Protein AF-0000000072251956 (afdb_homodimer)

Solvent-accessible surface area (backbone atoms only — not comparable to full-atom values): 70545 Å² total; per-residue (Å²): 111,73,64,57,55,51,49,47,53,48,48,49,51,47,44,51,54,52,47,66,64,59,70,70,81,74,80,67,79,79,65,69,65,86,80,52,76,69,78,67,71,75,74,72,75,72,69,78,76,71,78,74,72,74,80,72,72,78,75,79,72,78,76,73,79,73,78,79,79,69,78,66,77,71,73,71,56,56,27,33,32,41,35,32,69,39,84,33,63,85,53,47,63,40,31,52,35,18,54,49,29,42,57,74,38,43,62,88,48,34,54,43,74,44,77,91,52,40,37,44,70,69,48,69,68,57,49,50,50,35,16,55,62,24,56,91,47,54,68,83,30,40,20,21,38,41,35,35,37,28,32,85,68,36,45,70,66,58,51,50,51,36,10,61,72,37,28,23,35,43,80,48,73,82,33,85,50,81,39,70,85,43,97,48,44,46,80,88,32,52,64,44,39,32,60,56,53,62,34,45,44,51,77,26,55,38,36,38,38,39,42,30,59,27,44,32,67,32,73,64,57,67,55,80,48,37,20,38,36,25,31,15,43,72,38,82,78,42,53,44,73,51,36,34,28,38,45,28,28,56,68,59,34,51,51,48,61,64,44,53,77,75,53,70,37,80,52,32,33,45,43,28,36,48,46,58,75,47,47,66,47,71,39,27,31,26,44,53,94,48,75,90,28,40,40,61,66,46,18,26,37,34,40,18,62,35,31,56,53,69,68,29,39,68,50,64,44,83,85,58,52,69,88,18,66,20,71,21,25,37,27,60,72,76,58,78,85,68,30,55,60,31,33,79,29,51,73,74,35,74,62,20,51,57,49,45,56,48,31,68,68,41,95,67,67,64,54,80,84,76,38,64,52,50,67,57,32,50,50,48,48,50,48,50,48,50,51,50,47,52,51,37,58,13,49,60,63,66,67,80,66,66,63,89,81,72,77,83,67,82,67,79,74,40,54,31,63,52,48,56,67,28,68,63,36,46,53,51,70,63,37,55,71,65,58,36,51,53,51,47,31,51,52,45,49,51,50,50,54,50,27,50,51,52,19,55,69,46,44,45,53,62,34,49,61,68,57,36,50,52,48,30,34,54,40,23,25,53,42,39,35,51,46,52,51,48,52,29,57,66,27,22,64,47,24,83,77,30,94,55,64,84,68,72,84,55,63,66,56,51,42,47,52,48,15,48,52,60,36,45,43,58,60,48,54,40,53,49,56,68,70,47,87,54,69,21,42,63,54,42,52,47,55,56,53,63,45,45,61,58,51,49,48,52,49,49,49,48,35,48,48,43,41,50,53,22,4,22,49,26,28,50,51,50,49,52,50,48,51,49,48,46,57,65,60,52,58,72,60,63,57,58,56,44,45,45,49,48,52,49,46,66,72,53,66,76,77,70,64,72,76,70,70,76,79,77,72,79,78,72,78,80,75,79,78,82,81,84,85,82,81,80,83,81,82,85,72,96,70,84,129,111,73,64,56,55,50,49,47,51,48,49,48,51,48,44,52,53,53,46,65,64,58,70,71,82,75,80,68,77,79,65,70,64,86,80,52,76,70,80,67,72,75,75,72,76,72,68,76,75,71,78,72,74,74,78,72,73,77,74,79,71,78,75,73,81,72,79,78,81,68,77,64,77,71,73,70,55,57,26,35,32,41,34,31,70,41,83,33,64,86,52,47,64,41,32,53,36,18,54,48,28,42,56,74,37,42,61,88,47,36,55,44,76,44,76,92,52,42,37,44,71,70,47,69,68,57,48,51,50,34,16,54,64,24,55,91,47,54,67,81,29,40,21,21,36,43,35,34,37,27,31,85,69,34,45,70,65,60,50,51,52,38,9,60,72,36,27,23,36,44,80,50,72,83,34,84,50,81,38,68,87,44,96,46,44,45,80,90,31,53,62,44,42,30,60,56,54,61,35,45,44,51,80,27,55,38,37,38,38,40,45,29,58,27,43,33,68,31,74,63,57,68,55,80,48,36,20,38,37,24,33,16,44,73,38,82,77,43,52,43,73,50,35,34,29,36,46,29,29,56,67,57,34,50,52,48,62,65,44,53,78,75,52,71,37,81,53,31,35,45,45,28,36,47,46,57,75,47,47,65,46,71,41,26,31,27,45,53,94,48,76,90,28,38,40,63,67,45,20,26,37,34,40,16,62,35,30,57,52,69,68,28,38,68,49,65,44,85,84,58,52,72,90,18,66,20,72,21,23,37,28,62,72,76,59,79,85,68,30,56,59,31,33,79,31,51,74,75,34,73,64,21,50,59,50,44,56,49,32,68,67,40,95,66,66,64,56,78,84,74,38,64,51,52,66,58,31,49,49,47,47,51,50,52,50,51,50,49,47,52,51,36,58,12,48,58,64,67,68,80,64,66,63,89,82,71,79,82,68,82,67,79,74,38,52,32,62,52,47,56,66,27,70,64,37,46,52,51,71,63,38,56,71,67,58,36,52,53,51,47,32,51,52,43,50,52,50,50,54,49,28,51,51,52,20,55,69,43,43,44,53,60,33,50,60,69,57,37,50,52,48,31,34,54,39,22,25,53,40,40,34,52,45,52,50,47,52,28,56,64,27,22,65,48,24,82,78,30,92,59,63,85,67,70,85,56,62,67,57,49,42,46,51,49,16,47,51,59,37,46,44,60,62,48,53,42,52,50,57,68,71,47,88,55,70,20,42,62,54,42,52,49,56,56,54,62,45,46,61,56,50,49,48,52,49,50,50,50,36,48,48,43,41,48,53,22,4,22,48,25,30,49,53,50,50,52,50,50,49,49,48,46,58,64,60,52,58,72,61,59,58,57,56,46,44,46,50,49,50,49,45,66,71,51,64,75,76,68,62,70,74,67,66,75,78,75,71,77,78,72,76,80,75,77,76,78,80,76,86,84,75,85,75,86,72,87,70,95,76,65,140

Radius of gyration: 44.93 Å; Cα contacts (8 Å, |Δi|>4): 1653; chains: 2; bounding box: 104×153×132 Å

Secondary structure (DSSP, 8-state):
-HHHHHHHHHHHHHHHHHHHHH-----------TTS------------------------------S--------PPPPEEEEEEESSSTTHHHHHHHHHHHHHHSPTTSBPPPGGG---B--HHHHHHHHHHHTT--TTS--BEEEEEE-TTS-HHHHHHHHHTT-EEEE-PPPP-TTTTSTT--GGGTTGGGGGGGGG-TTSSEEEEE-TTEEE-S--GGGGGS-SEEEE-SSSS--EEEEEEE---HHHHHHHHHHHTT---SSSSHHHHHHHHTGGGGGSPBP-SSGGGS-SSEEEEPGGGSEEGGGGTTTTS----GGGT-S-EEE--S-GGG-TTSGGGTTT-HHHHHHHHHHTTSSSSS-TTTS--HHHHHHHHHHHHHHHHHHHHHH-S-SS---SS-----STT-HHHHHHHSHHHHHHHTS-HHHHHHHHHHHHHHHHHHHHHHHHHTS-TT--HHHHHHHHHHHHHHHHHHHHHHHHHHHTT-GGGS------S-HHHHHHHHHHHHHHHHHHHHHHHHHS--SSHHHHHHHHHHHHHHHHHHHHHHHHHHHHHHHHHHHHHHHHHHHHHHHHHS---HHHHHHHHHHHHHH--GGGGGGG-----------------------------/-HHHHHHHHHHHHHHHHHHHHH-----------TTS-------------------------------S-------PPPPEEEEEEESSSTTHHHHHHHHHHHHHHSPTTSBPPPGGG---B--HHHHHHHHHHHTT--TTS--BEEEEEE-TTS-HHHHHHHHHTT-EEEE-PPPP-TTTTSTT--GGGTTGGGGGGGGG-TTSSEEEEE-TTEEE-S--GGGGGS-SEEEE-SSSS--EEEEEEE---HHHHHHHHHHHTT---SSSSHHHHHHHHTGGGGGSPBP-SSGGGS-SSEEEEPGGGSEEGGGGTTTTS----GGGT-S-EEE--S-GGG-TTSGGGTTT-HHHHHHHHHHTTSS-SS-TTTS--HHHHHHHHHHHHHHHHHHHHHH-S-SS---SS-----STT-HHHHHHHSHHHHHHHTS-HHHHHHHHHHHHHHHHHHHHHHHHHTS-TT--HHHHHHHHHHHHHHHHHHHHHHHHHHHTT-GGGS------S-HHHHHHHHHHHHHHHHHHHHHHHHHS--SSHHHHHHHHHHTHHHHHHHHHHHHHHHHHHHHHHHHHHHHHHHHHHHHHHS---HHHHHHHHHHHHHH--GGGGGGG-----------------------------

InterPro domains:
  IPR029044 Nucleotide-diphospho-sugar transferases [G3DSA:3.90.550.10] (80-366)
  IPR029044 Nucleotide-diphospho-sugar transferases [SSF53448] (80-362)
  IPR050587 GNT1/Glycosyltransferase 8 [PTHR11183] (64-397)

Sequence (1282 aa):
MRLKFFALIIVISAYVFLDASQTSLRSSSLENPPGWPAFRRAAGASLPSTENQTLAGGEHVRTQELPGGKQANVVRPRPLAYVTFLYGDTYVLPARVMFHSLRVHQQRGVLFEPAGGTAGELDERTLEAASAARAGHDLQQPQAILLSMVTADVSAKARAQLHRDGVYTLEVRRVRNPYTGGEHYNHRFDDVLAKLQVFALEQFEKVVYVDADTLVLGDVQDMFECGDFCAAFINPCHFNSGVMVIRPSQALFQSMLEKLAVTESYDGGDQGFLNVYFSELFYAPGFGPDDAHRGGPLRRLPFGYHLDHIVYYPRLQWEVPARCGGLRIMEFMGVPLFKPWQWWTYPVMDLSWAWHAMRSQLSDPYPPDYSLNWKWVALRFLGVYLGMYVLWWSMSNPLGFAPPNRRRRAPFLWLGNWFAQTRVMRYFFGLDDRLYLYVMVIVGMTGWLCTTLAAALCIPMLATPYLAVAIYIHFKVLFTFFWMICFGTMCMRRHRLSDGKHARGGVLFRLLCYALADASAPPIVFGIAWHIPWSSFFAKIFGLLACLPFYLIGLNATYAHLVLLWARQGALIAERERARSRSLNAAPDDSELAAFFSELSRENPTAVLLTDSPTHTPRLPVTNTPGSAAAPSTRHQLRSPMRLKFFALIIVISAYVFLDASQTSLRSSSLENPPGWPAFRRAAGASLPSTENQTLAGGEHVRTQELPGGKQANVVRPRPLAYVTFLYGDTYVLPARVMFHSLRVHQQRGVLFEPAGGTAGELDERTLEAASAARAGHDLQQPQAILLSMVTADVSAKARAQLHRDGVYTLEVRRVRNPYTGGEHYNHRFDDVLAKLQVFALEQFEKVVYVDADTLVLGDVQDMFECGDFCAAFINPCHFNSGVMVIRPSQALFQSMLEKLAVTESYDGGDQGFLNVYFSELFYAPGFGPDDAHRGGPLRRLPFGYHLDHIVYYPRLQWEVPARCGGLRIMEFMGVPLFKPWQWWTYPVMDLSWAWHAMRSQLSDPYPPDYSLNWKWVALRFLGVYLGMYVLWWSMSNPLGFAPPNRRRRAPFLWLGNWFAQTRVMRYFFGLDDRLYLYVMVIVGMTGWLCTTLAAALCIPMLATPYLAVAIYIHFKVLFTFFWMICFGTMCMRRHRLSDGKHARGGVLFRLLCYALADASAPPIVFGIAWHIPWSSFFAKIFGLLACLPFYLIGLNATYAHLVLLWARQGALIAERERARSRSLNAAPDDSELAAFFSELSRENPTAVLLTDSPTHTPRLPVTNTPGSAAAPSTRHQLRSP

pLDDT: mean 70.9, std 25.48, range [17.14, 98.56]

Structure (mmCIF, N/CA/C/O backbone):
data_AF-0000000072251956-model_v1
#
loop_
_entity.id
_entity.type
_entity.pdbx_description
1 polymer 'Similar to glycogenin'
#
loop_
_atom_site.group_PDB
_atom_site.id
_atom_site.type_symbol
_atom_site.label_atom_id
_atom_site.label_alt_id
_atom_site.label_comp_id
_atom_site.label_asym_id
_atom_site.label_entity_id
_atom_site.label_seq_id
_atom_site.pdbx_PDB_ins_code
_atom_site.Cartn_x
_atom_site.Cartn_y
_atom_site.Cartn_z
_atom_site.occupancy
_atom_site.B_iso_or_equiv
_atom_site.auth_seq_id
_atom_site.auth_comp_id
_atom_site.auth_asym_id
_atom_site.auth_atom_id
_atom_site.pdbx_PDB_model_num
ATOM 1 N N . MET A 1 1 ? -40.5 34.094 19.188 1 27.64 1 MET A N 1
ATOM 2 C CA . MET A 1 1 ? -39.594 34.188 18.031 1 27.64 1 MET A CA 1
ATOM 3 C C . MET A 1 1 ? -38.594 33.031 18.016 1 27.64 1 MET A C 1
ATOM 5 O O . MET A 1 1 ? -38.281 32.469 16.953 1 27.64 1 MET A O 1
ATOM 9 N N . ARG A 1 2 ? -38.344 32.656 19.266 1 33.56 2 ARG A N 1
ATOM 10 C CA . ARG A 1 2 ? -37.375 31.594 19.516 1 33.56 2 ARG A CA 1
ATOM 11 C C . ARG A 1 2 ? -37.906 30.234 19.047 1 33.56 2 ARG A C 1
ATOM 13 O O . ARG A 1 2 ? -37.156 29.469 18.438 1 33.56 2 ARG A O 1
ATOM 20 N N . LEU A 1 3 ? -39.219 30.047 19.344 1 35.19 3 LEU A N 1
ATOM 21 C CA . LEU A 1 3 ? -39.812 28.75 19.047 1 35.19 3 LEU A CA 1
ATOM 22 C C . LEU A 1 3 ? -40.125 28.625 17.547 1 35.19 3 LEU A C 1
ATOM 24 O O . LEU A 1 3 ? -40 27.547 16.969 1 35.19 3 LEU A O 1
ATOM 28 N N . LYS A 1 4 ? -40.438 29.734 16.938 1 34.12 4 LYS A N 1
ATOM 29 C CA . LYS A 1 4 ? -40.844 29.672 15.531 1 34.12 4 LYS A CA 1
ATOM 30 C C . LYS A 1 4 ? -39.656 29.312 14.633 1 34.12 4 LYS A C 1
ATOM 32 O O . LYS A 1 4 ? -39.781 28.562 13.68 1 34.12 4 LYS A O 1
ATOM 37 N N . PHE A 1 5 ? -38.562 29.906 15.031 1 34.5 5 PHE A N 1
ATOM 38 C CA . PHE A 1 5 ? -37.375 29.609 14.211 1 34.5 5 PHE A CA 1
ATOM 39 C C . PHE A 1 5 ? -37 28.141 14.328 1 34.5 5 PHE A C 1
ATOM 41 O O . PHE A 1 5 ? -36.688 27.5 13.32 1 34.5 5 PHE A O 1
ATOM 48 N N . PHE A 1 6 ? -37.25 27.625 15.461 1 38.31 6 PHE A N 1
ATOM 49 C CA . PHE A 1 6 ? -36.906 26.219 15.656 1 38.31 6 PHE A CA 1
ATOM 50 C C . PHE A 1 6 ? -37.875 25.312 14.93 1 38.31 6 PHE A C 1
ATOM 52 O O . PHE A 1 6 ? -37.5 24.297 14.344 1 38.31 6 PHE A O 1
ATOM 59 N N . ALA A 1 7 ? -39.125 25.797 14.945 1 38.66 7 ALA A N 1
ATOM 60 C CA . ALA A 1 7 ? -40.156 25.031 14.242 1 38.66 7 ALA A CA 1
ATOM 61 C C . ALA A 1 7 ? -39.906 25.016 12.734 1 38.66 7 ALA A C 1
ATOM 63 O O . ALA A 1 7 ? -40.062 23.984 12.086 1 38.66 7 ALA A O 1
ATOM 64 N N . LEU A 1 8 ? -39.312 26.078 12.305 1 34.59 8 LEU A N 1
ATOM 65 C CA . LEU A 1 8 ? -39.031 26.156 10.875 1 34.59 8 LEU A CA 1
ATOM 66 C C . LEU A 1 8 ? -37.875 25.234 10.5 1 34.59 8 LEU A C 1
ATOM 68 O O . LEU A 1 8 ? -37.938 24.547 9.477 1 34.59 8 LEU A O 1
ATOM 72 N N . ILE A 1 9 ? -37.031 25.172 11.359 1 40.72 9 ILE A N 1
ATOM 73 C CA . ILE A 1 9 ? -35.875 24.312 11.086 1 40.72 9 ILE A CA 1
ATOM 74 C C . ILE A 1 9 ? -36.281 22.859 11.117 1 40.72 9 ILE A C 1
ATOM 76 O O . ILE A 1 9 ? -35.875 22.062 10.273 1 40.72 9 ILE A O 1
ATOM 80 N N . ILE A 1 10 ? -37.25 22.594 11.961 1 42.44 10 ILE A N 1
ATOM 81 C CA . ILE A 1 10 ? -37.75 21.234 12.047 1 42.44 10 ILE A CA 1
ATOM 82 C C . ILE A 1 10 ? -38.531 20.891 10.781 1 42.44 10 ILE A C 1
ATOM 84 O O . ILE A 1 10 ? -38.375 19.797 10.227 1 42.44 10 ILE A O 1
ATOM 88 N N . VAL A 1 11 ? -39.281 21.875 10.344 1 38.5 11 VAL A N 1
ATOM 89 C CA . VAL A 1 11 ? -40.125 21.625 9.172 1 38.5 11 VAL A CA 1
ATOM 90 C C . VAL A 1 11 ? -39.25 21.469 7.938 1 38.5 11 VAL A C 1
ATOM 92 O O . VAL A 1 11 ? -39.438 20.578 7.125 1 38.5 11 VAL A O 1
ATOM 95 N N . ILE A 1 12 ? -38.25 22.281 7.918 1 39.25 12 ILE A N 1
ATOM 96 C CA . ILE A 1 12 ? -37.375 22.188 6.75 1 39.25 12 ILE A CA 1
ATOM 97 C C . ILE A 1 12 ? -36.625 20.859 6.781 1 39.25 12 ILE A C 1
ATOM 99 O O . ILE A 1 12 ? -36.5 20.188 5.758 1 39.25 12 ILE A O 1
ATOM 103 N N . SER A 1 13 ? -36.312 20.547 7.914 1 41.19 13 SER A N 1
ATOM 104 C CA . SER A 1 13 ? -35.594 19.281 8.055 1 41.19 13 SER A CA 1
ATOM 105 C C . SER A 1 13 ? -36.5 18.109 7.695 1 41.19 13 SER A C 1
ATOM 107 O O . SER A 1 13 ? -36.094 17.156 7.027 1 41.19 13 SER A O 1
ATOM 109 N N . ALA A 1 14 ? -37.75 18.281 8.133 1 40.12 14 ALA A N 1
ATOM 110 C CA . ALA A 1 14 ? -38.719 17.25 7.793 1 40.12 14 ALA A CA 1
ATOM 111 C C . ALA A 1 14 ? -38.969 17.203 6.289 1 40.12 14 ALA A C 1
ATOM 113 O O . ALA A 1 14 ? -39.094 16.109 5.711 1 40.12 14 ALA A O 1
ATOM 114 N N . TYR A 1 15 ? -38.969 18.344 5.734 1 36.16 15 TYR A N 1
ATOM 115 C CA . TYR A 1 15 ? -39.219 18.406 4.301 1 36.16 15 TYR A CA 1
ATOM 116 C C . TYR A 1 15 ? -38.062 17.781 3.523 1 36.16 15 TYR A C 1
ATOM 118 O O . TYR A 1 15 ? -38.281 17.047 2.561 1 36.16 15 TYR A O 1
ATOM 126 N N . VAL A 1 16 ? -37 18.156 3.916 1 37.84 16 VAL A N 1
ATOM 127 C CA . VAL A 1 16 ? -35.844 17.562 3.217 1 37.84 16 VAL A CA 1
ATOM 128 C C . VAL A 1 16 ? -35.875 16.047 3.371 1 37.84 16 VAL A C 1
ATOM 130 O O . VAL A 1 16 ? -35.594 15.32 2.418 1 37.84 16 VAL A O 1
ATOM 133 N N . PHE A 1 17 ? -36.312 15.68 4.477 1 38.81 17 PHE A N 1
ATOM 134 C CA . PHE A 1 17 ? -36.375 14.242 4.723 1 38.81 17 PHE A CA 1
ATOM 135 C C . PHE A 1 17 ? -37.469 13.609 3.865 1 38.81 17 PHE A C 1
ATOM 137 O O . PHE A 1 17 ? -37.312 12.492 3.367 1 38.81 17 PHE A O 1
ATOM 144 N N . LEU A 1 18 ? -38.594 14.336 3.82 1 35.38 18 LEU A N 1
ATOM 145 C CA . LEU A 1 18 ? -39.688 13.789 3.047 1 35.38 18 LEU A CA 1
ATOM 146 C C . LEU A 1 18 ? -39.406 13.852 1.552 1 35.38 18 LEU A C 1
ATOM 148 O O . LEU A 1 18 ? -39.75 12.938 0.805 1 35.38 18 LEU A O 1
ATOM 152 N N . ASP A 1 19 ? -38.781 14.93 1.18 1 33.53 19 ASP A N 1
ATOM 153 C CA . ASP A 1 19 ? -38.531 15.055 -0.25 1 33.53 19 ASP A CA 1
ATOM 154 C C . ASP A 1 19 ? -37.406 14.102 -0.684 1 33.53 19 ASP A C 1
ATOM 156 O O . ASP A 1 19 ? -37.469 13.539 -1.779 1 33.53 19 ASP A O 1
ATOM 160 N N . ALA A 1 20 ? -36.469 14.023 0.161 1 32.78 20 ALA A N 1
ATOM 161 C CA . ALA A 1 20 ? -35.438 13.062 -0.212 1 32.78 20 ALA A CA 1
ATOM 162 C C . ALA A 1 20 ? -36.031 11.664 -0.381 1 32.78 20 ALA A C 1
ATOM 164 O O . ALA A 1 20 ? -35.438 10.812 -1.054 1 32.78 20 ALA A O 1
ATOM 165 N N . SER A 1 21 ? -37.156 11.438 0.266 1 28.55 21 SER A N 1
ATOM 166 C CA . SER A 1 21 ? -37.812 10.141 0.052 1 28.55 21 SER A CA 1
ATOM 167 C C . SER A 1 21 ? -38.375 10.039 -1.353 1 28.55 21 SER A C 1
ATOM 169 O O . SER A 1 21 ? -38.531 8.938 -1.895 1 28.55 21 SER A O 1
ATOM 171 N N . GLN A 1 22 ? -39.062 11.125 -1.794 1 26.62 22 GLN A N 1
ATOM 172 C CA . GLN A 1 22 ? -39.844 10.984 -3.027 1 26.62 22 GLN A CA 1
ATOM 173 C C . GLN A 1 22 ? -38.938 11.109 -4.254 1 26.62 22 GLN A C 1
ATOM 175 O O . GLN A 1 22 ? -39.406 11.023 -5.387 1 26.62 22 GLN A O 1
ATOM 180 N N . THR A 1 23 ? -37.844 11.766 -4.176 1 27.08 23 THR A N 1
ATOM 181 C CA . THR A 1 23 ? -37.219 11.883 -5.484 1 27.08 23 THR A CA 1
ATOM 182 C C . THR A 1 23 ? -36.938 10.508 -6.086 1 27.08 23 THR A C 1
ATOM 184 O O . THR A 1 23 ? -36.094 9.75 -5.582 1 27.08 23 THR A O 1
ATOM 187 N N . SER A 1 24 ? -37.969 9.828 -6.652 1 22.67 24 SER A N 1
ATOM 188 C CA . SER A 1 24 ? -38.031 8.719 -7.602 1 22.67 24 SER A CA 1
ATOM 189 C C . SER A 1 24 ? -36.969 8.844 -8.688 1 22.67 24 SER A C 1
ATOM 191 O O . SER A 1 24 ? -36.438 9.93 -8.93 1 22.67 24 SER A O 1
ATOM 193 N N . LEU A 1 25 ? -37 7.641 -9.586 1 23 25 LEU A N 1
ATOM 194 C CA . LEU A 1 25 ? -36.25 6.941 -10.633 1 23 25 LEU A CA 1
ATOM 195 C C . LEU A 1 25 ? -36.25 7.754 -11.922 1 23 25 LEU A C 1
ATOM 197 O O . LEU A 1 25 ? -37.125 7.598 -12.766 1 23 25 LEU A O 1
ATOM 201 N N . ARG A 1 26 ? -36.344 9.094 -12.055 1 21.92 26 ARG A N 1
ATOM 202 C CA . ARG A 1 26 ? -36.281 9.32 -13.5 1 21.92 26 ARG A CA 1
ATOM 203 C C . ARG A 1 26 ? -35.031 8.719 -14.094 1 21.92 26 ARG A C 1
ATOM 205 O O . ARG A 1 26 ? -33.969 8.758 -13.477 1 21.92 26 ARG A O 1
ATOM 212 N N . SER A 1 27 ? -35.125 7.773 -15.094 1 22.38 27 SER A N 1
ATOM 213 C CA . SER A 1 27 ? -34.281 7.023 -16 1 22.38 27 SER A CA 1
ATOM 214 C C . SER A 1 27 ? -33.219 7.922 -16.625 1 22.38 27 SER A C 1
ATOM 216 O O . SER A 1 27 ? -33.469 8.609 -17.625 1 22.38 27 SER A O 1
ATOM 218 N N . SER A 1 28 ? -32.688 8.906 -15.969 1 22.48 28 SER A N 1
ATOM 219 C CA . SER A 1 28 ? -31.781 9.633 -16.859 1 22.48 28 SER A CA 1
ATOM 220 C C . SER A 1 28 ? -30.75 8.703 -17.484 1 22.48 28 SER A C 1
ATOM 222 O O . SER A 1 28 ? -30.359 7.703 -16.875 1 22.48 28 SER A O 1
ATOM 224 N N . SER A 1 29 ? -30.672 8.703 -18.812 1 22.28 29 SER A N 1
ATOM 225 C CA . SER A 1 29 ? -29.719 8.062 -19.703 1 22.28 29 SER A CA 1
ATOM 226 C C . SER A 1 29 ? -28.297 8.203 -19.188 1 22.28 29 SER A C 1
ATOM 228 O O . SER A 1 29 ? -27.891 9.273 -18.719 1 22.28 29 SER A O 1
ATOM 230 N N . LEU A 1 30 ? -27.828 7.215 -18.625 1 25.52 30 LEU A N 1
ATOM 231 C CA . LEU A 1 30 ? -26.5 6.949 -18.094 1 25.52 30 LEU A CA 1
ATOM 232 C C . LEU A 1 30 ? -25.422 7.539 -19 1 25.52 30 LEU A C 1
ATOM 234 O O . LEU A 1 30 ? -25.016 6.902 -19.984 1 25.52 30 LEU A O 1
ATOM 238 N N . GLU A 1 31 ? -25.594 8.836 -19.422 1 25.69 31 GLU A N 1
ATOM 239 C CA . GLU A 1 31 ? -24.359 9.305 -20.047 1 25.69 31 GLU A CA 1
ATOM 240 C C . GLU A 1 31 ? -23.188 9.164 -19.094 1 25.69 31 GLU A C 1
ATOM 242 O O . GLU A 1 31 ? -23.312 9.398 -17.891 1 25.69 31 GLU A O 1
ATOM 247 N N . ASN A 1 32 ? -22.25 8.297 -19.391 1 26.73 32 ASN A N 1
ATOM 248 C CA . ASN A 1 32 ? -20.984 8.086 -18.703 1 26.73 32 ASN A CA 1
ATOM 249 C C . ASN A 1 32 ? -20.453 9.375 -18.094 1 26.73 32 ASN A C 1
ATOM 251 O O . ASN A 1 32 ? -20.453 10.422 -18.734 1 26.73 32 ASN A O 1
ATOM 255 N N . PRO A 1 33 ? -20.594 9.547 -16.938 1 29.22 33 PRO A N 1
ATOM 256 C CA . PRO A 1 33 ? -20.031 10.82 -16.5 1 29.22 33 PRO A CA 1
ATOM 257 C C . PRO A 1 33 ? -18.719 11.164 -17.219 1 29.22 33 PRO A C 1
ATOM 259 O O . PRO A 1 33 ? -17.984 10.266 -17.641 1 29.22 33 PRO A O 1
ATOM 262 N N . PRO A 1 34 ? -18.5 12.336 -17.938 1 31.14 34 PRO A N 1
ATOM 263 C CA . PRO A 1 34 ? -17.406 12.648 -18.844 1 31.14 34 PRO A CA 1
ATOM 264 C C . PRO A 1 34 ? -16.062 12.117 -18.344 1 31.14 34 PRO A C 1
ATOM 266 O O . PRO A 1 34 ? -15.172 11.812 -19.141 1 31.14 34 PRO A O 1
ATOM 269 N N . GLY A 1 35 ? -15.711 12.32 -17.141 1 30.25 35 GLY A N 1
ATOM 270 C CA . GLY A 1 35 ? -14.359 12.133 -16.641 1 30.25 35 GLY A CA 1
ATOM 271 C C . GLY A 1 35 ? -14.047 10.688 -16.297 1 30.25 35 GLY A C 1
ATOM 272 O O . GLY A 1 35 ? -13.078 10.406 -15.602 1 30.25 35 GLY A O 1
ATOM 273 N N . TRP A 1 36 ? -15.047 9.867 -16.453 1 31.02 36 TRP A N 1
ATOM 274 C CA . TRP A 1 36 ? -14.734 8.469 -16.141 1 31.02 36 TRP A CA 1
ATOM 275 C C . TRP A 1 36 ? -13.586 7.965 -17.016 1 31.02 36 TRP A C 1
ATOM 277 O O . TRP A 1 36 ? -13.609 8.133 -18.234 1 31.02 36 TRP A O 1
ATOM 287 N N . PRO A 1 37 ? -12.422 7.82 -16.516 1 31.17 37 PRO A N 1
ATOM 288 C CA . PRO A 1 37 ? -11.547 7.25 -17.531 1 31.17 37 PRO A CA 1
ATOM 289 C C . PRO A 1 37 ? -12.195 6.086 -18.281 1 31.17 37 PRO A C 1
ATOM 291 O O . PRO A 1 37 ? -12.977 5.332 -17.703 1 31.17 37 PRO A O 1
ATOM 294 N N . ALA A 1 38 ? -12.609 6.285 -19.484 1 30.05 38 ALA A N 1
ATOM 295 C CA . ALA A 1 38 ? -13.102 5.266 -20.406 1 30.05 38 ALA A CA 1
ATOM 296 C C . ALA A 1 38 ? -12.375 3.938 -20.203 1 30.05 38 ALA A C 1
ATOM 298 O O . ALA A 1 38 ? -11.156 3.906 -20.047 1 30.05 38 ALA A O 1
ATOM 299 N N . PHE A 1 39 ? -13.008 3.074 -19.453 1 28.58 39 PHE A N 1
ATOM 300 C CA . PHE A 1 39 ? -12.484 1.717 -19.547 1 28.58 39 PHE A CA 1
ATOM 301 C C . PHE A 1 39 ? -12.125 1.368 -20.984 1 28.58 39 PHE A C 1
ATOM 303 O O . PHE A 1 39 ? -13.016 1.236 -21.844 1 28.58 39 PHE A O 1
ATOM 310 N N . ARG A 1 40 ? -11.141 2.051 -21.641 1 26.66 40 ARG A N 1
ATOM 311 C CA . ARG A 1 40 ? -10.852 1.643 -23.016 1 26.66 40 ARG A CA 1
ATOM 312 C C . ARG A 1 40 ? -10.727 0.127 -23.109 1 26.66 40 ARG A C 1
ATOM 314 O O . ARG A 1 40 ? -10.023 -0.498 -22.312 1 26.66 40 ARG A O 1
ATOM 321 N N . ARG A 1 41 ? -11.734 -0.477 -23.625 1 26.41 41 ARG A N 1
ATOM 322 C CA . ARG A 1 41 ? -11.594 -1.845 -24.109 1 26.41 41 ARG A CA 1
ATOM 323 C C . ARG A 1 41 ? -10.234 -2.053 -24.781 1 26.41 41 ARG A C 1
ATOM 325 O O . ARG A 1 41 ? -9.867 -1.306 -25.688 1 26.41 41 ARG A O 1
ATOM 332 N N . ALA A 1 42 ? -9.172 -2.346 -24.078 1 24.83 42 ALA A N 1
ATOM 333 C CA . ALA A 1 42 ? -7.973 -2.707 -24.844 1 24.83 42 ALA A CA 1
ATOM 334 C C . ALA A 1 42 ? -8.336 -3.512 -26.094 1 24.83 42 ALA A C 1
ATOM 336 O O . ALA A 1 42 ? -9.062 -4.504 -26 1 24.83 42 ALA A O 1
ATOM 337 N N . ALA A 1 43 ? -8.5 -2.85 -27.188 1 23.58 43 ALA A N 1
ATOM 338 C CA . ALA A 1 43 ? -8.609 -3.508 -28.5 1 23.58 43 ALA A CA 1
ATOM 339 C C . ALA A 1 43 ? -7.605 -4.656 -28.609 1 23.58 43 ALA A C 1
ATOM 341 O O . ALA A 1 43 ? -6.414 -4.477 -28.359 1 23.58 43 ALA A O 1
ATOM 342 N N . GLY A 1 44 ? -7.965 -5.906 -28.266 1 22.95 44 GLY A N 1
ATOM 343 C CA . GLY A 1 44 ? -7.246 -7.137 -28.547 1 22.95 44 GLY A CA 1
ATOM 344 C C . GLY A 1 44 ? -6.465 -7.09 -29.844 1 22.95 44 GLY A C 1
ATOM 345 O O . GLY A 1 44 ? -7.004 -6.707 -30.891 1 22.95 44 GLY A O 1
ATOM 346 N N . ALA A 1 45 ? -5.23 -6.562 -29.844 1 22.73 45 ALA A N 1
ATOM 347 C CA . ALA A 1 45 ? -4.398 -6.707 -31.031 1 22.73 45 ALA A CA 1
ATOM 348 C C . ALA A 1 45 ? -4.652 -8.047 -31.719 1 22.73 45 ALA A C 1
ATOM 350 O O . ALA A 1 45 ? -4.699 -9.086 -31.062 1 22.73 45 ALA A O 1
ATOM 351 N N . SER A 1 46 ? -5.375 -8.008 -32.781 1 21.58 46 SER A N 1
ATOM 352 C CA . SER A 1 46 ? -5.637 -9.086 -33.75 1 21.58 46 SER A CA 1
ATOM 353 C C . SER A 1 46 ? -4.367 -9.875 -34.031 1 21.58 46 SER A C 1
ATOM 355 O O . SER A 1 46 ? -3.338 -9.289 -34.406 1 21.58 46 SER A O 1
ATOM 357 N N . LEU A 1 47 ? -3.994 -10.859 -33.25 1 21.92 47 LEU A N 1
ATOM 358 C CA . LEU A 1 47 ? -2.961 -11.781 -33.719 1 21.92 47 LEU A CA 1
ATOM 359 C C . LEU A 1 47 ? -3.057 -11.977 -35.219 1 21.92 47 LEU A C 1
ATOM 361 O O . LEU A 1 47 ? -4.156 -12.047 -35.781 1 21.92 47 LEU A O 1
ATOM 365 N N . PRO A 1 48 ? -2.105 -11.484 -35.969 1 20.77 48 PRO A N 1
ATOM 366 C CA . PRO A 1 48 ? -2.158 -11.75 -37.406 1 20.77 48 PRO A CA 1
ATOM 367 C C . PRO A 1 48 ? -2.557 -13.188 -37.719 1 20.77 48 PRO A C 1
ATOM 369 O O . PRO A 1 48 ? -2.281 -14.094 -36.938 1 20.77 48 PRO A O 1
ATOM 372 N N . SER A 1 49 ? -3.719 -13.352 -38.344 1 20.62 49 SER A N 1
ATOM 373 C CA . SER A 1 49 ? -4.301 -14.594 -38.875 1 20.62 49 SER A CA 1
ATOM 374 C C . SER A 1 49 ? -3.256 -15.43 -39.594 1 20.62 49 SER A C 1
ATOM 376 O O . SER A 1 49 ? -2.732 -15.008 -40.625 1 20.62 49 SER A O 1
ATOM 378 N N . THR A 1 50 ? -2.172 -15.852 -38.906 1 20.48 50 THR A N 1
ATOM 379 C CA . THR A 1 50 ? -1.368 -16.766 -39.719 1 20.48 50 THR A CA 1
ATOM 380 C C . THR A 1 50 ? -2.262 -17.719 -40.5 1 20.48 50 THR A C 1
ATOM 382 O O . THR A 1 50 ? -3.236 -18.25 -39.969 1 20.48 50 THR A O 1
ATOM 385 N N . GLU A 1 51 ? -2.334 -17.516 -41.812 1 20.11 51 GLU A N 1
ATOM 386 C CA . GLU A 1 51 ? -2.932 -18.312 -42.875 1 20.11 51 GLU A CA 1
ATOM 387 C C . GLU A 1 51 ? -2.648 -19.797 -42.688 1 20.11 51 GLU A C 1
ATOM 389 O O . GLU A 1 51 ? -1.49 -20.219 -42.688 1 20.11 51 GLU A O 1
ATOM 394 N N . ASN A 1 52 ? -3.303 -20.375 -41.625 1 19.62 52 ASN A N 1
ATOM 395 C CA . ASN A 1 52 ? -3.264 -21.828 -41.5 1 19.62 52 ASN A CA 1
ATOM 396 C C . ASN A 1 52 ? -3.4 -22.516 -42.875 1 19.62 52 ASN A C 1
ATOM 398 O O . ASN A 1 52 ? -4.402 -22.328 -43.562 1 19.62 52 ASN A O 1
ATOM 402 N N . GLN A 1 53 ? -2.307 -22.562 -43.625 1 19.41 53 GLN A N 1
ATOM 403 C CA . GLN A 1 53 ? -2.293 -23.391 -44.812 1 19.41 53 GLN A CA 1
ATOM 404 C C . GLN A 1 53 ? -3.01 -24.719 -44.594 1 19.41 53 GLN A C 1
ATOM 406 O O . GLN A 1 53 ? -2.818 -25.344 -43.531 1 19.41 53 GLN A O 1
ATOM 411 N N . THR A 1 54 ? -4.18 -24.828 -45.156 1 20.48 54 THR A N 1
ATOM 412 C CA . THR A 1 54 ? -5.156 -25.906 -45.281 1 20.48 54 THR A CA 1
ATOM 413 C C . THR A 1 54 ? -4.465 -27.234 -45.625 1 20.48 54 THR A C 1
ATOM 415 O O . THR A 1 54 ? -3.93 -27.391 -46.719 1 20.48 54 THR A O 1
ATOM 418 N N . LEU A 1 55 ? -3.408 -27.609 -44.781 1 19.25 55 LEU A N 1
ATOM 419 C CA . LEU A 1 55 ? -2.936 -28.906 -45.281 1 19.25 55 LEU A CA 1
ATOM 420 C C . LEU A 1 55 ? -4.102 -29.859 -45.5 1 19.25 55 LEU A C 1
ATOM 422 O O . LEU A 1 55 ? -4.965 -30.016 -44.656 1 19.25 55 LEU A O 1
ATOM 426 N N . ALA A 1 56 ? -4.477 -30.109 -46.781 1 19.58 56 ALA A N 1
ATOM 427 C CA . ALA A 1 56 ? -5.492 -30.812 -47.562 1 19.58 56 ALA A CA 1
ATOM 428 C C . ALA A 1 56 ? -5.668 -32.25 -47.094 1 19.58 56 ALA A C 1
ATOM 430 O O . ALA A 1 56 ? -6.785 -32.781 -47.062 1 19.58 56 ALA A O 1
ATOM 431 N N . GLY A 1 57 ? -4.582 -32.938 -46.844 1 20.06 57 GLY A N 1
ATOM 432 C CA . GLY A 1 57 ? -4.73 -34.25 -47.469 1 20.06 57 GLY A CA 1
ATOM 433 C C . GLY A 1 57 ? -5.516 -35.219 -46.594 1 20.06 57 GLY A C 1
ATOM 434 O O . GLY A 1 57 ? -5.539 -36.438 -46.875 1 20.06 57 GLY A O 1
ATOM 435 N N . GLY A 1 58 ? -5.949 -34.844 -45.406 1 19.39 58 GLY A N 1
ATOM 436 C CA . GLY A 1 58 ? -6.168 -36.031 -44.625 1 19.39 58 GLY A CA 1
ATOM 437 C C . GLY A 1 58 ? -7.227 -36.938 -45.188 1 19.39 58 GLY A C 1
ATOM 438 O O . GLY A 1 58 ? -8.227 -36.5 -45.75 1 19.39 58 GLY A O 1
ATOM 439 N N . GLU A 1 59 ? -6.863 -38.156 -45.594 1 21.05 59 GLU A N 1
ATOM 440 C CA . GLU A 1 59 ? -7.57 -39.312 -46.156 1 21.05 59 GLU A CA 1
ATOM 441 C C . GLU A 1 59 ? -8.781 -39.688 -45.312 1 21.05 59 GLU A C 1
ATOM 443 O O . GLU A 1 59 ? -8.766 -39.5 -44.094 1 21.05 59 GLU A O 1
ATOM 448 N N . HIS A 1 60 ? -9.945 -39.719 -45.938 1 21.67 60 HIS A N 1
ATOM 449 C CA . HIS A 1 60 ? -11.336 -40.031 -45.625 1 21.67 60 HIS A CA 1
ATOM 450 C C . HIS A 1 60 ? -11.453 -41.375 -44.906 1 21.67 60 HIS A C 1
ATOM 452 O O . HIS A 1 60 ? -11.359 -42.406 -45.531 1 21.67 60 HIS A O 1
ATOM 458 N N . VAL A 1 61 ? -10.648 -41.594 -43.812 1 23.48 61 VAL A N 1
ATOM 459 C CA . VAL A 1 61 ? -10.859 -42.969 -43.344 1 23.48 61 VAL A CA 1
ATOM 460 C C . VAL A 1 61 ? -12.344 -43.188 -43.062 1 23.48 61 VAL A C 1
ATOM 462 O O . VAL A 1 61 ? -13.008 -42.375 -42.469 1 23.48 61 VAL A O 1
ATOM 465 N N . ARG A 1 62 ? -12.945 -44.062 -43.875 1 23.06 62 ARG A N 1
ATOM 466 C CA . ARG A 1 62 ? -14.297 -44.594 -43.969 1 23.06 62 ARG A CA 1
ATOM 467 C C . ARG A 1 62 ? -14.781 -45.094 -42.594 1 23.06 62 ARG A C 1
ATOM 469 O O . ARG A 1 62 ? -14.195 -46.031 -42.031 1 23.06 62 ARG A O 1
ATOM 476 N N . THR A 1 63 ? -15.031 -44.125 -41.656 1 22.62 63 THR A N 1
ATOM 477 C CA . THR A 1 63 ? -15.547 -44.594 -40.375 1 22.62 63 THR A CA 1
ATOM 478 C C . THR A 1 63 ? -16.734 -45.531 -40.594 1 22.62 63 THR A C 1
ATOM 480 O O . THR A 1 63 ? -17.688 -45.188 -41.281 1 22.62 63 THR A O 1
ATOM 483 N N . GLN A 1 64 ? -16.469 -46.781 -40.594 1 23.19 64 GLN A N 1
ATOM 484 C CA . GLN A 1 64 ? -17.453 -47.844 -40.688 1 23.19 64 GLN A CA 1
ATOM 485 C C . GLN A 1 64 ? -18.578 -47.625 -39.688 1 23.19 64 GLN A C 1
ATOM 487 O O . GLN A 1 64 ? -18.344 -47.219 -38.562 1 23.19 64 GLN A O 1
ATOM 492 N N . GLU A 1 65 ? -19.797 -47.562 -40.25 1 25.03 65 GLU A N 1
ATOM 493 C CA . GLU A 1 65 ? -21.109 -47.344 -39.656 1 25.03 65 GLU A CA 1
ATOM 494 C C . GLU A 1 65 ? -21.391 -48.375 -38.562 1 25.03 65 GLU A C 1
ATOM 496 O O . GLU A 1 65 ? -21.438 -49.562 -38.844 1 25.03 65 GLU A O 1
ATOM 501 N N . LEU A 1 66 ? -20.781 -48.25 -37.375 1 28.22 66 LEU A N 1
ATOM 502 C CA . LEU A 1 66 ? -21.156 -49.281 -36.406 1 28.22 66 LEU A CA 1
ATOM 503 C C . LEU A 1 66 ? -22.672 -49.375 -36.281 1 28.22 66 LEU A C 1
ATOM 505 O O . LEU A 1 66 ? -23.391 -48.375 -36.5 1 28.22 66 LEU A O 1
ATOM 509 N N . PRO A 1 67 ? -23.234 -50.531 -36.188 1 28.08 67 PRO A N 1
ATOM 510 C CA . PRO A 1 67 ? -24.656 -50.906 -36.281 1 28.08 67 PRO A CA 1
ATOM 511 C C . PRO A 1 67 ? -25.562 -50.062 -35.406 1 28.08 67 PRO A C 1
ATOM 513 O O . PRO A 1 67 ? -25.078 -49.25 -34.625 1 28.08 67 PRO A O 1
ATOM 516 N N . GLY A 1 68 ? -26.609 -50.781 -34.719 1 29.33 68 GLY A N 1
ATOM 517 C CA . GLY A 1 68 ? -27.953 -50.406 -34.25 1 29.33 68 GLY A CA 1
ATOM 518 C C . GLY A 1 68 ? -27.938 -49.344 -33.156 1 29.33 68 GLY A C 1
ATOM 519 O O . GLY A 1 68 ? -26.938 -49.188 -32.469 1 29.33 68 GLY A O 1
ATOM 520 N N . GLY A 1 69 ? -28.812 -48.375 -33.375 1 26.14 69 GLY A N 1
ATOM 521 C CA . GLY A 1 69 ? -28.984 -47.094 -32.688 1 26.14 69 GLY A CA 1
ATOM 522 C C . GLY A 1 69 ? -29.328 -47.219 -31.234 1 26.14 69 GLY A C 1
ATOM 523 O O . GLY A 1 69 ? -30.5 -47.344 -30.859 1 26.14 69 GLY A O 1
ATOM 524 N N . LYS A 1 70 ? -28.75 -48.219 -30.469 1 36.81 70 LYS A N 1
ATOM 525 C CA . LYS A 1 70 ? -29.125 -48.156 -29.062 1 36.81 70 LYS A CA 1
ATOM 526 C C . LYS A 1 70 ? -29.281 -46.719 -28.578 1 36.81 70 LYS A C 1
ATOM 528 O O . LYS A 1 70 ? -28.406 -45.875 -28.812 1 36.81 70 LYS A O 1
ATOM 533 N N . GLN A 1 71 ? -30.594 -46.344 -28.516 1 32.34 71 GLN A N 1
ATOM 534 C CA . GLN A 1 71 ? -30.953 -45.031 -27.953 1 32.34 71 GLN A CA 1
ATOM 535 C C . GLN A 1 71 ? -29.984 -44.656 -26.828 1 32.34 71 GLN A C 1
ATOM 537 O O . GLN A 1 71 ? -29.922 -45.344 -25.797 1 32.34 71 GLN A O 1
ATOM 542 N N . ALA A 1 72 ? -28.938 -44.312 -27.047 1 38.69 72 ALA A N 1
ATOM 543 C CA . ALA A 1 72 ? -27.969 -43.781 -26.078 1 38.69 72 ALA A CA 1
ATOM 544 C C . ALA A 1 72 ? -28.656 -42.938 -25.031 1 38.69 72 ALA A C 1
ATOM 546 O O . ALA A 1 72 ? -29.391 -42 -25.375 1 38.69 72 ALA A O 1
ATOM 547 N N . ASN A 1 73 ? -29.219 -43.438 -24 1 38.47 73 ASN A N 1
ATOM 548 C CA . ASN A 1 73 ? -29.672 -42.656 -22.859 1 38.47 73 ASN A CA 1
ATOM 549 C C . ASN A 1 73 ? -28.891 -41.375 -22.719 1 38.47 73 ASN A C 1
ATOM 551 O O . ASN A 1 73 ? -27.703 -41.406 -22.406 1 38.47 73 ASN A O 1
ATOM 555 N N . VAL A 1 74 ? -29.016 -40.5 -23.609 1 43.34 74 VAL A N 1
ATOM 556 C CA . VAL A 1 74 ? -28.391 -39.188 -23.578 1 43.34 74 VAL A CA 1
ATOM 557 C C . VAL A 1 74 ? -28.406 -38.656 -22.141 1 43.34 74 VAL A C 1
ATOM 559 O O . VAL A 1 74 ? -29.453 -38.344 -21.594 1 43.34 74 VAL A O 1
ATOM 562 N N . VAL A 1 75 ? -27.734 -39.25 -21.266 1 57.34 75 VAL A N 1
ATOM 563 C CA . VAL A 1 75 ? -27.578 -38.688 -19.922 1 57.34 75 VAL A CA 1
ATOM 564 C C . VAL A 1 75 ? -27.5 -37.188 -20 1 57.34 75 VAL A C 1
ATOM 566 O O . VAL A 1 75 ? -26.609 -36.625 -20.656 1 57.34 75 VAL A O 1
ATOM 569 N N . ARG A 1 76 ? -28.547 -36.5 -19.844 1 71.31 76 ARG A N 1
ATOM 570 C CA . ARG A 1 76 ? -28.594 -35.031 -19.812 1 71.31 76 ARG A CA 1
ATOM 571 C C . ARG A 1 76 ? -27.531 -34.469 -18.891 1 71.31 76 ARG A C 1
ATOM 573 O O . ARG A 1 76 ? -27.312 -34.969 -17.797 1 71.31 76 ARG A O 1
ATOM 580 N N . PRO A 1 77 ? -26.812 -33.5 -19.516 1 87.75 77 PRO A N 1
ATOM 581 C CA . PRO A 1 77 ? -25.766 -32.906 -18.672 1 87.75 77 PRO A CA 1
ATOM 582 C C . PRO A 1 77 ? -26.344 -32.188 -17.453 1 87.75 77 PRO A C 1
ATOM 584 O O . PRO A 1 77 ? -27.438 -31.609 -17.531 1 87.75 77 PRO A O 1
ATOM 587 N N . ARG A 1 78 ? -25.797 -32.344 -16.375 1 91.94 78 ARG A N 1
ATOM 588 C CA . ARG A 1 78 ? -26.188 -31.594 -15.203 1 91.94 78 ARG A CA 1
ATOM 589 C C . ARG A 1 78 ? -26.016 -30.094 -15.43 1 91.94 78 ARG A C 1
ATOM 591 O O . ARG A 1 78 ? -25.125 -29.672 -16.188 1 91.94 78 ARG A O 1
ATOM 598 N N . PRO A 1 79 ? -26.844 -29.312 -14.828 1 95.56 79 PRO A N 1
ATOM 599 C CA . PRO A 1 79 ? -26.766 -27.859 -15.023 1 95.56 79 PRO A CA 1
ATOM 600 C C . PRO A 1 79 ? -25.516 -27.25 -14.383 1 95.56 79 PRO A C 1
ATOM 602 O O . PRO A 1 79 ? -24.812 -27.906 -13.625 1 95.56 79 PRO A O 1
ATOM 605 N N . LEU A 1 80 ? -25.219 -25.984 -14.812 1 97 80 LEU A N 1
ATOM 606 C CA . LEU A 1 80 ? -24.156 -25.156 -14.25 1 97 80 LEU A CA 1
ATOM 607 C C . LEU A 1 80 ? -24.75 -23.984 -13.477 1 97 80 LEU A C 1
ATOM 609 O O . LEU A 1 80 ? -25.906 -23.625 -13.672 1 97 80 LEU A O 1
ATOM 613 N N . ALA A 1 81 ? -23.938 -23.422 -12.547 1 98 81 ALA A N 1
ATOM 614 C CA . ALA A 1 81 ? -24.516 -22.344 -11.75 1 98 81 ALA A CA 1
ATOM 615 C C . ALA A 1 81 ? -23.453 -21.344 -11.328 1 98 81 ALA A C 1
ATOM 617 O O . ALA A 1 81 ? -22.281 -21.703 -11.148 1 98 81 ALA A O 1
ATOM 618 N N . TYR A 1 82 ? -23.781 -20.094 -11.305 1 98.25 82 TYR A N 1
ATOM 619 C CA . TYR A 1 82 ? -23.094 -19.078 -10.523 1 98.25 82 TYR A CA 1
ATOM 620 C C . TYR A 1 82 ? -23.734 -18.922 -9.148 1 98.25 82 TYR A C 1
ATOM 622 O O . TYR A 1 82 ? -24.938 -18.703 -9.031 1 98.25 82 TYR A O 1
ATOM 630 N N . VAL A 1 83 ? -22.906 -19.047 -8.109 1 98.5 83 VAL A N 1
ATOM 631 C CA . VAL A 1 83 ? -23.453 -19.172 -6.766 1 98.5 83 VAL A CA 1
ATOM 632 C C . VAL A 1 83 ? -22.844 -18.125 -5.848 1 98.5 83 VAL A C 1
ATOM 634 O O . VAL A 1 83 ? -21.672 -17.797 -5.965 1 98.5 83 VAL A O 1
ATOM 637 N N . THR A 1 84 ? -23.594 -17.5 -5.016 1 98 84 THR A N 1
ATOM 638 C CA . THR A 1 84 ? -23.125 -16.719 -3.887 1 98 84 THR A CA 1
ATOM 639 C C . THR A 1 84 ? -23.766 -17.188 -2.584 1 98 84 THR A C 1
ATOM 641 O O . THR A 1 84 ? -24.609 -18.078 -2.594 1 98 84 THR A O 1
ATOM 644 N N . PHE A 1 85 ? -23.281 -16.641 -1.473 1 95.56 85 PHE A N 1
ATOM 645 C CA . PHE A 1 85 ? -23.781 -17.047 -0.163 1 95.56 85 PHE A CA 1
ATOM 646 C C . PHE A 1 85 ? -24.203 -15.828 0.65 1 95.56 85 PHE A C 1
ATOM 648 O O . PHE A 1 85 ? -23.484 -14.828 0.697 1 95.56 85 PHE A O 1
ATOM 655 N N . LEU A 1 86 ? -25.406 -15.93 1.273 1 93.12 86 LEU A N 1
ATOM 656 C CA . LEU A 1 86 ? -25.922 -14.867 2.123 1 93.12 86 LEU A CA 1
ATOM 657 C C . LEU A 1 86 ? -26.281 -15.398 3.506 1 93.12 86 LEU A C 1
ATOM 659 O O . LEU A 1 86 ? -27 -16.391 3.625 1 93.12 86 LEU A O 1
ATOM 663 N N . TYR A 1 87 ? -25.688 -14.82 4.48 1 88.44 87 TYR A N 1
ATOM 664 C CA . TYR A 1 87 ? -26.078 -15.078 5.863 1 88.44 87 TYR A CA 1
ATOM 665 C C . TYR A 1 87 ? -26.641 -13.812 6.516 1 88.44 87 TYR A C 1
ATOM 667 O O . TYR A 1 87 ? -25.875 -13 7.043 1 88.44 87 TYR A O 1
ATOM 675 N N . GLY A 1 88 ? -27.906 -13.648 6.445 1 84.12 88 GLY A N 1
ATOM 676 C CA . GLY A 1 88 ? -28.594 -12.453 6.906 1 84.12 88 GLY A CA 1
ATOM 677 C C . GLY A 1 88 ? -28.875 -11.461 5.793 1 84.12 88 GLY A C 1
ATOM 678 O O . GLY A 1 88 ? -28.562 -11.719 4.629 1 84.12 88 GLY A O 1
ATOM 679 N N . ASP A 1 89 ? -29.406 -10.312 6.125 1 87.06 89 ASP A N 1
ATOM 680 C CA . ASP A 1 89 ? -29.906 -9.391 5.109 1 87.06 89 ASP A CA 1
ATOM 681 C C . ASP A 1 89 ? -28.859 -8.336 4.754 1 87.06 89 ASP A C 1
ATOM 683 O O . ASP A 1 89 ? -29.016 -7.602 3.777 1 87.06 89 ASP A O 1
ATOM 687 N N . THR A 1 90 ? -27.75 -8.258 5.43 1 82.25 90 THR A N 1
ATOM 688 C CA . THR A 1 90 ? -26.797 -7.16 5.324 1 82.25 90 THR A CA 1
ATOM 689 C C . THR A 1 90 ? -26.188 -7.105 3.926 1 82.25 90 THR A C 1
ATOM 691 O O . THR A 1 90 ? -25.906 -6.023 3.404 1 82.25 90 THR A O 1
ATOM 694 N N . TYR A 1 91 ? -26.047 -8.258 3.268 1 90.12 91 TYR A N 1
ATOM 695 C CA . TYR A 1 91 ? -25.344 -8.273 1.989 1 90.12 91 TYR A CA 1
ATOM 696 C C . TYR A 1 91 ? -26.297 -8.547 0.84 1 90.12 91 TYR A C 1
ATOM 698 O O . TYR A 1 91 ? -25.875 -8.945 -0.25 1 90.12 91 TYR A O 1
ATOM 706 N N . VAL A 1 92 ? -27.562 -8.336 1.103 1 91.94 92 VAL A N 1
ATOM 707 C CA . VAL A 1 92 ? -28.531 -8.578 0.038 1 91.94 92 VAL A CA 1
ATOM 708 C C . VAL A 1 92 ? -28.297 -7.594 -1.104 1 91.94 92 VAL A C 1
ATOM 710 O O . VAL A 1 92 ? -28.25 -7.984 -2.273 1 91.94 92 VAL A O 1
ATOM 713 N N . LEU A 1 93 ? -28.062 -6.336 -0.752 1 91.38 93 LEU A N 1
ATOM 714 C CA . LEU A 1 93 ? -27.844 -5.336 -1.793 1 91.38 93 LEU A CA 1
ATOM 715 C C . LEU A 1 93 ? -26.562 -5.625 -2.566 1 91.38 93 LEU A C 1
ATOM 717 O O . LEU A 1 93 ? -26.562 -5.648 -3.799 1 91.38 93 LEU A O 1
ATOM 721 N N . PRO A 1 94 ? -25.453 -5.871 -1.891 1 94.38 94 PRO A N 1
ATOM 722 C CA . PRO A 1 94 ? -24.234 -6.23 -2.625 1 94.38 94 PRO A CA 1
ATOM 723 C C . PRO A 1 94 ? -24.422 -7.457 -3.518 1 94.38 94 PRO A C 1
ATOM 725 O O . PRO A 1 94 ? -23.891 -7.508 -4.625 1 94.38 94 PRO A O 1
ATOM 728 N N . ALA A 1 95 ? -25.188 -8.398 -3.043 1 96.12 95 ALA A N 1
ATOM 729 C CA . ALA A 1 95 ? -25.438 -9.594 -3.848 1 96.12 95 ALA A CA 1
ATOM 730 C C . ALA A 1 95 ? -26.234 -9.242 -5.109 1 96.12 95 ALA A C 1
ATOM 732 O O . ALA A 1 95 ? -25.922 -9.742 -6.195 1 96.12 95 ALA A O 1
ATOM 733 N N . ARG A 1 96 ? -27.234 -8.406 -4.938 1 95.69 96 ARG A N 1
ATOM 734 C CA . ARG A 1 96 ? -28.016 -7.965 -6.082 1 95.69 96 ARG A CA 1
ATOM 735 C C . ARG A 1 96 ? -27.141 -7.27 -7.117 1 95.69 96 ARG A C 1
ATOM 737 O O . ARG A 1 96 ? -27.25 -7.535 -8.312 1 95.69 96 ARG A O 1
ATOM 744 N N . VAL A 1 97 ? -26.266 -6.418 -6.598 1 96.62 97 VAL A N 1
ATOM 745 C CA . VAL A 1 97 ? -25.391 -5.668 -7.484 1 96.62 97 VAL A CA 1
ATOM 746 C C . VAL A 1 97 ? -24.422 -6.621 -8.18 1 96.62 97 VAL A C 1
ATOM 748 O O . VAL A 1 97 ? -24.141 -6.48 -9.375 1 96.62 97 VAL A O 1
ATOM 751 N N . MET A 1 98 ? -23.938 -7.574 -7.453 1 97.75 98 MET A N 1
ATOM 752 C CA . MET A 1 98 ? -23.031 -8.562 -8.023 1 97.75 98 MET A CA 1
ATOM 753 C C . MET A 1 98 ? -23.703 -9.352 -9.141 1 97.75 98 MET A C 1
ATOM 755 O O . MET A 1 98 ? -23.156 -9.469 -10.242 1 97.75 98 MET A O 1
ATOM 759 N N . PHE A 1 99 ? -24.906 -9.867 -8.922 1 97.25 99 PHE A N 1
ATOM 760 C CA . PHE A 1 99 ? -25.625 -10.633 -9.93 1 97.25 99 PHE A CA 1
ATOM 761 C C . PHE A 1 99 ? -25.969 -9.758 -11.133 1 97.25 99 PHE A C 1
ATOM 763 O O . PHE A 1 99 ? -25.906 -10.219 -12.273 1 97.25 99 PHE A O 1
ATOM 770 N N . HIS A 1 100 ? -26.281 -8.523 -10.844 1 96.31 100 HIS A N 1
ATOM 771 C CA . HIS A 1 100 ? -26.578 -7.609 -11.938 1 96.31 100 HIS A CA 1
ATOM 772 C C . HIS A 1 100 ? -25.344 -7.363 -12.789 1 96.31 100 HIS A C 1
ATOM 774 O O . HIS A 1 100 ? -25.422 -7.371 -14.023 1 96.31 100 HIS A O 1
ATOM 780 N N . SER A 1 101 ? -24.219 -7.145 -12.117 1 97.12 101 SER A N 1
ATOM 781 C CA . SER A 1 101 ? -22.969 -6.945 -12.852 1 97.12 101 SER A CA 1
ATOM 782 C C . SER A 1 101 ? -22.625 -8.164 -13.695 1 97.12 101 SER A C 1
ATOM 784 O O . SER A 1 101 ? -22.094 -8.031 -14.805 1 97.12 101 SER A O 1
ATOM 786 N N . LEU A 1 102 ? -22.906 -9.336 -13.172 1 97 102 LEU A N 1
ATOM 787 C CA . LEU A 1 102 ? -22.703 -10.578 -13.906 1 97 102 LEU A CA 1
ATOM 788 C C . LEU A 1 102 ? -23.609 -10.633 -15.141 1 97 102 LEU A C 1
ATOM 790 O O . LEU A 1 102 ? -23.141 -10.938 -16.234 1 97 102 LEU A O 1
ATOM 794 N N . ARG A 1 103 ? -24.781 -10.281 -15.023 1 94.69 103 ARG A N 1
ATOM 795 C CA . ARG A 1 103 ? -25.766 -10.344 -16.094 1 94.69 103 ARG A CA 1
ATOM 796 C C . ARG A 1 103 ? -25.422 -9.375 -17.219 1 94.69 103 ARG A C 1
ATOM 798 O O . ARG A 1 103 ? -25.453 -9.742 -18.406 1 94.69 103 ARG A O 1
ATOM 805 N N . VAL A 1 104 ? -25 -8.219 -16.891 1 93.94 104 VAL A N 1
ATOM 806 C CA . VAL A 1 104 ? -24.797 -7.164 -17.875 1 93.94 104 VAL A CA 1
ATOM 807 C C . VAL A 1 104 ? -23.531 -7.445 -18.688 1 93.94 104 VAL A C 1
ATOM 809 O O . VAL A 1 104 ? -23.438 -7.066 -19.859 1 93.94 104 VAL A O 1
ATOM 812 N N . HIS A 1 105 ? -22.641 -8.227 -18.125 1 92 105 HIS A N 1
ATOM 813 C CA . HIS A 1 105 ? -21.359 -8.406 -18.797 1 92 105 HIS A CA 1
ATOM 814 C C . HIS A 1 105 ? -21.281 -9.766 -19.469 1 92 105 HIS A C 1
ATOM 816 O O . HIS A 1 105 ? -20.25 -10.109 -20.078 1 92 105 HIS A O 1
ATOM 822 N N . GLN A 1 106 ? -22.344 -10.5 -19.359 1 91.12 106 GLN A N 1
ATOM 823 C CA . GLN A 1 106 ? -22.344 -11.797 -20.031 1 91.12 106 GLN A CA 1
ATOM 824 C C . GLN A 1 106 ? -23.172 -11.742 -21.328 1 91.12 106 GLN A C 1
ATOM 826 O O . GLN A 1 106 ? -24.125 -10.977 -21.422 1 91.12 106 GLN A O 1
ATOM 831 N N . GLN A 1 107 ? -22.766 -12.508 -22.25 1 84.31 107 GLN A N 1
ATOM 832 C CA . GLN A 1 107 ? -23.469 -12.594 -23.516 1 84.31 107 GLN A CA 1
ATOM 833 C C . GLN A 1 107 ? -24.766 -13.398 -23.359 1 84.31 107 GLN A C 1
ATOM 835 O O . GLN A 1 107 ? -24.969 -14.078 -22.344 1 84.31 107 GLN A O 1
ATOM 840 N N . ARG A 1 108 ? -25.5 -13.32 -24.406 1 80.44 108 ARG A N 1
ATOM 841 C CA . ARG A 1 108 ? -26.734 -14.086 -24.438 1 80.44 108 ARG A CA 1
ATOM 842 C C . ARG A 1 108 ? -26.453 -15.586 -24.422 1 80.44 108 ARG A C 1
ATOM 844 O O . ARG A 1 108 ? -25.531 -16.047 -25.078 1 80.44 108 ARG A O 1
ATOM 851 N N . GLY A 1 109 ? -27.219 -16.281 -23.609 1 84.75 109 GLY A N 1
ATOM 852 C CA . GLY A 1 109 ? -27.078 -17.719 -23.578 1 84.75 109 GLY A CA 1
ATOM 853 C C . GLY A 1 109 ? -26.203 -18.219 -22.438 1 84.75 109 GLY A C 1
ATOM 854 O O . GLY A 1 109 ? -26.156 -19.406 -22.141 1 84.75 109 GLY A O 1
ATOM 855 N N . VAL A 1 110 ? -25.578 -17.25 -21.812 1 88.81 110 VAL A N 1
ATOM 856 C CA . VAL A 1 110 ? -24.703 -17.656 -20.734 1 88.81 110 VAL A CA 1
ATOM 857 C C . VAL A 1 110 ? -25.516 -17.969 -19.469 1 88.81 110 VAL A C 1
ATOM 859 O O . VAL A 1 110 ? -25.203 -18.906 -18.734 1 88.81 110 VAL A O 1
ATOM 862 N N . LEU A 1 111 ? -26.547 -17.25 -19.328 1 94 111 LEU A N 1
ATOM 863 C CA . LEU A 1 111 ? -27.344 -17.406 -18.109 1 94 111 LEU A CA 1
ATOM 864 C C . LEU A 1 111 ? -28.703 -18.031 -18.422 1 94 111 LEU A C 1
ATOM 866 O O . LEU A 1 111 ? -29.312 -17.734 -19.453 1 94 111 LEU A O 1
ATOM 870 N N . PHE A 1 112 ? -29.094 -18.844 -17.531 1 93.31 112 PHE A N 1
ATOM 871 C CA . PHE A 1 112 ? -30.438 -19.422 -17.594 1 93.31 112 PHE A CA 1
ATOM 872 C C . PHE A 1 112 ? -31.484 -18.406 -17.172 1 93.31 112 PHE A C 1
ATOM 874 O O . PHE A 1 112 ? -31.359 -17.781 -16.109 1 93.31 112 PHE A O 1
ATOM 881 N N . GLU A 1 113 ? -32.469 -18.234 -17.938 1 89.81 113 GLU A N 1
ATOM 882 C CA . GLU A 1 113 ? -33.531 -17.281 -17.641 1 89.81 113 GLU A CA 1
ATOM 883 C C . GLU A 1 113 ? -34.781 -18.016 -17.125 1 89.81 113 GLU A C 1
ATOM 885 O O . GLU A 1 113 ? -35.281 -18.938 -17.781 1 89.81 113 GLU A O 1
ATOM 890 N N . PRO A 1 114 ? -35.156 -17.578 -15.922 1 89.69 114 PRO A N 1
ATOM 891 C CA . PRO A 1 114 ? -36.406 -18.188 -15.406 1 89.69 114 PRO A CA 1
ATOM 892 C C . PRO A 1 114 ? -37.625 -17.891 -16.281 1 89.69 114 PRO A C 1
ATOM 894 O O . PRO A 1 114 ? -37.688 -16.828 -16.906 1 89.69 114 PRO A O 1
ATOM 897 N N . ALA A 1 115 ? -38.531 -18.875 -16.141 1 81.88 115 ALA A N 1
ATOM 898 C CA . ALA A 1 115 ? -39.781 -18.672 -16.859 1 81.88 115 ALA A CA 1
ATOM 899 C C . ALA A 1 115 ? -40.562 -17.484 -16.281 1 81.88 115 ALA A C 1
ATOM 901 O O . ALA A 1 115 ? -40.75 -17.391 -15.07 1 81.88 115 ALA A O 1
ATOM 902 N N . GLY A 1 116 ? -40.969 -16.531 -17.031 1 80.56 116 GLY A N 1
ATOM 903 C CA . GLY A 1 116 ? -41.719 -15.367 -16.625 1 80.56 116 GLY A CA 1
ATOM 904 C C . GLY A 1 116 ? -40.875 -14.281 -15.992 1 80.56 116 GLY A C 1
ATOM 905 O O . GLY A 1 116 ? -41.375 -13.289 -15.477 1 80.56 116 GLY A O 1
ATOM 906 N N . GLY A 1 117 ? -39.656 -14.5 -15.867 1 81.81 117 GLY A N 1
ATOM 907 C CA . GLY A 1 117 ? -38.719 -13.469 -15.414 1 81.81 117 GLY A CA 1
ATOM 908 C C . GLY A 1 117 ? -38.438 -13.523 -13.93 1 81.81 117 GLY A C 1
ATOM 909 O O . GLY A 1 117 ? -37.531 -12.844 -13.438 1 81.81 117 GLY A O 1
ATOM 910 N N . THR A 1 118 ? -39.25 -14.234 -13.172 1 89.38 118 THR A N 1
ATOM 911 C CA . THR A 1 118 ? -39.094 -14.328 -11.727 1 89.38 118 THR A CA 1
ATOM 912 C C . THR A 1 118 ? -38.625 -15.734 -11.336 1 89.38 118 THR A C 1
ATOM 914 O O . THR A 1 118 ? -39.188 -16.734 -11.797 1 89.38 118 THR A O 1
ATOM 917 N N . ALA A 1 119 ? -37.625 -15.711 -10.531 1 96.06 119 ALA A N 1
ATOM 918 C CA . ALA A 1 119 ? -37.094 -16.984 -10.039 1 96.06 119 ALA A CA 1
ATOM 919 C C . ALA A 1 119 ? -37.812 -17.406 -8.758 1 96.06 119 ALA A C 1
ATOM 921 O O . ALA A 1 119 ? -38.938 -16.953 -8.484 1 96.06 119 ALA A O 1
ATOM 922 N N . GLY A 1 120 ? -37.375 -18.406 -8.078 1 95.56 120 GLY A N 1
ATOM 923 C CA . GLY A 1 120 ? -37.938 -18.922 -6.836 1 95.56 120 GLY A CA 1
ATOM 924 C C . GLY A 1 120 ? -36.938 -19.812 -6.078 1 95.56 120 GLY A C 1
ATOM 925 O O . GLY A 1 120 ? -35.719 -19.703 -6.277 1 95.56 120 GLY A O 1
ATOM 926 N N . GLU A 1 121 ? -37.531 -20.516 -5.172 1 96.69 121 GLU A N 1
ATOM 927 C CA . GLU A 1 121 ? -36.688 -21.516 -4.523 1 96.69 121 GLU A CA 1
ATOM 928 C C . GLU A 1 121 ? -36.25 -22.594 -5.516 1 96.69 121 GLU A C 1
ATOM 930 O O . GLU A 1 121 ? -37.031 -23.047 -6.34 1 96.69 121 GLU A O 1
ATOM 935 N N . LEU A 1 122 ? -35.031 -22.922 -5.48 1 96.75 122 LEU A N 1
ATOM 936 C CA . LEU A 1 122 ? -34.531 -23.922 -6.406 1 96.75 122 LEU A CA 1
ATOM 937 C C . LEU A 1 122 ? -35.219 -25.25 -6.215 1 96.75 122 LEU A C 1
ATOM 939 O O . LEU A 1 122 ? -35.312 -25.766 -5.094 1 96.75 122 LEU A O 1
ATOM 943 N N . ASP A 1 123 ? -35.781 -25.797 -7.285 1 94.5 123 ASP A N 1
ATOM 944 C CA . ASP A 1 123 ? -36.469 -27.078 -7.215 1 94.5 123 ASP A CA 1
ATOM 945 C C . ASP A 1 123 ? -36.094 -27.969 -8.391 1 94.5 123 ASP A C 1
ATOM 947 O O . ASP A 1 123 ? -35.312 -27.578 -9.25 1 94.5 123 ASP A O 1
ATOM 951 N N . GLU A 1 124 ? -36.594 -29.125 -8.398 1 94.56 124 GLU A N 1
ATOM 952 C CA . GLU A 1 124 ? -36.25 -30.141 -9.391 1 94.56 124 GLU A CA 1
ATOM 953 C C . GLU A 1 124 ? -36.719 -29.719 -10.781 1 94.56 124 GLU A C 1
ATOM 955 O O . GLU A 1 124 ? -36.062 -30 -11.781 1 94.56 124 GLU A O 1
ATOM 960 N N . ARG A 1 125 ? -37.812 -29.062 -10.836 1 93.12 125 ARG A N 1
ATOM 961 C CA . ARG A 1 125 ? -38.344 -28.609 -12.125 1 93.12 125 ARG A CA 1
ATOM 962 C C . ARG A 1 125 ? -37.406 -27.609 -12.773 1 93.12 125 ARG A C 1
ATOM 964 O O . ARG A 1 125 ? -37.156 -27.672 -13.984 1 93.12 125 ARG A O 1
ATOM 971 N N . THR A 1 126 ? -36.906 -26.703 -11.93 1 94.19 126 THR A N 1
ATOM 972 C CA . THR A 1 126 ? -35.969 -25.719 -12.43 1 94.19 126 THR A CA 1
ATOM 973 C C . THR A 1 126 ? -34.688 -26.391 -12.906 1 94.19 126 THR A C 1
ATOM 975 O O . THR A 1 126 ? -34.156 -26.031 -13.953 1 94.19 126 THR A O 1
ATOM 978 N N . LEU A 1 127 ? -34.219 -27.359 -12.211 1 95.25 127 LEU A N 1
ATOM 979 C CA . LEU A 1 127 ? -33 -28.078 -12.562 1 95.25 127 LEU A CA 1
ATOM 980 C C . LEU A 1 127 ? -33.188 -28.812 -13.883 1 95.25 127 LEU A C 1
ATOM 982 O O . LEU A 1 127 ? -32.281 -28.812 -14.719 1 95.25 127 LEU A O 1
ATOM 986 N N . GLU A 1 128 ? -34.312 -29.391 -14.086 1 93.56 128 GLU A N 1
ATOM 987 C CA . GLU A 1 128 ? -34.594 -30.094 -15.328 1 93.56 128 GLU A CA 1
ATOM 988 C C . GLU A 1 128 ? -34.656 -29.125 -16.516 1 93.56 128 GLU A C 1
ATOM 990 O O . GLU A 1 128 ? -34.156 -29.422 -17.594 1 93.56 128 GLU A O 1
ATOM 995 N N . ALA A 1 129 ? -35.312 -28.031 -16.219 1 92.44 129 ALA A N 1
ATOM 996 C CA . ALA A 1 129 ? -35.406 -27.031 -17.281 1 92.44 129 ALA A CA 1
ATOM 997 C C . ALA A 1 129 ? -34.031 -26.5 -17.672 1 92.44 129 ALA A C 1
ATOM 999 O O . ALA A 1 129 ? -33.75 -26.312 -18.859 1 92.44 129 ALA A O 1
ATOM 1000 N N . ALA A 1 130 ? -33.219 -26.266 -16.703 1 93.44 130 ALA A N 1
ATOM 1001 C CA . ALA A 1 130 ? -31.891 -25.766 -16.969 1 93.44 130 ALA A CA 1
ATOM 1002 C C . ALA A 1 130 ? -31.047 -26.812 -17.703 1 93.44 130 ALA A C 1
ATOM 1004 O O . ALA A 1 130 ? -30.266 -26.469 -18.594 1 93.44 130 ALA A O 1
ATOM 1005 N N . SER A 1 131 ? -31.156 -28.062 -17.312 1 93.38 131 SER A N 1
ATOM 1006 C CA . SER A 1 131 ? -30.453 -29.156 -17.984 1 93.38 131 SER A CA 1
ATOM 1007 C C . SER A 1 131 ? -30.875 -29.266 -19.438 1 93.38 131 SER A C 1
ATOM 1009 O O . SER A 1 131 ? -30.016 -29.453 -20.312 1 93.38 131 SER A O 1
ATOM 1011 N N . ALA A 1 132 ? -32.094 -29.109 -19.656 1 90.81 132 ALA A N 1
ATOM 1012 C CA . ALA A 1 132 ? -32.625 -29.156 -21.016 1 90.81 132 ALA A CA 1
ATOM 1013 C C . ALA A 1 132 ? -32.094 -27.984 -21.844 1 90.81 132 ALA A C 1
ATOM 1015 O O . ALA A 1 132 ? -31.766 -28.141 -23.031 1 90.81 132 ALA A O 1
ATOM 1016 N N . ALA A 1 133 ? -32.062 -26.906 -21.234 1 89.62 133 ALA A N 1
ATOM 1017 C CA . ALA A 1 133 ? -31.594 -25.703 -21.922 1 89.62 133 ALA A CA 1
ATOM 1018 C C . ALA A 1 133 ? -30.109 -25.844 -22.297 1 89.62 133 ALA A C 1
ATOM 1020 O O . ALA A 1 133 ? -29.672 -25.359 -23.344 1 89.62 133 ALA A O 1
ATOM 1021 N N . ARG A 1 134 ? -29.422 -26.484 -21.469 1 90.56 134 ARG A N 1
ATOM 1022 C CA . ARG A 1 134 ? -28 -26.656 -21.688 1 90.56 134 ARG A CA 1
ATOM 1023 C C . ARG A 1 134 ? -27.719 -27.703 -22.75 1 90.56 134 ARG A C 1
ATOM 1025 O O . ARG A 1 134 ? -26.703 -27.656 -23.438 1 90.56 134 ARG A O 1
ATOM 1032 N N . ALA A 1 135 ? -28.75 -28.547 -22.844 1 84.88 135 ALA A N 1
ATOM 1033 C CA . ALA A 1 135 ? -28.609 -29.641 -23.797 1 84.88 135 ALA A CA 1
ATOM 1034 C C . ALA A 1 135 ? -28.438 -29.094 -25.219 1 84.88 135 ALA A C 1
ATOM 1036 O O . ALA A 1 135 ? -29.203 -28.234 -25.656 1 84.88 135 ALA A O 1
ATOM 1037 N N . GLY A 1 136 ? -27.344 -29.172 -25.812 1 75.62 136 GLY A N 1
ATOM 1038 C CA . GLY A 1 136 ? -27.062 -28.766 -27.188 1 75.62 136 GLY A CA 1
ATOM 1039 C C . GLY A 1 136 ? -26.078 -27.625 -27.281 1 75.62 136 GLY A C 1
ATOM 1040 O O . GLY A 1 136 ? -25.719 -27.203 -28.375 1 75.62 136 GLY A O 1
ATOM 1041 N N . HIS A 1 137 ? -25.859 -27.078 -26.125 1 77.44 137 HIS A N 1
ATOM 1042 C CA . HIS A 1 137 ? -24.922 -25.969 -26.141 1 77.44 137 HIS A CA 1
ATOM 1043 C C . HIS A 1 137 ? -23.578 -26.359 -25.547 1 77.44 137 HIS A C 1
ATOM 1045 O O . HIS A 1 137 ? -23.5 -27.328 -24.781 1 77.44 137 HIS A O 1
ATOM 1051 N N . ASP A 1 138 ? -22.547 -25.688 -26.047 1 77.75 138 ASP A N 1
ATOM 1052 C CA . ASP A 1 138 ? -21.219 -25.906 -25.484 1 77.75 138 ASP A CA 1
ATOM 1053 C C . ASP A 1 138 ? -20.969 -24.984 -24.281 1 77.75 138 ASP A C 1
ATOM 1055 O O . ASP A 1 138 ? -21.891 -24.312 -23.812 1 77.75 138 ASP A O 1
ATOM 1059 N N . LEU A 1 139 ? -19.828 -25.094 -23.766 1 77.62 139 LEU A N 1
ATOM 1060 C CA . LEU A 1 139 ? -19.516 -24.359 -22.547 1 77.62 139 LEU A CA 1
ATOM 1061 C C . LEU A 1 139 ? -19.391 -22.859 -22.844 1 77.62 139 LEU A C 1
ATOM 1063 O O . LEU A 1 139 ? -19.25 -22.047 -21.922 1 77.62 139 LEU A O 1
ATOM 1067 N N . GLN A 1 140 ? -19.609 -22.453 -24.094 1 77.75 140 GLN A N 1
ATOM 1068 C CA . GLN A 1 140 ? -19.672 -21.031 -24.438 1 77.75 140 GLN A CA 1
ATOM 1069 C C . GLN A 1 140 ? -21.047 -20.453 -24.141 1 77.75 140 GLN A C 1
ATOM 1071 O O . GLN A 1 140 ? -21.188 -19.234 -23.969 1 77.75 140 GLN A O 1
ATOM 1076 N N . GLN A 1 141 ? -22.031 -21.359 -24.172 1 85.31 141 GLN A N 1
ATOM 1077 C CA . GLN A 1 141 ? -23.375 -21 -23.75 1 85.31 141 GLN A CA 1
ATOM 1078 C C . GLN A 1 141 ? -23.891 -21.969 -22.688 1 85.31 141 GLN A C 1
ATOM 1080 O O . GLN A 1 141 ? -24.828 -22.719 -22.922 1 85.31 141 GLN A O 1
ATOM 1085 N N . PRO A 1 142 ? -23.438 -21.781 -21.516 1 89.19 142 PRO A N 1
ATOM 1086 C CA . PRO A 1 142 ? -23.641 -22.766 -20.453 1 89.19 142 PRO A CA 1
ATOM 1087 C C . PRO A 1 142 ? -25.062 -22.719 -19.875 1 89.19 142 PRO A C 1
ATOM 1089 O O . PRO A 1 142 ? -25.484 -23.656 -19.203 1 89.19 142 PRO A O 1
ATOM 1092 N N . GLN A 1 143 ? -25.781 -21.656 -20.125 1 92.94 143 GLN A N 1
ATOM 1093 C CA . GLN A 1 143 ? -27.094 -21.5 -19.516 1 92.94 143 GLN A CA 1
ATOM 1094 C C . GLN A 1 143 ? -27.031 -21.734 -18.016 1 92.94 143 GLN A C 1
ATOM 1096 O O . GLN A 1 143 ? -27.797 -22.547 -17.469 1 92.94 143 GLN A O 1
ATOM 1101 N N . ALA A 1 144 ? -26.203 -21.047 -17.359 1 96.69 144 ALA A N 1
ATOM 1102 C CA . ALA A 1 144 ? -25.938 -21.266 -15.93 1 96.69 144 ALA A CA 1
ATOM 1103 C C . ALA A 1 144 ? -27 -20.609 -15.062 1 96.69 144 ALA A C 1
ATOM 1105 O O . AL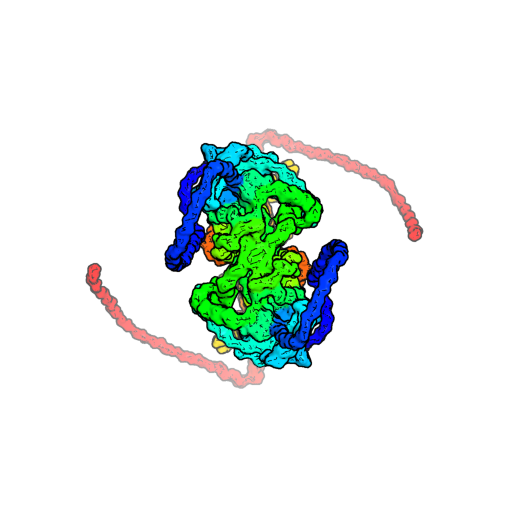A A 1 144 ? -27.438 -19.484 -15.344 1 96.69 144 ALA A O 1
ATOM 1106 N N . ILE A 1 145 ? -27.406 -21.25 -14.016 1 97.12 145 ILE A N 1
ATOM 1107 C CA . ILE A 1 145 ? -28.406 -20.75 -13.062 1 97.12 145 ILE A CA 1
ATOM 1108 C C . ILE A 1 145 ? -27.75 -19.734 -12.133 1 97.12 145 ILE A C 1
ATOM 1110 O O . ILE A 1 145 ? -26.625 -19.938 -11.672 1 97.12 145 ILE A O 1
ATOM 1114 N N . LEU A 1 146 ? -28.422 -18.578 -11.883 1 97.75 146 LEU A N 1
ATOM 1115 C CA . LEU A 1 146 ? -28.016 -17.688 -10.805 1 97.75 146 LEU A CA 1
ATOM 1116 C C . LEU A 1 146 ? -28.609 -18.141 -9.477 1 97.75 146 LEU A C 1
ATOM 1118 O O . LEU A 1 146 ? -29.828 -18.172 -9.32 1 97.75 146 LEU A O 1
ATOM 1122 N N . LEU A 1 147 ? -27.719 -18.469 -8.539 1 98.38 147 LEU A N 1
ATOM 1123 C CA . LEU A 1 147 ? -28.172 -19.078 -7.301 1 98.38 147 LEU A CA 1
ATOM 1124 C C . LEU A 1 147 ? -27.594 -18.375 -6.09 1 98.38 147 LEU A C 1
ATOM 1126 O O . LEU A 1 147 ? -26.391 -18.094 -6.051 1 98.38 147 LEU A O 1
ATOM 1130 N N . SER A 1 148 ? -28.406 -18.016 -5.109 1 98.12 148 SER A N 1
ATOM 1131 C CA . SER A 1 148 ? -27.953 -17.562 -3.797 1 98.12 148 SER A CA 1
ATOM 1132 C C . SER A 1 148 ? -28.266 -18.594 -2.719 1 98.12 148 SER A C 1
ATOM 1134 O O . SER A 1 148 ? -29.438 -18.875 -2.445 1 98.12 148 SER A O 1
ATOM 1136 N N . MET A 1 149 ? -27.25 -19.172 -2.191 1 97.44 149 MET A N 1
ATOM 1137 C CA . MET A 1 149 ? -27.453 -19.953 -0.979 1 97.44 149 MET A CA 1
ATOM 1138 C C . MET A 1 149 ? -27.75 -19.062 0.213 1 97.44 149 MET A C 1
ATOM 1140 O O . MET A 1 149 ? -27.094 -18.047 0.414 1 97.44 149 MET A O 1
ATOM 1144 N N . VAL A 1 150 ? -28.781 -19.391 0.954 1 95.69 150 VAL A N 1
ATOM 1145 C CA . VAL A 1 150 ? -29.219 -18.5 2.029 1 95.69 150 VAL A CA 1
ATOM 1146 C C . VAL A 1 150 ? -29.406 -19.312 3.311 1 95.69 150 VAL A C 1
ATOM 1148 O O . VAL A 1 150 ? -29.812 -20.484 3.264 1 95.69 150 VAL A O 1
ATOM 1151 N N . THR A 1 151 ? -29.078 -18.688 4.402 1 91.5 151 THR A N 1
ATOM 1152 C CA . THR A 1 151 ? -29.406 -19.281 5.695 1 91.5 151 THR A CA 1
ATOM 1153 C C . THR A 1 151 ? -30.812 -18.906 6.125 1 91.5 151 THR A C 1
ATOM 1155 O O . THR A 1 151 ? -31.469 -18.078 5.473 1 91.5 151 THR A O 1
ATOM 1158 N N . ALA A 1 152 ? -31.203 -19.453 7.203 1 90.25 152 ALA A N 1
ATOM 1159 C CA . ALA A 1 152 ? -32.594 -19.281 7.672 1 90.25 152 ALA A CA 1
ATOM 1160 C C . ALA A 1 152 ? -32.844 -17.844 8.102 1 90.25 152 ALA A C 1
ATOM 1162 O O . ALA A 1 152 ? -33.969 -17.375 8.07 1 90.25 152 ALA A O 1
ATOM 1163 N N . ASP A 1 153 ? -31.797 -17.125 8.406 1 87.88 153 ASP A N 1
ATOM 1164 C CA . ASP A 1 153 ? -31.953 -15.773 8.953 1 87.88 153 ASP A CA 1
ATOM 1165 C C . ASP A 1 153 ? -32.156 -14.75 7.836 1 87.88 153 ASP A C 1
ATOM 1167 O O . ASP A 1 153 ? -32.406 -13.57 8.102 1 87.88 153 ASP A O 1
ATOM 1171 N N . VAL A 1 154 ? -32 -15.125 6.617 1 91.88 154 VAL A N 1
ATOM 1172 C CA . VAL A 1 154 ? -32.344 -14.234 5.512 1 91.88 154 VAL A CA 1
ATOM 1173 C C . VAL A 1 154 ? -33.844 -14.055 5.414 1 91.88 154 VAL A C 1
ATOM 1175 O O . VAL A 1 154 ? -34.594 -15.031 5.359 1 91.88 154 VAL A O 1
ATOM 1178 N N . SER A 1 155 ? -34.312 -12.875 5.387 1 90.44 155 SER A N 1
ATOM 1179 C CA . SER A 1 155 ? -35.719 -12.555 5.488 1 90.44 155 SER A CA 1
ATOM 1180 C C . SER A 1 155 ? -36.5 -12.969 4.23 1 90.44 155 SER A C 1
ATOM 1182 O O . SER A 1 155 ? -35.875 -13.133 3.166 1 90.44 155 SER A O 1
ATOM 1184 N N . ALA A 1 156 ? -37.75 -13.109 4.379 1 92.44 156 ALA A N 1
ATOM 1185 C CA . ALA A 1 156 ? -38.625 -13.438 3.25 1 92.44 156 ALA A CA 1
ATOM 1186 C C . ALA A 1 156 ? -38.625 -12.32 2.207 1 92.44 156 ALA A C 1
ATOM 1188 O O . ALA A 1 156 ? -38.656 -12.586 1.005 1 92.44 156 ALA A O 1
ATOM 1189 N N . LYS A 1 157 ? -38.5 -11.172 2.703 1 88.19 157 LYS A N 1
ATOM 1190 C CA . LYS A 1 157 ? -38.469 -10.023 1.801 1 88.19 157 LYS A CA 1
ATOM 1191 C C . LYS A 1 157 ? -37.188 -10.039 0.94 1 88.19 157 LYS A C 1
ATOM 1193 O O . LYS A 1 157 ? -37.25 -9.75 -0.258 1 88.19 157 LYS A O 1
ATOM 1198 N N . ALA A 1 158 ? -36.094 -10.32 1.577 1 91.12 158 ALA A N 1
ATOM 1199 C CA . ALA A 1 158 ? -34.844 -10.406 0.855 1 91.12 158 ALA A CA 1
ATOM 1200 C C . ALA A 1 158 ? -34.875 -11.508 -0.2 1 91.12 158 ALA A C 1
ATOM 1202 O O . ALA A 1 158 ? -34.438 -11.297 -1.337 1 91.12 158 ALA A O 1
ATOM 1203 N N . ARG A 1 159 ? -35.469 -12.609 0.14 1 94.62 159 ARG A N 1
ATOM 1204 C CA . ARG A 1 159 ? -35.594 -13.727 -0.796 1 94.62 159 ARG A CA 1
ATOM 1205 C C . ARG A 1 159 ? -36.469 -13.344 -1.982 1 94.62 159 ARG A C 1
ATOM 1207 O O . ARG A 1 159 ? -36.125 -13.625 -3.133 1 94.62 159 ARG A O 1
ATOM 1214 N N . ALA A 1 160 ? -37.531 -12.719 -1.653 1 92.81 160 ALA A N 1
ATOM 1215 C CA . ALA A 1 160 ? -38.469 -12.289 -2.703 1 92.81 160 ALA A CA 1
ATOM 1216 C C . ALA A 1 160 ? -37.781 -11.32 -3.668 1 92.81 160 ALA A C 1
ATOM 1218 O O . ALA A 1 160 ? -38 -11.383 -4.879 1 92.81 160 ALA A O 1
ATOM 1219 N N . GLN A 1 161 ? -37 -10.438 -3.082 1 91.75 161 GLN A N 1
ATOM 1220 C CA . GLN A 1 161 ? -36.281 -9.484 -3.918 1 91.75 161 GLN A CA 1
ATOM 1221 C C . GLN A 1 161 ? -35.312 -10.195 -4.848 1 91.75 161 GLN A C 1
ATOM 1223 O O . GLN A 1 161 ? -35.219 -9.867 -6.027 1 91.75 161 GLN A O 1
ATOM 1228 N N . LEU A 1 162 ? -34.594 -11.156 -4.375 1 95 162 LEU A N 1
ATOM 1229 C CA . LEU A 1 162 ? -33.688 -11.93 -5.199 1 95 162 LEU A CA 1
ATOM 1230 C C . LEU A 1 162 ? -34.438 -12.656 -6.316 1 95 162 LEU A C 1
ATOM 1232 O O . LEU A 1 162 ? -33.969 -12.68 -7.457 1 95 162 LEU A O 1
ATOM 1236 N N . HIS A 1 163 ? -35.594 -13.188 -5.957 1 96.06 163 HIS A N 1
ATOM 1237 C CA . HIS A 1 163 ? -36.406 -13.875 -6.949 1 96.06 163 HIS A CA 1
ATOM 1238 C C . HIS A 1 163 ? -36.844 -12.922 -8.062 1 96.06 163 HIS A C 1
ATOM 1240 O O . HIS A 1 163 ? -36.781 -13.281 -9.242 1 96.06 163 HIS A O 1
ATOM 1246 N N . ARG A 1 164 ? -37.188 -11.742 -7.68 1 92.94 164 ARG A N 1
ATOM 1247 C CA . ARG A 1 164 ? -37.594 -10.742 -8.664 1 92.94 164 ARG A CA 1
ATOM 1248 C C . ARG A 1 164 ? -36.438 -10.375 -9.578 1 92.94 164 ARG A C 1
ATOM 1250 O O . ARG A 1 164 ? -36.656 -10.023 -10.742 1 92.94 164 ARG A O 1
ATOM 1257 N N . ASP A 1 165 ? -35.219 -10.508 -9.055 1 93.56 165 ASP A N 1
ATOM 1258 C CA . ASP A 1 165 ? -34.031 -10.195 -9.836 1 93.56 165 ASP A CA 1
ATOM 1259 C C . ASP A 1 165 ? -33.625 -11.375 -10.703 1 93.56 165 ASP A C 1
ATOM 1261 O O . ASP A 1 165 ? -32.594 -11.32 -11.383 1 93.56 165 ASP A O 1
ATOM 1265 N N . GLY A 1 166 ? -34.344 -12.477 -10.656 1 94.81 166 GLY A N 1
ATOM 1266 C CA . GLY A 1 166 ? -34.062 -13.656 -11.461 1 94.81 166 GLY A CA 1
ATOM 1267 C C . GLY A 1 166 ? -33.062 -14.578 -10.797 1 94.81 166 GLY A C 1
ATOM 1268 O O . GLY A 1 166 ? -32.406 -15.391 -11.477 1 94.81 166 GLY A O 1
ATOM 1269 N N . VAL A 1 167 ? -32.844 -14.422 -9.469 1 97 167 VAL A N 1
ATOM 1270 C CA . VAL A 1 167 ? -31.875 -15.234 -8.719 1 97 167 VAL A CA 1
ATOM 1271 C C . VAL A 1 167 ? -32.625 -16.281 -7.902 1 97 167 VAL A C 1
ATOM 1273 O O . VAL A 1 167 ? -33.531 -15.953 -7.141 1 97 167 VAL A O 1
ATOM 1276 N N . TYR A 1 168 ? -32.312 -17.547 -8.133 1 97.94 168 TYR A N 1
ATOM 1277 C CA . TYR A 1 168 ? -32.906 -18.625 -7.336 1 97.94 168 TYR A CA 1
ATOM 1278 C C . TYR A 1 168 ? -32.25 -18.688 -5.949 1 97.94 168 TYR A C 1
ATOM 1280 O O . TYR A 1 168 ? -31.125 -18.266 -5.762 1 97.94 168 TYR A O 1
ATOM 1288 N N . THR A 1 169 ? -33 -19.156 -4.934 1 97.88 169 THR A N 1
ATOM 1289 C CA . THR A 1 169 ? -32.5 -19.312 -3.584 1 97.88 169 THR A CA 1
ATOM 1290 C C . THR A 1 169 ? -32.5 -20.766 -3.146 1 97.88 169 THR A C 1
ATOM 1292 O O . THR A 1 169 ? -33.375 -21.531 -3.586 1 97.88 169 THR A O 1
ATOM 1295 N N . LEU A 1 170 ? -31.531 -21.141 -2.432 1 97.62 170 LEU A N 1
ATOM 1296 C CA . LEU A 1 170 ? -31.453 -22.453 -1.797 1 97.62 170 LEU A CA 1
ATOM 1297 C C . LEU A 1 170 ? -31.078 -22.312 -0.323 1 97.62 170 LEU A C 1
ATOM 1299 O O . LEU A 1 170 ? -30 -21.812 0.01 1 97.62 170 LEU A O 1
ATOM 1303 N N . GLU A 1 171 ? -31.906 -22.734 0.544 1 95.81 171 GLU A N 1
ATOM 1304 C CA . GLU A 1 171 ? -31.641 -22.641 1.976 1 95.81 171 GLU A CA 1
ATOM 1305 C C . GLU A 1 171 ? -30.688 -23.734 2.43 1 95.81 171 GLU A C 1
ATOM 1307 O O . GLU A 1 171 ? -30.859 -24.906 2.088 1 95.81 171 GLU A O 1
ATOM 1312 N N . VAL A 1 172 ? -29.688 -23.328 3.141 1 92.25 172 VAL A N 1
ATOM 1313 C CA . VAL A 1 172 ? -28.688 -24.266 3.643 1 92.25 172 VAL A CA 1
ATOM 1314 C C . VAL A 1 172 ? -28.516 -24.078 5.148 1 92.25 172 VAL A C 1
ATOM 1316 O O . VAL A 1 172 ? -28.891 -23.031 5.699 1 92.25 172 VAL A O 1
ATOM 1319 N N . ARG A 1 173 ? -27.969 -25.156 5.742 1 86.44 173 ARG A N 1
ATOM 1320 C CA . ARG A 1 173 ? -27.734 -25.109 7.18 1 86.44 173 ARG A CA 1
ATOM 1321 C C . ARG A 1 173 ? -26.391 -24.484 7.5 1 86.44 173 ARG A C 1
ATOM 1323 O O . ARG A 1 173 ? -25.453 -24.547 6.691 1 86.44 173 ARG A O 1
ATOM 1330 N N . ARG A 1 174 ? -26.344 -23.922 8.664 1 84.25 174 ARG A N 1
ATOM 1331 C CA . ARG A 1 174 ? -25.094 -23.328 9.133 1 84.25 174 ARG A CA 1
ATOM 1332 C C . ARG A 1 174 ? -24.094 -24.422 9.523 1 84.25 174 ARG A C 1
ATOM 1334 O O . ARG A 1 174 ? -24.484 -25.531 9.883 1 84.25 174 ARG A O 1
ATOM 1341 N N . VAL A 1 175 ? -22.922 -24.125 9.219 1 81.12 175 VAL A N 1
ATOM 1342 C CA . VAL A 1 175 ? -21.844 -24.984 9.688 1 81.12 175 VAL A CA 1
ATOM 1343 C C . VAL A 1 175 ? -21.156 -24.344 10.898 1 81.12 175 VAL A C 1
ATOM 1345 O O . VAL A 1 175 ? -20.797 -23.156 10.867 1 81.12 175 VAL A O 1
ATOM 1348 N N . ARG A 1 176 ? -21.031 -25.094 11.898 1 78.12 176 ARG A N 1
ATOM 1349 C CA . ARG A 1 176 ? -20.391 -24.578 13.102 1 78.12 176 ARG A CA 1
ATOM 1350 C C . ARG A 1 176 ? -18.906 -24.312 12.852 1 78.12 176 ARG A C 1
ATOM 1352 O O . ARG A 1 176 ? -18.219 -25.125 12.227 1 78.12 176 ARG A O 1
ATOM 1359 N N . ASN A 1 177 ? -18.469 -23.141 13.289 1 77.81 177 ASN A N 1
ATOM 1360 C CA . ASN A 1 177 ? -17.062 -22.781 13.164 1 77.81 177 ASN A CA 1
ATOM 1361 C C . ASN A 1 177 ? -16.25 -23.297 14.344 1 77.81 177 ASN A C 1
ATOM 1363 O O . ASN A 1 177 ? -16.391 -22.812 15.469 1 77.81 177 ASN A O 1
ATOM 1367 N N . PRO A 1 178 ? -15.414 -24.266 14.133 1 77.94 178 PRO A N 1
ATOM 1368 C CA . PRO A 1 178 ? -14.617 -24.828 15.219 1 77.94 178 PRO A CA 1
ATOM 1369 C C . PRO A 1 178 ? -13.516 -23.891 15.695 1 77.94 178 PRO A C 1
ATOM 1371 O O . PRO A 1 178 ? -12.898 -24.125 16.734 1 77.94 178 PRO A O 1
ATOM 1374 N N . TYR A 1 179 ? -13.297 -22.875 15.016 1 76.56 179 TYR A N 1
ATOM 1375 C CA . TYR A 1 179 ? -12.18 -21.984 15.336 1 76.56 179 TYR A CA 1
ATOM 1376 C C . TYR A 1 179 ? -12.609 -20.906 16.312 1 76.56 179 TYR A C 1
ATOM 1378 O O . TYR A 1 179 ? -11.797 -20.062 16.719 1 76.56 179 TYR A O 1
ATOM 1386 N N . THR A 1 180 ? -13.883 -20.953 16.656 1 73.69 180 THR A N 1
ATOM 1387 C CA . THR A 1 180 ? -14.391 -19.953 17.578 1 73.69 180 THR A CA 1
ATOM 1388 C C . THR A 1 180 ? -13.57 -19.922 18.859 1 73.69 180 THR A C 1
ATOM 1390 O O . THR A 1 180 ? -13.312 -20.984 19.453 1 73.69 180 THR A O 1
ATOM 1393 N N . GLY A 1 181 ? -13.109 -18.734 19.219 1 67.19 181 GLY A N 1
ATOM 1394 C CA . GLY A 1 181 ? -12.344 -18.578 20.453 1 67.19 181 GLY A CA 1
ATOM 1395 C C . GLY A 1 181 ? -10.844 -18.688 20.25 1 67.19 181 GLY A C 1
ATOM 1396 O O . GLY A 1 181 ? -10.07 -18.453 21.172 1 67.19 181 GLY A O 1
ATOM 1397 N N . GLY A 1 182 ? -10.453 -19.047 19.094 1 67.12 182 GLY A N 1
ATOM 1398 C CA . GLY A 1 182 ? -9.031 -19.188 18.812 1 67.12 182 GLY A CA 1
ATOM 1399 C C . GLY A 1 182 ? -8.344 -17.859 18.578 1 67.12 182 GLY A C 1
ATOM 1400 O O . GLY A 1 182 ? -8.977 -16.797 18.625 1 67.12 182 GLY A O 1
ATOM 1401 N N . GLU A 1 183 ? -6.949 -17.844 18.5 1 64.5 183 GLU A N 1
ATOM 1402 C CA . GLU A 1 183 ? -6.086 -16.672 18.406 1 64.5 183 GLU A CA 1
ATOM 1403 C C . GLU A 1 183 ? -6.418 -15.836 17.172 1 64.5 183 GLU A C 1
ATOM 1405 O O . GLU A 1 183 ? -6.363 -14.609 17.219 1 64.5 183 GLU A O 1
ATOM 1410 N N . HIS A 1 184 ? -6.895 -16.484 16.141 1 67.12 184 HIS A N 1
ATOM 1411 C CA . HIS A 1 184 ? -7.09 -15.781 14.883 1 67.12 184 HIS A CA 1
ATOM 1412 C C . HIS A 1 184 ? -8.57 -15.609 14.578 1 67.12 184 HIS A C 1
ATOM 1414 O O . HIS A 1 184 ? -8.938 -15.203 13.469 1 67.12 184 HIS A O 1
ATOM 1420 N N . TYR A 1 185 ? -9.391 -15.82 15.555 1 68.94 185 TYR A N 1
ATOM 1421 C CA . TYR A 1 185 ? -10.828 -15.812 15.32 1 68.94 185 TYR A CA 1
ATOM 1422 C C . TYR A 1 185 ? -11.367 -14.391 15.273 1 68.94 185 TYR A C 1
ATOM 1424 O O . TYR A 1 185 ? -10.953 -13.539 16.078 1 68.94 185 TYR A O 1
ATOM 1432 N N . ASN A 1 186 ? -12.023 -14.141 14.195 1 68.31 186 ASN A N 1
ATOM 1433 C CA . ASN A 1 186 ? -12.773 -12.898 14.031 1 68.31 186 ASN A CA 1
ATOM 1434 C C . ASN A 1 186 ? -14.273 -13.156 13.953 1 68.31 186 ASN A C 1
ATOM 1436 O O . ASN A 1 186 ? -14.719 -14.031 13.211 1 68.31 186 ASN A O 1
ATOM 1440 N N . HIS A 1 187 ? -15.031 -12.492 14.719 1 68 187 HIS A N 1
ATOM 1441 C CA . HIS A 1 187 ? -16.469 -12.68 14.805 1 68 187 HIS A CA 1
ATOM 1442 C C . HIS A 1 187 ? -17.125 -12.539 13.438 1 68 187 HIS A C 1
ATOM 1444 O O . HIS A 1 187 ? -18.172 -13.148 13.172 1 68 187 HIS A O 1
ATOM 1450 N N . ARG A 1 188 ? -16.406 -11.859 12.594 1 63.66 188 ARG A N 1
ATOM 1451 C CA . ARG A 1 188 ? -16.938 -11.688 11.242 1 63.66 188 ARG A CA 1
ATOM 1452 C C . ARG A 1 188 ? -17.016 -13.016 10.5 1 63.66 188 ARG A C 1
ATOM 1454 O O . ARG A 1 188 ? -17.766 -13.148 9.531 1 63.66 188 ARG A O 1
ATOM 1461 N N . PHE A 1 189 ? -16.344 -14 11.109 1 66.25 189 PHE A N 1
ATOM 1462 C CA . PHE A 1 189 ? -16.25 -15.258 10.367 1 66.25 189 PHE A CA 1
ATOM 1463 C C . PHE A 1 189 ? -17.078 -16.344 11.039 1 66.25 189 PHE A C 1
ATOM 1465 O O . PHE A 1 189 ? -16.906 -17.531 10.75 1 66.25 189 PHE A O 1
ATOM 1472 N N . ASP A 1 190 ? -18.047 -15.984 11.875 1 68.19 190 ASP A N 1
ATOM 1473 C CA . ASP A 1 190 ? -18.875 -16.953 12.594 1 68.19 190 ASP A CA 1
ATOM 1474 C C . ASP A 1 190 ? -19.594 -17.891 11.633 1 68.19 190 ASP A C 1
ATOM 1476 O O . ASP A 1 190 ? -19.609 -19.094 11.836 1 68.19 190 ASP A O 1
ATOM 1480 N N . ASP A 1 191 ? -20.078 -17.312 10.531 1 76.19 191 ASP A N 1
ATOM 1481 C CA . ASP A 1 191 ? -20.953 -18.094 9.664 1 76.19 191 ASP A CA 1
ATOM 1482 C C . ASP A 1 191 ? -20.281 -18.375 8.32 1 76.19 191 ASP A C 1
ATOM 1484 O O . ASP A 1 191 ? -20.906 -18.922 7.41 1 76.19 191 ASP A O 1
ATOM 1488 N N . VAL A 1 192 ? -18.984 -18.094 8.266 1 80.19 192 VAL A N 1
ATOM 1489 C CA . VAL A 1 192 ? -18.344 -18.125 6.953 1 80.19 192 VAL A CA 1
ATOM 1490 C C . VAL A 1 192 ? -18.141 -19.562 6.504 1 80.19 192 VAL A C 1
ATOM 1492 O O . VAL A 1 192 ? -18.062 -19.844 5.305 1 80.19 192 VAL A O 1
ATOM 1495 N N . LEU A 1 193 ? -18.203 -20.469 7.473 1 86.81 193 LEU A N 1
ATOM 1496 C CA . LEU A 1 193 ? -17.938 -21.844 7.117 1 86.81 193 LEU A CA 1
ATOM 1497 C C . LEU A 1 193 ? -19.141 -22.469 6.41 1 86.81 193 LEU A C 1
ATOM 1499 O O . LEU A 1 193 ? -19.016 -23.531 5.793 1 86.81 193 LEU A O 1
ATOM 1503 N N . ALA A 1 194 ? -20.266 -21.828 6.496 1 87.19 194 ALA A N 1
ATOM 1504 C CA . ALA A 1 194 ? -21.422 -22.281 5.723 1 87.19 194 ALA A CA 1
ATOM 1505 C C . ALA A 1 194 ? -21.125 -22.266 4.227 1 87.19 194 ALA A C 1
ATOM 1507 O O . ALA A 1 194 ? -21.75 -22.984 3.451 1 87.19 194 ALA A O 1
ATOM 1508 N N . LYS A 1 195 ? -20.156 -21.5 3.869 1 91.06 195 LYS A N 1
ATOM 1509 C CA . LYS A 1 195 ? -19.688 -21.406 2.488 1 91.06 195 LYS A CA 1
ATOM 1510 C C . LYS A 1 195 ? -19.25 -22.781 1.965 1 91.06 195 LYS A C 1
ATOM 1512 O O . LYS A 1 195 ? -19.328 -23.047 0.765 1 91.06 195 LYS A O 1
ATOM 1517 N N . LEU A 1 196 ? -18.844 -23.656 2.85 1 93.88 196 LEU A N 1
ATOM 1518 C CA . LEU A 1 196 ? -18.359 -24.969 2.457 1 93.88 196 LEU A CA 1
ATOM 1519 C C . LEU A 1 196 ? -19.469 -25.812 1.851 1 93.88 196 LEU A C 1
ATOM 1521 O O . LEU A 1 196 ? -19.203 -26.781 1.152 1 93.88 196 LEU A O 1
ATOM 1525 N N . GLN A 1 197 ? -20.703 -25.391 2.049 1 93.94 197 GLN A N 1
ATOM 1526 C CA . GLN A 1 197 ? -21.844 -26.141 1.537 1 93.94 197 GLN A CA 1
ATOM 1527 C C . GLN A 1 197 ? -21.891 -26.094 0.012 1 93.94 197 GLN A C 1
ATOM 1529 O O . GLN A 1 197 ? -22.578 -26.906 -0.615 1 93.94 197 GLN A O 1
ATOM 1534 N N . VAL A 1 198 ? -21.219 -25.156 -0.546 1 97 198 VAL A N 1
ATOM 1535 C CA . VAL A 1 198 ? -21.188 -25.062 -2.002 1 97 198 VAL A CA 1
ATOM 1536 C C . VAL A 1 198 ? -20.578 -26.328 -2.594 1 97 198 VAL A C 1
ATOM 1538 O O . VAL A 1 198 ? -20.969 -26.75 -3.689 1 97 198 VAL A O 1
ATOM 1541 N N . PHE A 1 199 ? -19.703 -27.016 -1.881 1 97.44 199 PHE A N 1
ATOM 1542 C CA . PHE A 1 199 ? -19.031 -28.219 -2.35 1 97.44 199 PHE A CA 1
ATOM 1543 C C . PHE A 1 199 ? -19.984 -29.391 -2.387 1 97.44 199 PHE A C 1
ATOM 1545 O O . PHE A 1 199 ? -19.688 -30.422 -3.002 1 97.44 199 PHE A O 1
ATOM 1552 N N . ALA A 1 200 ? -21.188 -29.234 -1.78 1 95.94 200 ALA A N 1
ATOM 1553 C CA . ALA A 1 200 ? -22.141 -30.328 -1.677 1 95.94 200 ALA A CA 1
ATOM 1554 C C . ALA A 1 200 ? -23.219 -30.219 -2.748 1 95.94 200 ALA A C 1
ATOM 1556 O O . ALA A 1 200 ? -24.141 -31.047 -2.801 1 95.94 200 ALA A O 1
ATOM 1557 N N . LEU A 1 201 ? -23.156 -29.25 -3.619 1 96.81 201 LEU A N 1
ATOM 1558 C CA . LEU A 1 201 ? -24.188 -29.016 -4.617 1 96.81 201 LEU A CA 1
ATOM 1559 C C . LEU A 1 201 ? -24.047 -29.969 -5.793 1 96.81 201 LEU A C 1
ATOM 1561 O O . LEU A 1 201 ? -23.875 -29.531 -6.938 1 96.81 201 LEU A O 1
ATOM 1565 N N . GLU A 1 202 ? -24.234 -31.188 -5.621 1 96 202 GLU A N 1
ATOM 1566 C CA . GLU A 1 202 ? -23.984 -32.25 -6.609 1 96 202 GLU A CA 1
ATOM 1567 C C . GLU A 1 202 ? -25.031 -32.219 -7.723 1 96 202 GLU A C 1
ATOM 1569 O O . GLU A 1 202 ? -24.859 -32.844 -8.758 1 96 202 GLU A O 1
ATOM 1574 N N . GLN A 1 203 ? -26.172 -31.516 -7.539 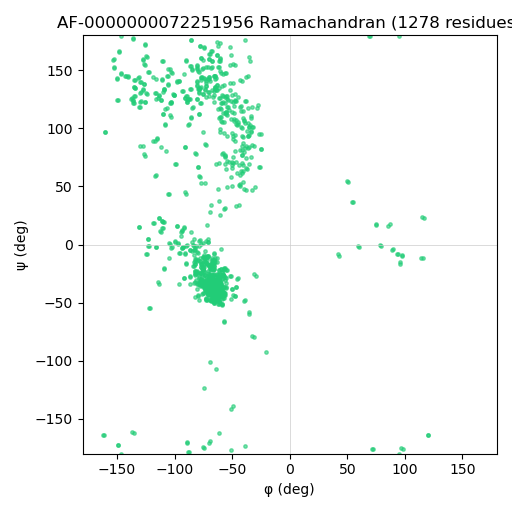1 95.25 203 GLN A N 1
ATOM 1575 C CA . GLN A 1 203 ? -27.141 -31.375 -8.609 1 95.25 203 GLN A CA 1
ATOM 1576 C C . GLN A 1 203 ? -26.562 -30.578 -9.781 1 95.25 203 GLN A C 1
ATOM 1578 O O . GLN A 1 203 ? -27.125 -30.594 -10.875 1 95.25 203 GLN A O 1
ATOM 1583 N N . PHE A 1 204 ? -25.438 -29.891 -9.555 1 97.12 204 PHE A N 1
ATOM 1584 C CA . PHE A 1 204 ? -24.75 -29.172 -10.617 1 97.12 204 PHE A CA 1
ATOM 1585 C C . PHE A 1 204 ? -23.484 -29.891 -11.039 1 97.12 204 PHE A C 1
ATOM 1587 O O . PHE A 1 204 ? -22.812 -30.516 -10.219 1 97.12 204 PHE A O 1
ATOM 1594 N N . GLU A 1 205 ? -23.141 -29.844 -12.297 1 95.75 205 GLU A N 1
ATOM 1595 C CA . GLU A 1 205 ? -21.875 -30.391 -12.789 1 95.75 205 GLU A CA 1
ATOM 1596 C C . GLU A 1 205 ? -20.688 -29.578 -12.273 1 95.75 205 GLU A C 1
ATOM 1598 O O . GLU A 1 205 ? -19.688 -30.156 -11.828 1 95.75 205 GLU A O 1
ATOM 1603 N N . LYS A 1 206 ? -20.844 -28.281 -12.414 1 96.19 206 LYS A N 1
ATOM 1604 C CA . LYS A 1 206 ? -19.844 -27.328 -11.945 1 96.19 206 LYS A CA 1
ATOM 1605 C C . LYS A 1 206 ? -20.5 -26.047 -11.461 1 96.19 206 LYS A C 1
ATOM 1607 O O . LYS A 1 206 ? -21.531 -25.625 -11.977 1 96.19 206 LYS A O 1
ATOM 1612 N N . VAL A 1 207 ? -19.859 -25.453 -10.453 1 98.06 207 VAL A N 1
ATOM 1613 C CA . VAL A 1 207 ? -20.375 -24.203 -9.922 1 98.06 207 VAL A CA 1
ATOM 1614 C C . VAL A 1 207 ? -19.234 -23.172 -9.844 1 98.06 207 VAL A C 1
ATOM 1616 O O . VAL A 1 207 ? -18.094 -23.531 -9.562 1 98.06 207 VAL A O 1
ATOM 1619 N N . VAL A 1 208 ? -19.5 -21.953 -10.18 1 98.19 208 VAL A N 1
ATOM 1620 C CA . VAL A 1 208 ? -18.609 -20.828 -9.922 1 98.19 208 VAL A CA 1
ATOM 1621 C C . VAL A 1 208 ? -19.141 -20.016 -8.742 1 98.19 208 VAL A C 1
ATOM 1623 O O . VAL A 1 208 ? -20.203 -19.391 -8.82 1 98.19 208 VAL A O 1
ATOM 1626 N N . TYR A 1 209 ? -18.438 -20.062 -7.695 1 98.5 209 TYR A N 1
ATOM 1627 C CA . TYR A 1 209 ? -18.781 -19.297 -6.504 1 98.5 209 TYR A CA 1
ATOM 1628 C C . TYR A 1 209 ? -18.188 -17.891 -6.574 1 98.5 209 TYR A C 1
ATOM 1630 O O . TYR A 1 209 ? -17.016 -17.719 -6.883 1 98.5 209 TYR A O 1
ATOM 1638 N N . VAL A 1 210 ? -18.984 -16.891 -6.258 1 98.38 210 VAL A N 1
ATOM 1639 C CA . VAL A 1 210 ? -18.562 -15.492 -6.246 1 98.38 210 VAL A CA 1
ATOM 1640 C C . VAL A 1 210 ? -19.125 -14.797 -5.012 1 98.38 210 VAL A C 1
ATOM 1642 O O . VAL A 1 210 ? -20.344 -14.797 -4.789 1 98.38 210 VAL A O 1
ATOM 1645 N N . ASP A 1 211 ? -18.281 -14.172 -4.223 1 97 211 ASP A N 1
ATOM 1646 C CA . ASP A 1 211 ? -18.75 -13.43 -3.051 1 97 211 ASP A CA 1
ATOM 1647 C C . ASP A 1 211 ? -19.672 -12.281 -3.453 1 97 211 ASP A C 1
ATOM 1649 O O . ASP A 1 211 ? -19.578 -11.766 -4.57 1 97 211 ASP A O 1
ATOM 1653 N N . ALA A 1 212 ? -20.438 -11.914 -2.49 1 96.25 212 ALA A N 1
ATOM 1654 C CA . ALA A 1 212 ? -21.453 -10.906 -2.756 1 96.25 212 ALA A CA 1
ATOM 1655 C C . ALA A 1 212 ? -20.828 -9.531 -2.984 1 96.25 212 ALA A C 1
ATOM 1657 O O . ALA A 1 212 ? -21.375 -8.711 -3.73 1 96.25 212 ALA A O 1
ATOM 1658 N N . ASP A 1 213 ? -19.719 -9.242 -2.391 1 96.12 213 ASP A N 1
ATOM 1659 C CA . ASP A 1 213 ? -19.094 -7.926 -2.496 1 96.12 213 ASP A CA 1
ATOM 1660 C C . ASP A 1 213 ? -18.125 -7.867 -3.676 1 96.12 213 ASP A C 1
ATOM 1662 O O . ASP A 1 213 ? -17.016 -7.348 -3.547 1 96.12 213 ASP A O 1
ATOM 1666 N N . THR A 1 214 ? -18.594 -8.43 -4.797 1 97.69 214 THR A N 1
ATOM 1667 C CA . THR A 1 214 ? -17.797 -8.508 -6.016 1 97.69 214 THR A CA 1
ATOM 1668 C C . THR A 1 214 ? -18.516 -7.828 -7.18 1 97.69 214 THR A C 1
ATOM 1670 O O . THR A 1 214 ? -19.75 -7.738 -7.191 1 97.69 214 THR A O 1
ATOM 1673 N N . LEU A 1 215 ? -17.766 -7.25 -8.094 1 97.62 215 LEU A N 1
ATOM 1674 C CA . LEU A 1 215 ? -18.25 -6.789 -9.383 1 97.62 215 LEU A CA 1
ATOM 1675 C C . LEU A 1 215 ? -17.672 -7.637 -10.516 1 97.62 215 LEU A C 1
ATOM 1677 O O . LEU A 1 215 ? -16.469 -7.828 -10.602 1 97.62 215 LEU A O 1
ATOM 1681 N N . VAL A 1 216 ? -18.531 -8.172 -11.297 1 97.56 216 VAL A N 1
ATOM 1682 C CA . VAL A 1 216 ? -18.109 -8.867 -12.516 1 97.56 216 VAL A CA 1
ATOM 1683 C C . VAL A 1 216 ? -18.047 -7.879 -13.68 1 97.56 216 VAL A C 1
ATOM 1685 O O . VAL A 1 216 ? -19.047 -7.246 -14.016 1 97.56 216 VAL A O 1
ATOM 1688 N N . LEU A 1 217 ? -16.891 -7.785 -14.344 1 94.81 217 LEU A N 1
ATOM 1689 C CA . LEU A 1 217 ? -16.672 -6.699 -15.289 1 94.81 217 LEU A CA 1
ATOM 1690 C C . LEU A 1 217 ? -16.344 -7.246 -16.672 1 94.81 217 LEU A C 1
ATOM 1692 O O . LEU A 1 217 ? -16.125 -6.48 -17.609 1 94.81 217 LEU A O 1
ATOM 1696 N N . GLY A 1 218 ? -16.281 -8.508 -16.781 1 92.94 218 GLY A N 1
ATOM 1697 C CA . GLY A 1 218 ? -16 -9.148 -18.047 1 92.94 218 GLY A CA 1
ATOM 1698 C C . GLY A 1 218 ? -16.641 -10.508 -18.203 1 92.94 218 GLY A C 1
ATOM 1699 O O . GLY A 1 218 ? -17.453 -10.914 -17.359 1 92.94 218 GLY A O 1
ATOM 1700 N N . ASP A 1 219 ? -16.266 -11.195 -19.312 1 91.81 219 ASP A N 1
ATOM 1701 C CA . ASP A 1 219 ? -16.797 -12.531 -19.578 1 91.81 219 ASP A CA 1
ATOM 1702 C C . ASP A 1 219 ? -16.172 -13.562 -18.641 1 91.81 219 ASP A C 1
ATOM 1704 O O . ASP A 1 219 ? -14.945 -13.578 -18.453 1 91.81 219 ASP A O 1
ATOM 1708 N N . VAL A 1 220 ? -17.047 -14.391 -18.062 1 94.31 220 VAL A N 1
ATOM 1709 C CA . VAL A 1 220 ? -16.484 -15.344 -17.094 1 94.31 220 VAL A CA 1
ATOM 1710 C C . VAL A 1 220 ? -17 -16.75 -17.406 1 94.31 220 VAL A C 1
ATOM 1712 O O . VAL A 1 220 ? -16.844 -17.656 -16.578 1 94.31 220 VAL A O 1
ATOM 1715 N N . GLN A 1 221 ? -17.594 -17.031 -18.609 1 93.5 221 GLN A N 1
ATOM 1716 C CA . GLN A 1 221 ? -18.156 -18.328 -18.938 1 93.5 221 GLN A CA 1
ATOM 1717 C C . GLN A 1 221 ? -17.062 -19.375 -19.078 1 93.5 221 GLN A C 1
ATOM 1719 O O . GLN A 1 221 ? -17.281 -20.562 -18.844 1 93.5 221 GLN A O 1
ATOM 1724 N N . ASP A 1 222 ? -15.891 -18.922 -19.469 1 93.5 222 ASP A N 1
ATOM 1725 C CA . ASP A 1 222 ? -14.797 -19.859 -19.672 1 93.5 222 ASP A CA 1
ATOM 1726 C C . ASP A 1 222 ? -14.336 -20.484 -18.359 1 93.5 222 ASP A C 1
ATOM 1728 O O . ASP A 1 222 ? -13.602 -21.469 -18.344 1 93.5 222 ASP A O 1
ATOM 1732 N N . MET A 1 223 ? -14.758 -19.922 -17.203 1 95.56 223 MET A N 1
ATOM 1733 C CA . MET A 1 223 ? -14.375 -20.453 -15.891 1 95.56 223 MET A CA 1
ATOM 1734 C C . MET A 1 223 ? -14.883 -21.875 -15.711 1 95.56 223 MET A C 1
ATOM 1736 O O . MET A 1 223 ? -14.273 -22.672 -14.984 1 95.56 223 MET A O 1
ATOM 1740 N N . PHE A 1 224 ? -15.984 -22.266 -16.438 1 95.75 224 PHE A N 1
ATOM 1741 C CA . PHE A 1 224 ? -16.531 -23.609 -16.328 1 95.75 224 PHE A CA 1
ATOM 1742 C C . PHE A 1 224 ? -15.602 -24.625 -16.969 1 95.75 224 PHE A C 1
ATOM 1744 O O . PHE A 1 224 ? -15.75 -25.828 -16.766 1 95.75 224 PHE A O 1
ATOM 1751 N N . GLU A 1 225 ? -14.586 -24.109 -17.703 1 95.12 225 GLU A N 1
ATOM 1752 C CA . GLU A 1 225 ? -13.625 -25 -18.359 1 95.12 225 GLU A CA 1
ATOM 1753 C C . GLU A 1 225 ? -12.359 -25.156 -17.516 1 95.12 225 GLU A C 1
ATOM 1755 O O . GLU A 1 225 ? -11.406 -25.812 -17.922 1 95.12 225 GLU A O 1
ATOM 1760 N N . CYS A 1 226 ? -12.367 -24.516 -16.375 1 95.69 226 CYS A N 1
ATOM 1761 C CA . CYS A 1 226 ? -11.227 -24.641 -15.477 1 95.69 226 CYS A CA 1
ATOM 1762 C C . CYS A 1 226 ? -11.164 -26.047 -14.875 1 95.69 226 CYS A C 1
ATOM 1764 O O . CYS A 1 226 ? -11.844 -26.953 -15.344 1 95.69 226 CYS A O 1
ATOM 1766 N N . GLY A 1 227 ? -10.383 -26.328 -13.961 1 94.62 227 GLY A N 1
ATOM 1767 C CA . GLY A 1 227 ? -10.273 -27.625 -13.312 1 94.62 227 GLY A CA 1
ATOM 1768 C C . GLY A 1 227 ? -11.422 -27.906 -12.359 1 94.62 227 GLY A C 1
ATOM 1769 O O . GLY A 1 227 ? -12.422 -27.203 -12.352 1 94.62 227 GLY A O 1
ATOM 1770 N N . ASP A 1 228 ? -11.344 -29.047 -11.625 1 97.19 228 ASP A N 1
ATOM 1771 C CA . ASP A 1 228 ? -12.367 -29.422 -10.664 1 97.19 228 ASP A CA 1
ATOM 1772 C C . ASP A 1 228 ? -12.414 -28.438 -9.5 1 97.19 228 ASP A C 1
ATOM 1774 O O . ASP A 1 228 ? -13.469 -28.234 -8.891 1 97.19 228 ASP A O 1
ATOM 1778 N N . PHE A 1 229 ? -11.258 -27.922 -9.172 1 98.25 229 PHE A N 1
ATOM 1779 C CA . PHE A 1 229 ? -11.156 -26.844 -8.211 1 98.25 229 PHE A CA 1
ATOM 1780 C C . PHE A 1 229 ? -10.18 -25.766 -8.695 1 98.25 229 PHE A C 1
ATOM 1782 O O . PHE A 1 229 ? -9.031 -26.078 -9.023 1 98.25 229 PHE A O 1
ATOM 1789 N N . CYS A 1 230 ? -10.633 -24.547 -8.789 1 98.25 230 CYS A N 1
ATOM 1790 C CA . CYS A 1 230 ? -9.805 -23.422 -9.203 1 98.25 230 CYS A CA 1
ATOM 1791 C C . CYS A 1 230 ? -10.023 -22.219 -8.297 1 98.25 230 CYS A C 1
ATOM 1793 O O . CYS A 1 230 ? -11.141 -21.969 -7.844 1 98.25 230 CYS A O 1
ATOM 1795 N N . ALA A 1 231 ? -9.016 -21.531 -8 1 97.88 231 ALA A N 1
ATOM 1796 C CA . ALA A 1 231 ? -9.047 -20.281 -7.258 1 97.88 231 ALA A CA 1
ATOM 1797 C C . ALA A 1 231 ? -7.852 -19.406 -7.617 1 97.88 231 ALA A C 1
ATOM 1799 O O . ALA A 1 231 ? -6.871 -19.875 -8.195 1 97.88 231 ALA A O 1
ATOM 1800 N N . ALA A 1 232 ? -7.996 -18.172 -7.359 1 95.12 232 ALA A N 1
ATOM 1801 C CA . ALA A 1 232 ? -6.926 -17.234 -7.699 1 95.12 232 ALA A CA 1
ATOM 1802 C C . ALA A 1 232 ? -6.055 -16.938 -6.48 1 95.12 232 ALA A C 1
ATOM 1804 O O . ALA A 1 232 ? -6.562 -16.812 -5.363 1 95.12 232 ALA A O 1
ATOM 1805 N N . PHE A 1 233 ? -4.789 -16.844 -6.73 1 90 233 PHE A N 1
ATOM 1806 C CA . PHE A 1 233 ? -3.834 -16.438 -5.707 1 90 233 PHE A CA 1
ATOM 1807 C C . PHE A 1 233 ? -3.635 -14.93 -5.719 1 90 233 PHE A C 1
ATOM 1809 O O . PHE A 1 233 ? -2.678 -14.422 -6.312 1 90 233 PHE A O 1
ATOM 1816 N N . ILE A 1 234 ? -4.531 -14.242 -5.047 1 84.44 234 ILE A N 1
ATOM 1817 C CA . ILE A 1 234 ? -4.426 -12.789 -4.965 1 84.44 234 ILE A CA 1
ATOM 1818 C C . ILE A 1 234 ? -3.229 -12.406 -4.094 1 84.44 234 ILE A C 1
ATOM 1820 O O . ILE A 1 234 ? -2.695 -11.305 -4.211 1 84.44 234 ILE A O 1
ATOM 1824 N N . ASN A 1 235 ? -2.889 -13.297 -3.221 1 80.62 235 ASN A N 1
ATOM 1825 C CA . ASN A 1 235 ? -1.619 -13.352 -2.504 1 80.62 235 ASN A CA 1
ATOM 1826 C C . ASN A 1 235 ? -0.716 -14.461 -3.039 1 80.62 235 ASN A C 1
ATOM 1828 O O . ASN A 1 235 ? -1.188 -15.555 -3.354 1 80.62 235 ASN A O 1
ATOM 1832 N N . PRO A 1 236 ? 0.488 -14.133 -3.166 1 83.06 236 PRO A N 1
ATOM 1833 C CA . PRO A 1 236 ? 1.354 -15.148 -3.771 1 83.06 236 PRO A CA 1
ATOM 1834 C C . PRO A 1 236 ? 1.321 -16.484 -3.021 1 83.06 236 PRO A C 1
ATOM 1836 O O . PRO A 1 236 ? 1.578 -17.531 -3.609 1 83.06 236 PRO A O 1
ATOM 1839 N N . CYS A 1 237 ? 0.9 -16.484 -1.742 1 88.19 237 CYS A N 1
ATOM 1840 C CA . CYS A 1 237 ? 1.045 -17.703 -0.943 1 88.19 237 CYS A CA 1
ATOM 1841 C C . CYS A 1 237 ? -0.31 -18.344 -0.68 1 88.19 237 CYS A C 1
ATOM 1843 O O . CYS A 1 237 ? -0.384 -19.516 -0.33 1 88.19 237 CYS A O 1
ATOM 1845 N N . HIS A 1 238 ? -1.335 -17.578 -0.803 1 91.06 238 HIS A N 1
ATOM 1846 C CA . HIS A 1 238 ? -2.666 -18.078 -0.485 1 91.06 238 HIS A CA 1
ATOM 1847 C C . HIS A 1 238 ? -3.676 -17.688 -1.561 1 91.06 238 HIS A C 1
ATOM 1849 O O . HIS A 1 238 ? -3.643 -16.562 -2.068 1 91.06 238 HIS A O 1
ATOM 1855 N N . PHE A 1 239 ? -4.461 -18.672 -1.928 1 94.31 239 PHE A N 1
ATOM 1856 C CA . PHE A 1 239 ? -5.574 -18.297 -2.793 1 94.31 239 PHE A CA 1
ATOM 1857 C C . PHE A 1 239 ? -6.723 -17.719 -1.977 1 94.31 239 PHE A C 1
ATOM 1859 O O . PHE A 1 239 ? -6.773 -17.891 -0.757 1 94.31 239 PHE A O 1
ATOM 1866 N N . ASN A 1 240 ? -7.48 -16.922 -2.59 1 94.88 240 ASN A N 1
ATOM 1867 C CA . ASN A 1 240 ? -8.656 -16.328 -1.966 1 94.88 240 ASN A CA 1
ATOM 1868 C C . ASN A 1 240 ? -9.922 -17.109 -2.289 1 94.88 240 ASN A C 1
ATOM 1870 O O . ASN A 1 240 ? -10.117 -17.547 -3.426 1 94.88 240 ASN A O 1
ATOM 1874 N N . SER A 1 241 ? -10.742 -17.234 -1.324 1 95.88 241 SER A N 1
ATOM 1875 C CA . SER A 1 241 ? -11.914 -18.078 -1.477 1 95.88 241 SER A CA 1
ATOM 1876 C C . SER A 1 241 ? -13.125 -17.281 -1.943 1 95.88 241 SER A C 1
ATOM 1878 O O . SER A 1 241 ? -14.258 -17.766 -1.905 1 95.88 241 SER A O 1
ATOM 1880 N N . GLY A 1 242 ? -12.945 -16.062 -2.367 1 96.62 242 GLY A N 1
ATOM 1881 C CA . GLY A 1 242 ? -14.055 -15.227 -2.793 1 96.62 242 GLY A CA 1
ATOM 1882 C C . GLY A 1 242 ? -14.562 -15.578 -4.18 1 96.62 242 GLY A C 1
ATOM 1883 O O . GLY A 1 242 ? -15.703 -15.266 -4.523 1 96.62 242 GLY A O 1
ATOM 1884 N N . VAL A 1 243 ? -13.742 -16.156 -4.984 1 98.12 243 VAL A N 1
ATOM 1885 C CA . VAL A 1 243 ? -14.102 -16.688 -6.301 1 98.12 243 VAL A CA 1
ATOM 1886 C C . VAL A 1 243 ? -13.484 -18.062 -6.492 1 98.12 243 VAL A C 1
ATOM 1888 O O . VAL A 1 243 ? -12.266 -18.219 -6.418 1 98.12 243 VAL A O 1
ATOM 1891 N N . MET A 1 244 ? -14.289 -19.047 -6.734 1 98.5 244 MET A N 1
ATOM 1892 C CA . MET A 1 244 ? -13.82 -20.422 -6.887 1 98.5 244 MET A CA 1
ATOM 1893 C C . MET A 1 244 ? -14.617 -21.141 -7.965 1 98.5 244 MET A C 1
ATOM 1895 O O . MET A 1 244 ? -15.805 -20.875 -8.156 1 98.5 244 MET A O 1
ATOM 1899 N N . VAL A 1 245 ? -13.984 -22 -8.688 1 98.5 245 VAL A N 1
ATOM 1900 C CA . VAL A 1 245 ? -14.641 -23 -9.523 1 98.5 245 VAL A CA 1
ATOM 1901 C C . VAL A 1 245 ? -14.641 -24.344 -8.812 1 98.5 245 VAL A C 1
ATOM 1903 O O . VAL A 1 245 ? -13.602 -24.797 -8.328 1 98.5 245 VAL A O 1
ATOM 1906 N N . ILE A 1 246 ? -15.797 -24.938 -8.734 1 98.56 246 ILE A N 1
ATOM 1907 C CA . ILE A 1 246 ? -15.93 -26.156 -7.922 1 98.56 246 ILE A CA 1
ATOM 1908 C C . ILE A 1 246 ? -16.719 -27.203 -8.695 1 98.56 246 ILE A C 1
ATOM 1910 O O . ILE A 1 246 ? -17.781 -26.906 -9.242 1 98.56 246 ILE A O 1
ATOM 1914 N N . ARG A 1 247 ? -16.203 -28.359 -8.812 1 98.19 247 ARG A N 1
ATOM 1915 C CA . ARG A 1 247 ? -17.016 -29.531 -9.109 1 98.19 247 ARG A CA 1
ATOM 1916 C C . ARG A 1 247 ? -17.547 -30.156 -7.828 1 98.19 247 ARG A C 1
ATOM 1918 O O . ARG A 1 247 ? -16.812 -30.828 -7.102 1 98.19 247 ARG A O 1
ATOM 1925 N N . PRO A 1 248 ? -18.828 -29.922 -7.539 1 97.75 248 PRO A N 1
ATOM 1926 C CA . PRO A 1 248 ? -19.359 -30.375 -6.258 1 97.75 248 PRO A CA 1
ATOM 1927 C C . PRO A 1 248 ? -19.359 -31.906 -6.113 1 97.75 248 PRO A C 1
ATOM 1929 O O . PRO A 1 248 ? -19.547 -32.625 -7.094 1 97.75 248 PRO A O 1
ATOM 1932 N N . SER A 1 249 ? -19.078 -32.312 -4.949 1 96.69 249 SER A N 1
ATOM 1933 C CA . SER A 1 249 ? -19.047 -33.719 -4.559 1 96.69 249 SER A CA 1
ATOM 1934 C C . SER A 1 249 ? -19.422 -33.906 -3.088 1 96.69 249 SER A C 1
ATOM 1936 O O . SER A 1 249 ? -18.766 -33.312 -2.211 1 96.69 249 SER A O 1
ATOM 1938 N N . GLN A 1 250 ? -20.422 -34.719 -2.859 1 94.5 250 GLN A N 1
ATOM 1939 C CA . GLN A 1 250 ? -20.812 -34.969 -1.479 1 94.5 250 GLN A CA 1
ATOM 1940 C C . GLN A 1 250 ? -19.688 -35.625 -0.702 1 94.5 250 GLN A C 1
ATOM 1942 O O . GLN A 1 250 ? -19.484 -35.344 0.484 1 94.5 250 GLN A O 1
ATOM 1947 N N . ALA A 1 251 ? -18.938 -36.469 -1.406 1 95.25 251 ALA A N 1
ATOM 1948 C CA . ALA A 1 251 ? -17.797 -37.156 -0.78 1 95.25 251 ALA A CA 1
ATOM 1949 C C . ALA A 1 251 ? -16.734 -36.125 -0.358 1 95.25 251 ALA A C 1
ATOM 1951 O O . ALA A 1 251 ? -16.188 -36.219 0.742 1 95.25 251 ALA A O 1
ATOM 1952 N N . LEU A 1 252 ? -16.516 -35.25 -1.241 1 95.31 252 LEU A N 1
ATOM 1953 C CA . LEU A 1 252 ? -15.539 -34.188 -0.942 1 95.31 252 LEU A CA 1
ATOM 1954 C C . LEU A 1 252 ? -16 -33.344 0.239 1 95.31 252 LEU A C 1
ATOM 1956 O O . LEU A 1 252 ? -15.219 -33.062 1.144 1 95.31 252 LEU A O 1
ATOM 1960 N N . PHE A 1 253 ? -17.25 -33 0.276 1 94.19 253 PHE A N 1
ATOM 1961 C CA . PHE A 1 253 ? -17.812 -32.188 1.343 1 94.19 253 PHE A CA 1
ATOM 1962 C C . PHE A 1 253 ? -17.719 -32.906 2.686 1 94.19 253 PHE A C 1
ATOM 1964 O O . PHE A 1 253 ? -17.312 -32.312 3.686 1 94.19 253 PHE A O 1
ATOM 1971 N N . GLN A 1 254 ? -18.016 -34.156 2.666 1 92.81 254 GLN A N 1
ATOM 1972 C CA . GLN A 1 254 ? -17.938 -34.938 3.904 1 92.81 254 GLN A CA 1
ATOM 1973 C C . GLN A 1 254 ? -16.5 -35.031 4.406 1 92.81 254 GLN A C 1
ATOM 1975 O O . GLN A 1 254 ? -16.25 -34.938 5.609 1 92.81 254 GLN A O 1
ATOM 1980 N N . SER A 1 255 ? -15.641 -35.219 3.49 1 95.06 255 SER A N 1
ATOM 1981 C CA . SER A 1 255 ? -14.227 -35.25 3.857 1 95.06 255 SER A CA 1
ATOM 1982 C C . SER A 1 255 ? -13.805 -33.906 4.484 1 95.06 255 SER A C 1
ATOM 1984 O O . SER A 1 255 ? -13.031 -33.875 5.441 1 95.06 255 SER A O 1
ATOM 1986 N N . MET A 1 256 ? -14.281 -32.812 3.986 1 94.19 256 MET A N 1
ATOM 1987 C CA . MET A 1 256 ? -13.977 -31.469 4.508 1 94.19 256 MET A CA 1
ATOM 1988 C C . MET A 1 256 ? -14.484 -31.312 5.938 1 94.19 256 MET A C 1
ATOM 1990 O O . MET A 1 256 ? -13.773 -30.797 6.797 1 94.19 256 MET A O 1
ATOM 1994 N N . LEU A 1 257 ? -15.688 -31.797 6.195 1 90.12 257 LEU A N 1
ATOM 1995 C CA . LEU A 1 257 ? -16.266 -31.672 7.527 1 90.12 257 LEU A CA 1
ATOM 1996 C C . LEU A 1 257 ? -15.461 -32.469 8.547 1 90.12 257 LEU A C 1
ATOM 1998 O O . LEU A 1 257 ? -15.25 -32 9.672 1 90.12 257 LEU A O 1
ATOM 2002 N N . GLU A 1 258 ? -14.961 -33.594 8.109 1 91.88 258 GLU A N 1
ATOM 2003 C CA . GLU A 1 258 ? -14.156 -34.406 9 1 91.88 258 GLU A CA 1
ATOM 2004 C C . GLU A 1 258 ? -12.82 -33.75 9.328 1 91.88 258 GLU A C 1
ATOM 2006 O O . GLU A 1 258 ? -12.375 -33.781 10.477 1 91.88 258 GLU A O 1
ATOM 2011 N N . LYS A 1 259 ? -12.266 -33.125 8.328 1 93.06 259 LYS A N 1
ATOM 2012 C CA . LYS A 1 259 ? -10.945 -32.531 8.5 1 93.06 259 LYS A CA 1
ATOM 2013 C C . LYS A 1 259 ? -11.047 -31.156 9.18 1 93.06 259 LYS A C 1
ATOM 2015 O O . LYS A 1 259 ? -10.062 -30.656 9.719 1 93.06 259 LYS A O 1
ATOM 2020 N N . LEU A 1 260 ? -12.195 -30.562 9.062 1 88.44 260 LEU A N 1
ATOM 2021 C CA . LEU A 1 260 ? -12.422 -29.234 9.633 1 88.44 260 LEU A CA 1
ATOM 2022 C C . LEU A 1 260 ? -12.109 -29.219 11.125 1 88.44 260 LEU A C 1
ATOM 2024 O O . LEU A 1 260 ? -11.586 -28.234 11.648 1 88.44 260 LEU A O 1
ATOM 2028 N N . ALA A 1 261 ? -12.266 -30.297 11.773 1 82.12 261 ALA A N 1
ATOM 2029 C CA . ALA A 1 261 ? -12.102 -30.391 13.227 1 82.12 261 ALA A CA 1
ATOM 2030 C C . ALA A 1 261 ? -10.617 -30.422 13.602 1 82.12 261 ALA A C 1
ATOM 2032 O O . ALA A 1 261 ? -10.25 -30.016 14.711 1 82.12 261 ALA A O 1
ATOM 2033 N N . VAL A 1 262 ? -9.766 -30.75 12.656 1 86.69 262 VAL A N 1
ATOM 2034 C CA . VAL A 1 262 ? -8.375 -31 13.047 1 86.69 262 VAL A CA 1
ATOM 2035 C C . VAL A 1 262 ? -7.449 -30.094 12.242 1 86.69 262 VAL A C 1
ATOM 2037 O O . VAL A 1 262 ? -6.242 -30.047 12.492 1 86.69 262 VAL A O 1
ATOM 2040 N N . THR A 1 263 ? -7.965 -29.438 11.32 1 87.5 263 THR A N 1
ATOM 2041 C CA . THR A 1 263 ? -7.141 -28.609 10.438 1 87.5 263 THR A CA 1
ATOM 2042 C C . THR A 1 263 ? -7.078 -27.172 10.953 1 87.5 263 THR A C 1
ATOM 2044 O O . THR A 1 263 ? -8.109 -26.578 11.289 1 87.5 263 THR A O 1
ATOM 2047 N N . GLU A 1 264 ? -5.855 -26.672 11 1 82.38 264 GLU A N 1
ATOM 2048 C CA . GLU A 1 264 ? -5.684 -25.297 11.422 1 82.38 264 GLU A CA 1
ATOM 2049 C C . GLU A 1 264 ? -6.02 -24.328 10.289 1 82.38 264 GLU A C 1
ATOM 2051 O O . GLU A 1 264 ? -5.887 -24.672 9.109 1 82.38 264 GLU A O 1
ATOM 2056 N N . SER A 1 265 ? -6.504 -23.203 10.719 1 83 265 SER A N 1
ATOM 2057 C CA . SER A 1 265 ? -6.785 -22.109 9.781 1 83 265 SER A CA 1
ATOM 2058 C C . SER A 1 265 ? -6.059 -20.828 10.188 1 83 265 SER A C 1
ATOM 2060 O O . SER A 1 265 ? -6.184 -20.375 11.328 1 83 265 SER A O 1
ATOM 2062 N N . TYR A 1 266 ? -5.375 -20.266 9.195 1 81.25 266 TYR A N 1
ATOM 2063 C CA . TYR A 1 266 ? -4.562 -19.109 9.523 1 81.25 266 TYR A CA 1
ATOM 2064 C C . TYR A 1 266 ? -5.441 -17.875 9.742 1 81.25 266 TYR A C 1
ATOM 2066 O O . TYR A 1 266 ? -5.008 -16.906 10.359 1 81.25 266 TYR A O 1
ATOM 2074 N N . ASP A 1 267 ? -6.664 -17.844 9.266 1 79.81 267 ASP A N 1
ATOM 2075 C CA . ASP A 1 267 ? -7.527 -16.672 9.438 1 79.81 267 ASP A CA 1
ATOM 2076 C C . ASP A 1 267 ? -8.75 -17.016 10.297 1 79.81 267 ASP A C 1
ATOM 2078 O O . ASP A 1 267 ? -9.633 -16.188 10.484 1 79.81 267 ASP A O 1
ATOM 2082 N N . GLY A 1 268 ? -8.836 -18.25 10.68 1 80.75 268 GLY A N 1
ATOM 2083 C CA . GLY A 1 268 ? -9.969 -18.672 11.492 1 80.75 268 GLY A CA 1
ATOM 2084 C C . GLY A 1 268 ? -11.258 -18.812 10.703 1 80.75 268 GLY A C 1
ATOM 2085 O O . GLY A 1 268 ? -12.344 -18.812 11.273 1 80.75 268 GLY A O 1
ATOM 2086 N N . GLY A 1 269 ? -11.125 -18.875 9.398 1 87.75 269 GLY A N 1
ATOM 2087 C CA . GLY A 1 269 ? -12.289 -18.953 8.539 1 87.75 269 GLY A CA 1
ATOM 2088 C C . GLY A 1 269 ? -12.148 -19.984 7.43 1 87.75 269 GLY A C 1
ATOM 2089 O O . GLY A 1 269 ? -11.359 -20.922 7.543 1 87.75 269 GLY A O 1
ATOM 2090 N N . ASP A 1 270 ? -12.977 -19.828 6.453 1 91.12 270 ASP A N 1
ATOM 2091 C CA . ASP A 1 270 ? -13.016 -20.797 5.359 1 91.12 270 ASP A CA 1
ATOM 2092 C C . ASP A 1 270 ? -11.742 -20.719 4.52 1 91.12 270 ASP A C 1
ATOM 2094 O O . ASP A 1 270 ? -11.211 -21.75 4.094 1 91.12 270 ASP A O 1
ATOM 2098 N N . GLN A 1 271 ? -11.258 -19.547 4.305 1 91.88 271 GLN A N 1
ATOM 2099 C CA . GLN A 1 271 ? -10.102 -19.375 3.436 1 91.88 271 GLN A CA 1
ATOM 2100 C C . GLN A 1 271 ? -8.883 -20.109 3.992 1 91.88 271 GLN A C 1
ATOM 2102 O O . GLN A 1 271 ? -8.18 -20.797 3.256 1 91.88 271 GLN A O 1
ATOM 2107 N N . GLY A 1 272 ? -8.617 -19.828 5.273 1 90.62 272 GLY A N 1
ATOM 2108 C CA . GLY A 1 272 ? -7.508 -20.531 5.898 1 90.62 272 GLY A CA 1
ATOM 2109 C C . GLY A 1 272 ? -7.645 -22.047 5.832 1 90.62 272 GLY A C 1
ATOM 2110 O O . GLY A 1 272 ? -6.676 -22.75 5.539 1 90.62 272 GLY A O 1
ATOM 2111 N N . PHE A 1 273 ? -8.828 -22.578 6.098 1 92.56 273 PHE A N 1
ATOM 2112 C CA . PHE A 1 273 ? -9.086 -24.016 6.039 1 92.56 273 PHE A CA 1
ATOM 2113 C C . PHE A 1 273 ? -8.891 -24.547 4.625 1 92.56 273 PHE A C 1
ATOM 2115 O O . PHE A 1 273 ? -8.203 -25.547 4.422 1 92.56 273 PHE A O 1
ATOM 2122 N N . LEU A 1 274 ? -9.43 -23.828 3.639 1 95.75 274 LEU A N 1
ATOM 2123 C CA . LEU A 1 274 ? -9.414 -24.297 2.256 1 95.75 274 LEU A CA 1
ATOM 2124 C C . LEU A 1 274 ? -7.988 -24.297 1.704 1 95.75 274 LEU A C 1
ATOM 2126 O O . LEU A 1 274 ? -7.637 -25.156 0.89 1 95.75 274 LEU A O 1
ATOM 2130 N N . ASN A 1 275 ? -7.164 -23.344 2.109 1 94.62 275 ASN A N 1
ATOM 2131 C CA . ASN A 1 275 ? -5.777 -23.312 1.659 1 94.62 275 ASN A CA 1
ATOM 2132 C C . ASN A 1 275 ? -4.984 -24.516 2.172 1 94.62 275 ASN A C 1
ATOM 2134 O O . ASN A 1 275 ? -4.062 -24.984 1.506 1 94.62 275 ASN A O 1
ATOM 2138 N N . VAL A 1 276 ? -5.371 -24.984 3.328 1 93.06 276 VAL A N 1
ATOM 2139 C CA . VAL A 1 276 ? -4.715 -26.172 3.867 1 93.06 276 VAL A CA 1
ATOM 2140 C C . VAL A 1 276 ? -5.281 -27.422 3.205 1 93.06 276 VAL A C 1
ATOM 2142 O O . VAL A 1 276 ? -4.531 -28.312 2.803 1 93.06 276 VAL A O 1
ATOM 2145 N N . TYR A 1 277 ? -6.586 -27.453 3.064 1 94.81 277 TYR A N 1
ATOM 2146 C CA . TYR A 1 277 ? -7.25 -28.625 2.484 1 94.81 277 TYR A CA 1
ATOM 2147 C C . TYR A 1 277 ? -6.836 -28.812 1.031 1 94.81 277 TYR A C 1
ATOM 2149 O O . TYR A 1 277 ? -6.605 -29.938 0.592 1 94.81 277 TYR A O 1
ATOM 2157 N N . PHE A 1 278 ? -6.73 -27.703 0.278 1 96.25 278 PHE A N 1
ATOM 2158 C CA . PHE A 1 278 ? -6.32 -27.734 -1.12 1 96.25 278 PHE A CA 1
ATOM 2159 C C . PHE A 1 278 ? -4.887 -27.25 -1.275 1 96.25 278 PHE A C 1
ATOM 2161 O O . PHE A 1 278 ? -4.598 -26.438 -2.158 1 96.25 278 PHE A O 1
ATOM 2168 N N . SER A 1 279 ? -4.012 -27.656 -0.453 1 92.69 279 SER A N 1
ATOM 2169 C CA . SER A 1 279 ? -2.627 -27.203 -0.437 1 92.69 279 SER A CA 1
ATOM 2170 C C . SER A 1 279 ? -1.938 -27.469 -1.77 1 92.69 279 SER A C 1
ATOM 2172 O O . SER A 1 279 ? -1.059 -26.719 -2.186 1 92.69 279 SER A O 1
ATOM 2174 N N . GLU A 1 280 ? -2.402 -28.484 -2.549 1 94.25 280 GLU A N 1
ATOM 2175 C CA . GLU A 1 280 ? -1.783 -28.875 -3.812 1 94.25 280 GLU A CA 1
ATOM 2176 C C . GLU A 1 280 ? -2.057 -27.844 -4.902 1 94.25 280 GLU A C 1
ATOM 2178 O O . GLU A 1 280 ? -1.385 -27.828 -5.934 1 94.25 280 GLU A O 1
ATOM 2183 N N . LEU A 1 281 ? -3.076 -26.969 -4.598 1 95.5 281 LEU A N 1
ATOM 2184 C CA . LEU A 1 281 ? -3.365 -25.938 -5.574 1 95.5 281 LEU A CA 1
ATOM 2185 C C . LEU A 1 281 ? -2.17 -25 -5.742 1 95.5 281 LEU A C 1
ATOM 2187 O O . LEU A 1 281 ? -1.944 -24.469 -6.832 1 95.5 281 LEU A O 1
ATOM 2191 N N . PHE A 1 282 ? -1.355 -24.891 -4.738 1 92.75 282 PHE A N 1
ATOM 2192 C CA . PHE A 1 282 ? -0.183 -24.031 -4.75 1 92.75 282 PHE A CA 1
ATOM 2193 C C . PHE A 1 282 ? 0.789 -24.453 -5.848 1 92.75 282 PHE A C 1
ATOM 2195 O O . PHE A 1 282 ? 1.436 -23.594 -6.465 1 92.75 282 PHE A O 1
ATOM 2202 N N . TYR A 1 283 ? 0.824 -25.719 -6.172 1 93.12 283 TYR A N 1
ATOM 2203 C CA . TYR A 1 283 ? 1.785 -26.25 -7.133 1 93.12 283 TYR A CA 1
ATOM 2204 C C . TYR A 1 283 ? 1.126 -26.5 -8.484 1 93.12 283 TYR A C 1
ATOM 2206 O O . TYR A 1 283 ? 1.793 -26.891 -9.445 1 93.12 283 TYR A O 1
ATOM 2214 N N . ALA A 1 284 ? -0.184 -26.266 -8.562 1 94.88 284 ALA A N 1
ATOM 2215 C CA . ALA A 1 284 ? -0.947 -26.594 -9.766 1 94.88 284 ALA A CA 1
ATOM 2216 C C . ALA A 1 284 ? -0.611 -25.656 -10.906 1 94.88 284 ALA A C 1
ATOM 2218 O O . ALA A 1 284 ? -0.199 -24.516 -10.68 1 94.88 284 ALA A O 1
ATOM 2219 N N . PRO A 1 285 ? -0.751 -26.109 -12.156 1 94.19 285 PRO A N 1
ATOM 2220 C CA . PRO A 1 285 ? -0.557 -25.219 -13.305 1 94.19 285 PRO A CA 1
ATOM 2221 C C . PRO A 1 285 ? -1.647 -24.156 -13.406 1 94.19 285 PRO A C 1
ATOM 2223 O O . PRO A 1 285 ? -2.682 -24.266 -12.742 1 94.19 285 PRO A O 1
ATOM 2226 N N . GLY A 1 286 ? -1.371 -23.172 -14.25 1 94.56 286 GLY A N 1
ATOM 2227 C CA . GLY A 1 286 ? -2.303 -22.078 -14.43 1 94.56 286 GLY A CA 1
ATOM 2228 C C . GLY A 1 286 ? -3.395 -22.375 -15.438 1 94.56 286 GLY A C 1
ATOM 2229 O O . GLY A 1 286 ? -3.195 -23.172 -16.359 1 94.56 286 GLY A O 1
ATOM 2230 N N . PHE A 1 287 ? -4.574 -21.719 -15.211 1 96 287 PHE A N 1
ATOM 2231 C CA . PHE A 1 287 ? -5.672 -21.75 -16.172 1 96 287 PHE A CA 1
ATOM 2232 C C . PHE A 1 287 ? -5.43 -20.75 -17.297 1 96 287 PHE A C 1
ATOM 2234 O O . PHE A 1 287 ? -4.938 -19.641 -17.062 1 96 287 PHE A O 1
ATOM 2241 N N . GLY A 1 288 ? -5.695 -21.188 -18.547 1 90.88 288 GLY A N 1
ATOM 2242 C CA . GLY A 1 288 ? -5.453 -20.312 -19.688 1 90.88 288 GLY A CA 1
ATOM 2243 C C . GLY A 1 288 ? -6.449 -20.531 -20.812 1 90.88 288 GLY A C 1
ATOM 2244 O O . GLY A 1 288 ? -7.375 -21.328 -20.688 1 90.88 288 GLY A O 1
ATOM 2245 N N . PRO A 1 289 ? -6.258 -19.766 -21.844 1 83.62 289 PRO A N 1
ATOM 2246 C CA . PRO A 1 289 ? -7.207 -19.797 -22.953 1 83.62 289 PRO A CA 1
ATOM 2247 C C . PRO A 1 289 ? -7.043 -21.031 -23.828 1 83.62 289 PRO A C 1
ATOM 2249 O O . PRO A 1 289 ? -8 -21.469 -24.469 1 83.62 289 PRO A O 1
ATOM 2252 N N . ASP A 1 290 ? -5.852 -21.609 -23.734 1 85.12 290 ASP A N 1
ATOM 2253 C CA . ASP A 1 290 ? -5.578 -22.75 -24.594 1 85.12 290 ASP A CA 1
ATOM 2254 C C . ASP A 1 290 ? -5.973 -24.062 -23.922 1 85.12 290 ASP A C 1
ATOM 2256 O O . ASP A 1 290 ? -6 -24.141 -22.688 1 85.12 290 ASP A O 1
ATOM 2260 N N . ASP A 1 291 ? -6.188 -25.078 -24.703 1 85.81 291 ASP A N 1
ATOM 2261 C CA . ASP A 1 291 ? -6.641 -26.391 -24.219 1 85.81 291 ASP A CA 1
ATOM 2262 C C . ASP A 1 291 ? -5.625 -27 -23.25 1 85.81 291 ASP A C 1
ATOM 2264 O O . ASP A 1 291 ? -6.004 -27.656 -22.281 1 85.81 291 ASP A O 1
ATOM 2268 N N . ALA A 1 292 ? -4.418 -26.672 -23.5 1 87.19 292 ALA A N 1
ATOM 2269 C CA . ALA A 1 292 ? -3.355 -27.25 -22.672 1 87.19 292 ALA A CA 1
ATOM 2270 C C . ALA A 1 292 ? -3.432 -26.719 -21.25 1 87.19 292 ALA A C 1
ATOM 2272 O O . ALA A 1 292 ? -2.873 -27.312 -20.328 1 87.19 292 ALA A O 1
ATOM 2273 N N . HIS A 1 293 ? -4.145 -25.672 -21.109 1 92.12 293 HIS A N 1
ATOM 2274 C CA . HIS A 1 293 ? -4.184 -25.016 -19.812 1 92.12 293 HIS A CA 1
ATOM 2275 C C . HIS A 1 293 ? -5.57 -25.125 -19.188 1 92.12 293 HIS A C 1
ATOM 2277 O O . HIS A 1 293 ? -5.926 -24.328 -18.312 1 92.12 293 HIS A O 1
ATOM 2283 N N . ARG A 1 294 ? -6.371 -26.109 -19.594 1 92.88 294 ARG A N 1
ATOM 2284 C CA . ARG A 1 294 ? -7.73 -26.281 -19.094 1 92.88 294 ARG A CA 1
ATOM 2285 C C . ARG A 1 294 ? -7.93 -27.672 -18.531 1 92.88 294 ARG A C 1
ATOM 2287 O O . ARG A 1 294 ? -7.09 -28.562 -18.719 1 92.88 294 ARG A O 1
ATOM 2294 N N . GLY A 1 295 ? -9 -27.766 -17.734 1 93.06 295 GLY A N 1
ATOM 2295 C CA . GLY A 1 295 ? -9.352 -29.062 -17.188 1 93.06 295 GLY A CA 1
ATOM 2296 C C . GLY A 1 295 ? -8.398 -29.547 -16.125 1 93.06 295 GLY A C 1
ATOM 2297 O O . GLY A 1 295 ? -7.613 -28.766 -15.586 1 93.06 295 GLY A O 1
ATOM 2298 N N . GLY A 1 296 ? -8.594 -30.812 -15.609 1 93.31 296 GLY A N 1
ATOM 2299 C CA . GLY A 1 296 ? -7.773 -31.391 -14.555 1 93.31 296 GLY A CA 1
ATOM 2300 C C . GLY A 1 296 ? -8.359 -31.203 -13.172 1 93.31 296 GLY A C 1
ATOM 2301 O O . GLY A 1 296 ? -9.453 -30.656 -13.023 1 93.31 296 GLY A O 1
ATOM 2302 N N . PRO A 1 297 ? -7.645 -31.719 -12.234 1 95.81 297 PRO A N 1
ATOM 2303 C CA . PRO A 1 297 ? -8.188 -31.656 -10.875 1 95.81 297 PRO A CA 1
ATOM 2304 C C . PRO A 1 297 ? -8.078 -30.266 -10.25 1 95.81 297 PRO A C 1
ATOM 2306 O O . PRO A 1 297 ? -9.016 -29.812 -9.594 1 95.81 297 PRO A O 1
ATOM 2309 N N . LEU A 1 298 ? -6.852 -29.641 -10.5 1 97.19 298 LEU A N 1
ATOM 2310 C CA . LEU A 1 298 ? -6.586 -28.344 -9.898 1 97.19 298 LEU A CA 1
ATOM 2311 C C . LEU A 1 298 ? -5.965 -27.391 -10.914 1 97.19 298 LEU A C 1
ATOM 2313 O O . LEU A 1 298 ? -5.113 -27.797 -11.703 1 97.19 298 LEU A O 1
ATOM 2317 N N . ARG A 1 299 ? -6.426 -26.188 -10.961 1 96.94 299 ARG A N 1
ATOM 2318 C CA . ARG A 1 299 ? -5.824 -25.125 -11.75 1 96.94 299 ARG A CA 1
ATOM 2319 C C . ARG A 1 299 ? -5.848 -23.797 -11 1 96.94 299 ARG A C 1
ATOM 2321 O O . ARG A 1 299 ? -6.816 -23.5 -10.297 1 96.94 299 ARG A O 1
ATOM 2328 N N . ARG A 1 300 ? -4.836 -23 -11.164 1 95.56 300 ARG A N 1
ATOM 2329 C CA . ARG A 1 300 ? -4.801 -21.656 -10.602 1 95.56 300 ARG A CA 1
ATOM 2330 C C . ARG A 1 300 ? -5.465 -20.656 -11.539 1 95.56 300 ARG A C 1
ATOM 2332 O O . ARG A 1 300 ? -5.074 -20.531 -12.703 1 95.56 300 ARG A O 1
ATOM 2339 N N . LEU A 1 301 ? -6.434 -19.938 -11.023 1 96.38 301 LEU A N 1
ATOM 2340 C CA . LEU A 1 301 ? -7.062 -18.891 -11.805 1 96.38 301 LEU A CA 1
ATOM 2341 C C . LEU A 1 301 ? -6.129 -17.688 -11.953 1 96.38 301 LEU A C 1
ATOM 2343 O O . LEU A 1 301 ? -5.469 -17.297 -10.992 1 96.38 301 LEU A O 1
ATOM 2347 N N . PRO A 1 302 ? -6.07 -17.156 -13.164 1 94.25 302 PRO A N 1
ATOM 2348 C CA . PRO A 1 302 ? -5.301 -15.914 -13.312 1 94.25 302 PRO A CA 1
ATOM 2349 C C . PRO A 1 302 ? -5.848 -14.781 -12.453 1 94.25 302 PRO A C 1
ATOM 2351 O O . PRO A 1 302 ? -7.031 -14.781 -12.102 1 94.25 302 PRO A O 1
ATOM 2354 N N . PHE A 1 303 ? -5.055 -13.859 -12.234 1 92.44 303 PHE A N 1
ATOM 2355 C CA . PHE A 1 303 ? -5.32 -12.734 -11.344 1 92.44 303 PHE A CA 1
ATOM 2356 C C . PHE A 1 303 ? -6.531 -11.945 -11.812 1 92.44 303 PHE A C 1
ATOM 2358 O O . PHE A 1 303 ? -7.301 -11.43 -11 1 92.44 303 PHE A O 1
ATOM 2365 N N . GLY A 1 304 ? -6.742 -11.875 -13.039 1 93.62 304 GLY A N 1
ATOM 2366 C CA . GLY A 1 304 ? -7.84 -11.109 -13.609 1 93.62 304 GLY A CA 1
ATOM 2367 C C . GLY A 1 304 ? -9.203 -11.68 -13.273 1 93.62 304 GLY A C 1
ATOM 2368 O O . GLY A 1 304 ? -10.211 -10.969 -13.328 1 93.62 304 GLY A O 1
ATOM 2369 N N . TYR A 1 305 ? -9.273 -12.93 -12.93 1 95.94 305 TYR A N 1
ATOM 2370 C CA . TYR A 1 305 ? -10.531 -13.602 -12.609 1 95.94 305 TYR A CA 1
ATOM 2371 C C . TYR A 1 305 ? -10.938 -13.336 -11.164 1 95.94 305 TYR A C 1
ATOM 2373 O O . TYR A 1 305 ? -12.055 -13.664 -10.758 1 95.94 305 TYR A O 1
ATOM 2381 N N . HIS A 1 306 ? -10.031 -12.852 -10.414 1 95.94 306 HIS A N 1
ATOM 2382 C CA . HIS A 1 306 ? -10.312 -12.492 -9.031 1 95.94 306 HIS A CA 1
ATOM 2383 C C . HIS A 1 306 ? -9.266 -11.523 -8.492 1 95.94 306 HIS A C 1
ATOM 2385 O O . HIS A 1 306 ? -8.18 -11.945 -8.078 1 95.94 306 HIS A O 1
ATOM 2391 N N . LEU A 1 307 ? -9.578 -10.352 -8.531 1 92.06 307 LEU A N 1
ATOM 2392 C CA . LEU A 1 307 ? -8.586 -9.414 -8.008 1 92.06 307 LEU A CA 1
ATOM 2393 C C . LEU A 1 307 ? -9.203 -8.508 -6.953 1 92.06 307 LEU A C 1
ATOM 2395 O O . LEU A 1 307 ? -10.422 -8.352 -6.895 1 92.06 307 LEU A O 1
ATOM 2399 N N . ASP A 1 308 ? -8.359 -8.016 -6.098 1 92.44 308 ASP A N 1
ATOM 2400 C CA . ASP A 1 308 ? -8.703 -7.035 -5.074 1 92.44 308 ASP A CA 1
ATOM 2401 C C . ASP A 1 308 ? -8.797 -5.633 -5.672 1 92.44 308 ASP A C 1
ATOM 2403 O O . ASP A 1 308 ? -7.902 -5.199 -6.395 1 92.44 308 ASP A O 1
ATOM 2407 N N . HIS A 1 309 ? -9.844 -4.902 -5.336 1 93.81 309 HIS A N 1
ATOM 2408 C CA . HIS A 1 309 ? -10.055 -3.572 -5.898 1 93.81 309 HIS A CA 1
ATOM 2409 C C . HIS A 1 309 ? -8.914 -2.631 -5.535 1 93.81 309 HIS A C 1
ATOM 2411 O O . HIS A 1 309 ? -8.672 -1.641 -6.23 1 93.81 309 HIS A O 1
ATOM 2417 N N . ILE A 1 310 ? -8.195 -2.914 -4.496 1 89.44 310 ILE A N 1
ATOM 2418 C CA . ILE A 1 310 ? -7.16 -2.025 -3.986 1 89.44 310 ILE A CA 1
ATOM 2419 C C . ILE A 1 310 ? -6.027 -1.911 -5.008 1 89.44 310 ILE A C 1
ATOM 2421 O O . ILE A 1 310 ? -5.254 -0.952 -4.977 1 89.44 310 ILE A O 1
ATOM 2425 N N . VAL A 1 311 ? -5.902 -2.865 -5.922 1 86.88 311 VAL A N 1
ATOM 2426 C CA . VAL A 1 311 ? -4.828 -2.867 -6.91 1 86.88 311 VAL A CA 1
ATOM 2427 C C . VAL A 1 311 ? -4.988 -1.672 -7.848 1 86.88 311 VAL A C 1
ATOM 2429 O O . VAL A 1 311 ? -4.027 -1.245 -8.492 1 86.88 311 VAL A O 1
ATOM 2432 N N . TYR A 1 312 ? -6.113 -1.095 -7.922 1 90.38 312 TYR A N 1
ATOM 2433 C CA . TYR A 1 312 ? -6.414 0.053 -8.773 1 90.38 312 TYR A CA 1
ATOM 2434 C C . TYR A 1 312 ? -5.766 1.319 -8.227 1 90.38 312 TYR A C 1
ATOM 2436 O O . TYR A 1 312 ? -5.344 2.188 -9 1 90.38 312 TYR A O 1
ATOM 2444 N N . TYR A 1 313 ? -5.648 1.485 -7.012 1 87.31 313 TYR A N 1
ATOM 2445 C CA . TYR A 1 313 ? -5.523 2.779 -6.348 1 87.31 313 TYR A CA 1
ATOM 2446 C C . TYR A 1 313 ? -4.086 3.281 -6.395 1 87.31 313 TYR A C 1
ATOM 2448 O O . TYR A 1 313 ? -3.844 4.484 -6.5 1 87.31 313 TYR A O 1
ATOM 2456 N N . PRO A 1 314 ? -3.061 2.426 -6.371 1 80.38 314 PRO A N 1
ATOM 2457 C CA . PRO A 1 314 ? -1.706 2.98 -6.398 1 80.38 314 PRO A CA 1
ATOM 2458 C C . PRO A 1 314 ? -1.467 3.896 -7.594 1 80.38 314 PRO A C 1
ATOM 2460 O O . PRO A 1 314 ? -0.841 4.949 -7.453 1 80.38 314 PRO A O 1
ATOM 2463 N N . ARG A 1 315 ? -2.029 3.559 -8.75 1 82.25 315 ARG A N 1
ATOM 2464 C CA . ARG A 1 315 ? -1.823 4.387 -9.93 1 82.25 315 ARG A CA 1
ATOM 2465 C C . ARG A 1 315 ? -3.154 4.855 -10.508 1 82.25 315 ARG A C 1
ATOM 2467 O O . ARG A 1 315 ? -3.193 5.449 -11.594 1 82.25 315 ARG A O 1
ATOM 2474 N N . LEU A 1 316 ? -4.199 4.539 -9.828 1 86.81 316 LEU A N 1
ATOM 2475 C CA . LEU A 1 316 ? -5.551 4.934 -10.219 1 86.81 316 LEU A CA 1
ATOM 2476 C C . LEU A 1 316 ? -5.855 4.5 -11.648 1 86.81 316 LEU A C 1
ATOM 2478 O O . LEU A 1 316 ? -6.387 5.285 -12.438 1 86.81 316 LEU A O 1
ATOM 2482 N N . GLN A 1 317 ? -5.32 3.299 -12.008 1 84.06 317 GLN A N 1
ATOM 2483 C CA . GLN A 1 317 ? -5.578 2.639 -13.281 1 84.06 317 GLN A CA 1
ATOM 2484 C C . GLN A 1 317 ? -5.438 1.125 -13.156 1 84.06 317 GLN A C 1
ATOM 2486 O O . GLN A 1 317 ? -4.758 0.633 -12.25 1 84.06 317 GLN A O 1
ATOM 2491 N N . TRP A 1 318 ? -6.133 0.485 -13.977 1 84.31 318 TRP A N 1
ATOM 2492 C CA . TRP A 1 318 ? -6.016 -0.969 -13.992 1 84.31 318 TRP A CA 1
ATOM 2493 C C . TRP A 1 318 ? -4.746 -1.404 -14.719 1 84.31 318 TRP A C 1
ATOM 2495 O O . TRP A 1 318 ? -4.465 -0.938 -15.828 1 84.31 318 TRP A O 1
ATOM 2505 N N . GLU A 1 319 ? -3.918 -2.123 -14.031 1 77.31 319 GLU A N 1
ATOM 2506 C CA . GLU A 1 319 ? -2.719 -2.695 -14.633 1 77.31 319 GLU A CA 1
ATOM 2507 C C . GLU A 1 319 ? -2.764 -4.223 -14.609 1 77.31 319 GLU A C 1
ATOM 2509 O O . GLU A 1 319 ? -1.94 -4.863 -13.953 1 77.31 319 GLU A O 1
ATOM 2514 N N . VAL A 1 320 ? -3.811 -4.762 -15.266 1 85.81 320 VAL A N 1
ATOM 2515 C CA . VAL A 1 320 ? -3.949 -6.211 -15.367 1 85.81 320 VAL A CA 1
ATOM 2516 C C . VAL A 1 320 ? -3.666 -6.656 -16.797 1 85.81 320 VAL A C 1
ATOM 2518 O O . VAL A 1 320 ? -4.516 -6.516 -17.688 1 85.81 320 VAL A O 1
ATOM 2521 N N . PRO A 1 321 ? -2.533 -7.195 -17.047 1 83 321 PRO A N 1
ATOM 2522 C CA . PRO A 1 321 ? -2.162 -7.586 -18.406 1 83 321 PRO A CA 1
ATOM 2523 C C . PRO A 1 321 ? -3.07 -8.672 -18.984 1 83 321 PRO A C 1
ATOM 2525 O O . PRO A 1 321 ? -3.738 -9.383 -18.219 1 83 321 PRO A O 1
ATOM 2528 N N . ALA A 1 322 ? -3.029 -8.836 -20.25 1 81.38 322 ALA A N 1
ATOM 2529 C CA . ALA A 1 322 ? -3.848 -9.82 -20.953 1 81.38 322 ALA A CA 1
ATOM 2530 C C . ALA A 1 322 ? -3.502 -11.242 -20.516 1 81.38 322 ALA A C 1
ATOM 2532 O O . ALA A 1 322 ? -4.379 -12.102 -20.422 1 81.38 322 ALA A O 1
ATOM 2533 N N . ARG A 1 323 ? -2.332 -11.406 -20.141 1 82.69 323 ARG A N 1
ATOM 2534 C CA . ARG A 1 323 ? -1.888 -12.734 -19.719 1 82.69 323 ARG A CA 1
ATOM 2535 C C . ARG A 1 323 ? -2.574 -13.156 -18.422 1 82.69 323 ARG A C 1
ATOM 2537 O O . ARG A 1 323 ? -2.752 -14.344 -18.172 1 82.69 323 ARG A O 1
ATOM 2544 N N . CYS A 1 324 ? -2.957 -12.195 -17.688 1 88.38 324 CYS A N 1
ATOM 2545 C CA . CYS A 1 324 ? -3.646 -12.453 -16.422 1 88.38 324 CYS A CA 1
ATOM 2546 C C . CYS A 1 324 ? -5.156 -12.492 -16.625 1 88.38 324 CYS A C 1
ATOM 2548 O O . CYS A 1 324 ? -5.918 -12.461 -15.656 1 88.38 324 CYS A O 1
ATOM 2550 N N . GLY A 1 325 ? -5.613 -12.586 -17.844 1 87 325 GLY A N 1
ATOM 2551 C CA . GLY A 1 325 ? -7.031 -12.719 -18.125 1 87 325 GLY A CA 1
ATOM 2552 C C . GLY A 1 325 ? -7.734 -11.383 -18.297 1 87 325 GLY A C 1
ATOM 2553 O O . GLY A 1 325 ? -8.93 -11.336 -18.594 1 87 325 GLY A O 1
ATOM 2554 N N . GLY A 1 326 ? -6.98 -10.273 -18.094 1 88.31 326 GLY A N 1
ATOM 2555 C CA . GLY A 1 326 ? -7.664 -8.984 -18.094 1 88.31 326 GLY A CA 1
ATOM 2556 C C . GLY A 1 326 ? -8.57 -8.797 -16.891 1 88.31 326 GLY A C 1
ATOM 2557 O O . GLY A 1 326 ? -8.68 -9.68 -16.047 1 88.31 326 GLY A O 1
ATOM 2558 N N . LEU A 1 327 ? -9.203 -7.703 -16.797 1 91.38 327 LEU A N 1
ATOM 2559 C CA . LEU A 1 327 ? -10.102 -7.414 -15.68 1 91.38 327 LEU A CA 1
ATOM 2560 C C . LEU A 1 327 ? -11.445 -8.109 -15.867 1 91.38 327 LEU A C 1
ATOM 2562 O O . LEU A 1 327 ? -12.219 -7.754 -16.75 1 91.38 327 LEU A O 1
ATOM 2566 N N . ARG A 1 328 ? -11.711 -9.078 -15.008 1 94.69 328 ARG A N 1
ATOM 2567 C CA . ARG A 1 328 ? -12.953 -9.836 -15.148 1 94.69 328 ARG A CA 1
ATOM 2568 C C . ARG A 1 328 ? -13.797 -9.742 -13.875 1 94.69 328 ARG A C 1
ATOM 2570 O O . ARG A 1 328 ? -14.977 -9.375 -13.938 1 94.69 328 ARG A O 1
ATOM 2577 N N . ILE A 1 329 ? -13.211 -10.086 -12.734 1 97 329 ILE A N 1
ATOM 2578 C CA . ILE A 1 329 ? -13.938 -10.07 -11.477 1 97 329 ILE A CA 1
ATOM 2579 C C . ILE A 1 329 ? -13.148 -9.297 -10.43 1 97 329 ILE A C 1
ATOM 2581 O O . ILE A 1 329 ? -11.984 -9.609 -10.156 1 97 329 ILE A O 1
ATOM 2585 N N . MET A 1 330 ? -13.742 -8.297 -9.875 1 96.56 330 MET A N 1
ATOM 2586 C CA . MET A 1 330 ? -13.117 -7.477 -8.836 1 96.56 330 MET A CA 1
ATOM 2587 C C . MET A 1 330 ? -13.883 -7.59 -7.523 1 96.56 330 MET A C 1
ATOM 2589 O O . MET A 1 330 ? -15.102 -7.422 -7.492 1 96.56 330 MET A O 1
ATOM 2593 N N . GLU A 1 331 ? -13.211 -7.848 -6.465 1 97.25 331 GLU A N 1
ATOM 2594 C CA . GLU A 1 331 ? -13.82 -7.945 -5.145 1 97.25 331 GLU A CA 1
ATOM 2595 C C . GLU A 1 331 ? -13.422 -6.766 -4.262 1 97.25 331 GLU A C 1
ATOM 2597 O O . GLU A 1 331 ? -12.266 -6.34 -4.27 1 97.25 331 GLU A O 1
ATOM 2602 N N . PHE A 1 332 ? -14.359 -6.191 -3.602 1 96.44 332 PHE A N 1
ATOM 2603 C CA . PHE A 1 332 ? -14.094 -5.164 -2.6 1 96.44 332 PHE A CA 1
ATOM 2604 C C . PHE A 1 332 ? -13.719 -5.789 -1.264 1 96.44 332 PHE A C 1
ATOM 2606 O O . PHE A 1 332 ? -14.539 -5.836 -0.34 1 96.44 332 PHE A O 1
ATOM 2613 N N . MET A 1 333 ? -12.461 -6.188 -1.28 1 90.38 333 MET A N 1
ATOM 2614 C CA . MET A 1 333 ? -11.961 -6.832 -0.071 1 90.38 333 MET A CA 1
ATOM 2615 C C . MET A 1 333 ? -11.664 -5.805 1.015 1 90.38 333 MET A C 1
ATOM 2617 O O . MET A 1 333 ? -11.57 -4.609 0.732 1 90.38 333 MET A O 1
ATOM 2621 N N . GLY A 1 334 ? -11.586 -6.227 2.238 1 79.88 334 GLY A N 1
ATOM 2622 C CA . GLY A 1 334 ? -11.227 -5.332 3.33 1 79.88 334 GLY A CA 1
ATOM 2623 C C . GLY A 1 334 ? -12.312 -5.23 4.391 1 79.88 334 GLY A C 1
ATOM 2624 O O . GLY A 1 334 ? -13.281 -5.984 4.367 1 79.88 334 GLY A O 1
ATOM 2625 N N . VAL A 1 335 ? -12.133 -4.219 5.152 1 77.38 335 VAL A N 1
ATOM 2626 C CA . VAL A 1 335 ? -13 -4.074 6.312 1 77.38 335 VAL A CA 1
ATOM 2627 C C . VAL A 1 335 ? -14.344 -3.473 5.887 1 77.38 335 VAL A C 1
ATOM 2629 O O . VAL A 1 335 ? -14.406 -2.719 4.91 1 77.38 335 VAL A O 1
ATOM 2632 N N . PRO A 1 336 ? -15.312 -3.785 6.578 1 79.88 336 PRO A N 1
ATOM 2633 C CA . PRO A 1 336 ? -16.656 -3.334 6.227 1 79.88 336 PRO A CA 1
ATOM 2634 C C . PRO A 1 336 ? -16.766 -1.813 6.121 1 79.88 336 PRO A C 1
ATOM 2636 O O . PRO A 1 336 ? -17.547 -1.3 5.32 1 79.88 336 PRO A O 1
ATOM 2639 N N . LEU A 1 337 ? -15.859 -1.149 6.738 1 81.38 337 LEU A N 1
ATOM 2640 C CA . LEU A 1 337 ? -15.906 0.308 6.785 1 81.38 337 LEU A CA 1
ATOM 2641 C C . LEU A 1 337 ? -15.609 0.906 5.414 1 81.38 337 LEU A C 1
ATOM 2643 O O . LEU A 1 337 ? -16.047 2.018 5.109 1 81.38 337 LEU A O 1
ATOM 2647 N N . PHE A 1 338 ? -15.031 0.122 4.555 1 88.19 338 PHE A N 1
ATOM 2648 C CA . PHE A 1 338 ? -14.617 0.7 3.279 1 88.19 338 PHE A CA 1
ATOM 2649 C C . PHE A 1 338 ? -15.336 0.018 2.121 1 88.19 338 PHE A C 1
ATOM 2651 O O . PHE A 1 338 ? -14.93 0.144 0.966 1 88.19 338 PHE A O 1
ATOM 2658 N N . LYS A 1 339 ? -16.391 -0.632 2.457 1 92.94 339 LYS A N 1
ATOM 2659 C CA . LYS A 1 339 ? -17.188 -1.239 1.403 1 92.94 339 LYS A CA 1
ATOM 2660 C C . LYS A 1 339 ? -17.859 -0.173 0.542 1 92.94 339 LYS A C 1
ATOM 2662 O O . LYS A 1 339 ? -18.188 0.914 1.027 1 92.94 339 LYS A O 1
ATOM 2667 N N . PRO A 1 340 ? -18.156 -0.404 -0.698 1 94.5 340 PRO A N 1
ATOM 2668 C CA . PRO A 1 340 ? -18.578 0.636 -1.644 1 94.5 340 PRO A CA 1
ATOM 2669 C C . PRO A 1 340 ? -20 1.104 -1.414 1 94.5 340 PRO A C 1
ATOM 2671 O O . PRO A 1 340 ? -20.422 2.125 -1.97 1 94.5 340 PRO A O 1
ATOM 2674 N N . TRP A 1 341 ? -20.781 0.453 -0.607 1 91.31 341 TRP A N 1
ATOM 2675 C CA . TRP A 1 341 ? -22.141 0.897 -0.355 1 91.31 341 TRP A CA 1
ATOM 2676 C C . TRP A 1 341 ? -22.203 1.8 0.873 1 91.31 341 TRP A C 1
ATOM 2678 O O . TRP A 1 341 ? -23.266 2.312 1.221 1 91.31 341 TRP A O 1
ATOM 2688 N N . GLN A 1 342 ? -21.078 1.979 1.483 1 88.81 342 GLN A N 1
ATOM 2689 C CA . GLN A 1 342 ? -21 2.977 2.545 1 88.81 342 GLN A CA 1
ATOM 2690 C C . GLN A 1 342 ? -20.891 4.387 1.967 1 88.81 342 GLN A C 1
ATOM 2692 O O . GLN A 1 342 ? -20 4.652 1.145 1 88.81 342 GLN A O 1
ATOM 2697 N N . TRP A 1 343 ? -21.641 5.324 2.496 1 87.44 343 TRP A N 1
ATOM 2698 C CA . TRP A 1 343 ? -21.766 6.637 1.878 1 87.44 343 TRP A CA 1
ATOM 2699 C C . TRP A 1 343 ? -20.438 7.391 1.917 1 87.44 343 TRP A C 1
ATOM 2701 O O . TRP A 1 343 ? -20.141 8.164 1.01 1 87.44 343 TRP A O 1
ATOM 2711 N N . TRP A 1 344 ? -19.688 7.18 2.902 1 88.56 344 TRP A N 1
ATOM 2712 C CA . TRP A 1 344 ? -18.516 8.023 3.105 1 88.56 344 TRP A CA 1
ATOM 2713 C C . TRP A 1 344 ? -17.359 7.574 2.205 1 88.56 344 TRP A C 1
ATOM 2715 O O . TRP A 1 344 ? -16.328 8.25 2.121 1 88.56 344 TRP A O 1
ATOM 2725 N N . THR A 1 345 ? -17.5 6.441 1.483 1 90.81 345 THR A N 1
ATOM 2726 C CA . THR A 1 345 ? -16.438 5.984 0.592 1 90.81 345 THR A CA 1
ATOM 2727 C C . THR A 1 345 ? -16.5 6.715 -0.747 1 90.81 345 THR A C 1
ATOM 2729 O O . THR A 1 345 ? -15.508 6.781 -1.472 1 90.81 345 THR A O 1
ATOM 2732 N N . TYR A 1 346 ? -17.562 7.328 -1.065 1 88.69 346 TYR A N 1
ATOM 2733 C CA . TYR A 1 346 ? -17.766 7.914 -2.385 1 88.69 346 TYR A CA 1
ATOM 2734 C C . TYR A 1 346 ? -16.828 9.102 -2.607 1 88.69 346 TYR A C 1
ATOM 2736 O O . TYR A 1 346 ? -16.266 9.25 -3.688 1 88.69 346 TYR A O 1
ATOM 2744 N N . PRO A 1 347 ? -16.594 9.828 -1.619 1 82.44 347 PRO A N 1
ATOM 2745 C CA . PRO A 1 347 ? -15.711 10.969 -1.849 1 82.44 347 PRO A CA 1
ATOM 2746 C C . PRO A 1 347 ? -14.25 10.57 -1.977 1 82.44 347 PRO A C 1
ATOM 2748 O O . PRO A 1 347 ? -13.445 11.312 -2.553 1 82.44 347 PRO A O 1
ATOM 2751 N N . VAL A 1 348 ? -13.922 9.438 -1.474 1 81.06 348 VAL A N 1
ATOM 2752 C CA . VAL A 1 348 ? -12.5 9.125 -1.347 1 81.06 348 VAL A CA 1
ATOM 2753 C C . VAL A 1 348 ? -12.133 7.969 -2.271 1 81.06 348 VAL A C 1
ATOM 2755 O O . VAL A 1 348 ? -11.047 7.945 -2.852 1 81.06 348 VAL A O 1
ATOM 2758 N N . MET A 1 349 ? -13.055 7.039 -2.455 1 89.25 349 MET A N 1
ATOM 2759 C CA . MET A 1 349 ? -12.758 5.824 -3.209 1 89.25 349 MET A CA 1
ATOM 2760 C C . MET A 1 349 ? -13.43 5.859 -4.582 1 89.25 349 MET A C 1
ATOM 2762 O O . MET A 1 349 ? -14.648 5.723 -4.684 1 89.25 349 MET A O 1
ATOM 2766 N N . ASP A 1 350 ? -12.648 5.848 -5.594 1 88.44 350 ASP A N 1
ATOM 2767 C CA . ASP A 1 350 ? -13.125 6.023 -6.965 1 88.44 350 ASP A CA 1
ATOM 2768 C C . ASP A 1 350 ? -13.992 4.84 -7.395 1 88.44 350 ASP A C 1
ATOM 2770 O O . ASP A 1 350 ? -15.008 5.027 -8.07 1 88.44 350 ASP A O 1
ATOM 2774 N N . LEU A 1 351 ? -13.688 3.711 -6.926 1 93.44 351 LEU A N 1
ATOM 2775 C CA . LEU A 1 351 ? -14.359 2.514 -7.418 1 93.44 351 LEU A CA 1
ATOM 2776 C C . LEU A 1 351 ? -15.727 2.352 -6.762 1 93.44 351 LEU A C 1
ATOM 2778 O O . LEU A 1 351 ? -16.547 1.54 -7.207 1 93.44 351 LEU A O 1
ATOM 2782 N N . SER A 1 352 ? -15.961 3.119 -5.68 1 93.06 352 SER A N 1
ATOM 2783 C CA . SER A 1 352 ? -17.312 3.135 -5.117 1 93.06 352 SER A CA 1
ATOM 2784 C C . SER A 1 352 ? -18.328 3.668 -6.125 1 93.06 352 SER A C 1
ATOM 2786 O O . SER A 1 352 ? -19.484 3.275 -6.102 1 93.06 352 SER A O 1
ATOM 2788 N N . TRP A 1 353 ? -17.828 4.504 -6.953 1 90.75 353 TRP A N 1
ATOM 2789 C CA . TRP A 1 353 ? -18.719 5.043 -7.98 1 90.75 353 TRP A CA 1
ATOM 2790 C C . TRP A 1 353 ? -19.016 3.994 -9.039 1 90.75 353 TRP A C 1
ATOM 2792 O O . TRP A 1 353 ? -20.109 3.98 -9.609 1 90.75 353 TRP A O 1
ATOM 2802 N N . ALA A 1 354 ? -18.031 3.125 -9.336 1 92.62 354 ALA A N 1
ATOM 2803 C CA . ALA A 1 354 ? -18.281 2.012 -10.25 1 92.62 354 ALA A CA 1
ATOM 2804 C C . ALA A 1 354 ? -19.359 1.076 -9.688 1 92.62 354 ALA A C 1
ATOM 2806 O O . ALA A 1 354 ? -20.234 0.61 -10.422 1 92.62 354 ALA A O 1
ATOM 2807 N N . TRP A 1 355 ? -19.234 0.87 -8.438 1 95.56 355 TRP A N 1
ATOM 2808 C CA . TRP A 1 355 ? -20.234 0.053 -7.766 1 95.56 355 TRP A CA 1
ATOM 2809 C C . TRP A 1 355 ? -21.609 0.726 -7.812 1 95.56 355 TRP A C 1
ATOM 2811 O O . TRP A 1 355 ? -22.609 0.079 -8.109 1 95.56 355 TRP A O 1
ATOM 2821 N N . HIS A 1 356 ? -21.609 1.998 -7.594 1 92.5 356 HIS A N 1
ATOM 2822 C CA . HIS A 1 356 ? -22.859 2.758 -7.609 1 92.5 356 HIS A CA 1
ATOM 2823 C C . HIS A 1 356 ? -23.484 2.758 -9 1 92.5 356 HIS A C 1
ATOM 2825 O O . HIS A 1 356 ? -24.719 2.742 -9.133 1 92.5 356 HIS A O 1
ATOM 2831 N N . ALA A 1 357 ? -22.703 2.764 -9.992 1 92.12 357 ALA A N 1
ATOM 2832 C CA . ALA A 1 357 ? -23.219 2.705 -11.359 1 92.12 357 ALA A CA 1
ATOM 2833 C C . ALA A 1 357 ? -24 1.423 -11.586 1 92.12 357 ALA A C 1
ATOM 2835 O O . ALA A 1 357 ? -25.062 1.446 -12.227 1 92.12 357 ALA A O 1
ATOM 2836 N N . MET A 1 358 ? -23.531 0.357 -11.07 1 94.19 358 MET A N 1
ATOM 2837 C CA . MET A 1 358 ? -24.25 -0.909 -11.172 1 94.19 358 MET A CA 1
ATOM 2838 C C . MET A 1 358 ? -25.5 -0.898 -10.297 1 94.19 358 MET A C 1
ATOM 2840 O O . MET A 1 358 ? -26.562 -1.366 -10.711 1 94.19 358 MET A O 1
ATOM 2844 N N . ARG A 1 359 ? -25.344 -0.38 -9.133 1 93 359 ARG A N 1
ATOM 2845 C CA . ARG A 1 359 ? -26.484 -0.276 -8.219 1 93 359 ARG A CA 1
ATOM 2846 C C . ARG A 1 359 ? -27.609 0.517 -8.844 1 93 359 ARG A C 1
ATOM 2848 O O . ARG A 1 359 ? -28.781 0.139 -8.727 1 93 359 ARG A O 1
ATOM 2855 N N . SER A 1 360 ? -27.281 1.583 -9.516 1 89.81 360 SER A N 1
ATOM 2856 C CA . SER A 1 360 ? -28.266 2.504 -10.07 1 89.81 360 SER A CA 1
ATOM 2857 C C . SER A 1 360 ? -29.078 1.849 -11.188 1 89.81 360 SER A C 1
ATOM 2859 O O . SER A 1 360 ? -30.156 2.322 -11.547 1 89.81 360 SER A O 1
ATOM 2861 N N . GLN A 1 361 ? -28.609 0.782 -11.672 1 92.38 361 GLN A N 1
ATOM 2862 C CA . GLN A 1 361 ? -29.266 0.101 -12.781 1 92.38 361 GLN A CA 1
ATOM 2863 C C . GLN A 1 361 ? -30.266 -0.933 -12.273 1 92.38 361 GLN A C 1
ATOM 2865 O O . GLN A 1 361 ? -31.062 -1.481 -13.047 1 92.38 361 GLN A O 1
ATOM 2870 N N . LEU A 1 362 ? -30.219 -1.125 -11.008 1 92.12 362 LEU A N 1
ATOM 2871 C CA . LEU A 1 362 ? -31.188 -2.047 -10.43 1 92.12 362 LEU A CA 1
ATOM 2872 C C . LEU A 1 362 ? -32.594 -1.454 -10.477 1 92.12 362 LEU A C 1
ATOM 2874 O O . LEU A 1 362 ? -32.75 -0.234 -10.414 1 92.12 362 LEU A O 1
ATOM 2878 N N . SER A 1 363 ? -33.594 -2.256 -10.695 1 82.75 363 SER A N 1
ATOM 2879 C CA . SER A 1 363 ? -34.969 -1.781 -10.695 1 82.75 363 SER A CA 1
ATOM 2880 C C . SER A 1 363 ? -35.312 -1.113 -9.375 1 82.75 363 SER A C 1
ATOM 2882 O O . SER A 1 363 ? -35.969 -0.055 -9.359 1 82.75 363 SER A O 1
ATOM 2884 N N . ASP A 1 364 ? -34.875 -1.687 -8.234 1 78.69 364 ASP A N 1
ATOM 2885 C CA . ASP A 1 364 ? -35.062 -1.112 -6.902 1 78.69 364 ASP A CA 1
ATOM 2886 C C . ASP A 1 364 ? -33.719 -1.028 -6.152 1 78.69 364 ASP A C 1
ATOM 2888 O O . ASP A 1 364 ? -33.406 -1.902 -5.344 1 78.69 364 ASP A O 1
ATOM 2892 N N . PRO A 1 365 ? -33 0.065 -6.43 1 74.69 365 PRO A N 1
ATOM 2893 C CA . PRO A 1 365 ? -31.656 0.142 -5.879 1 74.69 365 PRO A CA 1
ATOM 2894 C C . PRO A 1 365 ? -31.641 0.293 -4.359 1 74.69 365 PRO A C 1
ATOM 2896 O O . PRO A 1 365 ? -30.609 0.085 -3.723 1 74.69 365 PRO A O 1
ATOM 2899 N N . TYR A 1 366 ? -32.812 0.759 -3.752 1 62.91 366 TYR A N 1
ATOM 2900 C CA . TYR A 1 366 ? -32.875 0.982 -2.312 1 62.91 366 TYR A CA 1
ATOM 2901 C C . TYR A 1 366 ? -33.906 0.071 -1.65 1 62.91 366 TYR A C 1
ATOM 2903 O O . TYR A 1 366 ? -35.094 0.33 -1.721 1 62.91 366 TYR A O 1
ATOM 2911 N N . PRO A 1 367 ? -33.375 -1.081 -1.277 1 55.56 367 PRO A N 1
ATOM 2912 C CA . PRO A 1 367 ? -34.5 -1.865 -0.754 1 55.56 367 PRO A CA 1
ATOM 2913 C C . PRO A 1 367 ? -35.188 -1.19 0.428 1 55.56 367 PRO A C 1
ATOM 2915 O O . PRO A 1 367 ? -34.531 -0.592 1.277 1 55.56 367 PRO A O 1
ATOM 2918 N N . PRO A 1 368 ? -36.406 -0.94 0.329 1 48.31 368 PRO A N 1
ATOM 2919 C CA . PRO A 1 368 ? -37.219 -0.156 1.275 1 48.31 368 PRO A CA 1
ATOM 2920 C C . PRO A 1 368 ? -36.781 -0.376 2.727 1 48.31 368 PRO A C 1
ATOM 2922 O O . PRO A 1 368 ? -36.688 0.582 3.5 1 48.31 368 PRO A O 1
ATOM 2925 N N . ASP A 1 369 ? -36.812 -1.581 3.285 1 49.09 369 ASP A N 1
ATOM 2926 C CA . ASP A 1 369 ? -36.75 -1.829 4.723 1 49.09 369 ASP A CA 1
ATOM 2927 C C . ASP A 1 369 ? -35.312 -1.759 5.234 1 49.09 369 ASP A C 1
ATOM 2929 O O . ASP A 1 369 ? -35.094 -1.729 6.445 1 49.09 369 ASP A O 1
ATOM 2933 N N . TYR A 1 370 ? -34.406 -2.145 4.504 1 49.56 370 TYR A N 1
ATOM 2934 C CA . TYR A 1 370 ? -33.062 -2.32 5.055 1 49.56 370 TYR A CA 1
ATOM 2935 C C . TYR A 1 370 ? -32.344 -0.986 5.152 1 49.56 370 TYR A C 1
ATOM 2937 O O . TYR A 1 370 ? -31.422 -0.832 5.957 1 49.56 370 TYR A O 1
ATOM 2945 N N . SER A 1 371 ? -32.562 -0.198 4.184 1 47.69 371 SER A N 1
ATOM 2946 C CA . SER A 1 371 ? -31.688 0.938 3.904 1 47.69 371 SER A CA 1
ATOM 2947 C C . SER A 1 371 ? -31.719 1.955 5.039 1 47.69 371 SER A C 1
ATOM 2949 O O . SER A 1 371 ? -30.75 2.105 5.777 1 47.69 371 SER A O 1
ATOM 2951 N N . LEU A 1 372 ? -32.469 3.166 4.652 1 53.19 372 LEU A N 1
ATOM 2952 C CA . LEU A 1 372 ? -32.5 4.469 5.305 1 53.19 372 LEU A CA 1
ATOM 2953 C C . LEU A 1 372 ? -33.312 4.418 6.598 1 53.19 372 LEU A C 1
ATOM 2955 O O . LEU A 1 372 ? -34.5 4.695 6.598 1 53.19 372 LEU A O 1
ATOM 2959 N N . ASN A 1 373 ? -32.812 3.373 7.391 1 56.16 373 ASN A N 1
ATOM 2960 C CA . ASN A 1 373 ? -33.594 3.369 8.633 1 56.16 373 ASN A CA 1
ATOM 2961 C C . ASN A 1 373 ? -33.844 4.785 9.133 1 56.16 373 ASN A C 1
ATOM 2963 O O . ASN A 1 373 ? -33.156 5.27 10.031 1 56.16 373 ASN A O 1
ATOM 2967 N N . TRP A 1 374 ? -34.75 5.402 8.492 1 60.81 374 TRP A N 1
ATOM 2968 C CA . TRP A 1 374 ? -35.094 6.789 8.766 1 60.81 374 TRP A CA 1
ATOM 2969 C C . TRP A 1 374 ? -35.5 6.965 10.227 1 60.81 374 TRP A C 1
ATOM 2971 O O . TRP A 1 374 ? -35.344 8.047 10.797 1 60.81 374 TRP A O 1
ATOM 2981 N N . LYS A 1 375 ? -36 5.832 10.742 1 61.97 375 LYS A N 1
ATOM 2982 C CA . LYS A 1 375 ? -36.344 5.922 12.156 1 61.97 375 LYS A CA 1
ATOM 2983 C C . LYS A 1 375 ? -35.125 6.195 13.023 1 61.97 375 LYS A C 1
ATOM 2985 O O . LYS A 1 375 ? -35.156 7.055 13.906 1 61.97 375 LYS A O 1
ATOM 2990 N N . TRP A 1 376 ? -34.094 5.551 12.625 1 63.09 376 TRP A N 1
ATOM 2991 C CA . TRP A 1 376 ? -32.875 5.715 13.422 1 63.09 376 TRP A CA 1
ATOM 2992 C C . TRP A 1 376 ? -32.219 7.07 13.148 1 63.09 376 TRP A C 1
ATOM 2994 O O . TRP A 1 376 ? -31.688 7.703 14.062 1 63.09 376 TRP A O 1
ATOM 3004 N N . VAL A 1 377 ? -32.375 7.496 11.922 1 65.12 377 VAL A N 1
ATOM 3005 C CA . VAL A 1 377 ? -31.875 8.82 11.586 1 65.12 377 VAL A CA 1
ATOM 3006 C C . VAL A 1 377 ? -32.656 9.891 12.344 1 65.12 377 VAL A C 1
ATOM 3008 O O . VAL A 1 377 ? -32.062 10.82 12.898 1 65.12 377 VAL A O 1
ATOM 3011 N N . ALA A 1 378 ? -33.938 9.68 12.398 1 64.44 378 ALA A N 1
ATOM 3012 C CA . ALA A 1 378 ? -34.781 10.625 13.117 1 64.44 378 ALA A CA 1
ATOM 3013 C C . ALA A 1 378 ? -34.469 10.625 14.609 1 64.44 378 ALA A C 1
ATOM 3015 O O . ALA A 1 378 ? -34.406 11.688 15.234 1 64.44 378 ALA A O 1
ATOM 3016 N N . LEU A 1 379 ? -34.219 9.469 15.086 1 67.56 379 LEU A N 1
ATOM 3017 C CA . LEU A 1 379 ? -33.906 9.359 16.5 1 67.56 379 LEU A CA 1
ATOM 3018 C C . LEU A 1 379 ? -32.562 10.016 16.812 1 67.56 379 LEU A C 1
ATOM 3020 O O . LEU A 1 379 ? -32.406 10.703 17.828 1 67.56 379 LEU A O 1
ATOM 3024 N N . ARG A 1 380 ? -31.641 9.859 15.945 1 69.75 380 ARG A N 1
ATOM 3025 C CA . ARG A 1 380 ? -30.328 10.484 16.141 1 69.75 380 ARG A CA 1
ATOM 3026 C C . ARG A 1 380 ? -30.438 12 16.031 1 69.75 380 ARG A C 1
ATOM 3028 O O . ARG A 1 380 ? -29.844 12.727 16.844 1 69.75 380 ARG A O 1
ATOM 3035 N N . PHE A 1 381 ? -31.297 12.359 15.148 1 66.88 381 PHE A N 1
ATOM 3036 C CA . PHE A 1 381 ? -31.531 13.781 14.969 1 66.88 381 PHE A CA 1
ATOM 3037 C C . PHE A 1 381 ? -32.156 14.383 16.219 1 66.88 381 PHE A C 1
ATOM 3039 O O . PHE A 1 381 ? -31.703 15.414 16.719 1 66.88 381 PHE A O 1
ATOM 3046 N N . LEU A 1 382 ? -33.125 13.664 16.672 1 67.06 382 LEU A N 1
ATOM 3047 C CA . LEU A 1 382 ? -33.812 14.141 17.859 1 67.06 382 LEU A CA 1
ATOM 3048 C C . LEU A 1 382 ? -32.875 14.164 19.062 1 67.06 382 LEU A C 1
ATOM 3050 O O . LEU A 1 382 ? -32.906 15.109 19.859 1 67.06 382 LEU A O 1
ATOM 3054 N N . GLY A 1 383 ? -32.031 13.273 19.094 1 68.06 383 GLY A N 1
ATOM 3055 C CA . GLY A 1 383 ? -31.078 13.211 20.188 1 68.06 383 GLY A CA 1
ATOM 3056 C C . GLY A 1 383 ? -30.078 14.344 20.156 1 68.06 383 GLY A C 1
ATOM 3057 O O . GLY A 1 383 ? -29.812 14.977 21.172 1 68.06 383 GLY A O 1
ATOM 3058 N N . VAL A 1 384 ? -29.641 14.633 19.031 1 68.38 384 VAL A N 1
ATOM 3059 C CA . VAL A 1 384 ? -28.641 15.688 18.891 1 68.38 384 VAL A CA 1
ATOM 3060 C C . VAL A 1 384 ? -29.281 17.047 19.156 1 68.38 384 VAL A C 1
ATOM 3062 O O . VAL A 1 384 ? -28.719 17.891 19.859 1 68.38 384 VAL A O 1
ATOM 3065 N N . TYR A 1 385 ? -30.453 17.141 18.688 1 62.88 385 TYR A N 1
ATOM 3066 C CA . TYR A 1 385 ? -31.172 18.391 18.891 1 62.88 385 TYR A CA 1
ATOM 3067 C C . TYR A 1 385 ? -31.484 18.625 20.359 1 62.88 385 TYR A C 1
ATOM 3069 O O . TYR A 1 385 ? -31.266 19.719 20.875 1 62.88 385 TYR A O 1
ATOM 3077 N N . LEU A 1 386 ? -31.938 17.594 20.906 1 66.44 386 LEU A N 1
ATOM 3078 C CA . LEU A 1 386 ? -32.25 17.703 22.328 1 66.44 386 LEU A CA 1
ATOM 3079 C C . LEU A 1 386 ? -31 17.984 23.156 1 66.44 386 LEU A C 1
ATOM 3081 O O . LEU A 1 386 ? -31.031 18.812 24.078 1 66.44 386 LEU A O 1
ATOM 3085 N N . GLY A 1 387 ? -30 17.406 22.75 1 66.62 387 GLY A N 1
ATOM 3086 C CA . GLY A 1 387 ? -28.734 17.656 23.422 1 66.62 387 GLY A CA 1
ATOM 3087 C C . GLY A 1 387 ? -28.25 19.094 23.266 1 66.62 387 GLY A C 1
ATOM 3088 O O . GLY A 1 387 ? -27.828 19.719 24.234 1 66.62 387 GLY A O 1
ATOM 3089 N N . MET A 1 388 ? -28.438 19.625 22.125 1 65.06 388 MET A N 1
ATOM 3090 C CA . MET A 1 388 ? -28.031 21 21.828 1 65.06 388 MET A CA 1
ATOM 3091 C C . MET A 1 388 ? -28.938 21.984 22.562 1 65.06 388 MET A C 1
ATOM 3093 O O . MET A 1 388 ? -28.484 23.016 23.062 1 65.06 388 MET A O 1
ATOM 3097 N N . TYR A 1 389 ? -30.156 21.625 22.609 1 61.72 389 TYR A N 1
ATOM 3098 C CA . TYR A 1 389 ? -31.109 22.469 23.312 1 61.72 389 TYR A CA 1
ATOM 3099 C C . TYR A 1 389 ? -30.797 22.516 24.812 1 61.72 389 TYR A C 1
ATOM 3101 O O . TYR A 1 389 ? -30.781 23.594 25.406 1 61.72 389 TYR A O 1
ATOM 3109 N N . VAL A 1 390 ? -30.516 21.453 25.266 1 62.53 390 VAL A N 1
ATOM 3110 C CA . VAL A 1 390 ? -30.172 21.391 26.688 1 62.53 390 VAL A CA 1
ATOM 3111 C C . VAL A 1 390 ? -28.891 22.188 26.938 1 62.53 390 VAL A C 1
ATOM 3113 O O . VAL A 1 390 ? -28.797 22.938 27.922 1 62.53 390 VAL A O 1
ATOM 3116 N N . LEU A 1 391 ? -28.016 22.094 26.047 1 61 391 LEU A N 1
ATOM 3117 C CA . LEU A 1 391 ? -26.781 22.828 26.172 1 61 391 LEU A CA 1
ATOM 3118 C C . LEU A 1 391 ? -27.031 24.328 26.078 1 61 391 LEU A C 1
ATOM 3120 O O . LEU A 1 391 ? -26.5 25.109 26.891 1 61 391 LEU A O 1
ATOM 3124 N N . TRP A 1 392 ? -27.781 24.75 25.141 1 60.03 392 TRP A N 1
ATOM 3125 C CA . TRP A 1 392 ? -28.125 26.141 24.953 1 60.03 392 TRP A CA 1
ATOM 3126 C C . TRP A 1 392 ? -28.859 26.703 26.172 1 60.03 392 TRP A C 1
ATOM 3128 O O . TRP A 1 392 ? -28.531 27.781 26.656 1 60.03 392 TRP A O 1
ATOM 3138 N N . TRP A 1 393 ? -29.797 25.984 26.5 1 57.22 393 TRP A N 1
ATOM 3139 C CA . TRP A 1 393 ? -30.594 26.406 27.656 1 57.22 393 TRP A CA 1
ATOM 3140 C C . TRP A 1 393 ? -29.719 26.516 28.906 1 57.22 393 TRP A C 1
ATOM 3142 O O . TRP A 1 393 ? -29.891 27.438 29.703 1 57.22 393 TRP A O 1
ATOM 3152 N N . SER A 1 394 ? -28.812 25.734 29 1 55.47 394 SER A N 1
ATOM 3153 C CA . SER A 1 394 ? -27.922 25.734 30.141 1 55.47 394 SER A CA 1
ATOM 3154 C C . SER A 1 394 ? -26.969 26.938 30.109 1 55.47 394 SER A C 1
ATOM 3156 O O . SER A 1 394 ? -26.531 27.422 31.156 1 55.47 394 SER A O 1
ATOM 3158 N N . MET A 1 395 ? -26.719 27.391 28.984 1 51.28 395 MET A N 1
ATOM 3159 C CA . MET A 1 395 ? -25.766 28.484 28.812 1 51.28 395 MET A CA 1
ATOM 3160 C C . MET A 1 395 ? -26.484 29.828 28.844 1 51.28 395 MET A C 1
ATOM 3162 O O . MET A 1 395 ? -25.844 30.875 29.016 1 51.28 395 MET A O 1
ATOM 3166 N N . SER A 1 396 ? -27.75 29.938 28.453 1 45.03 396 SER A N 1
ATOM 3167 C CA . SER A 1 396 ? -28.5 31.188 28.328 1 45.03 396 SER A CA 1
ATOM 3168 C C . SER A 1 396 ? -28.688 31.828 29.688 1 45.03 396 SER A C 1
ATOM 3170 O O . SER A 1 396 ? -29.297 32.906 29.797 1 45.03 396 SER A O 1
ATOM 3172 N N . ASN A 1 397 ? -28.422 31.391 30.828 1 42.97 397 ASN A N 1
ATOM 3173 C CA . ASN A 1 397 ? -28.562 32.312 31.938 1 42.97 397 ASN A CA 1
ATOM 3174 C C . ASN A 1 397 ? -27.75 33.594 31.703 1 42.97 397 ASN A C 1
ATOM 3176 O O . ASN A 1 397 ? -26.578 33.531 31.344 1 42.97 397 ASN A O 1
ATOM 3180 N N . PRO A 1 398 ? -28.438 34.844 31.625 1 38.53 398 PRO A N 1
ATOM 3181 C CA . PRO A 1 398 ? -27.844 36.125 31.234 1 38.53 398 PRO A CA 1
ATOM 3182 C C . PRO A 1 398 ? -26.406 36.281 31.688 1 38.53 398 PRO A C 1
ATOM 3184 O O . PRO A 1 398 ? -25.969 35.594 32.625 1 38.53 398 PRO A O 1
ATOM 3187 N N . LEU A 1 399 ? -25.609 37.219 30.969 1 37.25 399 LEU A N 1
ATOM 3188 C CA . LEU A 1 399 ? -24.312 37.875 31.047 1 37.25 399 LEU A CA 1
ATOM 3189 C C . LEU A 1 399 ? -23.891 38.062 32.5 1 37.25 399 LEU A C 1
ATOM 3191 O O . LEU A 1 399 ? -24.469 38.906 33.219 1 37.25 399 LEU A O 1
ATOM 3195 N N . GLY A 1 400 ? -23.984 36.969 33.281 1 39 400 GLY A N 1
ATOM 3196 C CA . GLY A 1 400 ? -23.547 37.25 34.656 1 39 400 GLY A CA 1
ATOM 3197 C C . GLY A 1 400 ? -24.062 38.562 35.188 1 39 400 GLY A C 1
ATOM 3198 O O . GLY A 1 400 ? -23.547 39.094 36.188 1 39 400 GLY A O 1
ATOM 3199 N N . PHE A 1 401 ? -24.703 39.469 34.312 1 35.56 401 PHE A N 1
ATOM 3200 C CA . PHE A 1 401 ? -25.25 40.656 34.969 1 35.56 401 PHE A CA 1
ATOM 3201 C C . PHE A 1 401 ? -26.344 40.281 35.938 1 35.56 401 PHE A C 1
ATOM 3203 O O . PHE A 1 401 ? -27.391 39.75 35.531 1 35.56 401 PHE A O 1
ATOM 3210 N N . ALA A 1 402 ? -26 39.656 37 1 36.22 402 ALA A N 1
ATOM 3211 C CA . ALA A 1 402 ? -26.938 39.531 38.125 1 36.22 402 ALA A CA 1
ATOM 3212 C C . ALA A 1 402 ? -27.953 40.656 38.125 1 36.22 402 ALA A C 1
ATOM 3214 O O . ALA A 1 402 ? -27.578 41.844 38.188 1 36.22 402 ALA A O 1
ATOM 3215 N N . PRO A 1 403 ? -29.062 40.656 37.375 1 35.31 403 PRO A N 1
ATOM 3216 C CA . PRO A 1 403 ? -29.969 41.719 37.812 1 35.31 403 PRO A CA 1
ATOM 3217 C C . PRO A 1 403 ? -30.078 41.844 39.312 1 35.31 403 PRO A C 1
ATOM 3219 O O . PRO A 1 403 ? -29.953 40.844 40.031 1 35.31 403 PRO A O 1
ATOM 3222 N N . PRO A 1 404 ? -29.719 43.031 40 1 34.34 404 PRO A N 1
ATOM 3223 C CA . PRO A 1 404 ? -29.938 43.062 41.438 1 34.34 404 PRO A CA 1
ATOM 3224 C C . PRO A 1 404 ? -31.141 42.25 41.875 1 34.34 404 PRO A C 1
ATOM 3226 O O . PRO A 1 404 ? -31.047 41.5 42.844 1 34.34 404 PRO A O 1
ATOM 3229 N N . ASN A 1 405 ? -32.469 42.781 41.719 1 32.41 405 ASN A N 1
ATOM 3230 C CA . ASN A 1 405 ? -33.719 42.406 42.438 1 32.41 405 ASN A CA 1
ATOM 3231 C C . ASN A 1 405 ? -34.344 41.156 41.812 1 32.41 405 ASN A C 1
ATOM 3233 O O . ASN A 1 405 ? -35.5 40.844 42.094 1 32.41 405 ASN A O 1
ATOM 3237 N N . ARG A 1 406 ? -34.156 40.75 40.625 1 35.38 406 ARG A N 1
ATOM 3238 C CA . ARG A 1 406 ? -35.125 39.75 40.219 1 35.38 406 ARG A CA 1
ATOM 3239 C C . ARG A 1 406 ? -34.875 38.438 40.875 1 35.38 406 ARG A C 1
ATOM 3241 O O . ARG A 1 406 ? -33.719 38.062 41.125 1 35.38 406 ARG A O 1
ATOM 3248 N N . ARG A 1 407 ? -35.969 37.688 41.344 1 34.19 407 ARG A N 1
ATOM 3249 C CA . ARG A 1 407 ? -36.312 36.406 41.938 1 34.19 407 ARG A CA 1
ATOM 3250 C C . ARG A 1 407 ? -35.531 35.281 41.281 1 34.19 407 ARG A C 1
ATOM 3252 O O . ARG A 1 407 ? -35.219 35.344 40.094 1 34.19 407 ARG A O 1
ATOM 3259 N N . ARG A 1 408 ? -35.094 34.312 42.125 1 36.16 408 ARG A N 1
ATOM 3260 C CA . ARG A 1 408 ? -34.438 33 42.094 1 36.16 408 ARG A CA 1
ATOM 3261 C C . ARG A 1 408 ? -35.031 32.125 41 1 36.16 408 ARG A C 1
ATOM 3263 O O . ARG A 1 408 ? -36.094 31.516 41.188 1 36.16 408 ARG A O 1
ATOM 3270 N N . ARG A 1 409 ? -35.156 32.531 39.844 1 34.44 409 ARG A N 1
ATOM 3271 C CA . ARG A 1 409 ? -35.75 31.469 39.031 1 34.44 409 ARG A CA 1
ATOM 3272 C C . ARG A 1 409 ? -35 30.156 39.25 1 34.44 409 ARG A C 1
ATOM 3274 O O . ARG A 1 409 ? -33.875 30.156 39.75 1 34.44 409 ARG A O 1
ATOM 3281 N N . ALA A 1 410 ? -35.719 28.922 39 1 33.97 410 ALA A N 1
ATOM 3282 C CA . ALA A 1 410 ? -35.469 27.516 39.375 1 33.97 410 ALA A CA 1
ATOM 3283 C C . ALA A 1 410 ? -34.062 27.094 39.031 1 33.97 410 ALA A C 1
ATOM 3285 O O . ALA A 1 410 ? -33.594 27.312 37.938 1 33.97 410 ALA A O 1
ATOM 3286 N N . PRO A 1 411 ? -33.156 26.766 40.031 1 33.75 411 PRO A N 1
ATOM 3287 C CA . PRO A 1 411 ? -31.766 26.266 40.031 1 33.75 411 PRO A CA 1
ATOM 3288 C C . PRO A 1 411 ? -31.547 25.109 39.062 1 33.75 411 PRO A C 1
ATOM 3290 O O . PRO A 1 411 ? -30.406 24.828 38.688 1 33.75 411 PRO A O 1
ATOM 3293 N N . PHE A 1 412 ? -32.562 24.266 38.969 1 34.28 412 PHE A N 1
ATOM 3294 C CA . PHE A 1 412 ? -32.281 22.891 38.594 1 34.28 412 PHE A CA 1
ATOM 3295 C C . PHE A 1 412 ? -31.547 22.859 37.25 1 34.28 412 PHE A C 1
ATOM 3297 O O . PHE A 1 412 ? -30.625 22.062 37.062 1 34.28 412 PHE A O 1
ATOM 3304 N N . LEU A 1 413 ? -32.25 23.266 36.188 1 35.59 413 LEU A N 1
ATOM 3305 C CA . LEU A 1 413 ? -31.719 22.953 34.875 1 35.59 413 LEU A CA 1
ATOM 3306 C C . LEU A 1 413 ? -30.594 23.922 34.5 1 35.59 413 LEU A C 1
ATOM 3308 O O . LEU A 1 413 ? -30.141 23.938 33.375 1 35.59 413 LEU A O 1
ATOM 3312 N N . TRP A 1 414 ? -30.203 24.828 35.344 1 36.34 414 TRP A N 1
ATOM 3313 C CA . TRP A 1 414 ? -29.234 25.891 35.125 1 36.34 414 TRP A CA 1
ATOM 3314 C C . TRP A 1 414 ? -27.812 25.344 35.188 1 36.34 414 TRP A C 1
ATOM 3316 O O . TRP A 1 414 ? -27.172 25.359 36.219 1 36.34 414 TRP A O 1
ATOM 3326 N N . LEU A 1 415 ? -27.453 24.453 34.438 1 38.56 415 LEU A N 1
ATOM 3327 C CA . LEU A 1 415 ? -26.078 23.969 34.344 1 38.56 415 LEU A CA 1
ATOM 3328 C C . LEU A 1 415 ? -25.109 25.109 34.156 1 38.56 415 LEU A C 1
ATOM 3330 O O . LEU A 1 415 ? -23.922 25 34.469 1 38.56 415 LEU A O 1
ATOM 3334 N N . GLY A 1 416 ? -25.531 26.156 33.594 1 40.53 416 GLY A N 1
ATOM 3335 C CA . GLY A 1 416 ? -24.672 27.281 33.281 1 40.53 416 GLY A CA 1
ATOM 3336 C C . GLY A 1 416 ? -24.156 27.969 34.531 1 40.53 416 GLY A C 1
ATOM 3337 O O . GLY A 1 416 ? -22.984 28.375 34.594 1 40.53 416 GLY A O 1
ATOM 3338 N N . ASN A 1 417 ? -25.078 28.281 35.531 1 41.44 417 ASN A N 1
ATOM 3339 C CA . ASN A 1 417 ? -24.594 28.859 36.781 1 41.44 417 ASN A CA 1
ATOM 3340 C C . ASN A 1 417 ? -23.625 27.938 37.5 1 41.44 417 ASN A C 1
ATOM 3342 O O . ASN A 1 417 ? -22.656 28.406 38.094 1 41.44 417 ASN A O 1
ATOM 3346 N N . TRP A 1 418 ? -23.938 26.719 37.375 1 42 418 TRP A N 1
ATOM 3347 C CA . TRP A 1 418 ? -23 25.797 38 1 42 418 TRP A CA 1
ATOM 3348 C C . TRP A 1 418 ? -21.641 25.828 37.344 1 42 418 TRP A C 1
ATOM 3350 O O . TRP A 1 418 ? -20.609 25.875 38 1 42 418 TRP A O 1
ATOM 3360 N N . PHE A 1 419 ? -21.609 25.828 36.031 1 43.78 419 PHE A N 1
ATOM 3361 C CA . PHE A 1 419 ? -20.328 25.844 35.344 1 43.78 419 PHE A CA 1
ATOM 3362 C C . PHE A 1 419 ? -19.609 27.172 35.594 1 43.78 419 PHE A C 1
ATOM 3364 O O . PHE A 1 419 ? -18.391 27.188 35.75 1 43.78 419 PHE A O 1
ATOM 3371 N N . ALA A 1 420 ? -20.359 28.234 35.594 1 45.38 420 ALA A N 1
ATOM 3372 C CA . ALA A 1 420 ? -19.734 29.547 35.844 1 45.38 420 ALA A CA 1
ATOM 3373 C C . ALA A 1 420 ? -19.156 29.625 37.25 1 45.38 420 ALA A C 1
ATOM 3375 O O . ALA A 1 420 ? -18.203 30.375 37.5 1 45.38 420 ALA A O 1
ATOM 3376 N N . GLN A 1 421 ? -19.875 28.906 38.156 1 42.84 421 GLN A N 1
ATOM 3377 C CA . GLN A 1 421 ? -19.406 28.938 39.531 1 42.84 421 GLN A CA 1
ATOM 3378 C C . GLN A 1 421 ? -18.297 27.922 39.75 1 42.84 421 GLN A C 1
ATOM 3380 O O . GLN A 1 421 ? -17.688 27.875 40.812 1 42.84 421 GLN A O 1
ATOM 3385 N N . THR A 1 422 ? -18.078 27.172 38.688 1 44.22 422 THR A N 1
ATOM 3386 C CA . THR A 1 422 ? -17.016 26.203 38.969 1 44.22 422 THR A CA 1
ATOM 3387 C C . THR A 1 422 ? -15.656 26.891 38.906 1 44.22 422 THR A C 1
ATOM 3389 O O . THR A 1 422 ? -15.484 27.906 38.219 1 44.22 422 THR A O 1
ATOM 3392 N N . ARG A 1 423 ? -14.836 26.406 39.812 1 46.03 423 ARG A N 1
ATOM 3393 C CA . ARG A 1 423 ? -13.445 26.844 39.906 1 46.03 423 ARG A CA 1
ATOM 3394 C C . ARG A 1 423 ? -12.812 26.875 38.531 1 46.03 423 ARG A C 1
ATOM 3396 O O . ARG A 1 423 ? -12 27.766 38.219 1 46.03 423 ARG A O 1
ATOM 3403 N N . VAL A 1 424 ? -13.289 26.047 37.75 1 49.5 424 VAL A N 1
ATOM 3404 C CA . VAL A 1 424 ? -12.656 25.969 36.438 1 49.5 424 VAL A CA 1
ATOM 3405 C C . VAL A 1 424 ? -13.023 27.219 35.625 1 49.5 424 VAL A C 1
ATOM 3407 O O . VAL A 1 424 ? -12.156 27.812 34.938 1 49.5 424 VAL A O 1
ATOM 3410 N N . MET A 1 425 ? -14.266 27.594 35.75 1 52.06 425 MET A N 1
ATOM 3411 C CA . MET A 1 425 ? -14.688 28.766 34.969 1 52.06 425 MET A CA 1
ATOM 3412 C C . MET A 1 425 ? -14.086 30.047 35.531 1 52.06 425 MET A C 1
ATOM 3414 O O . MET A 1 425 ? -13.773 30.969 34.781 1 52.06 425 MET A O 1
ATOM 3418 N N . ARG A 1 426 ? -13.891 29.969 36.844 1 52.25 426 ARG A N 1
ATOM 3419 C CA . ARG A 1 426 ? -13.211 31.109 37.438 1 52.25 426 ARG A CA 1
ATOM 3420 C C . ARG A 1 426 ? -11.789 31.234 36.906 1 52.25 426 ARG A C 1
ATOM 3422 O O . ARG A 1 426 ? -11.312 32.344 36.656 1 52.25 426 ARG A O 1
ATOM 3429 N N . TYR A 1 427 ? -11.227 30.078 36.844 1 54.16 427 TYR A N 1
ATOM 3430 C CA . TYR A 1 427 ? -9.883 30.094 36.281 1 54.16 427 TYR A CA 1
ATOM 3431 C C . TYR A 1 427 ? -9.914 30.531 34.844 1 54.16 427 TYR A C 1
ATOM 3433 O O . TYR A 1 427 ? -9.062 31.312 34.375 1 54.16 427 TYR A O 1
ATOM 3441 N N . PHE A 1 428 ? -10.961 30.109 34.25 1 57.72 428 PHE A N 1
ATOM 3442 C CA . PHE A 1 428 ? -11.094 30.438 32.844 1 57.72 428 PHE A CA 1
ATOM 3443 C C . PHE A 1 428 ? -11.344 31.922 32.656 1 57.72 428 PHE A C 1
ATOM 3445 O O . PHE A 1 428 ? -10.758 32.562 31.75 1 57.72 428 PHE A O 1
ATOM 3452 N N . PHE A 1 429 ? -12.172 32.5 33.531 1 58.88 429 PHE A N 1
ATOM 3453 C CA . PHE A 1 429 ? -12.547 33.906 33.406 1 58.88 429 PHE A CA 1
ATOM 3454 C C . PHE A 1 429 ? -11.461 34.812 34 1 58.88 429 PHE A C 1
ATOM 3456 O O . PHE A 1 429 ? -11.438 36 33.719 1 58.88 429 PHE A O 1
ATOM 3463 N N . GLY A 1 430 ? -10.547 34.094 34.75 1 60 430 GLY A N 1
ATOM 3464 C CA . GLY A 1 430 ? -9.438 34.875 35.281 1 60 430 GLY A CA 1
ATOM 3465 C C . GLY A 1 430 ? -8.211 34.844 34.406 1 60 430 GLY A C 1
ATOM 3466 O O . GLY A 1 430 ? -7.18 35.438 34.75 1 60 430 GLY A O 1
ATOM 3467 N N . LEU A 1 431 ? -8.492 34.312 33.281 1 64.5 431 LEU A N 1
ATOM 3468 C CA . LEU A 1 431 ? -7.355 34.219 32.375 1 64.5 431 LEU A CA 1
ATOM 3469 C C . LEU A 1 431 ? -7.055 35.562 31.734 1 64.5 431 LEU A C 1
ATOM 3471 O O . LEU A 1 431 ? -7.953 36.406 31.594 1 64.5 431 LEU A O 1
ATOM 3475 N N . ASP A 1 432 ? -5.754 35.75 31.562 1 66 432 ASP A N 1
ATOM 3476 C CA . ASP A 1 432 ? -5.402 36.938 30.797 1 66 432 ASP A CA 1
ATOM 3477 C C . ASP A 1 432 ? -6.086 36.938 29.438 1 66 432 ASP A C 1
ATOM 3479 O O . ASP A 1 432 ? -6.508 35.875 28.953 1 66 432 ASP A O 1
ATOM 3483 N N . ASP A 1 433 ? -6.445 38.031 28.875 1 67 433 ASP A N 1
ATOM 3484 C CA . ASP A 1 433 ? -7.238 38.219 27.656 1 67 433 ASP A CA 1
ATOM 3485 C C . ASP A 1 433 ? -6.684 37.375 26.516 1 67 433 ASP A C 1
ATOM 3487 O O . ASP A 1 433 ? -7.445 36.75 25.766 1 67 433 ASP A O 1
ATOM 3491 N N . ARG A 1 434 ? -5.398 37.312 26.484 1 60.31 434 ARG A N 1
ATOM 3492 C CA . ARG A 1 434 ? -4.789 36.531 25.406 1 60.31 434 ARG A CA 1
ATOM 3493 C C . ARG A 1 434 ? -5.035 35.031 25.578 1 60.31 434 ARG A C 1
ATOM 3495 O O . ARG A 1 434 ? -5.414 34.344 24.641 1 60.31 434 ARG A O 1
ATOM 3502 N N . LEU A 1 435 ? -4.801 34.625 26.734 1 69.06 435 LEU A N 1
ATOM 3503 C CA . LEU A 1 435 ? -4.992 33.188 27.016 1 69.06 435 LEU A CA 1
ATOM 3504 C C . LEU A 1 435 ? -6.461 32.812 26.859 1 69.06 435 LEU A C 1
ATOM 3506 O O . LEU A 1 435 ? -6.773 31.703 26.406 1 69.06 435 LEU A O 1
ATOM 3510 N N . TYR A 1 436 ? -7.277 33.75 27.188 1 74.88 436 TYR A N 1
ATOM 3511 C CA . TYR A 1 436 ? -8.711 33.5 27.031 1 74.88 436 TYR A CA 1
ATOM 3512 C C . TYR A 1 436 ? -9.078 33.312 25.562 1 74.88 436 TYR A C 1
ATOM 3514 O O . TYR A 1 436 ? -9.844 32.406 25.219 1 74.88 436 TYR A O 1
ATOM 3522 N N . LEU A 1 437 ? -8.539 34.156 24.797 1 74.88 437 LEU A N 1
ATOM 3523 C CA . LEU A 1 437 ? -8.805 34.062 23.375 1 74.88 437 LEU A CA 1
ATOM 3524 C C . LEU A 1 437 ? -8.367 32.719 22.828 1 74.88 437 LEU A C 1
ATOM 3526 O O . LEU A 1 437 ? -9.117 32.062 22.094 1 74.88 437 LEU A O 1
ATOM 3530 N N . TYR A 1 438 ? -7.23 32.25 23.266 1 72.31 438 TYR A N 1
ATOM 3531 C CA . TYR A 1 438 ? -6.703 30.969 22.797 1 72.31 438 TYR A CA 1
ATOM 3532 C C . TYR A 1 438 ? -7.574 29.812 23.266 1 72.31 438 TYR A C 1
ATOM 3534 O O . TYR A 1 438 ? -7.883 28.891 22.5 1 72.31 438 TYR A O 1
ATOM 3542 N N . VAL A 1 439 ? -7.93 29.859 24.406 1 74.5 439 VAL A N 1
ATOM 3543 C CA . VAL A 1 439 ? -8.727 28.797 24.984 1 74.5 439 VAL A CA 1
ATOM 3544 C C . VAL A 1 439 ? -10.094 28.734 24.312 1 74.5 439 VAL A C 1
ATOM 3546 O O . VAL A 1 439 ? -10.602 27.656 24.016 1 74.5 439 VAL A O 1
ATOM 3549 N N . MET A 1 440 ? -10.602 29.891 24 1 80.94 440 MET A N 1
ATOM 3550 C CA . MET A 1 440 ? -11.93 29.906 23.391 1 80.94 440 MET A CA 1
ATOM 3551 C C . MET A 1 440 ? -11.883 29.438 21.953 1 80.94 440 MET A C 1
ATOM 3553 O O . MET A 1 440 ? -12.828 28.812 21.469 1 80.94 440 MET A O 1
ATOM 3557 N N . VAL A 1 441 ? -10.828 29.734 21.375 1 81.31 441 VAL A N 1
ATOM 3558 C CA . VAL A 1 441 ? -10.672 29.219 20.016 1 81.31 441 VAL A CA 1
ATOM 3559 C C . VAL A 1 441 ? -10.633 27.688 20.062 1 81.31 441 VAL A C 1
ATOM 3561 O O . VAL A 1 441 ? -11.258 27.031 19.219 1 81.31 441 VAL A O 1
ATOM 3564 N N . ILE A 1 442 ? -10 27.125 21.031 1 79.81 442 ILE A N 1
ATOM 3565 C CA . ILE A 1 442 ? -9.914 25.672 21.188 1 79.81 442 ILE A CA 1
ATOM 3566 C C . ILE A 1 442 ? -11.305 25.109 21.469 1 79.81 442 ILE A C 1
ATOM 3568 O O . ILE A 1 442 ? -11.688 24.078 20.922 1 79.81 442 ILE A O 1
ATOM 3572 N N . VAL A 1 443 ? -11.992 25.812 22.25 1 81.44 443 VAL A N 1
ATOM 3573 C CA . VAL A 1 443 ? -13.352 25.391 22.562 1 81.44 443 VAL A CA 1
ATOM 3574 C C . VAL A 1 443 ? -14.219 25.453 21.312 1 81.44 443 VAL A C 1
ATOM 3576 O O . VAL A 1 443 ? -15.008 24.531 21.062 1 81.44 443 VAL A O 1
ATOM 3579 N N . GLY A 1 444 ? -14 26.5 20.625 1 87.44 444 GLY A N 1
ATOM 3580 C CA . GLY A 1 444 ? -14.734 26.625 19.359 1 87.44 444 GLY A CA 1
ATOM 3581 C C . GLY A 1 444 ? -14.43 25.516 18.391 1 87.44 444 GLY A C 1
ATOM 3582 O O . GLY A 1 444 ? -15.344 24.922 17.812 1 87.44 444 GLY A O 1
ATOM 3583 N N . MET A 1 445 ? -13.281 25.141 18.281 1 85.94 445 MET A N 1
ATOM 3584 C CA . MET A 1 445 ? -12.852 24.094 17.359 1 85.94 445 MET A CA 1
ATOM 3585 C C . MET A 1 445 ? -13.352 22.719 17.812 1 85.94 445 MET A C 1
ATOM 3587 O O . MET A 1 445 ? -13.688 21.875 16.984 1 85.94 445 MET A O 1
ATOM 3591 N N . THR A 1 446 ? -13.344 22.5 19.062 1 85.94 446 THR A N 1
ATOM 3592 C CA . THR A 1 446 ? -13.852 21.25 19.609 1 85.94 446 THR A CA 1
ATOM 3593 C C . THR A 1 446 ? -15.336 21.094 19.281 1 85.94 446 THR A C 1
ATOM 3595 O O . THR A 1 446 ? -15.773 20 18.906 1 85.94 446 THR A O 1
ATOM 3598 N N . GLY A 1 447 ? -16 22.188 19.453 1 87.25 447 GLY A N 1
ATOM 3599 C CA . GLY A 1 447 ? -17.406 22.156 19.078 1 87.25 447 GLY A CA 1
ATOM 3600 C C . GLY A 1 447 ? -17.609 21.891 17.594 1 87.25 447 GLY A C 1
ATOM 3601 O O . GLY A 1 447 ? -18.516 21.156 17.203 1 87.25 447 GLY A O 1
ATOM 3602 N N . TRP A 1 448 ? -16.766 22.5 16.844 1 90.56 448 TRP A N 1
ATOM 3603 C CA . TRP A 1 448 ? -16.797 22.266 15.398 1 90.56 448 TRP A CA 1
ATOM 3604 C C . TRP A 1 448 ? -16.625 20.781 15.086 1 90.56 448 TRP A C 1
ATOM 3606 O O . TRP A 1 448 ? -17.359 20.219 14.273 1 90.56 448 TRP A O 1
ATOM 3616 N N . LEU A 1 449 ? -15.734 20.094 15.711 1 88.12 449 LEU A N 1
ATOM 3617 C CA . LEU A 1 449 ? -15.477 18.672 15.5 1 88.12 449 LEU A CA 1
ATOM 3618 C C . LEU A 1 449 ? -16.688 17.828 15.898 1 88.12 449 LEU A C 1
ATOM 3620 O O . LEU A 1 449 ? -17.047 16.891 15.195 1 88.12 449 LEU A O 1
ATOM 3624 N N . CYS A 1 450 ? -17.281 18.266 16.969 1 85.38 450 CYS A N 1
ATOM 3625 C CA . CYS A 1 450 ? -18.453 17.531 17.453 1 85.38 450 CYS A CA 1
ATOM 3626 C C . CYS A 1 450 ? -19.609 17.656 16.484 1 85.38 450 CYS A C 1
ATOM 3628 O O . CYS A 1 450 ? -20.297 16.672 16.203 1 85.38 450 CYS A O 1
ATOM 3630 N N . THR A 1 451 ? -19.812 18.844 16 1 89.12 451 THR A N 1
ATOM 3631 C CA . THR A 1 451 ? -20.922 19.031 15.086 1 89.12 451 THR A CA 1
ATOM 3632 C C . THR A 1 451 ? -20.672 18.312 13.766 1 89.12 451 THR A C 1
ATOM 3634 O O . THR A 1 451 ? -21.609 17.812 13.133 1 89.12 451 THR A O 1
ATOM 3637 N N . THR A 1 452 ? -19.469 18.219 13.359 1 91.12 452 THR A N 1
ATOM 3638 C CA . THR A 1 452 ? -19.109 17.5 12.141 1 91.12 452 THR A CA 1
ATOM 3639 C C . THR A 1 452 ? -19.375 16 12.289 1 91.12 452 THR A C 1
ATOM 3641 O O . THR A 1 452 ? -20.016 15.398 11.422 1 91.12 452 THR A O 1
ATOM 3644 N N . LEU A 1 453 ? -19.031 15.445 13.398 1 86.94 453 LEU A N 1
ATOM 3645 C CA . LEU A 1 453 ? -19.234 14.023 13.664 1 86.94 453 LEU A CA 1
ATOM 3646 C C . LEU A 1 453 ? -20.719 13.703 13.797 1 86.94 453 LEU A C 1
ATOM 3648 O O . LEU A 1 453 ? -21.203 12.688 13.273 1 86.94 453 LEU A O 1
ATOM 3652 N N . ALA A 1 454 ? -21.359 14.594 14.438 1 83.5 454 ALA A N 1
ATOM 3653 C CA . ALA A 1 454 ? -22.797 14.391 14.617 1 83.5 454 ALA A CA 1
ATOM 3654 C C . ALA A 1 454 ? -23.531 14.414 13.281 1 83.5 454 ALA A C 1
ATOM 3656 O O . ALA A 1 454 ? -24.422 13.594 13.039 1 83.5 454 ALA A O 1
ATOM 3657 N N . ALA A 1 455 ? -23.141 15.32 12.453 1 88 455 ALA A N 1
ATOM 3658 C CA . ALA A 1 455 ? -23.766 15.414 11.141 1 88 455 ALA A CA 1
ATOM 3659 C C . ALA A 1 455 ? -23.5 14.156 10.32 1 88 455 ALA A C 1
ATOM 3661 O O . ALA A 1 455 ? -24.406 13.641 9.648 1 88 455 ALA A O 1
ATOM 3662 N N . ALA A 1 456 ? -22.375 13.617 10.414 1 87.06 456 ALA A N 1
ATOM 3663 C CA . ALA A 1 456 ? -22 12.414 9.672 1 87.06 456 ALA A CA 1
ATOM 3664 C C . ALA A 1 456 ? -22.766 11.195 10.18 1 87.06 456 ALA A C 1
ATOM 3666 O O . ALA A 1 456 ? -23.156 10.336 9.398 1 87.06 456 ALA A O 1
ATOM 3667 N N . LEU A 1 457 ? -23 11.18 11.445 1 81.44 457 LEU A N 1
ATOM 3668 C CA . LEU A 1 457 ? -23.672 10.031 12.062 1 81.44 457 LEU A CA 1
ATOM 3669 C C . LEU A 1 457 ? -25.156 10.008 11.711 1 81.44 457 LEU A C 1
ATOM 3671 O O . LEU A 1 457 ? -25.812 8.984 11.875 1 81.44 457 LEU A O 1
ATOM 3675 N N . CYS A 1 458 ? -25.609 11.094 11.203 1 80.69 458 CYS A N 1
ATOM 3676 C CA . CYS A 1 458 ? -27.016 11.172 10.844 1 80.69 458 CYS A CA 1
ATOM 3677 C C . CYS A 1 458 ? -27.25 10.641 9.438 1 80.69 458 CYS A C 1
ATOM 3679 O O . CYS A 1 458 ? -28.406 10.461 9.016 1 80.69 458 CYS A O 1
ATOM 3681 N N . ILE A 1 459 ? -26.25 10.305 8.75 1 83.25 459 ILE A N 1
ATOM 3682 C CA . ILE A 1 459 ? -26.375 9.812 7.379 1 83.25 459 ILE A CA 1
ATOM 3683 C C . ILE A 1 459 ? -26.531 8.297 7.387 1 83.25 459 ILE A C 1
ATOM 3685 O O . ILE A 1 459 ? -25.719 7.578 7.957 1 83.25 459 ILE A O 1
ATOM 3689 N N . PRO A 1 460 ? -27.578 7.801 6.711 1 78.25 460 PRO A N 1
ATOM 3690 C CA . PRO A 1 460 ? -27.703 6.344 6.605 1 78.25 460 PRO A CA 1
ATOM 3691 C C . PRO A 1 460 ? -26.578 5.711 5.809 1 78.25 460 PRO A C 1
ATOM 3693 O O . PRO A 1 460 ? -26.141 6.273 4.801 1 78.25 460 PRO A O 1
ATOM 3696 N N . MET A 1 461 ? -26.172 4.562 6.184 1 78.62 461 MET A N 1
ATOM 3697 C CA . MET A 1 461 ? -24.984 3.904 5.641 1 78.62 461 MET A CA 1
ATOM 3698 C C . MET A 1 461 ? -25.156 3.615 4.156 1 78.62 461 MET A C 1
ATOM 3700 O O . MET A 1 461 ? -24.219 3.797 3.371 1 78.62 461 MET A O 1
ATOM 3704 N N . LEU A 1 462 ? -26.359 3.279 3.74 1 81.88 462 LEU A N 1
ATOM 3705 C CA . LEU A 1 462 ? -26.578 2.848 2.361 1 81.88 462 LEU A CA 1
ATOM 3706 C C . LEU A 1 462 ? -27.094 4 1.504 1 81.88 462 LEU A C 1
ATOM 3708 O O . LEU A 1 462 ? -27.578 3.783 0.391 1 81.88 462 LEU A O 1
ATOM 3712 N N . ALA A 1 463 ? -26.922 5.254 2.082 1 81.88 463 ALA A N 1
ATOM 3713 C CA . ALA A 1 463 ? -27.375 6.418 1.317 1 81.88 463 ALA A CA 1
ATOM 3714 C C . ALA A 1 463 ? -26.547 6.586 0.045 1 81.88 463 ALA A C 1
ATOM 3716 O O . ALA A 1 463 ? -25.344 6.305 0.034 1 81.88 463 ALA A O 1
ATOM 3717 N N . THR A 1 464 ? -27.203 7.043 -1.004 1 81.25 464 THR A N 1
ATOM 3718 C CA . THR A 1 464 ? -26.484 7.391 -2.227 1 81.25 464 THR A CA 1
ATOM 3719 C C . THR A 1 464 ? -25.594 8.609 -2.006 1 81.25 464 THR A C 1
ATOM 3721 O O . THR A 1 464 ? -25.797 9.367 -1.056 1 81.25 464 THR A O 1
ATOM 3724 N N . PRO A 1 465 ? -24.594 8.773 -2.826 1 82.94 465 PRO A N 1
ATOM 3725 C CA . PRO A 1 465 ? -23.641 9.859 -2.605 1 82.94 465 PRO A CA 1
ATOM 3726 C C . PRO A 1 465 ? -24.312 11.234 -2.551 1 82.94 465 PRO A C 1
ATOM 3728 O O . PRO A 1 465 ? -23.984 12.047 -1.682 1 82.94 465 PRO A O 1
ATOM 3731 N N . TYR A 1 466 ? -25.266 11.547 -3.391 1 82.81 466 TYR A N 1
ATOM 3732 C CA . TYR A 1 466 ? -25.891 12.859 -3.43 1 82.81 466 TYR A CA 1
ATOM 3733 C C . TYR A 1 466 ? -26.828 13.047 -2.244 1 82.81 466 TYR A C 1
ATOM 3735 O O . TYR A 1 466 ? -26.906 14.141 -1.673 1 82.81 466 TYR A O 1
ATOM 3743 N N . LEU A 1 467 ? -27.484 11.969 -1.896 1 82 467 LEU A N 1
ATOM 3744 C CA . LEU A 1 467 ? -28.344 12.031 -0.715 1 82 467 LEU A CA 1
ATOM 3745 C C . LEU A 1 467 ? -27.516 12.227 0.547 1 82 467 LEU A C 1
ATOM 3747 O O . LEU A 1 467 ? -27.906 12.984 1.441 1 82 467 LEU A O 1
ATOM 3751 N N . ALA A 1 468 ? -26.422 11.555 0.581 1 85.94 468 ALA A N 1
ATOM 3752 C CA . ALA A 1 468 ? -25.531 11.68 1.734 1 85.94 468 ALA A CA 1
ATOM 3753 C C . ALA A 1 468 ? -25.031 13.117 1.882 1 85.94 468 ALA A C 1
ATOM 3755 O O . ALA A 1 468 ? -25.016 13.664 2.986 1 85.94 468 ALA A O 1
ATOM 3756 N N . VAL A 1 469 ? -24.703 13.766 0.764 1 87.19 469 VAL A N 1
ATOM 3757 C CA . VAL A 1 469 ? -24.219 15.141 0.778 1 87.19 469 VAL A CA 1
ATOM 3758 C C . VAL A 1 469 ? -25.328 16.078 1.247 1 87.19 469 VAL A C 1
ATOM 3760 O O . VAL A 1 469 ? -25.094 16.953 2.082 1 87.19 469 VAL A O 1
ATOM 3763 N N . ALA A 1 470 ? -26.469 15.828 0.739 1 83.81 470 ALA A N 1
ATOM 3764 C CA . ALA A 1 470 ? -27.594 16.672 1.099 1 83.81 470 ALA A CA 1
ATOM 3765 C C . ALA A 1 470 ? -27.906 16.578 2.59 1 83.81 470 ALA A C 1
ATOM 3767 O O . ALA A 1 470 ? -28.109 17.594 3.258 1 83.81 470 ALA A O 1
ATOM 3768 N N . ILE A 1 471 ? -27.859 15.375 3.064 1 83.19 471 ILE A N 1
ATOM 3769 C CA . ILE A 1 471 ? -28.125 15.156 4.48 1 83.19 471 ILE A CA 1
ATOM 3770 C C . ILE A 1 471 ? -27.016 15.773 5.324 1 83.19 471 ILE A C 1
ATOM 3772 O O . ILE A 1 471 ? -27.281 16.406 6.344 1 83.19 471 ILE A O 1
ATOM 3776 N N . TYR A 1 472 ? -25.844 15.656 4.895 1 89.44 472 TYR A N 1
ATOM 3777 C CA . TYR A 1 472 ? -24.719 16.219 5.621 1 89.44 472 TYR A CA 1
ATOM 3778 C C . TYR A 1 472 ? -24.828 17.734 5.723 1 89.44 472 TYR A C 1
ATOM 3780 O O . TYR A 1 472 ? -24.703 18.297 6.812 1 89.44 472 TYR A O 1
ATOM 3788 N N . ILE A 1 473 ? -25.094 18.375 4.613 1 88.81 473 ILE A N 1
ATOM 3789 C CA . ILE A 1 473 ? -25.172 19.844 4.59 1 88.81 473 ILE A CA 1
ATOM 3790 C C . ILE A 1 473 ? -26.312 20.297 5.5 1 88.81 473 ILE A C 1
ATOM 3792 O O . ILE A 1 473 ? -26.156 21.25 6.277 1 88.81 473 ILE A O 1
ATOM 3796 N N . HIS A 1 474 ? -27.359 19.625 5.43 1 83.75 474 HIS A N 1
ATOM 3797 C CA . HIS A 1 474 ? -28.516 19.984 6.238 1 83.75 474 HIS A CA 1
ATOM 3798 C C . HIS A 1 474 ? -28.172 19.953 7.727 1 83.75 474 HIS A C 1
ATOM 3800 O O . HIS A 1 474 ? -28.344 20.969 8.422 1 83.75 474 HIS A O 1
ATOM 3806 N N . PHE A 1 475 ? -27.641 18.891 8.148 1 85.94 475 PHE A N 1
ATOM 3807 C CA . PHE A 1 475 ? -27.391 18.734 9.578 1 85.94 475 PHE A CA 1
ATOM 3808 C C . PHE A 1 475 ? -26.172 19.547 10.008 1 85.94 475 PHE A C 1
ATOM 3810 O O . PHE A 1 475 ? -26.141 20.078 11.117 1 85.94 475 PHE A O 1
ATOM 3817 N N . LYS A 1 476 ? -25.219 19.656 9.18 1 91.62 476 LYS A N 1
ATOM 3818 C CA . LYS A 1 476 ? -24.031 20.406 9.539 1 91.62 476 LYS A CA 1
ATOM 3819 C C . LYS A 1 476 ? -24.344 21.891 9.719 1 91.62 476 LYS A C 1
ATOM 3821 O O . LYS A 1 476 ? -23.875 22.516 10.664 1 91.62 476 LYS A O 1
ATOM 3826 N N . VAL A 1 477 ? -25.141 22.422 8.852 1 88.56 477 VAL A N 1
ATOM 3827 C CA . VAL A 1 477 ? -25.547 23.812 8.969 1 88.56 477 VAL A CA 1
ATOM 3828 C C . VAL A 1 477 ? -26.312 24.031 10.273 1 88.56 477 VAL A C 1
ATOM 3830 O O . VAL A 1 477 ? -26.031 24.969 11.023 1 88.56 477 VAL A O 1
ATOM 3833 N N . LEU A 1 478 ? -27.172 23.125 10.477 1 82.88 478 LEU A N 1
ATOM 3834 C CA . LEU A 1 478 ? -28.016 23.25 11.656 1 82.88 478 LEU A CA 1
ATOM 3835 C C . LEU A 1 478 ? -27.188 23.141 12.93 1 82.88 478 LEU A C 1
ATOM 3837 O O . LEU A 1 478 ? -27.281 24 13.812 1 82.88 478 LEU A O 1
ATOM 3841 N N . PHE A 1 479 ? -26.328 22.172 13 1 86.81 479 PHE A N 1
ATOM 3842 C CA . PHE A 1 479 ? -25.547 21.922 14.211 1 86.81 479 PHE A CA 1
ATOM 3843 C C . PHE A 1 479 ? -24.5 23 14.414 1 86.81 479 PHE A C 1
ATOM 3845 O O . PHE A 1 479 ? -24.266 23.453 15.539 1 86.81 479 PHE A O 1
ATOM 3852 N N . THR A 1 480 ? -23.875 23.422 13.359 1 90.5 480 THR A N 1
ATOM 3853 C CA . THR A 1 480 ? -22.844 24.469 13.461 1 90.5 480 THR A CA 1
ATOM 3854 C C . THR A 1 480 ? -23.469 25.797 13.867 1 90.5 480 THR A C 1
ATOM 3856 O O . THR A 1 480 ? -22.922 26.516 14.703 1 90.5 480 THR A O 1
ATOM 3859 N N . PHE A 1 481 ? -24.578 26.109 13.258 1 86.75 481 PHE A N 1
ATOM 3860 C CA . PHE A 1 481 ? -25.281 27.344 13.594 1 86.75 481 PHE A CA 1
ATOM 3861 C C . PHE A 1 481 ? -25.641 27.375 15.078 1 86.75 481 PHE A C 1
ATOM 3863 O O . PHE A 1 481 ? -25.359 28.359 15.766 1 86.75 481 PHE A O 1
ATOM 3870 N N . PHE A 1 482 ? -26.141 26.328 15.539 1 81.44 482 PHE A N 1
ATOM 3871 C CA . PHE A 1 482 ? -26.516 26.234 16.938 1 81.44 482 PHE A CA 1
ATOM 3872 C C . PHE A 1 482 ? -25.297 26.297 17.844 1 81.44 482 PHE A C 1
ATOM 3874 O O . PHE A 1 482 ? -25.312 26.953 18.875 1 81.44 482 PHE A O 1
ATOM 3881 N N . TRP A 1 483 ? -24.297 25.625 17.438 1 87.75 483 TRP A N 1
ATOM 3882 C CA . TRP A 1 483 ? -23.062 25.625 18.219 1 87.75 483 TRP A CA 1
ATOM 3883 C C . TRP A 1 483 ? -22.484 27.031 18.328 1 87.75 483 TRP A C 1
ATOM 3885 O O . TRP A 1 483 ? -22.031 27.438 19.406 1 87.75 483 TRP A O 1
ATOM 3895 N N . MET A 1 484 ? -22.516 27.766 17.266 1 88.12 484 MET A N 1
ATOM 3896 C CA . MET A 1 484 ? -21.938 29.109 17.281 1 88.12 484 MET A CA 1
ATOM 3897 C C . MET A 1 484 ? -22.734 30.031 18.188 1 88.12 484 MET A C 1
ATOM 3899 O O . MET A 1 484 ? -22.172 30.953 18.797 1 88.12 484 MET A O 1
ATOM 3903 N N . ILE A 1 485 ? -23.938 29.734 18.312 1 80.62 485 ILE A N 1
ATOM 3904 C CA . ILE A 1 485 ? -24.781 30.5 19.234 1 80.62 485 ILE A CA 1
ATOM 3905 C C . ILE A 1 485 ? -24.422 30.156 20.672 1 80.62 485 ILE A C 1
ATOM 3907 O O . ILE A 1 485 ? -24.172 31.047 21.484 1 80.62 485 ILE A O 1
ATOM 3911 N N . CYS A 1 486 ? -24.312 28.891 20.953 1 78 486 CYS A N 1
ATOM 3912 C CA . CYS A 1 486 ? -23.938 28.453 22.297 1 78 486 CYS A CA 1
ATOM 3913 C C . CYS A 1 486 ? -22.547 28.969 22.656 1 78 486 CYS A C 1
ATOM 3915 O O . CYS A 1 486 ? -22.344 29.453 23.766 1 78 486 CYS A O 1
ATOM 3917 N N . PHE A 1 487 ? -21.688 28.875 21.688 1 84.25 487 PHE A N 1
ATOM 3918 C CA . PHE A 1 487 ? -20.312 29.359 21.859 1 84.25 487 PHE A CA 1
ATOM 3919 C C . PHE A 1 487 ? -20.297 30.859 22.141 1 84.25 487 PHE A C 1
ATOM 3921 O O . PHE A 1 487 ? -19.516 31.312 22.969 1 84.25 487 PHE A O 1
ATOM 3928 N N . GLY A 1 488 ? -21.125 31.578 21.5 1 81.25 488 GLY A N 1
ATOM 3929 C CA . GLY A 1 488 ? -21.219 33.031 21.688 1 81.25 488 GLY A CA 1
ATOM 3930 C C . GLY A 1 488 ? -21.641 33.406 23.094 1 81.25 488 GLY A C 1
ATOM 3931 O O . GLY A 1 488 ? -21.141 34.406 23.641 1 81.25 488 GLY A O 1
ATOM 3932 N N . THR A 1 489 ? -22.422 32.656 23.625 1 71.62 489 THR A N 1
ATOM 3933 C CA . THR A 1 489 ? -22.875 32.969 24.984 1 71.62 489 THR A CA 1
ATOM 3934 C C . THR A 1 489 ? -21.719 32.875 25.969 1 71.62 489 THR A C 1
ATOM 3936 O O . THR A 1 489 ? -21.688 33.594 26.969 1 71.62 489 THR A O 1
ATOM 3939 N N . MET A 1 490 ? -20.766 32.094 25.641 1 73.06 490 MET A N 1
ATOM 3940 C CA . MET A 1 490 ? -19.578 31.938 26.484 1 73.06 490 MET A CA 1
ATOM 3941 C C . MET A 1 490 ? -18.625 33.094 26.297 1 73.06 490 MET A C 1
ATOM 3943 O O . MET A 1 490 ? -17.969 33.562 27.25 1 73.06 490 MET A O 1
ATOM 3947 N N . CYS A 1 491 ? -18.703 33.625 25.125 1 79.56 491 CYS A N 1
ATOM 3948 C CA . CYS A 1 491 ? -17.75 34.688 24.781 1 79.56 491 CYS A CA 1
ATOM 3949 C C . CYS A 1 491 ? -18.266 36.031 25.234 1 79.56 491 CYS A C 1
ATOM 3951 O O . CYS A 1 491 ? -17.469 36.938 25.5 1 79.56 491 CYS A O 1
ATOM 3953 N N . MET A 1 492 ? -19.516 36.219 25.312 1 74.94 492 MET A N 1
ATOM 3954 C CA . MET A 1 492 ? -20.109 37.531 25.641 1 74.94 492 MET A CA 1
ATOM 3955 C C . MET A 1 492 ? -19.719 37.938 27.062 1 74.94 492 MET A C 1
ATOM 3957 O O . MET A 1 492 ? -19.75 39.125 27.391 1 74.94 492 MET A O 1
ATOM 3961 N N . ARG A 1 493 ? -19.203 37.062 27.75 1 67.31 493 ARG A N 1
ATOM 3962 C CA . ARG A 1 493 ? -18.859 37.344 29.141 1 67.31 493 ARG A CA 1
ATOM 3963 C C . ARG A 1 493 ? -17.594 38.188 29.234 1 67.31 493 ARG A C 1
ATOM 3965 O O . ARG A 1 493 ? -17.391 38.906 30.203 1 67.31 493 ARG A O 1
ATOM 3972 N N . ARG A 1 494 ? -16.828 38.062 28.266 1 71.56 494 ARG A N 1
ATOM 3973 C CA . ARG A 1 494 ? -15.57 38.844 28.25 1 71.56 494 ARG A CA 1
ATOM 3974 C C . ARG A 1 494 ? -15.695 40.094 27.391 1 71.56 494 ARG A C 1
ATOM 3976 O O . ARG A 1 494 ? -14.961 40.25 26.406 1 71.56 494 ARG A O 1
ATOM 3983 N N . HIS A 1 495 ? -16.5 41.031 27.891 1 67.69 495 HIS A N 1
ATOM 3984 C CA . HIS A 1 495 ? -16.812 42.25 27.125 1 67.69 495 HIS A CA 1
ATOM 3985 C C . HIS A 1 495 ? -15.602 43.156 27 1 67.69 495 HIS A C 1
ATOM 3987 O O . HIS A 1 495 ? -15.531 44 26.094 1 67.69 495 HIS A O 1
ATOM 3993 N N . ARG A 1 496 ? -14.633 42.969 27.891 1 62.56 496 ARG A N 1
ATOM 3994 C CA . ARG A 1 496 ? -13.477 43.875 27.922 1 62.56 496 ARG A CA 1
ATOM 3995 C C . ARG A 1 496 ? -12.57 43.625 26.719 1 62.56 496 ARG A C 1
ATOM 3997 O O . ARG A 1 496 ? -11.727 44.469 26.391 1 62.56 496 ARG A O 1
ATOM 4004 N N . LEU A 1 497 ? -12.812 42.562 26.109 1 62.69 497 LEU A N 1
ATOM 4005 C CA . LEU A 1 497 ? -11.953 42.219 24.969 1 62.69 497 LEU A CA 1
ATOM 4006 C C . LEU A 1 497 ? -12.242 43.156 23.781 1 62.69 497 LEU A C 1
ATOM 4008 O O . LEU A 1 497 ? -11.414 43.281 22.891 1 62.69 497 LEU A O 1
ATOM 4012 N N . SER A 1 498 ? -13.453 43.75 23.688 1 58.88 498 SER A N 1
ATOM 4013 C CA . SER A 1 498 ? -13.773 44.594 22.547 1 58.88 498 SER A CA 1
ATOM 4014 C C . SER A 1 498 ? -13.977 46.031 22.969 1 58.88 498 SER A C 1
ATOM 4016 O O . SER A 1 498 ? -14.391 46.312 24.109 1 58.88 498 SER A O 1
ATOM 4018 N N . ASP A 1 499 ? -13.211 47.062 22.312 1 54.66 499 ASP A N 1
ATOM 4019 C CA . ASP A 1 499 ? -13.289 48.5 22.609 1 54.66 499 ASP A CA 1
ATOM 4020 C C . ASP A 1 499 ? -14.711 49 22.438 1 54.66 499 ASP A C 1
ATOM 4022 O O . ASP A 1 499 ? -14.953 50.219 22.562 1 54.66 499 ASP A O 1
ATOM 4026 N N . GLY A 1 500 ? -15.727 48.281 22.641 1 50.72 500 GLY A N 1
ATOM 4027 C CA . GLY A 1 500 ? -17.125 48.656 22.734 1 50.72 500 GLY A CA 1
ATOM 4028 C C . GLY A 1 500 ? -17.641 49.312 21.469 1 50.72 500 GLY A C 1
ATOM 4029 O O . GLY A 1 500 ? -18.719 49.906 21.469 1 50.72 500 GLY A O 1
ATOM 4030 N N . LYS A 1 501 ? -16.844 49.531 20.453 1 53.22 501 LYS A N 1
ATOM 4031 C CA . LYS A 1 501 ? -17.469 50.281 19.359 1 53.22 501 LYS A CA 1
ATOM 4032 C C . LYS A 1 501 ? -18.656 49.531 18.797 1 53.22 501 LYS A C 1
ATOM 4034 O O . LYS A 1 501 ? -18.828 48.312 19.047 1 53.22 501 LYS A O 1
ATOM 4039 N N . HIS A 1 502 ? -19.516 50.125 17.812 1 50 502 HIS A N 1
ATOM 4040 C CA . HIS A 1 502 ? -20.875 49.875 17.344 1 50 502 HIS A CA 1
ATOM 4041 C C . HIS A 1 502 ? -21.031 48.469 16.766 1 50 502 HIS A C 1
ATOM 4043 O O . HIS A 1 502 ? -20.266 48.062 15.875 1 50 502 HIS A O 1
ATOM 4049 N N . ALA A 1 503 ? -21.531 47.562 17.641 1 53.44 503 ALA A N 1
ATOM 4050 C CA . ALA A 1 503 ? -21.969 46.219 17.203 1 53.44 503 ALA A CA 1
ATOM 4051 C C . ALA A 1 503 ? -22.891 46.312 16 1 53.44 503 ALA A C 1
ATOM 4053 O O . ALA A 1 503 ? -23.875 47.062 16.031 1 53.44 503 ALA A O 1
ATOM 4054 N N . ARG A 1 504 ? -22.438 46.281 14.805 1 53.84 504 ARG A N 1
ATOM 4055 C CA . ARG A 1 504 ? -23.344 46.219 13.664 1 53.84 504 ARG A CA 1
ATOM 4056 C C . ARG A 1 504 ? -24.297 45.031 13.766 1 53.84 504 ARG A C 1
ATOM 4058 O O . ARG A 1 504 ? -23.969 44.031 14.367 1 53.84 504 ARG A O 1
ATOM 4065 N N . GLY A 1 505 ? -25.656 45.219 13.633 1 58.03 505 GLY A N 1
ATOM 4066 C CA . GLY A 1 505 ? -26.734 44.25 13.398 1 58.03 505 GLY A CA 1
ATOM 4067 C C . GLY A 1 505 ? -26.359 43.156 12.453 1 58.03 505 GLY A C 1
ATOM 4068 O O . GLY A 1 505 ? -25.281 43.188 11.836 1 58.03 505 GLY A O 1
ATOM 4069 N N . GLY A 1 506 ? -26.828 41.844 12.617 1 74.56 506 GLY A N 1
ATOM 4070 C CA . GLY A 1 506 ? -26.75 40.781 11.625 1 74.56 506 GLY A CA 1
ATOM 4071 C C . GLY A 1 506 ? -25.891 39.625 12.062 1 74.56 506 GLY A C 1
ATOM 4072 O O . GLY A 1 506 ? -25.297 38.938 11.234 1 74.56 506 GLY A O 1
ATOM 4073 N N . VAL A 1 507 ? -25.734 39.5 13.461 1 79 507 VAL A N 1
ATOM 4074 C CA . VAL A 1 507 ? -24.875 38.438 13.984 1 79 507 VAL A CA 1
ATOM 4075 C C . VAL A 1 507 ? -25.406 37.094 13.547 1 79 507 VAL A C 1
ATOM 4077 O O . VAL A 1 507 ? -24.641 36.219 13.102 1 79 507 VAL A O 1
ATOM 4080 N N . LEU A 1 508 ? -26.719 36.969 13.602 1 79.62 508 LEU A N 1
ATOM 4081 C CA . LEU A 1 508 ? -27.297 35.688 13.242 1 79.62 508 LEU A CA 1
ATOM 4082 C C . LEU A 1 508 ? -27.094 35.406 11.758 1 79.62 508 LEU A C 1
ATOM 4084 O O . LEU A 1 508 ? -26.844 34.25 11.383 1 79.62 508 LEU A O 1
ATOM 4088 N N . PHE A 1 509 ? -27.203 36.438 11.016 1 84.31 509 PHE A N 1
ATOM 4089 C CA . PHE A 1 509 ? -26.953 36.25 9.594 1 84.31 509 PHE A CA 1
ATOM 4090 C C . PHE A 1 509 ? -25.516 35.844 9.336 1 84.31 509 PHE A C 1
ATOM 4092 O O . PHE A 1 509 ? -25.25 34.969 8.5 1 84.31 509 PHE A O 1
ATOM 4099 N N . ARG A 1 510 ? -24.625 36.438 10.039 1 83.69 510 ARG A N 1
ATOM 4100 C CA . ARG A 1 510 ? -23.219 36.062 9.883 1 83.69 510 ARG A CA 1
ATOM 4101 C C . ARG A 1 510 ? -22.953 34.625 10.32 1 83.69 510 ARG A C 1
ATOM 4103 O O . ARG A 1 510 ? -22.188 33.906 9.68 1 83.69 510 ARG A O 1
ATOM 4110 N N . LEU A 1 511 ? -23.641 34.312 11.414 1 88.75 511 LEU A N 1
ATOM 4111 C CA . LEU A 1 511 ? -23.5 32.938 11.875 1 88.75 511 LEU A CA 1
ATOM 4112 C C . LEU A 1 511 ? -24.016 31.953 10.82 1 88.75 511 LEU A C 1
ATOM 4114 O O . LEU A 1 511 ? -23.391 30.906 10.578 1 88.75 511 LEU A O 1
ATOM 4118 N N . LEU A 1 512 ? -25.094 32.344 10.195 1 86.06 512 LEU A N 1
ATOM 4119 C CA . LEU A 1 512 ? -25.656 31.484 9.164 1 86.06 512 LEU A CA 1
ATOM 4120 C C . LEU A 1 512 ? -24.734 31.391 7.961 1 86.06 512 LEU A C 1
ATOM 4122 O O . LEU A 1 512 ? -24.562 30.297 7.395 1 86.06 512 LEU A O 1
ATOM 4126 N N . CYS A 1 513 ? -24.125 32.469 7.641 1 89.38 513 CYS A N 1
ATOM 4127 C CA . CYS A 1 513 ? -23.172 32.469 6.535 1 89.38 513 CYS A CA 1
ATOM 4128 C C . CYS A 1 513 ? -21.969 31.578 6.855 1 89.38 513 CYS A C 1
ATOM 4130 O O . CYS A 1 513 ? -21.516 30.812 6.004 1 89.38 513 CYS A O 1
ATOM 4132 N N . TYR A 1 514 ? -21.531 31.656 8.07 1 91.25 514 TYR A N 1
ATOM 4133 C CA . TYR A 1 514 ? -20.391 30.812 8.477 1 91.25 514 TYR A CA 1
ATOM 4134 C C . TYR A 1 514 ? -20.781 29.344 8.469 1 91.25 514 TYR A C 1
ATOM 4136 O O . TYR A 1 514 ? -20 28.5 8.016 1 91.25 514 TYR A O 1
ATOM 4144 N N . ALA A 1 515 ? -21.922 29.031 8.945 1 91.75 515 ALA A N 1
ATOM 4145 C CA . ALA A 1 515 ? -22.391 27.656 9 1 91.75 515 ALA A CA 1
ATOM 4146 C C . ALA A 1 515 ? -22.531 27.062 7.598 1 91.75 515 ALA A C 1
ATOM 4148 O O . ALA A 1 515 ? -22.156 25.922 7.355 1 91.75 515 ALA A O 1
ATOM 4149 N N . LEU A 1 516 ? -23.062 27.891 6.73 1 89.75 516 LEU A N 1
ATOM 4150 C CA . LEU A 1 516 ? -23.234 27.438 5.352 1 89.75 516 LEU A CA 1
ATOM 4151 C C . LEU A 1 516 ? -21.891 27.219 4.672 1 89.75 516 LEU A C 1
ATOM 4153 O O . LEU A 1 516 ? -21.703 26.234 3.951 1 89.75 516 LEU A O 1
ATOM 4157 N N . ALA A 1 517 ? -21.047 28.094 4.883 1 90.12 517 ALA A N 1
ATOM 4158 C CA . ALA A 1 517 ? -19.703 27.969 4.305 1 90.12 517 ALA A CA 1
ATOM 4159 C C . ALA A 1 517 ? -18.984 26.734 4.848 1 90.12 517 ALA A C 1
ATOM 4161 O O . ALA A 1 517 ? -18.359 25.984 4.086 1 90.12 517 ALA A O 1
ATOM 4162 N N . ASP A 1 518 ? -19.125 26.5 6.074 1 90.5 518 ASP A N 1
ATOM 4163 C CA . ASP A 1 518 ? -18.484 25.359 6.723 1 90.5 518 ASP A CA 1
ATOM 4164 C C . ASP A 1 518 ? -19.062 24.047 6.199 1 90.5 518 ASP A C 1
ATOM 4166 O O . ASP A 1 518 ? -18.328 23.109 5.906 1 90.5 518 ASP A O 1
ATOM 4170 N N . ALA A 1 519 ? -20.344 24 6.07 1 91.88 519 ALA A N 1
ATOM 4171 C CA . ALA A 1 519 ? -21.031 22.781 5.66 1 91.88 519 ALA A CA 1
ATOM 4172 C C . ALA A 1 519 ? -20.75 22.453 4.199 1 91.88 519 ALA A C 1
ATOM 4174 O O . ALA A 1 519 ? -20.719 21.281 3.811 1 91.88 519 ALA A O 1
ATOM 4175 N N . SER A 1 520 ? -20.484 23.5 3.418 1 89.94 520 SER A N 1
ATOM 4176 C CA . SER A 1 520 ? -20.328 23.297 1.981 1 89.94 520 SER A CA 1
ATOM 4177 C C . SER A 1 520 ? -18.875 23 1.617 1 89.94 520 SER A C 1
ATOM 4179 O O . SER A 1 520 ? -18.594 22.484 0.533 1 89.94 520 SER A O 1
ATOM 4181 N N . ALA A 1 521 ? -18.031 23.281 2.484 1 87.25 521 ALA A N 1
ATOM 4182 C CA . ALA A 1 521 ? -16.609 23.219 2.156 1 87.25 521 ALA A CA 1
ATOM 4183 C C . ALA A 1 521 ? -16.188 21.797 1.836 1 87.25 521 ALA A C 1
ATOM 4185 O O . ALA A 1 521 ? -15.578 21.547 0.792 1 87.25 521 ALA A O 1
ATOM 4186 N N . PRO A 1 522 ? -16.562 20.781 2.617 1 86 522 PRO A N 1
ATOM 4187 C CA . PRO A 1 522 ? -16.062 19.422 2.344 1 86 522 PRO A CA 1
ATOM 4188 C C . PRO A 1 522 ? -16.578 18.859 1.022 1 86 522 PRO A C 1
ATOM 4190 O O . PRO A 1 522 ? -15.789 18.391 0.193 1 86 522 PRO A O 1
ATOM 4193 N N . PRO A 1 523 ? -17.859 19.016 0.772 1 85.25 523 PRO A N 1
ATOM 4194 C CA . PRO A 1 523 ? -18.344 18.484 -0.515 1 85.25 523 PRO A CA 1
ATOM 4195 C C . PRO A 1 523 ? -17.719 19.219 -1.706 1 85.25 523 PRO A C 1
ATOM 4197 O O . PRO A 1 523 ? -17.453 18.594 -2.742 1 85.25 523 PRO A O 1
ATOM 4200 N N . ILE A 1 524 ? -17.5 20.453 -1.534 1 84.44 524 ILE A N 1
ATOM 4201 C CA . ILE A 1 524 ? -16.906 21.219 -2.621 1 84.44 524 ILE A CA 1
ATOM 4202 C C . ILE A 1 524 ? -15.453 20.781 -2.838 1 84.44 524 ILE A C 1
ATOM 4204 O O . ILE A 1 524 ? -15.039 20.547 -3.975 1 84.44 524 ILE A O 1
ATOM 4208 N N . VAL A 1 525 ? -14.727 20.719 -1.779 1 81.75 525 VAL A N 1
ATOM 4209 C CA . VAL A 1 525 ? -13.328 20.297 -1.863 1 81.75 525 VAL A CA 1
ATOM 4210 C C . VAL A 1 525 ? -13.242 18.906 -2.471 1 81.75 525 VAL A C 1
ATOM 4212 O O . VAL A 1 525 ? -12.422 18.656 -3.361 1 81.75 525 VAL A O 1
ATOM 4215 N N . PHE A 1 526 ? -14.102 18.016 -2.027 1 81.62 526 PHE A N 1
ATOM 4216 C CA . PHE A 1 526 ? -14.109 16.656 -2.551 1 81.62 526 PHE A CA 1
ATOM 4217 C C . PHE A 1 526 ? -14.539 16.641 -4.012 1 81.62 526 PHE A C 1
ATOM 4219 O O . PHE A 1 526 ? -14 15.875 -4.816 1 81.62 526 PHE A O 1
ATOM 4226 N N . GLY A 1 527 ? -15.445 17.516 -4.293 1 78.75 527 GLY A N 1
ATOM 4227 C CA . GLY A 1 527 ? -15.875 17.641 -5.676 1 78.75 527 GLY A CA 1
ATOM 4228 C C . GLY A 1 527 ? -14.766 18.109 -6.605 1 78.75 527 GLY A C 1
ATOM 4229 O O . GLY A 1 527 ? -14.602 17.578 -7.703 1 78.75 527 GLY A O 1
ATOM 4230 N N . ILE A 1 528 ? -14.023 18.938 -6.141 1 79.12 528 ILE A N 1
ATOM 4231 C CA . ILE A 1 528 ? -12.906 19.469 -6.922 1 79.12 528 ILE A CA 1
ATOM 4232 C C . ILE A 1 528 ? -11.828 18.391 -7.062 1 79.12 528 ILE A C 1
ATOM 4234 O O . ILE A 1 528 ? -11.305 18.172 -8.156 1 79.12 528 ILE A O 1
ATOM 4238 N N . ALA A 1 529 ? -11.508 17.797 -5.969 1 76.56 529 ALA A N 1
ATOM 4239 C CA . ALA A 1 529 ? -10.484 16.75 -5.977 1 76.56 529 ALA A CA 1
ATOM 4240 C C . ALA A 1 529 ? -10.844 15.641 -6.957 1 76.56 529 ALA A C 1
ATOM 4242 O O . ALA A 1 529 ? -9.961 15.055 -7.582 1 76.56 529 ALA A O 1
ATOM 4243 N N . TRP A 1 530 ? -12.07 15.445 -7.117 1 78.44 530 TRP A N 1
ATOM 4244 C CA . TRP A 1 530 ? -12.555 14.398 -8.016 1 78.44 530 TRP A CA 1
ATOM 4245 C C . TRP A 1 530 ? -12.281 14.758 -9.469 1 78.44 530 TRP A C 1
ATOM 4247 O O . TRP A 1 530 ? -12.117 13.883 -10.32 1 78.44 530 TRP A O 1
ATOM 4257 N N . HIS A 1 531 ? -12.211 15.984 -9.688 1 75.69 531 HIS A N 1
ATOM 4258 C CA . HIS A 1 531 ? -12.055 16.406 -11.078 1 75.69 531 HIS A CA 1
ATOM 4259 C C . HIS A 1 531 ? -10.586 16.594 -11.43 1 75.69 531 HIS A C 1
ATOM 4261 O O . HIS A 1 531 ? -10.242 16.828 -12.594 1 75.69 531 HIS A O 1
ATOM 4267 N N . ILE A 1 532 ? -9.82 16.406 -10.461 1 81.62 532 ILE A N 1
ATOM 4268 C CA . ILE A 1 532 ? -8.383 16.484 -10.703 1 81.62 532 ILE A CA 1
ATOM 4269 C C . ILE A 1 532 ? -7.859 15.102 -11.094 1 81.62 532 ILE A C 1
ATOM 4271 O O . ILE A 1 532 ? -8.117 14.109 -10.406 1 81.62 532 ILE A O 1
ATOM 4275 N N . PRO A 1 533 ? -7.23 14.984 -12.273 1 83.06 533 PRO A N 1
ATOM 4276 C CA . PRO A 1 533 ? -6.641 13.703 -12.672 1 83.06 533 PRO A CA 1
ATOM 4277 C C . PRO A 1 533 ? -5.363 13.375 -11.898 1 83.06 533 PRO A C 1
ATOM 4279 O O . PRO A 1 533 ? -4.262 13.641 -12.383 1 83.06 533 PRO A O 1
ATOM 4282 N N . TRP A 1 534 ? -5.609 12.773 -10.766 1 84.31 534 TRP A N 1
ATOM 4283 C CA . TRP A 1 534 ? -4.473 12.43 -9.914 1 84.31 534 TRP A CA 1
ATOM 4284 C C . TRP A 1 534 ? -3.664 11.289 -10.523 1 84.31 534 TRP A C 1
ATOM 4286 O O . TRP A 1 534 ? -4.227 10.367 -11.109 1 84.31 534 TRP A O 1
ATOM 4296 N N . SER A 1 535 ? -2.371 11.305 -10.414 1 79.81 535 SER A N 1
ATOM 4297 C CA . SER A 1 535 ? -1.484 10.273 -10.938 1 79.81 535 SER A CA 1
ATOM 4298 C C . SER A 1 535 ? -1.515 9.023 -10.07 1 79.81 535 SER A C 1
ATOM 4300 O O . SER A 1 535 ? -1.265 7.914 -10.547 1 79.81 535 SER A O 1
ATOM 4302 N N . SER A 1 536 ? -1.716 9.234 -8.812 1 82.19 536 SER A N 1
ATOM 4303 C CA . SER A 1 536 ? -1.754 8.133 -7.855 1 82.19 536 SER A CA 1
ATOM 4304 C C . SER A 1 536 ? -2.705 8.438 -6.703 1 82.19 536 SER A C 1
ATOM 4306 O O . SER A 1 536 ? -3.117 9.586 -6.52 1 82.19 536 SER A O 1
ATOM 4308 N N . PHE A 1 537 ? -2.957 7.418 -6.023 1 82.06 537 PHE A N 1
ATOM 4309 C CA . PHE A 1 537 ? -3.799 7.582 -4.844 1 82.06 537 PHE A CA 1
ATOM 4310 C C . PHE A 1 537 ? -3.078 8.391 -3.771 1 82.06 537 PHE A C 1
ATOM 4312 O O . PHE A 1 537 ? -3.693 9.203 -3.078 1 82.06 537 PHE A O 1
ATOM 4319 N N . PHE A 1 538 ? -1.87 8.242 -3.717 1 73.19 538 PHE A N 1
ATOM 4320 C CA . PHE A 1 538 ? -1.066 8.984 -2.758 1 73.19 538 PHE A CA 1
ATOM 4321 C C . PHE A 1 538 ? -1.104 10.477 -3.064 1 73.19 538 PHE A C 1
ATOM 4323 O O . PHE A 1 538 ? -1.274 11.297 -2.162 1 73.19 538 PHE A O 1
ATOM 4330 N N . ALA A 1 539 ? -0.968 10.719 -4.305 1 78.12 539 ALA A N 1
ATOM 4331 C CA . ALA A 1 539 ? -1.052 12.117 -4.719 1 78.12 539 ALA A CA 1
ATOM 4332 C C . ALA A 1 539 ? -2.422 12.711 -4.395 1 78.12 539 ALA A C 1
ATOM 4334 O O . ALA A 1 539 ? -2.521 13.852 -3.949 1 78.12 539 ALA A O 1
ATOM 4335 N N . LYS A 1 540 ? -3.373 12 -4.535 1 82.5 540 LYS A N 1
ATOM 4336 C CA . LYS A 1 540 ? -4.738 12.43 -4.246 1 82.5 540 LYS A CA 1
ATOM 4337 C C . LYS A 1 540 ? -4.926 12.703 -2.756 1 82.5 540 LYS A C 1
ATOM 4339 O O . LYS A 1 540 ? -5.434 13.758 -2.371 1 82.5 540 LYS A O 1
ATOM 4344 N N . ILE A 1 541 ? -4.52 11.758 -1.977 1 78.81 541 ILE A N 1
ATOM 4345 C CA . ILE A 1 541 ? -4.664 11.891 -0.531 1 78.81 541 ILE A CA 1
ATOM 4346 C C . ILE A 1 541 ? -3.834 13.07 -0.036 1 78.81 541 ILE A C 1
ATOM 4348 O O . ILE A 1 541 ? -4.289 13.852 0.807 1 78.81 541 ILE A O 1
ATOM 4352 N N . PHE A 1 542 ? -2.656 13.164 -0.676 1 73.44 542 PHE A N 1
ATOM 4353 C CA . PHE A 1 542 ? -1.8 14.289 -0.3 1 73.44 542 PHE A CA 1
ATOM 4354 C C . PHE A 1 542 ? -2.443 15.617 -0.684 1 73.44 542 PHE A C 1
ATOM 4356 O O . PHE A 1 542 ? -2.385 16.578 0.078 1 73.44 542 PHE A O 1
ATOM 4363 N N . GLY A 1 543 ? -2.986 15.594 -1.816 1 75 543 GLY A N 1
ATOM 4364 C CA . GLY A 1 543 ? -3.695 16.797 -2.24 1 75 543 GLY A CA 1
ATOM 4365 C C . GLY A 1 543 ? -4.848 17.156 -1.324 1 75 543 GLY A C 1
ATOM 4366 O O . GLY A 1 543 ? -5.02 18.328 -0.969 1 75 543 GLY A O 1
ATOM 4367 N N . LEU A 1 544 ? -5.512 16.188 -0.853 1 78.5 544 LEU A N 1
ATOM 4368 C CA . LEU A 1 544 ? -6.645 16.406 0.04 1 78.5 544 LEU A CA 1
ATOM 4369 C C . LEU A 1 544 ? -6.168 16.844 1.421 1 78.5 544 LEU A C 1
ATOM 4371 O O . LEU A 1 544 ? -6.719 17.781 2.002 1 78.5 544 LEU A O 1
ATOM 4375 N N . LEU A 1 545 ? -5.109 16.266 1.853 1 72 545 LEU A N 1
ATOM 4376 C CA . LEU A 1 545 ? -4.574 16.594 3.172 1 72 545 LEU A CA 1
ATOM 4377 C C . LEU A 1 545 ? -3.914 17.969 3.172 1 72 545 LEU A C 1
ATOM 4379 O O . LEU A 1 545 ? -3.906 18.656 4.195 1 72 545 LEU A O 1
ATOM 4383 N N . ALA A 1 546 ? -3.469 18.344 2.014 1 69.81 546 ALA A N 1
ATOM 4384 C CA . ALA A 1 546 ? -2.814 19.641 1.904 1 69.81 546 ALA A CA 1
ATOM 4385 C C . ALA A 1 546 ? -3.82 20.781 2.084 1 69.81 546 ALA A C 1
ATOM 4387 O O . ALA A 1 546 ? -3.439 21.906 2.379 1 69.81 546 ALA A O 1
ATOM 4388 N N . CYS A 1 547 ? -5.043 20.438 1.942 1 72.38 547 CYS A N 1
ATOM 4389 C CA . CYS A 1 547 ? -6.082 21.438 2.107 1 72.38 547 CYS A CA 1
ATOM 4390 C C . CYS A 1 547 ? -6.438 21.625 3.578 1 72.38 547 CYS A C 1
ATOM 4392 O O . CYS A 1 547 ? -7.004 22.656 3.961 1 72.38 547 CYS A O 1
ATOM 4394 N N . LEU A 1 548 ? -6.082 20.672 4.336 1 72.88 548 LEU A N 1
ATOM 4395 C CA . LEU A 1 548 ? -6.527 20.625 5.723 1 72.88 548 LEU A CA 1
ATOM 4396 C C . LEU A 1 548 ? -5.949 21.797 6.512 1 72.88 548 LEU A C 1
ATOM 4398 O O . LEU A 1 548 ? -6.664 22.469 7.262 1 72.88 548 LEU A O 1
ATOM 4402 N N . PRO A 1 549 ? -4.684 22.156 6.293 1 64.75 549 PRO A N 1
ATOM 4403 C CA . PRO A 1 549 ? -4.148 23.297 7.051 1 64.75 549 PRO A CA 1
ATOM 4404 C C . PRO A 1 549 ? -4.855 24.609 6.723 1 64.75 549 PRO A C 1
ATOM 4406 O O . PRO A 1 549 ? -5.109 25.422 7.617 1 64.75 549 PRO A O 1
ATOM 4409 N N . PHE A 1 550 ? -5.203 24.734 5.516 1 66.56 550 PHE A N 1
ATOM 4410 C CA . PHE A 1 550 ? -5.898 25.953 5.129 1 66.56 550 PHE A CA 1
ATOM 4411 C C . PHE A 1 550 ? -7.297 26 5.73 1 66.56 550 PHE A C 1
ATOM 4413 O O . PHE A 1 550 ? -7.754 27.047 6.188 1 66.56 550 PHE A O 1
ATOM 4420 N N . TYR A 1 551 ? -7.879 24.859 5.707 1 75.38 551 TYR A N 1
ATOM 4421 C CA . TYR A 1 551 ? -9.203 24.75 6.316 1 75.38 551 TYR A CA 1
ATOM 4422 C C . TYR A 1 551 ? -9.133 25.031 7.812 1 75.38 551 TYR A C 1
ATOM 4424 O O . TYR A 1 551 ? -9.953 25.781 8.352 1 75.38 551 TYR A O 1
ATOM 4432 N N . LEU A 1 552 ? -8.141 24.547 8.391 1 72.69 552 LEU A N 1
ATOM 4433 C CA . LEU A 1 552 ? -7.988 24.719 9.828 1 72.69 552 LEU A CA 1
ATOM 4434 C C . LEU A 1 552 ? -7.629 26.172 10.172 1 72.69 552 LEU A C 1
ATOM 4436 O O . LEU A 1 552 ? -8.078 26.703 11.188 1 72.69 552 LEU A O 1
ATOM 4440 N N . ILE A 1 553 ? -6.918 26.734 9.32 1 67 553 ILE A N 1
ATOM 4441 C CA . ILE A 1 553 ? -6.598 28.141 9.516 1 67 553 ILE A CA 1
ATOM 4442 C C . ILE A 1 553 ? -7.871 28.984 9.398 1 67 553 ILE A C 1
ATOM 4444 O O . ILE A 1 553 ? -8.109 29.875 10.211 1 67 553 ILE A O 1
ATOM 4448 N N . GLY A 1 554 ? -8.625 28.625 8.414 1 74.44 554 GLY A N 1
ATOM 4449 C CA . GLY A 1 554 ? -9.891 29.312 8.25 1 74.44 554 GLY A CA 1
ATOM 4450 C C . GLY A 1 554 ? -10.828 29.156 9.438 1 74.44 554 GLY A C 1
ATOM 4451 O O . GLY A 1 554 ? -11.461 30.109 9.883 1 74.44 554 GLY A O 1
ATOM 4452 N N . LEU A 1 555 ? -10.797 28.016 9.922 1 81.81 555 LEU A N 1
ATOM 4453 C CA . LEU A 1 555 ? -11.633 27.719 11.078 1 81.81 555 LEU A CA 1
ATOM 4454 C C . LEU A 1 555 ? -11.133 28.469 12.312 1 81.81 555 LEU A C 1
ATOM 4456 O O . LEU A 1 555 ? -11.938 29.031 13.07 1 81.81 555 LEU A O 1
ATOM 4460 N N . ASN A 1 556 ? -9.891 28.484 12.461 1 74.44 556 ASN A N 1
ATOM 4461 C CA . ASN A 1 556 ? -9.305 29.219 13.57 1 74.44 556 ASN A CA 1
ATOM 4462 C C . ASN A 1 556 ? -9.633 30.703 13.492 1 74.44 556 ASN A C 1
ATOM 4464 O O . ASN A 1 556 ? -10.008 31.328 14.492 1 74.44 556 ASN A O 1
ATOM 4468 N N . ALA A 1 557 ? -9.516 31.188 12.336 1 73.56 557 ALA A N 1
ATOM 4469 C CA . ALA A 1 557 ? -9.828 32.594 12.125 1 73.56 557 ALA A CA 1
ATOM 4470 C C . ALA A 1 557 ? -11.305 32.875 12.391 1 73.56 557 ALA A C 1
ATOM 4472 O O . ALA A 1 557 ? -11.648 33.906 12.984 1 73.56 557 ALA A O 1
ATOM 4473 N N . THR A 1 558 ? -12.07 32 11.961 1 84 558 THR A N 1
ATOM 4474 C CA . THR A 1 558 ? -13.508 32.188 12.156 1 84 558 THR A CA 1
ATOM 4475 C C . THR A 1 558 ? -13.859 32.188 13.641 1 84 558 THR A C 1
ATOM 4477 O O . THR A 1 558 ? -14.578 33.062 14.102 1 84 558 THR A O 1
ATOM 4480 N N . TYR A 1 559 ? -13.32 31.328 14.383 1 87.75 559 TYR A N 1
ATOM 4481 C CA . TYR A 1 559 ? -13.688 31.25 15.797 1 87.75 559 TYR A CA 1
ATOM 4482 C C . TYR A 1 559 ? -13.023 32.375 16.594 1 87.75 559 TYR A C 1
ATOM 4484 O O . TYR A 1 559 ? -13.578 32.844 17.578 1 87.75 559 TYR A O 1
ATOM 4492 N N . ALA A 1 560 ? -11.867 32.781 16.125 1 78.5 560 ALA A N 1
ATOM 4493 C CA . ALA A 1 560 ? -11.297 33.969 16.734 1 78.5 560 ALA A CA 1
ATOM 4494 C C . ALA A 1 560 ? -12.188 35.188 16.484 1 78.5 560 ALA A C 1
ATOM 4496 O O . ALA A 1 560 ? -12.438 35.969 17.406 1 78.5 560 ALA A O 1
ATOM 4497 N N . HIS A 1 561 ? -12.664 35.25 15.312 1 81.38 561 HIS A N 1
ATOM 4498 C CA . HIS A 1 561 ? -13.578 36.312 14.953 1 81.38 561 HIS A CA 1
ATOM 4499 C C . HIS A 1 561 ? -14.867 36.25 15.766 1 81.38 561 HIS A C 1
ATOM 4501 O O . HIS A 1 561 ? -15.398 37.281 16.188 1 81.38 561 HIS A O 1
ATOM 4507 N N . LEU A 1 562 ? -15.312 35.094 15.961 1 87.31 562 LEU A N 1
ATOM 4508 C CA . LEU A 1 562 ? -16.562 34.906 16.703 1 87.31 562 LEU A CA 1
ATOM 4509 C C . LEU A 1 562 ? -16.391 35.312 18.156 1 87.31 562 LEU A C 1
ATOM 4511 O O . LEU A 1 562 ? -17.312 35.875 18.766 1 87.31 562 LEU A O 1
ATOM 4515 N N . VAL A 1 563 ? -15.25 35 18.688 1 83.25 563 VAL A N 1
ATOM 4516 C CA . VAL A 1 563 ? -14.992 35.406 20.062 1 83.25 563 VAL A CA 1
ATOM 4517 C C . VAL A 1 563 ? -15.102 36.938 20.172 1 83.25 563 VAL A C 1
ATOM 4519 O O . VAL A 1 563 ? -15.789 37.438 21.062 1 83.25 563 VAL A O 1
ATOM 4522 N N . LEU A 1 564 ? -14.539 37.594 19.219 1 78.38 564 LEU A N 1
ATOM 4523 C CA . LEU A 1 564 ? -14.539 39.062 19.25 1 78.38 564 LEU A CA 1
ATOM 4524 C C . LEU A 1 564 ? -15.938 39.594 18.953 1 78.38 564 LEU A C 1
ATOM 4526 O O . LEU A 1 564 ? -16.359 40.594 19.547 1 78.38 564 LEU A O 1
ATOM 4530 N N . LEU A 1 565 ? -16.562 38.969 18.031 1 81.88 565 LEU A N 1
ATOM 4531 C CA . LEU A 1 565 ? -17.922 39.375 17.656 1 81.88 565 LEU A CA 1
ATOM 4532 C C . LEU A 1 565 ? -18.875 39.281 18.844 1 81.88 565 LEU A C 1
ATOM 4534 O O . LEU A 1 565 ? -19.625 40.188 19.125 1 81.88 565 LEU A O 1
ATOM 4538 N N . TRP A 1 566 ? -18.734 38.219 19.516 1 84.62 566 TRP A N 1
ATOM 4539 C CA . TRP A 1 566 ? -19.641 37.969 20.641 1 84.62 566 TRP A CA 1
ATOM 4540 C C . TRP A 1 566 ? -19.25 38.812 21.844 1 84.62 566 TRP A C 1
ATOM 4542 O O . TRP A 1 566 ? -20.094 39.25 22.625 1 84.62 566 TRP A O 1
ATOM 4552 N N . ALA A 1 567 ? -17.984 39 22 1 79.12 567 ALA A N 1
ATOM 4553 C CA . ALA A 1 567 ? -17.547 39.906 23.062 1 79.12 567 ALA A CA 1
ATOM 4554 C C . ALA A 1 567 ? -18.094 41.312 22.844 1 79.12 567 ALA A C 1
ATOM 4556 O O . ALA A 1 567 ? -18.5 42 23.797 1 79.12 567 ALA A O 1
ATOM 4557 N N . ARG A 1 568 ? -18.141 41.75 21.672 1 80 568 ARG A N 1
ATOM 4558 C CA . ARG A 1 568 ? -18.703 43.031 21.344 1 80 568 ARG A CA 1
ATOM 4559 C C . ARG A 1 568 ? -20.203 43.094 21.641 1 80 568 ARG A C 1
ATOM 4561 O O . ARG A 1 568 ? -20.719 44.094 22.141 1 80 568 ARG A O 1
ATOM 4568 N N . GLN A 1 569 ? -20.812 41.969 21.266 1 77.81 569 GLN A N 1
ATOM 4569 C CA . GLN A 1 569 ? -22.234 41.875 21.547 1 77.81 569 GLN A CA 1
ATOM 4570 C C . GLN A 1 569 ? -22.5 41.906 23.047 1 77.81 569 GLN A C 1
ATOM 4572 O O . GLN A 1 569 ? -23.469 42.5 23.516 1 77.81 569 GLN A O 1
ATOM 4577 N N . GLY A 1 570 ? -21.625 41.312 23.734 1 75.94 570 GLY A N 1
ATOM 4578 C CA . GLY A 1 570 ? -21.719 41.344 25.172 1 75.94 570 GLY A CA 1
ATOM 4579 C C . GLY A 1 570 ? -21.5 42.75 25.734 1 75.94 570 GLY A C 1
ATOM 4580 O O . GLY A 1 570 ? -22.219 43.156 26.656 1 75.94 570 GLY A O 1
ATOM 4581 N N . ALA A 1 571 ? -20.625 43.438 25.203 1 75.06 571 ALA A N 1
ATOM 4582 C CA . ALA A 1 571 ? -20.359 44.812 25.641 1 75.06 571 ALA A CA 1
ATOM 4583 C C . ALA A 1 571 ? -21.562 45.688 25.359 1 75.06 571 ALA A C 1
ATOM 4585 O O . ALA A 1 571 ? -21.906 46.562 26.188 1 75.06 571 ALA A O 1
ATOM 4586 N N . LEU A 1 572 ? -22.172 45.469 24.266 1 74.19 572 LEU A N 1
ATOM 4587 C CA . LEU A 1 572 ? -23.344 46.25 23.906 1 74.19 572 LEU A CA 1
ATOM 4588 C C . LEU A 1 572 ? -24.5 45.969 24.859 1 74.19 572 LEU A C 1
ATOM 4590 O O . LEU A 1 572 ? -25.203 46.875 25.281 1 74.19 572 LEU A O 1
ATOM 4594 N N . ILE A 1 573 ? -24.625 44.75 25.141 1 72.38 573 ILE A N 1
ATOM 4595 C CA . ILE A 1 573 ? -25.688 44.375 26.047 1 72.38 573 ILE A CA 1
ATOM 4596 C C . ILE A 1 573 ? -25.422 44.938 27.438 1 72.38 573 ILE A C 1
ATOM 4598 O O . ILE A 1 573 ? -26.312 45.438 28.109 1 72.38 573 ILE A O 1
ATOM 4602 N N . ALA A 1 574 ? -24.156 44.938 27.812 1 69.69 574 ALA A N 1
ATOM 4603 C CA . ALA A 1 574 ? -23.766 45.469 29.109 1 69.69 574 ALA A CA 1
ATOM 4604 C C . ALA A 1 574 ? -24 47 29.156 1 69.69 574 ALA A C 1
ATOM 4606 O O . ALA A 1 574 ? -24.453 47.531 30.172 1 69.69 574 ALA A O 1
ATOM 4607 N N . GLU A 1 575 ? -23.719 47.625 28.141 1 73.94 575 GLU A N 1
ATOM 4608 C CA . GLU A 1 575 ? -23.922 49.062 28.078 1 73.94 575 GLU A CA 1
ATOM 4609 C C . GLU A 1 575 ? -25.406 49.406 28.109 1 73.94 575 GLU A C 1
ATOM 4611 O O . GLU A 1 575 ? -25.812 50.406 28.766 1 73.94 575 GLU A O 1
ATOM 4616 N N . ARG A 1 576 ? -26.141 48.656 27.438 1 70.38 576 ARG A N 1
ATOM 4617 C CA . ARG A 1 576 ? -27.594 48.875 27.438 1 70.38 576 ARG A CA 1
ATOM 4618 C C . ARG A 1 576 ? -28.188 48.656 28.828 1 70.38 576 ARG A C 1
ATOM 4620 O O . ARG A 1 576 ? -29.062 49.375 29.266 1 70.38 576 ARG A O 1
ATOM 4627 N N . GLU A 1 577 ? -27.594 47.719 29.453 1 67.06 577 GLU A N 1
ATOM 4628 C CA . GLU A 1 577 ? -28.062 47.438 30.812 1 67.06 577 GLU A CA 1
ATOM 4629 C C . GLU A 1 577 ? -27.641 48.5 31.797 1 67.06 577 GLU A C 1
ATOM 4631 O O . GLU A 1 577 ? -28.406 48.906 32.688 1 67.06 577 GLU A O 1
ATOM 4636 N N . ARG A 1 578 ? -26.516 49 31.562 1 66.62 578 ARG A N 1
ATOM 4637 C CA . ARG A 1 578 ? -26.047 50.125 32.406 1 66.62 578 ARG A CA 1
ATOM 4638 C C . ARG A 1 578 ? -26.859 51.375 32.156 1 66.62 578 ARG A C 1
ATOM 4640 O O . ARG A 1 578 ? -27.203 52.094 33.062 1 66.62 578 ARG A O 1
ATOM 4647 N N . ALA A 1 579 ? -27.125 51.562 31 1 70.19 579 ALA A N 1
ATOM 4648 C CA . ALA A 1 579 ? -27.922 52.75 30.641 1 70.19 579 ALA A CA 1
ATOM 4649 C C . ALA A 1 579 ? -29.344 52.625 31.203 1 70.19 579 ALA A C 1
ATOM 4651 O O . ALA A 1 579 ? -29.906 53.625 31.703 1 70.19 579 ALA A O 1
ATOM 4652 N N . ARG A 1 580 ? -29.797 51.469 31.141 1 63.31 580 ARG A N 1
ATOM 4653 C CA . ARG A 1 580 ? -31.125 51.25 31.703 1 63.31 580 ARG A CA 1
ATOM 4654 C C . ARG A 1 580 ? -31.125 51.438 33.219 1 63.31 580 ARG A C 1
ATOM 4656 O O . ARG A 1 580 ? -32.062 52 33.781 1 63.31 580 ARG A O 1
ATOM 4663 N N . SER A 1 581 ? -30.062 51 33.781 1 60.72 581 SER A N 1
ATOM 4664 C CA . SER A 1 581 ? -29.938 51.156 35.25 1 60.72 581 SER A CA 1
ATOM 4665 C C . SER A 1 581 ? -29.766 52.625 35.625 1 60.72 581 SER A C 1
ATOM 4667 O O . SER A 1 581 ? -30.328 53.062 36.656 1 60.72 581 SER A O 1
ATOM 4669 N N . ARG A 1 582 ? -29.078 53.281 34.875 1 63.78 582 ARG A N 1
ATOM 4670 C CA . ARG A 1 582 ? -28.922 54.719 35.125 1 63.78 582 ARG A CA 1
ATOM 4671 C C . ARG A 1 582 ? -30.25 55.438 34.938 1 63.78 582 ARG A C 1
ATOM 4673 O O . ARG A 1 582 ? -30.562 56.375 35.688 1 63.78 582 ARG A O 1
ATOM 4680 N N . SER A 1 583 ? -30.906 55.062 33.969 1 59.53 583 SER A N 1
ATOM 4681 C CA . SER A 1 583 ? -32.188 55.688 33.719 1 59.53 583 SER A CA 1
ATOM 4682 C C . SER A 1 583 ? -33.219 55.344 34.812 1 59.53 583 SER A C 1
ATOM 4684 O O . SER A 1 583 ? -34.031 56.188 35.188 1 59.53 583 SER A O 1
ATOM 4686 N N . LEU A 1 584 ? -33 54.188 35.25 1 56.12 584 LEU A N 1
ATOM 4687 C CA . LEU A 1 584 ? -33.906 53.812 36.312 1 56.12 584 LEU A CA 1
ATOM 4688 C C . LEU A 1 584 ? -33.5 54.469 37.625 1 56.12 584 LEU A C 1
ATOM 4690 O O . LEU A 1 584 ? -34.375 54.781 38.469 1 56.12 584 LEU A O 1
ATOM 4694 N N . ASN A 1 585 ? -32.125 54.562 37.719 1 51.69 585 ASN A N 1
ATOM 4695 C CA . ASN A 1 585 ? -31.656 55.25 38.938 1 51.69 585 ASN A CA 1
ATOM 4696 C C . ASN A 1 585 ? -31.734 56.75 38.812 1 51.69 585 ASN A C 1
ATOM 4698 O O . ASN A 1 585 ? -31.453 57.469 39.75 1 51.69 585 ASN A O 1
ATOM 4702 N N . ALA A 1 586 ? -31.734 57.281 37.656 1 50.38 586 ALA A N 1
ATOM 4703 C CA . ALA A 1 586 ? -32.062 58.688 37.5 1 50.38 586 ALA A CA 1
ATOM 4704 C C . ALA A 1 586 ? -33.438 58.969 38.094 1 50.38 586 ALA A C 1
ATOM 4706 O O . ALA A 1 586 ? -34.469 58.469 37.594 1 50.38 586 ALA A O 1
ATOM 4707 N N . ALA A 1 587 ? -33.438 59.031 39.406 1 44.44 587 ALA A N 1
ATOM 4708 C CA . ALA A 1 587 ? -34.531 59.469 40.312 1 44.44 587 ALA A CA 1
ATOM 4709 C C . ALA A 1 587 ? -35.438 60.5 39.625 1 44.44 587 ALA A C 1
ATOM 4711 O O . ALA A 1 587 ? -34.938 61.375 38.906 1 44.44 587 ALA A O 1
ATOM 4712 N N . PRO A 1 588 ? -36.656 60.281 39.406 1 43.31 588 PRO A N 1
ATOM 4713 C CA . PRO A 1 588 ? -37.469 61.469 39.094 1 43.31 588 PRO A CA 1
ATOM 4714 C C . PRO A 1 588 ? -36.969 62.688 39.812 1 43.31 588 PRO A C 1
ATOM 4716 O O . PRO A 1 588 ? -36.375 62.594 40.906 1 43.31 588 PRO A O 1
ATOM 4719 N N . ASP A 1 589 ? -36.531 63.75 39.219 1 40.09 589 ASP A N 1
ATOM 4720 C CA . ASP A 1 589 ? -36.344 65 39.969 1 40.09 589 ASP A CA 1
ATOM 4721 C C . ASP A 1 589 ? -37.281 65.062 41.188 1 40.09 589 ASP A C 1
ATOM 4723 O O . ASP A 1 589 ? -38.5 64.938 41.031 1 40.09 589 ASP A O 1
ATOM 4727 N N . ASP A 1 590 ? -36.875 64.688 42.344 1 42.59 590 ASP A N 1
ATOM 4728 C CA . ASP A 1 590 ? -37.562 64.812 43.625 1 42.59 590 ASP A CA 1
ATOM 4729 C C . ASP A 1 590 ? -38.438 66.062 43.594 1 42.59 590 ASP A C 1
ATOM 4731 O O . ASP A 1 590 ? -39.375 66.25 44.406 1 42.59 590 ASP A O 1
ATOM 4735 N N . SER A 1 591 ? -38.031 67.062 42.719 1 46.44 591 SER A N 1
ATOM 4736 C CA . SER A 1 591 ? -38.781 68.312 42.688 1 46.44 591 SER A CA 1
ATOM 4737 C C . SER A 1 591 ? -40.125 68.125 42.031 1 46.44 591 SER A C 1
ATOM 4739 O O . SER A 1 591 ? -41.125 68.688 42.469 1 46.44 591 SER A O 1
ATOM 4741 N N . GLU A 1 592 ? -40.188 67.312 40.969 1 42.69 592 GLU A N 1
ATOM 4742 C CA . GLU A 1 592 ? -41.469 67.188 40.344 1 42.69 592 GLU A CA 1
ATOM 4743 C C . GLU A 1 592 ? -42.406 66.25 41.125 1 42.69 592 GLU A C 1
ATOM 4745 O O . GLU A 1 592 ? -43.594 66.5 41.25 1 42.69 592 GLU A O 1
ATOM 4750 N N . LEU A 1 593 ? -41.781 65.188 41.812 1 42.59 593 LEU A N 1
ATOM 4751 C CA . LEU A 1 593 ? -42.562 64.375 42.75 1 42.59 593 LEU A CA 1
ATOM 4752 C C . LEU A 1 593 ? -42.812 65.125 44.031 1 42.59 593 LEU A C 1
ATOM 4754 O O . LEU A 1 593 ? -43.938 65.062 44.594 1 42.59 593 LEU A O 1
ATOM 4758 N N . ALA A 1 594 ? -41.781 66 44.406 1 47 594 ALA A N 1
ATOM 4759 C CA . ALA A 1 594 ? -42 66.938 45.5 1 47 594 ALA A CA 1
ATOM 4760 C C . ALA A 1 594 ? -43 68 45.125 1 47 594 ALA A C 1
ATOM 4762 O O . ALA A 1 594 ? -43.875 68.312 45.938 1 47 594 ALA A O 1
ATOM 4763 N N . ALA A 1 595 ? -42.969 68.438 43.875 1 49.72 595 ALA A N 1
ATOM 4764 C CA . ALA A 1 595 ? -43.906 69.438 43.344 1 49.72 595 ALA A CA 1
ATOM 4765 C C . ALA A 1 595 ? -45.281 68.812 43.156 1 49.72 595 ALA A C 1
ATOM 4767 O O . ALA A 1 595 ? -46.312 69.375 43.469 1 49.72 595 ALA A O 1
ATOM 4768 N N . PHE A 1 596 ? -45.281 67.5 42.812 1 47.34 596 PHE A N 1
ATOM 4769 C CA . PHE A 1 596 ? -46.531 66.75 42.656 1 47.34 596 PHE A CA 1
ATOM 4770 C C . PHE A 1 596 ? -47.156 66.438 44 1 47.34 596 PHE A C 1
ATOM 4772 O O . PHE A 1 596 ? -48.344 66.688 44.219 1 47.34 596 PHE A O 1
ATOM 4779 N N . PHE A 1 597 ? -46.219 66.062 44.906 1 50.59 597 PHE A N 1
ATOM 4780 C CA . PHE A 1 597 ? -46.75 65.812 46.25 1 50.59 597 PHE A CA 1
ATOM 4781 C C . PHE A 1 597 ? -47.031 67.125 46.969 1 50.59 597 PHE A C 1
ATOM 4783 O O . PHE A 1 597 ? -47.969 67.25 47.75 1 50.59 597 PHE A O 1
ATOM 4790 N N . SER A 1 598 ? -46.219 68.188 46.594 1 49.78 598 SER A N 1
ATOM 4791 C CA . SER A 1 598 ? -46.5 69.5 47.094 1 49.78 598 SER A CA 1
ATOM 4792 C C . SER A 1 598 ? -47.812 70.062 46.531 1 49.78 598 SER A C 1
ATOM 4794 O O . SER A 1 598 ? -48.594 70.688 47.219 1 49.78 598 SER A O 1
ATOM 4796 N N . GLU A 1 599 ? -48.094 69.812 45.188 1 48.41 599 GLU A N 1
ATOM 4797 C CA . GLU A 1 599 ? -49.312 70.25 44.562 1 48.41 599 GLU A CA 1
ATOM 4798 C C . GLU A 1 599 ? -50.531 69.438 45.031 1 48.41 599 GLU A C 1
ATOM 4800 O O . GLU A 1 599 ? -51.594 70 45.281 1 48.41 599 GLU A O 1
ATOM 4805 N N . LEU A 1 600 ? -50.312 68.125 45.281 1 45.88 600 LEU A N 1
ATOM 4806 C CA . LEU A 1 600 ? -51.375 67.25 45.844 1 45.88 600 LEU A CA 1
ATOM 4807 C C . LEU A 1 600 ? -51.688 67.625 47.281 1 45.88 600 LEU A C 1
ATOM 4809 O O . LEU A 1 600 ? -52.844 67.625 47.688 1 45.88 600 LEU A O 1
ATOM 4813 N N . SER A 1 601 ? -50.531 68 47.969 1 41.88 601 SER A N 1
ATOM 4814 C CA . SER A 1 601 ? -50.719 68.5 49.344 1 41.88 601 SER A CA 1
ATOM 4815 C C . SER A 1 601 ? -51.5 69.812 49.375 1 41.88 601 SER A C 1
ATOM 4817 O O . SER A 1 601 ? -52.125 70.125 50.406 1 41.88 601 SER A O 1
ATOM 4819 N N . ARG A 1 602 ? -51.281 70.688 48.406 1 47.91 602 ARG A N 1
ATOM 4820 C CA . ARG A 1 602 ? -52 71.938 48.375 1 47.91 602 ARG A CA 1
ATOM 4821 C C . ARG A 1 602 ? -53.469 71.688 48.094 1 47.91 602 ARG A C 1
ATOM 4823 O O . ARG A 1 602 ? -54.312 72.438 48.594 1 47.91 602 ARG A O 1
ATOM 4830 N N . GLU A 1 603 ? -53.812 70.75 47.188 1 45.72 603 GLU A N 1
ATOM 4831 C CA . GLU A 1 603 ? -55.219 70.688 46.812 1 45.72 603 GLU A CA 1
ATOM 4832 C C . GLU A 1 603 ? -56 69.875 47.875 1 45.72 603 GLU A C 1
ATOM 4834 O O . GLU A 1 603 ? -57.188 70.125 48.094 1 45.72 603 GLU A O 1
ATOM 4839 N N . ASN A 1 604 ? -55.562 68.625 48.438 1 34.75 604 ASN A N 1
ATOM 4840 C CA . ASN A 1 604 ? -56.344 68 49.469 1 34.75 604 ASN A CA 1
ATOM 4841 C C . ASN A 1 604 ? -55.656 68 50.812 1 34.75 604 ASN A C 1
ATOM 4843 O O . ASN A 1 604 ? -54.75 67.25 51.062 1 34.75 604 ASN A O 1
ATOM 4847 N N . PRO A 1 605 ? -55.75 69.125 51.625 1 35.75 605 PRO A N 1
ATOM 4848 C CA . PRO A 1 605 ? -55.094 69.375 52.906 1 35.75 605 PRO A CA 1
ATOM 4849 C C . PRO A 1 605 ? -55.188 68.25 53.906 1 35.75 605 PRO A C 1
ATOM 4851 O O . PRO A 1 605 ? -54.344 68.062 54.781 1 35.75 605 PRO A O 1
ATOM 4854 N N . THR A 1 606 ? -56.406 67.625 54.062 1 35 606 THR A N 1
ATOM 4855 C CA . THR A 1 606 ? -56.75 66.812 55.219 1 35 606 THR A CA 1
ATOM 4856 C C . THR A 1 606 ? -55.875 65.562 55.25 1 35 606 THR A C 1
ATOM 4858 O O . THR A 1 606 ? -55.688 64.938 56.312 1 35 606 THR A O 1
ATOM 4861 N N . ALA A 1 607 ? -55.75 64.875 54.125 1 30.97 607 ALA A N 1
ATOM 4862 C CA . ALA A 1 607 ? -55.375 63.5 54.156 1 30.97 607 ALA A CA 1
ATOM 4863 C C . ALA A 1 607 ? -53.906 63.312 54.5 1 30.97 607 ALA A C 1
ATOM 4865 O O . ALA A 1 607 ? -53.375 62.188 54.469 1 30.97 607 ALA A O 1
ATOM 4866 N N . VAL A 1 608 ? -53.125 64.375 54.625 1 33.06 608 VAL A N 1
ATOM 4867 C CA . VAL A 1 608 ? -51.656 64.25 54.719 1 33.06 608 VAL A CA 1
ATOM 4868 C C . VAL A 1 608 ? -51.312 63.844 56.156 1 33.06 608 VAL A C 1
ATOM 4870 O O . VAL A 1 608 ? -50.156 63.969 56.562 1 33.06 608 VAL A O 1
ATOM 4873 N N . LEU A 1 609 ? -52.375 63.719 57.031 1 29.09 609 LEU A N 1
ATOM 4874 C CA . LEU A 1 609 ? -52.031 63.625 58.469 1 29.09 609 LEU A CA 1
ATOM 4875 C C . LEU A 1 609 ? -51.094 62.469 58.75 1 29.09 609 LEU A C 1
ATOM 4877 O O . LEU A 1 609 ? -50.375 62.469 59.75 1 29.09 609 LEU A O 1
ATOM 4881 N N . LEU A 1 610 ? -51.406 61.312 58.188 1 27.62 610 LEU A N 1
ATOM 4882 C CA . LEU A 1 610 ? -51.125 60.125 58.969 1 27.62 610 LEU A CA 1
ATOM 4883 C C . LEU A 1 610 ? -49.625 59.812 59 1 27.62 610 LEU A C 1
ATOM 4885 O O . LEU A 1 610 ? -49.188 58.781 59.5 1 27.62 610 LEU A O 1
ATOM 4889 N N . THR A 1 611 ? -48.844 60.438 58.188 1 27.52 611 THR A N 1
ATOM 4890 C CA . THR A 1 611 ? -47.594 59.719 57.906 1 27.52 611 THR A CA 1
ATOM 4891 C C . THR A 1 611 ? -46.594 59.875 59.062 1 27.52 611 THR A C 1
ATOM 4893 O O . THR A 1 611 ? -45.469 59.438 58.969 1 27.52 611 THR A O 1
ATOM 4896 N N . ASP A 1 612 ? -46.812 60.781 60.031 1 28.56 612 ASP A N 1
ATOM 4897 C CA . ASP A 1 612 ? -45.719 61.125 60.938 1 28.56 612 ASP A CA 1
ATOM 4898 C C . ASP A 1 612 ? -45.5 60 61.938 1 28.56 612 ASP A C 1
ATOM 4900 O O . ASP A 1 612 ? -44.875 60.219 63 1 28.56 612 ASP A O 1
ATOM 4904 N N . SER A 1 613 ? -46.219 58.844 61.938 1 25.8 613 SER A N 1
ATOM 4905 C CA . SER A 1 613 ? -46.156 58.156 63.219 1 25.8 613 SER A CA 1
ATOM 4906 C C . SER A 1 613 ? -44.719 57.781 63.562 1 25.8 613 SER A C 1
ATOM 4908 O O . SER A 1 613 ? -43.969 57.281 62.688 1 25.8 613 SER A O 1
ATOM 4910 N N . PRO A 1 614 ? -44.125 58.312 64.688 1 29.16 614 PRO A N 1
ATOM 4911 C CA . PRO A 1 614 ? -42.812 58.094 65.312 1 29.16 614 PRO A CA 1
ATOM 4912 C C . PRO A 1 614 ? -42.438 56.625 65.438 1 29.16 614 PRO A C 1
ATOM 4914 O O . PRO A 1 614 ? -43.156 55.844 66 1 29.16 614 PRO A O 1
ATOM 4917 N N . THR A 1 615 ? -42.125 55.906 64.375 1 25.94 615 THR A N 1
ATOM 4918 C CA . THR A 1 615 ? -41.844 54.469 64.438 1 25.94 615 THR A CA 1
ATOM 4919 C C . THR A 1 615 ? -40.875 54.156 65.562 1 25.94 615 THR A C 1
ATOM 4921 O O . THR A 1 615 ? -39.75 54.625 65.562 1 25.94 615 THR A O 1
ATOM 4924 N N . HIS A 1 616 ? -41.375 54.062 66.938 1 25.98 616 HIS A N 1
ATOM 4925 C CA . HIS A 1 616 ? -40.719 53.688 68.188 1 25.98 616 HIS A CA 1
ATOM 4926 C C . HIS A 1 616 ? -39.969 52.375 68 1 25.98 616 HIS A C 1
ATOM 4928 O O . HIS A 1 616 ? -40.562 51.312 67.875 1 25.98 616 HIS A O 1
ATOM 4934 N N . THR A 1 617 ? -38.938 52.312 67.312 1 25.22 617 THR A N 1
ATOM 4935 C CA . THR A 1 617 ? -38.156 51.062 67.25 1 25.22 617 THR A CA 1
ATOM 4936 C C . THR A 1 617 ? -37.719 50.594 68.625 1 25.22 617 THR A C 1
ATOM 4938 O O . THR A 1 617 ? -37.094 51.344 69.375 1 25.22 617 THR A O 1
ATOM 4941 N N . PRO A 1 618 ? -38.469 49.688 69.25 1 24.02 618 PRO A N 1
ATOM 4942 C CA . PRO A 1 618 ? -38.219 49.219 70.625 1 24.02 618 PRO A CA 1
ATOM 4943 C C . PRO A 1 618 ? -36.75 48.781 70.812 1 24.02 618 PRO A C 1
ATOM 4945 O O . PRO A 1 618 ? -36.156 48.156 69.938 1 24.02 618 PRO A O 1
ATOM 4948 N N . ARG A 1 619 ? -35.938 49.594 71.562 1 25.25 619 ARG A N 1
ATOM 4949 C CA . ARG A 1 619 ? -34.562 49.438 72 1 25.25 619 ARG A CA 1
ATOM 4950 C C . ARG A 1 619 ? -34.375 48.125 72.75 1 25.25 619 ARG A C 1
ATOM 4952 O O . ARG A 1 619 ? -34.969 47.906 73.812 1 25.25 619 ARG A O 1
ATOM 4959 N N . LEU A 1 620 ? -34.406 47 72.062 1 22.2 620 LEU A N 1
ATOM 4960 C CA . LEU A 1 620 ? -34.312 45.688 72.688 1 22.2 620 LEU A CA 1
ATOM 4961 C C . LEU A 1 620 ? -33.156 45.656 73.688 1 22.2 620 LEU A C 1
ATOM 4963 O O . LEU A 1 620 ? -32.094 46.188 73.375 1 22.2 620 LEU A O 1
ATOM 4967 N N . PRO A 1 621 ? -33.406 45.312 74.938 1 23.2 621 PRO A N 1
ATOM 4968 C CA . PRO A 1 621 ? -32.531 45.375 76.125 1 23.2 621 PRO A CA 1
ATOM 4969 C C . PRO A 1 621 ? -31.266 44.562 76 1 23.2 621 PRO A C 1
ATOM 4971 O O . PRO A 1 621 ? -31.25 43.562 75.25 1 23.2 621 PRO A O 1
ATOM 4974 N N . VAL A 1 622 ? -30.094 45.188 75.812 1 24.66 622 VAL A N 1
ATOM 4975 C CA . VAL A 1 622 ? -28.719 44.719 75.812 1 24.66 622 VAL A CA 1
ATOM 4976 C C . VAL A 1 622 ? -28.469 43.719 76.938 1 24.66 622 VAL A C 1
ATOM 4978 O O . VAL A 1 622 ? -28.516 44.094 78.125 1 24.66 622 VAL A O 1
ATOM 4981 N N . THR A 1 623 ? -29.172 42.562 76.938 1 21.14 623 THR A N 1
ATOM 4982 C CA . THR A 1 623 ? -29.031 41.656 78.062 1 21.14 623 THR A CA 1
ATOM 4983 C C . THR A 1 623 ? -27.562 41.344 78.312 1 21.14 623 THR A C 1
ATOM 4985 O O . THR A 1 623 ? -26.797 41.125 77.375 1 21.14 623 THR A O 1
ATOM 4988 N N . ASN A 1 624 ? -27 41.719 79.438 1 21.8 624 ASN A N 1
ATOM 4989 C CA . ASN A 1 624 ? -25.719 41.656 80.188 1 21.8 624 ASN A CA 1
ATOM 4990 C C . ASN A 1 624 ? -25.281 40.188 80.312 1 21.8 624 ASN A C 1
ATOM 4992 O O . ASN A 1 624 ? -25.875 39.438 81.125 1 21.8 624 ASN A O 1
ATOM 4996 N N . THR A 1 625 ? -25.25 39.375 79.25 1 21.28 625 THR A N 1
ATOM 4997 C CA . THR A 1 625 ? -24.984 38 79.562 1 21.28 625 THR A CA 1
ATOM 4998 C C . THR A 1 625 ? -23.719 37.875 80.438 1 21.28 625 THR A C 1
ATOM 5000 O O . THR A 1 625 ? -22.719 38.531 80.188 1 21.28 625 THR A O 1
ATOM 5003 N N . PRO A 1 626 ? -23.797 37.062 81.562 1 22.03 626 PRO A N 1
ATOM 5004 C CA . PRO A 1 626 ? -22.922 36.844 82.75 1 22.03 626 PRO A CA 1
ATOM 5005 C C . PRO A 1 626 ? -21.562 36.281 82.312 1 22.03 626 PRO A C 1
ATOM 5007 O O . PRO A 1 626 ? -21.406 35.781 81.188 1 22.03 626 PRO A O 1
ATOM 5010 N N . GLY A 1 627 ? -20.469 36.094 83.25 1 20.47 627 GLY A N 1
ATOM 5011 C CA . GLY A 1 627 ? -19.047 36 83.562 1 20.47 627 GLY A CA 1
ATOM 5012 C C . GLY A 1 627 ? -18.469 34.625 83.375 1 20.47 627 GLY A C 1
ATOM 5013 O O . GLY A 1 627 ? -17.312 34.375 83.688 1 20.47 627 GLY A O 1
ATOM 5014 N N . SER A 1 628 ? -19.141 33.594 82.75 1 18.72 628 SER A N 1
ATOM 5015 C CA . SER A 1 628 ? -18.688 32.312 83.25 1 18.72 628 SER A CA 1
ATOM 5016 C C . SER A 1 628 ? -17.172 32.188 83.188 1 18.72 628 SER A C 1
ATOM 5018 O O . SER A 1 628 ? -16.547 32.875 82.375 1 18.72 628 SER A O 1
ATOM 5020 N N . ALA A 1 629 ? -16.578 31.016 83.875 1 20.59 629 ALA A N 1
ATOM 5021 C CA . ALA A 1 629 ? -15.523 30.422 84.75 1 20.59 629 ALA A CA 1
ATOM 5022 C C . ALA A 1 629 ? -14.383 29.906 83.875 1 20.59 629 ALA A C 1
ATOM 5024 O O . ALA A 1 629 ? -14.586 29.562 82.688 1 20.59 629 ALA A O 1
ATOM 5025 N N . ALA A 1 630 ? -13.133 29.984 84.375 1 21.78 630 ALA A N 1
ATOM 5026 C CA . ALA A 1 630 ? -11.688 29.875 84.188 1 21.78 630 ALA A CA 1
ATOM 5027 C C . ALA A 1 630 ? -11.266 28.422 83.938 1 21.78 630 ALA A C 1
ATOM 5029 O O . ALA A 1 630 ? -10.336 27.938 84.562 1 21.78 630 ALA A O 1
ATOM 5030 N N . ALA A 1 631 ? -12.039 27.484 83.25 1 21.16 631 ALA A N 1
ATOM 5031 C CA . ALA A 1 631 ? -11.664 26.109 83.562 1 21.16 631 ALA A CA 1
ATOM 5032 C C . ALA A 1 631 ? -10.195 25.859 83.25 1 21.16 631 ALA A C 1
ATOM 5034 O O . ALA A 1 631 ? -9.648 26.453 82.312 1 21.16 631 ALA A O 1
ATOM 5035 N N . PRO A 1 632 ? -9.484 24.953 84.062 1 22.25 632 PRO A N 1
ATOM 5036 C CA . PRO A 1 632 ? -8.117 24.531 84.438 1 22.25 632 PRO A CA 1
ATOM 5037 C C . PRO A 1 632 ? -7.484 23.703 83.312 1 22.25 632 PRO A C 1
ATOM 5039 O O . PRO A 1 632 ? -8.164 22.891 82.625 1 22.25 632 PRO A O 1
ATOM 5042 N N . SER A 1 633 ? -6.68 24.234 82.438 1 19.92 633 SER A N 1
ATOM 5043 C CA . SER A 1 633 ? -5.906 23.594 81.375 1 19.92 633 SER A CA 1
ATOM 5044 C C . SER A 1 633 ? -5.055 22.453 81.938 1 19.92 633 SER A C 1
ATOM 5046 O O . SER A 1 633 ? -4.125 22.672 82.688 1 19.92 633 SER A O 1
ATOM 5048 N N . THR A 1 634 ? -5.527 21.297 82.375 1 19.28 634 THR A N 1
ATOM 5049 C CA . THR A 1 634 ? -4.727 20.188 82.938 1 19.28 634 THR A CA 1
ATOM 5050 C C . THR A 1 634 ? -3.727 19.719 81.875 1 19.28 634 THR A C 1
ATOM 5052 O O . THR A 1 634 ? -4.094 19.469 80.688 1 19.28 634 THR A O 1
ATOM 5055 N N . ARG A 1 635 ? -2.34 19.828 82.062 1 21.77 635 ARG A N 1
ATOM 5056 C CA . ARG A 1 635 ? -1.056 19.453 81.5 1 21.77 635 ARG A CA 1
ATOM 5057 C C . ARG A 1 635 ? -0.878 17.938 81.438 1 21.77 635 ARG A C 1
ATOM 5059 O O . ARG A 1 635 ? -0.174 17.375 82.312 1 21.77 635 ARG A O 1
ATOM 5066 N N . HIS A 1 636 ? -1.794 17.047 81.375 1 19.81 636 HIS A N 1
ATOM 5067 C CA . HIS A 1 636 ? -1.449 15.68 81.75 1 19.81 636 HIS A CA 1
ATOM 5068 C C . HIS A 1 636 ? -0.182 15.211 81 1 19.81 636 HIS A C 1
ATOM 5070 O O . HIS A 1 636 ? 0.169 15.727 79.938 1 19.81 636 HIS A O 1
ATOM 5076 N N . GLN A 1 637 ? 0.562 13.961 81.562 1 20.7 637 GLN A N 1
ATOM 5077 C CA . GLN A 1 637 ? 1.678 13.141 82 1 20.7 637 GLN A CA 1
ATOM 5078 C C . GLN A 1 637 ? 2.16 12.211 80.875 1 20.7 637 GLN A C 1
ATOM 5080 O O . GLN A 1 637 ? 3.275 11.688 80.938 1 20.7 637 GLN A O 1
ATOM 5085 N N . LEU A 1 638 ? 1.424 11.641 79.938 1 23.09 638 LEU A N 1
ATOM 5086 C CA . LEU A 1 638 ? 1.899 10.289 79.688 1 23.09 638 LEU A CA 1
ATOM 5087 C C . LEU A 1 638 ? 3.355 10.305 79.25 1 23.09 638 LEU A C 1
ATOM 5089 O O . LEU A 1 638 ? 3.764 11.18 78.438 1 23.09 638 LEU A O 1
ATOM 5093 N N . ARG A 1 639 ? 4.352 9.312 79.812 1 21.39 639 ARG A N 1
ATOM 5094 C CA . ARG A 1 639 ? 5.594 8.609 80.125 1 21.39 639 ARG A CA 1
ATOM 5095 C C . ARG A 1 639 ? 6.141 7.906 78.875 1 21.39 639 ARG A C 1
ATOM 5097 O O . ARG A 1 639 ? 7.254 7.383 78.938 1 21.39 639 ARG A O 1
ATOM 5104 N N . SER A 1 640 ? 5.375 7.461 77.875 1 25.61 640 SER A N 1
ATOM 5105 C CA . SER A 1 640 ? 6.09 6.387 77.25 1 25.61 640 SER A CA 1
ATOM 5106 C C . SER A 1 640 ? 7.41 6.883 76.625 1 25.61 640 SER A C 1
ATOM 5108 O O . SER A 1 640 ? 7.5 8.016 76.188 1 25.61 640 SER A O 1
ATOM 5110 N N . PRO A 1 641 ? 8.602 6.07 76.812 1 24.7 641 PRO A N 1
ATOM 5111 C CA . PRO A 1 641 ? 9.992 6.438 76.562 1 24.7 641 PRO A CA 1
ATOM 5112 C C . PRO A 1 641 ? 10.219 6.996 75.188 1 24.7 641 PRO A C 1
ATOM 5114 O O . PRO A 1 641 ? 9.477 6.668 74.25 1 24.7 641 PRO A O 1
ATOM 5117 N N . MET B 1 1 ? 36.781 39.469 17.172 1 27.55 1 MET B N 1
ATOM 5118 C CA . MET B 1 1 ? 35.969 38.531 17.922 1 27.55 1 MET B CA 1
ATOM 5119 C C . MET B 1 1 ? 35.062 37.75 16.984 1 27.55 1 MET B C 1
ATOM 5121 O O . MET B 1 1 ? 34.844 36.531 17.188 1 27.55 1 MET B O 1
ATOM 5125 N N . ARG B 1 2 ? 34.781 38.469 15.93 1 33.66 2 ARG B N 1
ATOM 5126 C CA . ARG B 1 2 ? 33.844 37.969 14.906 1 33.66 2 ARG B CA 1
ATOM 5127 C C . ARG B 1 2 ? 34.5 36.812 14.125 1 33.66 2 ARG B C 1
ATOM 5129 O O . ARG B 1 2 ? 33.844 35.812 13.859 1 33.66 2 ARG B O 1
ATOM 5136 N N . LEU B 1 3 ? 35.812 37.062 13.797 1 34.97 3 LEU B N 1
ATOM 5137 C CA . LEU B 1 3 ? 36.5 36.125 12.961 1 34.97 3 LEU B CA 1
ATOM 5138 C C . LEU B 1 3 ? 36.906 34.875 13.773 1 34.97 3 LEU B C 1
ATOM 5140 O O . LEU B 1 3 ? 36.875 33.75 13.25 1 34.97 3 LEU B O 1
ATOM 5144 N N . LYS B 1 4 ? 37.156 35.062 15.031 1 34 4 LYS B N 1
ATOM 5145 C CA . LYS B 1 4 ? 37.656 33.969 15.828 1 34 4 LYS B CA 1
ATOM 5146 C C . LYS B 1 4 ? 36.562 32.938 16.062 1 34 4 LYS B C 1
ATOM 5148 O O . LYS B 1 4 ? 36.812 31.719 16.031 1 34 4 LYS B O 1
ATOM 5153 N N . PHE B 1 5 ? 35.406 33.5 16.266 1 34.38 5 PHE B N 1
ATOM 5154 C CA . PHE B 1 5 ? 34.312 32.562 16.5 1 34.38 5 PHE B CA 1
ATOM 5155 C C . PHE B 1 5 ? 34 31.719 15.258 1 34.38 5 PHE B C 1
ATOM 5157 O O . PHE B 1 5 ? 33.812 30.516 15.344 1 34.38 5 PHE B O 1
ATOM 5164 N N . PHE B 1 6 ? 34.219 32.312 14.172 1 38.12 6 PHE B N 1
ATOM 5165 C CA . PHE B 1 6 ? 33.969 31.609 12.93 1 38.12 6 PHE B CA 1
ATOM 5166 C C . PHE B 1 6 ? 35.062 30.578 12.656 1 38.12 6 PHE B C 1
ATOM 5168 O O . PHE B 1 6 ? 34.781 29.484 12.188 1 38.12 6 PHE B O 1
ATOM 5175 N N . ALA B 1 7 ? 36.25 31.016 13.055 1 38.25 7 ALA B N 1
ATOM 5176 C CA . ALA B 1 7 ? 37.375 30.094 12.883 1 38.25 7 ALA B CA 1
ATOM 5177 C C . ALA B 1 7 ? 37.219 28.859 13.773 1 38.25 7 ALA B C 1
ATOM 5179 O O . ALA B 1 7 ? 37.5 27.734 13.344 1 38.25 7 ALA B O 1
ATOM 5180 N N . LEU B 1 8 ? 36.625 29.109 14.867 1 34.41 8 LEU B N 1
ATOM 5181 C CA . LEU B 1 8 ? 36.406 28 15.781 1 34.41 8 LEU B CA 1
ATOM 5182 C C . LEU B 1 8 ? 35.375 27.031 15.258 1 34.41 8 LEU B C 1
ATOM 5184 O O . LEU B 1 8 ? 35.531 25.812 15.328 1 34.41 8 LEU B O 1
ATOM 5188 N N . ILE B 1 9 ? 34.438 27.578 14.672 1 40.41 9 ILE B N 1
ATOM 5189 C CA . ILE B 1 9 ? 33.375 26.734 14.141 1 40.41 9 ILE B CA 1
ATOM 5190 C C . ILE B 1 9 ? 33.906 25.922 12.961 1 40.41 9 ILE B C 1
ATOM 5192 O O . ILE B 1 9 ? 33.594 24.734 12.836 1 40.41 9 ILE B O 1
ATOM 5196 N N . ILE B 1 10 ? 34.844 26.531 12.266 1 41.94 10 ILE B N 1
ATOM 5197 C CA . ILE B 1 10 ? 35.438 25.828 11.133 1 41.94 10 ILE B CA 1
ATOM 5198 C C . ILE B 1 10 ? 36.312 24.688 11.641 1 41.94 10 ILE B C 1
ATOM 5200 O O . ILE B 1 10 ? 36.25 23.578 11.109 1 41.94 10 ILE B O 1
ATOM 5204 N N . VAL B 1 11 ? 37.031 25.016 12.695 1 38.53 11 VAL B N 1
ATOM 5205 C CA . VAL B 1 11 ? 37.969 24.016 13.227 1 38.53 11 VAL B CA 1
ATOM 5206 C C . VAL B 1 11 ? 37.156 22.859 13.836 1 38.53 11 VAL B C 1
ATOM 5208 O O . VAL B 1 11 ? 37.5 21.688 13.617 1 38.53 11 VAL B O 1
ATOM 5211 N N . ILE B 1 12 ? 36.125 23.234 14.469 1 39 12 ILE B N 1
ATOM 5212 C CA . ILE B 1 12 ? 35.344 22.172 15.086 1 39 12 ILE B CA 1
ATOM 5213 C C . ILE B 1 12 ? 34.688 21.328 14 1 39 12 ILE B C 1
ATOM 5215 O O . ILE B 1 12 ? 34.656 20.094 14.078 1 39 12 ILE B O 1
ATOM 5219 N N . SER B 1 13 ? 34.312 22.016 13.07 1 40.97 13 SER B N 1
ATOM 5220 C CA . SER B 1 13 ? 33.688 21.281 11.961 1 40.97 13 SER B CA 1
ATOM 5221 C C . SER B 1 13 ? 34.688 20.391 11.258 1 40.97 13 SER B C 1
ATOM 5223 O O . SER B 1 13 ? 34.375 19.25 10.914 1 40.97 13 SER B O 1
ATOM 5225 N N . ALA B 1 14 ? 35.875 20.953 11.164 1 40.03 14 ALA B N 1
ATOM 5226 C CA . ALA B 1 14 ? 36.938 20.156 10.57 1 40.03 14 ALA B CA 1
ATOM 5227 C C . ALA B 1 14 ? 37.312 18.953 11.445 1 40.03 14 ALA B C 1
ATOM 5229 O O . ALA B 1 14 ? 37.531 17.859 10.938 1 40.03 14 ALA B O 1
ATOM 5230 N N . TYR B 1 15 ? 37.281 19.219 12.688 1 35.88 15 TYR B N 1
ATOM 5231 C CA . TYR B 1 15 ? 37.625 18.141 13.609 1 35.88 15 TYR B CA 1
ATOM 5232 C C . TYR B 1 15 ? 36.562 17.047 13.578 1 35.88 15 TYR B C 1
ATOM 5234 O O . TYR B 1 15 ? 36.875 15.859 13.57 1 35.88 15 TYR B O 1
ATOM 5242 N N . VAL B 1 16 ? 35.406 17.469 13.609 1 37.28 16 VAL B N 1
ATOM 5243 C CA . VAL B 1 16 ? 34.375 16.469 13.547 1 37.28 16 VAL B CA 1
ATOM 5244 C C . VAL B 1 16 ? 34.469 15.664 12.25 1 37.28 16 VAL B C 1
ATOM 5246 O O . VAL B 1 16 ? 34.312 14.445 12.25 1 37.28 16 VAL B O 1
ATOM 5249 N N . PHE B 1 17 ? 34.875 16.359 11.305 1 38.5 17 PHE B N 1
ATOM 5250 C CA . PHE B 1 17 ? 35.031 15.695 10.016 1 38.5 17 PHE B CA 1
ATOM 5251 C C . PHE B 1 17 ? 36.219 14.727 10.055 1 38.5 17 PHE B C 1
ATOM 5253 O O . PHE B 1 17 ? 36.156 13.648 9.469 1 38.5 17 PHE B O 1
ATOM 5260 N N . LEU B 1 18 ? 37.281 15.234 10.672 1 35.28 18 LEU B N 1
ATOM 5261 C CA . LEU B 1 18 ? 38.469 14.398 10.727 1 35.28 18 LEU B CA 1
ATOM 5262 C C . LEU B 1 18 ? 38.281 13.227 11.68 1 35.28 18 LEU B C 1
ATOM 5264 O O . LEU B 1 18 ? 38.75 12.117 11.406 1 35.28 18 LEU B O 1
ATOM 5268 N N . ASP B 1 19 ? 37.625 13.523 12.75 1 33.34 19 ASP B N 1
ATOM 5269 C CA . ASP B 1 19 ? 37.438 12.438 13.703 1 33.34 19 ASP B CA 1
ATOM 5270 C C . ASP B 1 19 ? 36.406 11.414 13.188 1 33.34 19 ASP B C 1
ATOM 5272 O O . ASP B 1 19 ? 36.562 10.211 13.406 1 33.34 19 ASP B O 1
ATOM 5276 N N . ALA B 1 20 ? 35.438 11.953 12.594 1 32.69 20 ALA B N 1
ATOM 5277 C CA . ALA B 1 20 ? 34.5 10.977 12.031 1 32.69 20 ALA B CA 1
ATOM 5278 C C . ALA B 1 20 ? 35.188 10.055 11.039 1 32.69 20 ALA B C 1
ATOM 5280 O O . ALA B 1 20 ? 34.719 8.953 10.758 1 32.69 20 ALA B O 1
ATOM 5281 N N . SER B 1 21 ? 36.312 10.547 10.484 1 28.42 21 SER B N 1
ATOM 5282 C CA . SER B 1 21 ? 37.031 9.656 9.602 1 28.42 21 SER B CA 1
ATOM 5283 C C . SER B 1 21 ? 37.719 8.539 10.383 1 28.42 21 SER B C 1
ATOM 5285 O O . SER B 1 21 ? 37.969 7.457 9.836 1 28.42 21 SER B O 1
ATOM 5287 N N . GLN B 1 22 ? 38.312 8.906 11.539 1 26.39 22 GLN B N 1
ATOM 5288 C CA . GLN B 1 22 ? 39.156 7.914 12.188 1 26.39 22 GLN B CA 1
ATOM 5289 C C . GLN B 1 22 ? 38.344 6.926 13 1 26.39 22 GLN B C 1
ATOM 5291 O O . GLN B 1 22 ? 38.875 6.02 13.641 1 26.39 22 GLN B O 1
ATOM 5296 N N . THR B 1 23 ? 37.188 7.266 13.438 1 26.94 23 THR B N 1
ATOM 5297 C CA . THR B 1 23 ? 36.625 6.234 14.305 1 26.94 23 THR B CA 1
ATOM 5298 C C . THR B 1 23 ? 36.5 4.91 13.562 1 26.94 23 THR B C 1
ATOM 5300 O O . THR B 1 23 ? 35.688 4.773 12.648 1 26.94 23 THR B O 1
ATOM 5303 N N . SER B 1 24 ? 37.625 4.137 13.375 1 22.78 24 SER B N 1
ATOM 5304 C CA . SER B 1 24 ? 37.844 2.736 13.055 1 22.78 24 SER B CA 1
ATOM 5305 C C . SER B 1 24 ? 36.844 1.825 13.766 1 22.78 24 SER B C 1
ATOM 5307 O O . SER B 1 24 ? 36.219 2.23 14.742 1 22.78 24 SER B O 1
ATOM 5309 N N . LEU B 1 25 ? 37.219 0.363 13.539 1 22.67 25 LEU B N 1
ATOM 5310 C CA . LEU B 1 25 ? 36.719 -1.006 13.586 1 22.67 25 LEU B CA 1
ATOM 5311 C C . LEU B 1 25 ? 36.531 -1.472 15.031 1 22.67 25 LEU B C 1
ATOM 5313 O O . LEU B 1 25 ? 37.375 -2.236 15.539 1 22.67 25 LEU B O 1
ATOM 5317 N N . ARG B 1 26 ? 36.469 -0.707 16.125 1 21.81 26 ARG B N 1
ATOM 5318 C CA . ARG B 1 26 ? 36.438 -1.678 17.219 1 21.81 26 ARG B CA 1
ATOM 5319 C C . ARG B 1 26 ? 35.25 -2.623 17.062 1 21.81 26 ARG B C 1
ATOM 5321 O O . ARG B 1 26 ? 34.156 -2.207 16.656 1 21.81 26 ARG B O 1
ATOM 5328 N N . SER B 1 27 ? 35.469 -3.996 16.984 1 22.11 27 SER B N 1
ATOM 5329 C CA . SER B 1 27 ? 34.719 -5.242 16.922 1 22.11 27 SER B CA 1
ATOM 5330 C C . SER B 1 27 ? 33.594 -5.27 17.969 1 22.11 27 SER B C 1
ATOM 5332 O O . SER B 1 27 ? 33.844 -5.594 19.125 1 22.11 27 SER B O 1
ATOM 5334 N N . SER B 1 28 ? 32.969 -4.184 18.312 1 22.28 28 SER B N 1
ATOM 5335 C CA . SER B 1 28 ? 32.031 -4.492 19.391 1 22.28 28 SER B CA 1
ATOM 5336 C C . SER B 1 28 ? 31.109 -5.637 19.016 1 22.28 28 SER B C 1
ATOM 5338 O O . SER B 1 28 ? 30.797 -5.816 17.828 1 22.28 28 SER B O 1
ATOM 5340 N N . SER B 1 29 ? 31.078 -6.68 19.844 1 22.11 29 SER B N 1
ATOM 5341 C CA . SER B 1 29 ? 30.203 -7.855 19.875 1 22.11 29 SER B CA 1
ATOM 5342 C C . SER B 1 29 ? 28.75 -7.48 19.594 1 22.11 29 SER B C 1
ATOM 5344 O O . SER B 1 29 ? 28.25 -6.5 20.156 1 22.11 29 SER B O 1
ATOM 5346 N N . LEU B 1 30 ? 28.375 -7.684 18.469 1 25.25 30 LEU B N 1
ATOM 5347 C CA . LEU B 1 30 ? 27.047 -7.535 17.875 1 25.25 30 LEU B CA 1
ATOM 5348 C C . LEU B 1 30 ? 25.953 -8.008 18.844 1 25.25 30 LEU B C 1
ATOM 5350 O O . LEU B 1 30 ? 25.656 -9.195 18.906 1 25.25 30 LEU B O 1
ATOM 5354 N N . GLU B 1 31 ? 26.031 -7.539 20.125 1 25.3 31 GLU B N 1
ATOM 5355 C CA . GLU B 1 31 ? 24.797 -7.883 20.828 1 25.3 31 GLU B CA 1
ATOM 5356 C C . GLU B 1 31 ? 23.578 -7.344 20.078 1 25.3 31 GLU B C 1
ATOM 5358 O O . GLU B 1 31 ? 23.609 -6.238 19.531 1 25.3 31 GLU B O 1
ATOM 5363 N N . ASN B 1 32 ? 22.734 -8.203 19.562 1 26.08 32 ASN B N 1
ATOM 5364 C CA . ASN B 1 32 ? 21.453 -7.941 18.922 1 26.08 32 ASN B CA 1
ATOM 5365 C C . ASN B 1 32 ? 20.75 -6.734 19.531 1 26.08 32 ASN B C 1
ATOM 5367 O O . ASN B 1 32 ? 20.688 -6.609 20.766 1 26.08 32 ASN B O 1
ATOM 5371 N N . PRO B 1 33 ? 20.812 -5.727 18.953 1 28.77 33 PRO B N 1
ATOM 5372 C CA . PRO B 1 33 ? 20.078 -4.672 19.656 1 28.77 33 PRO B CA 1
ATOM 5373 C C . PRO B 1 33 ? 18.781 -5.168 20.266 1 28.77 33 PRO B C 1
ATOM 5375 O O . PRO B 1 33 ? 18.172 -6.109 19.75 1 28.77 33 PRO B O 1
ATOM 5378 N N . PRO B 1 34 ? 18.438 -5.059 21.625 1 30.95 34 PRO B N 1
ATOM 5379 C CA . PRO B 1 34 ? 17.328 -5.703 22.344 1 30.95 34 PRO B CA 1
ATOM 5380 C C . PRO B 1 34 ? 16.031 -5.742 21.531 1 30.95 34 PRO B C 1
ATOM 5382 O O . PRO B 1 34 ? 15.219 -6.645 21.703 1 30.95 34 PRO B O 1
ATOM 5385 N N . GLY B 1 35 ? 15.625 -4.699 20.969 1 29.83 35 GLY B N 1
ATOM 5386 C CA . GLY B 1 35 ? 14.281 -4.527 20.438 1 29.83 35 GLY B CA 1
ATOM 5387 C C . GLY B 1 35 ? 14.102 -5.156 19.062 1 29.83 35 GLY B C 1
ATOM 5388 O O . GLY B 1 35 ? 13.148 -4.836 18.344 1 29.83 35 GLY B O 1
ATOM 5389 N N . TRP B 1 36 ? 15.172 -5.719 18.578 1 30.56 36 TRP B N 1
ATOM 5390 C CA . TRP B 1 36 ? 15 -6.34 17.266 1 30.56 36 TRP B CA 1
ATOM 5391 C C . TRP B 1 36 ? 13.898 -7.387 17.297 1 30.56 36 TRP B C 1
ATOM 5393 O O . TRP B 1 36 ? 13.875 -8.25 18.172 1 30.56 36 TRP B O 1
ATOM 5403 N N . PRO B 1 37 ? 12.773 -7.133 16.766 1 30.94 37 PRO B N 1
ATOM 5404 C CA . PRO B 1 37 ? 11.945 -8.336 16.859 1 30.94 37 PRO B CA 1
ATOM 5405 C C . PRO B 1 37 ? 12.695 -9.602 16.469 1 30.94 37 PRO B C 1
ATOM 5407 O O . PRO B 1 37 ? 13.555 -9.57 15.578 1 30.94 37 PRO B O 1
ATOM 5410 N N . ALA B 1 38 ? 13.094 -10.391 17.422 1 29.83 38 ALA B N 1
ATOM 5411 C CA . ALA B 1 38 ? 13.688 -11.719 17.234 1 29.83 38 ALA B CA 1
ATOM 5412 C C . ALA B 1 38 ? 13.086 -12.414 16.016 1 29.83 38 ALA B C 1
ATOM 5414 O O . ALA B 1 38 ? 11.859 -12.422 15.836 1 29.83 38 ALA B O 1
ATOM 5415 N N . PHE B 1 39 ? 13.758 -12.312 14.922 1 28.12 39 PHE B N 1
ATOM 5416 C CA . PHE B 1 39 ? 13.359 -13.258 13.891 1 28.12 39 PHE B CA 1
ATOM 5417 C C . PHE B 1 39 ? 13.109 -14.641 14.484 1 28.12 39 PHE B C 1
ATOM 5419 O O . PHE B 1 39 ? 14.047 -15.305 14.93 1 28.12 39 PHE B O 1
ATOM 5426 N N . ARG B 1 40 ? 12.102 -14.82 15.398 1 26.7 40 ARG B N 1
ATOM 5427 C CA . ARG B 1 40 ? 11.906 -16.172 15.914 1 26.7 40 ARG B CA 1
ATOM 5428 C C . ARG B 1 40 ? 11.922 -17.203 14.781 1 26.7 40 ARG B C 1
ATOM 5430 O O . ARG B 1 40 ? 11.242 -17.016 13.766 1 26.7 40 ARG B O 1
ATOM 5437 N N . ARG B 1 41 ? 12.984 -17.859 14.68 1 26.23 41 ARG B N 1
ATOM 5438 C CA . ARG B 1 41 ? 13 -19.094 13.906 1 26.23 41 ARG B CA 1
ATOM 5439 C C . ARG B 1 41 ? 11.711 -19.891 14.109 1 26.23 41 ARG B C 1
ATOM 5441 O O . ARG B 1 41 ? 11.328 -20.188 15.242 1 26.23 41 ARG B O 1
ATOM 5448 N N . ALA B 1 42 ? 10.617 -19.625 13.438 1 24.56 42 ALA B N 1
ATOM 5449 C CA . ALA B 1 42 ? 9.508 -20.562 13.57 1 24.56 42 ALA B CA 1
ATOM 5450 C C . ALA B 1 42 ? 10.016 -22 13.68 1 24.56 42 ALA B C 1
ATOM 5452 O O . ALA B 1 42 ? 10.805 -22.438 12.852 1 24.56 42 ALA B O 1
ATOM 5453 N N . ALA B 1 43 ? 10.188 -22.469 14.898 1 23.47 43 ALA B N 1
ATOM 5454 C CA . ALA B 1 43 ? 10.422 -23.875 15.172 1 23.47 43 ALA B CA 1
ATOM 5455 C C . ALA B 1 43 ? 9.523 -24.766 14.312 1 23.47 43 ALA B C 1
ATOM 5457 O O . ALA B 1 43 ? 8.305 -24.562 14.258 1 23.47 43 ALA B O 1
ATOM 5458 N N . GLY B 1 44 ? 9.961 -25.234 13.148 1 22.72 44 GLY B N 1
ATOM 5459 C CA . GLY B 1 44 ? 9.367 -26.266 12.312 1 22.72 44 GLY B CA 1
ATOM 5460 C C . GLY B 1 44 ? 8.656 -27.344 13.102 1 22.72 44 GLY B C 1
ATOM 5461 O O . GLY B 1 44 ? 9.211 -27.891 14.055 1 22.72 44 GLY B O 1
ATOM 5462 N N . ALA B 1 45 ? 7.375 -27.109 13.445 1 22.05 45 ALA B N 1
ATOM 5463 C CA . ALA B 1 45 ? 6.621 -28.203 14.031 1 22.05 45 ALA B CA 1
ATOM 5464 C C . ALA B 1 45 ? 7.016 -29.547 13.398 1 22.05 45 ALA B C 1
ATOM 5466 O O . ALA B 1 45 ? 7.129 -29.641 12.18 1 22.05 45 ALA B O 1
ATOM 5467 N N . SER B 1 46 ? 7.766 -30.297 14.148 1 21.27 46 SER B N 1
ATOM 5468 C CA . SER B 1 46 ? 8.18 -31.672 13.891 1 21.27 46 SER B CA 1
ATOM 5469 C C . SER B 1 46 ? 7.016 -32.531 13.367 1 21.27 46 SER B C 1
ATOM 5471 O O . SER B 1 46 ? 5.945 -32.562 13.977 1 21.27 46 SER B O 1
ATOM 5473 N N . LEU B 1 47 ? 6.703 -32.469 12.078 1 22.03 47 LEU B N 1
ATOM 5474 C CA . LEU B 1 47 ? 5.785 -33.469 11.57 1 22.03 47 LEU B CA 1
ATOM 5475 C C . LEU B 1 47 ? 5.98 -34.812 12.305 1 22.03 47 LEU B C 1
ATOM 5477 O O . LEU B 1 47 ? 7.113 -35.188 12.602 1 22.03 47 LEU B O 1
ATOM 5481 N N . PRO B 1 48 ? 5.031 -35.156 13.117 1 20.81 48 PRO B N 1
ATOM 5482 C CA . PRO B 1 48 ? 5.172 -36.469 13.773 1 20.81 48 PRO B CA 1
ATOM 5483 C C . PRO B 1 48 ? 5.699 -37.531 12.828 1 20.81 48 PRO B C 1
ATOM 5485 O O . PRO B 1 48 ? 5.453 -37.5 11.625 1 20.81 48 PRO B O 1
ATOM 5488 N N . SER B 1 49 ? 6.91 -38.031 13.117 1 20.8 49 SER B N 1
ATOM 5489 C CA . SER B 1 49 ? 7.621 -39.094 12.461 1 20.8 49 SER B CA 1
ATOM 5490 C C . SER B 1 49 ? 6.695 -40.281 12.211 1 20.8 49 SER B C 1
ATOM 5492 O O . SER B 1 49 ? 6.203 -40.906 13.156 1 20.8 49 SER B O 1
ATOM 5494 N N . THR B 1 50 ? 5.613 -40.094 11.422 1 20.55 50 THR B N 1
ATOM 5495 C CA . THR B 1 50 ? 4.906 -41.344 11.156 1 20.55 50 THR B CA 1
ATOM 5496 C C . THR B 1 50 ? 5.898 -42.469 10.922 1 20.55 50 THR B C 1
ATOM 5498 O O . THR B 1 50 ? 6.883 -42.312 10.195 1 20.55 50 THR B O 1
ATOM 5501 N N . GLU B 1 51 ? 6.012 -43.344 11.891 1 20.12 51 GLU B N 1
ATOM 5502 C CA . GLU B 1 51 ? 6.711 -44.625 11.938 1 20.12 51 GLU B CA 1
ATOM 5503 C C . GLU B 1 51 ? 6.523 -45.406 10.641 1 20.12 51 GLU B C 1
ATOM 5505 O O . GLU B 1 51 ? 5.398 -45.781 10.297 1 20.12 51 GLU B O 1
ATOM 5510 N N . ASN B 1 52 ? 7.133 -44.875 9.547 1 19.59 52 ASN B N 1
ATOM 5511 C CA . ASN B 1 52 ? 7.168 -45.656 8.328 1 19.59 52 ASN B CA 1
ATOM 5512 C C . ASN B 1 52 ? 7.461 -47.125 8.617 1 19.59 52 ASN B C 1
ATOM 5514 O O . ASN B 1 52 ? 8.492 -47.469 9.203 1 19.59 52 ASN B O 1
ATOM 5518 N N . GLN B 1 53 ? 6.422 -47.844 9.008 1 19.55 53 GLN B N 1
ATOM 5519 C CA . GLN B 1 53 ? 6.535 -49.312 9.086 1 19.55 53 GLN B CA 1
ATOM 5520 C C . GLN B 1 53 ? 7.352 -49.875 7.918 1 19.55 53 GLN B C 1
ATOM 5522 O O . GLN B 1 53 ? 7.164 -49.438 6.77 1 19.55 53 GLN B O 1
ATOM 5527 N N . THR B 1 54 ? 8.562 -50.25 8.227 1 20.84 54 THR B N 1
ATOM 5528 C CA . THR B 1 54 ? 9.633 -50.938 7.492 1 20.84 54 THR B CA 1
ATOM 5529 C C . THR B 1 54 ? 9.078 -52.062 6.637 1 20.84 54 THR B C 1
ATOM 5531 O O . THR B 1 54 ? 8.609 -53.062 7.164 1 20.84 54 THR B O 1
ATOM 5534 N N . LEU B 1 55 ? 8.039 -51.688 5.75 1 19.44 55 LEU B N 1
ATOM 5535 C CA . LEU B 1 55 ? 7.68 -52.875 4.98 1 19.44 55 LEU B CA 1
ATOM 5536 C C . LEU B 1 55 ? 8.922 -53.594 4.453 1 19.44 55 LEU B C 1
ATOM 5538 O O . LEU B 1 55 ? 9.812 -52.938 3.891 1 19.44 55 LEU B O 1
ATOM 5542 N N . ALA B 1 56 ? 9.281 -54.75 5.02 1 19.81 56 ALA B N 1
ATOM 5543 C CA . ALA B 1 56 ? 10.352 -55.719 5.012 1 19.81 56 ALA B CA 1
ATOM 5544 C C . ALA B 1 56 ? 10.695 -56.156 3.588 1 19.81 56 ALA B C 1
ATOM 5546 O O . ALA B 1 56 ? 11.867 -56.344 3.258 1 19.81 56 ALA B O 1
ATOM 5547 N N . GLY B 1 57 ? 9.695 -56.469 2.816 1 20.19 57 GLY B N 1
ATOM 5548 C CA . GLY B 1 57 ? 10 -57.719 2.135 1 20.19 57 GLY B CA 1
ATOM 5549 C C . GLY B 1 57 ? 10.859 -57.5 0.899 1 20.19 57 GLY B C 1
ATOM 5550 O O . GLY B 1 57 ? 10.984 -58.438 0.078 1 20.19 57 GLY B O 1
ATOM 5551 N N . GLY B 1 58 ? 11.312 -56.312 0.625 1 19.44 58 GLY B N 1
ATOM 5552 C CA . GLY B 1 58 ? 11.711 -56.281 -0.772 1 19.44 58 GLY B CA 1
ATOM 5553 C C . GLY B 1 58 ? 12.797 -57.281 -1.112 1 19.44 58 GLY B C 1
ATOM 5554 O O . GLY B 1 58 ? 13.734 -57.469 -0.334 1 19.44 58 GLY B O 1
ATOM 5555 N N . GLU B 1 59 ? 12.461 -58.312 -1.86 1 21.19 59 GLU B N 1
ATOM 5556 C CA . GLU B 1 59 ? 13.258 -59.406 -2.432 1 21.19 59 GLU B CA 1
ATOM 5557 C C . GLU B 1 59 ? 14.5 -58.875 -3.139 1 21.19 59 GLU B C 1
ATOM 5559 O O . GLU B 1 59 ? 14.453 -57.781 -3.742 1 21.19 59 GLU B O 1
ATOM 5564 N N . HIS B 1 60 ? 15.656 -59.281 -2.656 1 21.42 60 HIS B N 1
ATOM 5565 C CA . HIS B 1 60 ? 17.062 -59.062 -3.02 1 21.42 60 HIS B CA 1
ATOM 5566 C C . HIS B 1 60 ? 17.281 -59.344 -4.5 1 21.42 60 HIS B C 1
ATOM 5568 O O . HIS B 1 60 ? 17.266 -60.5 -4.938 1 21.42 60 HIS B O 1
ATOM 5574 N N . VAL B 1 61 ? 16.531 -58.625 -5.406 1 22.89 61 VAL B N 1
ATOM 5575 C CA . VAL B 1 61 ? 16.875 -59.031 -6.77 1 22.89 61 VAL B CA 1
ATOM 5576 C C . VAL B 1 61 ? 18.375 -58.875 -6.984 1 22.89 61 VAL B C 1
ATOM 5578 O O . VAL B 1 61 ? 18.969 -57.875 -6.621 1 22.89 61 VAL B O 1
ATOM 5581 N N . ARG B 1 62 ? 19.062 -60.031 -7.141 1 22.69 62 ARG B N 1
ATOM 5582 C CA . ARG B 1 62 ? 20.453 -60.312 -7.434 1 22.69 62 ARG B CA 1
ATOM 5583 C C . ARG B 1 62 ? 20.953 -59.5 -8.625 1 22.69 62 ARG B C 1
ATOM 5585 O O . ARG B 1 62 ? 20.422 -59.625 -9.727 1 22.69 62 ARG B O 1
ATOM 5592 N N . THR B 1 63 ? 21.203 -58.156 -8.383 1 22.09 63 THR B N 1
ATOM 5593 C CA . THR B 1 63 ? 21.812 -57.344 -9.438 1 22.09 63 THR B CA 1
ATOM 5594 C C . THR B 1 63 ? 23.016 -58.062 -10.031 1 22.09 63 THR B C 1
ATOM 5596 O O . THR B 1 63 ? 23.938 -58.469 -9.305 1 22.09 63 THR B O 1
ATOM 5599 N N . GLN B 1 64 ? 22.828 -58.781 -11.094 1 22.86 64 GLN B N 1
ATOM 5600 C CA . GLN B 1 64 ? 23.875 -59.406 -11.875 1 22.86 64 GLN B CA 1
ATOM 5601 C C . GLN B 1 64 ? 25 -58.438 -12.18 1 22.86 64 GLN B C 1
ATOM 5603 O O . GLN B 1 64 ? 24.766 -57.25 -12.453 1 22.86 64 GLN B O 1
ATOM 5608 N N . GLU B 1 65 ? 26.219 -58.844 -11.766 1 24.89 65 GLU B N 1
ATOM 5609 C CA . GLU B 1 65 ? 27.531 -58.188 -11.844 1 24.89 65 GLU B CA 1
ATOM 5610 C C . GLU B 1 65 ? 27.891 -57.812 -13.281 1 24.89 65 GLU B C 1
ATOM 5612 O O . GLU B 1 65 ? 28 -58.688 -14.148 1 24.89 65 GLU B O 1
ATOM 5617 N N . LEU B 1 66 ? 27.234 -56.844 -13.922 1 27.55 66 LEU B N 1
ATOM 5618 C CA . LEU B 1 66 ? 27.688 -56.594 -15.289 1 27.55 66 LEU B CA 1
ATOM 5619 C C . LEU B 1 66 ? 29.203 -56.438 -15.336 1 27.55 66 LEU B C 1
ATOM 5621 O O . LEU B 1 66 ? 29.812 -56 -14.367 1 27.55 66 LEU B O 1
ATOM 5625 N N . PRO B 1 67 ? 29.844 -57 -16.344 1 27.92 67 PRO B N 1
ATOM 5626 C CA . PRO B 1 67 ? 31.281 -57.219 -16.531 1 27.92 67 PRO B CA 1
ATOM 5627 C C . PRO B 1 67 ? 32.094 -55.938 -16.312 1 27.92 67 PRO B C 1
ATOM 5629 O O . PRO B 1 67 ? 31.531 -54.875 -16.141 1 27.92 67 PRO B O 1
ATOM 5632 N N . GLY B 1 68 ? 33.219 -55.781 -17.234 1 29.58 68 GLY B N 1
ATOM 5633 C CA . GLY B 1 68 ? 34.5 -55.094 -17.156 1 29.58 68 GLY B CA 1
ATOM 5634 C C . GLY B 1 68 ? 34.344 -53.594 -17 1 29.58 68 GLY B C 1
ATOM 5635 O O . GLY B 1 68 ? 33.312 -53 -17.422 1 29.58 68 GLY B O 1
ATOM 5636 N N . GLY B 1 69 ? 35.094 -53.062 -16.062 1 26.64 69 GLY B N 1
ATOM 5637 C CA . GLY B 1 69 ? 35.031 -51.719 -15.516 1 26.64 69 GLY B CA 1
ATOM 5638 C C . GLY B 1 69 ? 35.312 -50.625 -16.547 1 26.64 69 GLY B C 1
ATOM 5639 O O . GLY B 1 69 ? 36.469 -50.375 -16.891 1 26.64 69 GLY B O 1
ATOM 5640 N N . LYS B 1 70 ? 34.656 -50.688 -17.766 1 36.22 70 LYS B N 1
ATOM 5641 C CA . LYS B 1 70 ? 34.906 -49.531 -18.625 1 36.22 70 LYS B CA 1
ATOM 5642 C C . LYS B 1 70 ? 35.031 -48.25 -17.828 1 36.22 70 LYS B C 1
ATOM 5644 O O . LYS B 1 70 ? 34.188 -47.969 -16.969 1 36.22 70 LYS B O 1
ATOM 5649 N N . GLN B 1 71 ? 36.312 -47.812 -17.625 1 32.09 71 GLN B N 1
ATOM 5650 C CA . GLN B 1 71 ? 36.594 -46.531 -17.016 1 32.09 71 GLN B CA 1
ATOM 5651 C C . GLN B 1 71 ? 35.562 -45.5 -17.422 1 32.09 71 GLN B C 1
ATOM 5653 O O . GLN B 1 71 ? 35.438 -45.125 -18.594 1 32.09 71 GLN B O 1
ATOM 5658 N N . ALA B 1 72 ? 34.469 -45.594 -17.031 1 37.94 72 ALA B N 1
ATOM 5659 C CA . ALA B 1 72 ? 33.406 -44.594 -17.25 1 37.94 72 ALA B CA 1
ATOM 5660 C C . ALA B 1 72 ? 33.969 -43.188 -17.219 1 37.94 72 ALA B C 1
ATOM 5662 O O . ALA B 1 72 ? 34.656 -42.812 -16.25 1 37.94 72 ALA B O 1
ATOM 5663 N N . ASN B 1 73 ? 34.5 -42.656 -18.266 1 38.22 73 ASN B N 1
ATOM 5664 C CA . ASN B 1 73 ? 34.812 -41.25 -18.359 1 38.22 73 ASN B CA 1
ATOM 5665 C C . ASN B 1 73 ? 33.906 -40.406 -17.453 1 38.22 73 ASN B C 1
ATOM 5667 O O . ASN B 1 73 ? 32.719 -40.312 -17.688 1 38.22 73 ASN B O 1
ATOM 5671 N N . VAL B 1 74 ? 34.031 -40.562 -16.219 1 43.22 74 VAL B N 1
ATOM 5672 C CA . VAL B 1 74 ? 33.312 -39.781 -15.219 1 43.22 74 VAL B CA 1
ATOM 5673 C C . VAL B 1 74 ? 33.188 -38.344 -15.688 1 43.22 74 VAL B C 1
ATOM 5675 O O . VAL B 1 74 ? 34.188 -37.625 -15.75 1 43.22 74 VAL B O 1
ATOM 5678 N N . VAL B 1 75 ? 32.5 -38.094 -16.734 1 57.38 75 VAL B N 1
ATOM 5679 C CA . VAL B 1 75 ? 32.25 -36.688 -17.125 1 57.38 75 VAL B CA 1
ATOM 5680 C C . VAL B 1 75 ? 32.031 -35.844 -15.875 1 57.38 75 VAL B C 1
ATOM 5682 O O . VAL B 1 75 ? 31.109 -36.125 -15.086 1 57.38 75 VAL B O 1
ATOM 5685 N N . ARG B 1 76 ? 32.969 -35.188 -15.398 1 71.38 76 ARG B N 1
ATOM 5686 C CA . ARG B 1 76 ? 32.906 -34.281 -14.258 1 71.38 76 ARG B CA 1
ATOM 5687 C C . ARG B 1 76 ? 31.75 -33.312 -14.43 1 71.38 76 ARG B C 1
ATOM 5689 O O . ARG B 1 76 ? 31.531 -32.781 -15.516 1 71.38 76 ARG B O 1
ATOM 5696 N N . PRO B 1 77 ? 30.953 -33.281 -13.336 1 87.81 77 PRO B N 1
ATOM 5697 C CA . PRO B 1 77 ? 29.828 -32.344 -13.406 1 87.81 77 PRO B CA 1
ATOM 5698 C C . PRO B 1 77 ? 30.281 -30.891 -13.555 1 87.81 77 PRO B C 1
ATOM 5700 O O . PRO B 1 77 ? 31.328 -30.516 -13.023 1 87.81 77 PRO B O 1
ATOM 5703 N N . ARG B 1 78 ? 29.703 -30.203 -14.383 1 92 78 ARG B N 1
ATOM 5704 C CA . ARG B 1 78 ? 30 -28.766 -14.484 1 92 78 ARG B CA 1
ATOM 5705 C C . ARG B 1 78 ? 29.688 -28.047 -13.172 1 92 78 ARG B C 1
ATOM 5707 O O . ARG B 1 78 ? 28.797 -28.469 -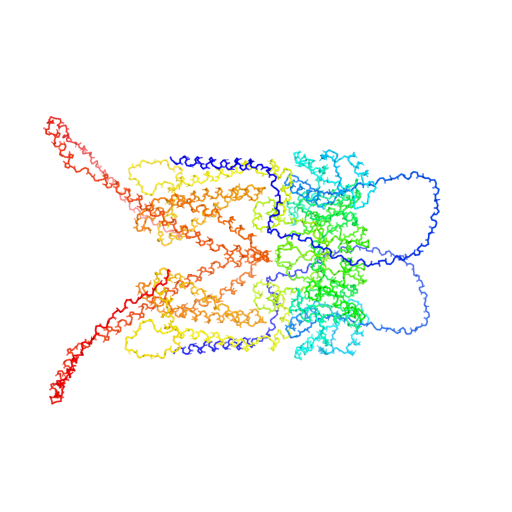12.422 1 92 78 ARG B O 1
ATOM 5714 N N . PRO B 1 79 ? 30.406 -27.031 -12.891 1 95.62 79 PRO B N 1
ATOM 5715 C CA . PRO B 1 79 ? 30.219 -26.312 -11.625 1 95.62 79 PRO B CA 1
ATOM 5716 C C . PRO B 1 79 ? 28.891 -25.547 -11.586 1 95.62 79 PRO B C 1
ATOM 5718 O O . PRO B 1 79 ? 28.219 -25.406 -12.617 1 95.62 79 PRO B O 1
ATOM 5721 N N . LEU B 1 80 ? 28.5 -25.156 -10.352 1 97.06 80 LEU B N 1
ATOM 5722 C CA . LEU B 1 80 ? 27.344 -24.312 -10.086 1 97.06 80 LEU B CA 1
ATOM 5723 C C . LEU B 1 80 ? 27.781 -22.922 -9.609 1 97.06 80 LEU B C 1
ATOM 5725 O O . LEU B 1 80 ? 28.922 -22.766 -9.148 1 97.06 80 LEU B O 1
ATOM 5729 N N . ALA B 1 81 ? 26.891 -21.922 -9.766 1 98 81 ALA B N 1
ATOM 5730 C CA . ALA B 1 81 ? 27.344 -20.594 -9.367 1 98 81 ALA B CA 1
ATOM 5731 C C . ALA B 1 81 ? 26.156 -19.734 -8.883 1 98 81 ALA B C 1
ATOM 5733 O O . ALA B 1 81 ? 25.031 -19.922 -9.336 1 98 81 ALA B O 1
ATOM 5734 N N . TYR B 1 82 ? 26.375 -18.938 -7.898 1 98.25 82 TYR B N 1
ATOM 5735 C CA . TYR B 1 82 ? 25.562 -17.766 -7.605 1 98.25 82 TYR B CA 1
ATOM 5736 C C . TYR B 1 82 ? 26.125 -16.531 -8.297 1 98.25 82 TYR B C 1
ATOM 5738 O O . TYR B 1 82 ? 27.297 -16.203 -8.133 1 98.25 82 TYR B O 1
ATOM 5746 N N . VAL B 1 83 ? 25.266 -15.859 -9.07 1 98.5 83 VAL B N 1
ATOM 5747 C CA . VAL B 1 83 ? 25.781 -14.828 -9.969 1 98.5 83 VAL B CA 1
ATOM 5748 C C . VAL B 1 83 ? 25.031 -13.516 -9.719 1 98.5 83 VAL B C 1
ATOM 5750 O O . VAL B 1 83 ? 23.828 -13.516 -9.445 1 98.5 83 VAL B O 1
ATOM 5753 N N . THR B 1 84 ? 25.688 -12.414 -9.703 1 98 84 THR B N 1
ATOM 5754 C CA . THR B 1 84 ? 25.094 -11.086 -9.789 1 98 84 THR B CA 1
ATOM 5755 C C . THR B 1 84 ? 25.719 -10.289 -10.938 1 98 84 THR B C 1
ATOM 5757 O O . THR B 1 84 ? 26.641 -10.766 -11.602 1 98 84 THR B O 1
ATOM 5760 N N . PHE B 1 85 ? 25.141 -9.117 -11.219 1 95.62 85 PHE B N 1
ATOM 5761 C CA . PHE B 1 85 ? 25.609 -8.281 -12.312 1 95.62 85 PHE B CA 1
ATOM 5762 C C . PHE B 1 85 ? 25.891 -6.867 -11.836 1 95.62 85 PHE B C 1
ATOM 5764 O O . PHE B 1 85 ? 25.094 -6.281 -11.109 1 95.62 85 PHE B O 1
ATOM 5771 N N . LEU B 1 86 ? 27.078 -6.324 -12.242 1 93.12 86 LEU B N 1
ATOM 5772 C CA . LEU B 1 86 ? 27.453 -4.957 -11.891 1 93.12 86 LEU B CA 1
ATOM 5773 C C . LEU B 1 86 ? 27.812 -4.156 -13.141 1 93.12 86 LEU B C 1
ATOM 5775 O O . LEU B 1 86 ? 28.609 -4.598 -13.961 1 93.12 86 LEU B O 1
ATOM 5779 N N . TYR B 1 87 ? 27.125 -3.09 -13.32 1 88.44 87 TYR B N 1
ATOM 5780 C CA . TYR B 1 87 ? 27.469 -2.123 -14.352 1 88.44 87 TYR B CA 1
ATOM 5781 C C . TYR B 1 87 ? 27.875 -0.789 -13.734 1 88.44 87 TYR B C 1
ATOM 5783 O O . TYR B 1 87 ? 27.031 0.062 -13.461 1 88.44 87 TYR B O 1
ATOM 5791 N N . GLY B 1 88 ? 29.125 -0.631 -13.477 1 84.06 88 GLY B N 1
ATOM 5792 C CA . GLY B 1 88 ? 29.672 0.521 -12.781 1 84.06 88 GLY B CA 1
ATOM 5793 C C . GLY B 1 88 ? 29.922 0.269 -11.305 1 84.06 88 GLY B C 1
ATOM 5794 O O . GLY B 1 88 ? 29.672 -0.833 -10.812 1 84.06 88 GLY B O 1
ATOM 5795 N N . ASP B 1 89 ? 30.344 1.275 -10.578 1 87.06 89 ASP B N 1
ATOM 5796 C CA . ASP B 1 89 ? 30.797 1.073 -9.211 1 87.06 89 ASP B CA 1
ATOM 5797 C C . ASP B 1 89 ? 29.688 1.34 -8.203 1 87.06 89 ASP B C 1
ATOM 5799 O O . ASP B 1 89 ? 29.812 1.021 -7.023 1 87.06 89 ASP B O 1
ATOM 5803 N N . THR B 1 90 ? 28.547 1.832 -8.602 1 82.19 90 THR B N 1
ATOM 5804 C CA . THR B 1 90 ? 27.5 2.33 -7.715 1 82.19 90 THR B CA 1
ATOM 5805 C C . THR B 1 90 ? 26.953 1.202 -6.848 1 82.19 90 THR B C 1
ATOM 5807 O O . THR B 1 90 ? 26.594 1.421 -5.684 1 82.19 90 THR B O 1
ATOM 5810 N N . TYR B 1 91 ? 26.922 -0.033 -7.367 1 90.06 91 TYR B N 1
ATOM 5811 C CA . TYR B 1 91 ? 26.281 -1.114 -6.633 1 90.06 91 TYR B CA 1
ATOM 5812 C C . TYR B 1 91 ? 27.312 -2.104 -6.102 1 90.06 91 TYR B C 1
ATOM 5814 O O . TYR B 1 91 ? 26.969 -3.242 -5.77 1 90.06 91 TYR B O 1
ATOM 5822 N N . VAL B 1 92 ? 28.531 -1.662 -6.031 1 91.88 92 VAL B N 1
ATOM 5823 C CA . VAL B 1 92 ? 29.562 -2.564 -5.527 1 91.88 92 VAL B CA 1
ATOM 5824 C C . VAL B 1 92 ? 29.297 -2.891 -4.059 1 91.88 92 VAL B C 1
ATOM 5826 O O . VAL B 1 92 ? 29.344 -4.055 -3.656 1 91.88 92 VAL B O 1
ATOM 5829 N N . LEU B 1 93 ? 28.922 -1.862 -3.291 1 91.31 93 LEU B N 1
ATOM 5830 C CA . LEU B 1 93 ? 28.656 -2.098 -1.876 1 91.31 93 LEU B CA 1
ATOM 5831 C C . LEU B 1 93 ? 27.453 -2.998 -1.692 1 91.31 93 LEU B C 1
ATOM 5833 O O . LEU B 1 93 ? 27.5 -3.984 -0.954 1 91.31 93 LEU B O 1
ATOM 5837 N N . PRO B 1 94 ? 26.328 -2.723 -2.35 1 94.31 94 PRO B N 1
ATOM 5838 C CA . PRO B 1 94 ? 25.188 -3.629 -2.24 1 94.31 94 PRO B CA 1
ATOM 5839 C C . PRO B 1 94 ? 25.531 -5.059 -2.654 1 94.31 94 PRO B C 1
ATOM 5841 O O . PRO B 1 94 ? 25.047 -6.016 -2.041 1 94.31 94 PRO B O 1
ATOM 5844 N N . ALA B 1 95 ? 26.359 -5.188 -3.656 1 96.12 95 ALA B N 1
ATOM 5845 C CA . ALA B 1 95 ? 26.75 -6.523 -4.094 1 96.12 95 ALA B CA 1
ATOM 5846 C C . ALA B 1 95 ? 27.547 -7.238 -3.008 1 96.12 95 ALA B C 1
ATOM 5848 O O . ALA B 1 95 ? 27.344 -8.422 -2.754 1 96.12 95 ALA B O 1
ATOM 5849 N N . ARG B 1 96 ? 28.469 -6.504 -2.41 1 95.69 96 ARG B N 1
ATOM 5850 C CA . ARG B 1 96 ? 29.266 -7.074 -1.327 1 95.69 96 ARG B CA 1
ATOM 5851 C C . ARG B 1 96 ? 28.375 -7.547 -0.183 1 95.69 96 ARG B C 1
ATOM 5853 O O . ARG B 1 96 ? 28.562 -8.641 0.344 1 95.69 96 ARG B O 1
ATOM 5860 N N . VAL B 1 97 ? 27.406 -6.699 0.133 1 96.62 97 VAL B N 1
ATOM 5861 C CA . VAL B 1 97 ? 26.5 -7.023 1.229 1 96.62 97 VAL B CA 1
ATOM 5862 C C . VAL B 1 97 ? 25.641 -8.234 0.855 1 96.62 97 VAL B C 1
ATOM 5864 O O . VAL B 1 97 ? 25.422 -9.117 1.685 1 96.62 97 VAL B O 1
ATOM 5867 N N . MET B 1 98 ? 25.219 -8.281 -0.356 1 97.75 98 MET B N 1
ATOM 5868 C CA . MET B 1 98 ? 24.422 -9.414 -0.832 1 97.75 98 MET B CA 1
ATOM 5869 C C . MET B 1 98 ? 25.219 -10.711 -0.735 1 97.75 98 MET B C 1
ATOM 5871 O O . MET B 1 98 ? 24.734 -11.703 -0.178 1 97.75 98 MET B O 1
ATOM 5875 N N . PHE B 1 99 ? 26.453 -10.75 -1.236 1 97.25 99 PHE B N 1
ATOM 5876 C CA . PHE B 1 99 ? 27.297 -11.945 -1.191 1 97.25 99 PHE B CA 1
ATOM 5877 C C . PHE B 1 99 ? 27.594 -12.336 0.249 1 97.25 99 PHE B C 1
ATOM 5879 O O . PHE B 1 99 ? 27.641 -13.523 0.579 1 97.25 99 PHE B O 1
ATOM 5886 N N . HIS B 1 100 ? 27.797 -11.328 1.062 1 96.38 100 HIS B N 1
ATOM 5887 C CA . HIS B 1 100 ? 28.047 -11.609 2.471 1 96.38 100 HIS B CA 1
ATOM 5888 C C . HIS B 1 100 ? 26.828 -12.242 3.131 1 96.38 100 HIS B C 1
ATOM 5890 O O . HIS B 1 100 ? 26.969 -13.219 3.879 1 96.38 100 HIS B O 1
ATOM 5896 N N . SER B 1 101 ? 25.656 -11.688 2.85 1 97.12 101 SER B N 1
ATOM 5897 C CA . SER B 1 101 ? 24.438 -12.258 3.398 1 97.12 101 SER B CA 1
ATOM 5898 C C . SER B 1 101 ? 24.234 -13.695 2.936 1 97.12 101 SER B C 1
ATOM 5900 O O . SER B 1 101 ? 23.75 -14.539 3.697 1 97.12 101 SER B O 1
ATOM 5902 N N . LEU B 1 102 ? 24.609 -13.961 1.702 1 97 102 LEU B N 1
ATOM 5903 C CA . LEU B 1 102 ? 24.547 -15.312 1.166 1 97 102 LEU B CA 1
ATOM 5904 C C . LEU B 1 102 ? 25.5 -16.234 1.913 1 97 102 LEU B C 1
ATOM 5906 O O . LEU B 1 102 ? 25.109 -17.344 2.322 1 97 102 LEU B O 1
ATOM 5910 N N . ARG B 1 103 ? 26.641 -15.828 2.17 1 94.75 103 ARG B N 1
ATOM 5911 C CA . ARG B 1 103 ? 27.672 -16.625 2.818 1 94.75 103 ARG B CA 1
ATOM 5912 C C . ARG B 1 103 ? 27.297 -16.969 4.254 1 94.75 103 ARG B C 1
ATOM 5914 O O . ARG B 1 103 ? 27.406 -18.109 4.688 1 94.75 103 ARG B O 1
ATOM 5921 N N . VAL B 1 104 ? 26.75 -16.031 4.957 1 94 104 VAL B N 1
ATOM 5922 C CA . VAL B 1 104 ? 26.5 -16.188 6.387 1 94 104 VAL B CA 1
ATOM 5923 C C . VAL B 1 104 ? 25.312 -17.125 6.602 1 94 104 VAL B C 1
ATOM 5925 O O . VAL B 1 104 ? 25.219 -17.812 7.617 1 94 104 VAL B O 1
ATOM 5928 N N . HIS B 1 105 ? 24.453 -17.234 5.586 1 92.06 105 HIS B N 1
ATOM 5929 C CA . HIS B 1 105 ? 23.234 -17.984 5.801 1 92.06 105 HIS B CA 1
ATOM 5930 C C . HIS B 1 105 ? 23.312 -19.359 5.141 1 92.06 105 HIS B C 1
ATOM 5932 O O . HIS B 1 105 ? 22.359 -20.141 5.195 1 92.06 105 HIS B O 1
ATOM 5938 N N . GLN B 1 106 ? 24.422 -19.625 4.535 1 91 106 GLN B N 1
ATOM 5939 C CA . GLN B 1 106 ? 24.578 -20.938 3.928 1 91 106 GLN B CA 1
ATOM 5940 C C . GLN B 1 106 ? 25.453 -21.844 4.793 1 91 106 GLN B C 1
ATOM 5942 O O . GLN B 1 106 ? 26.344 -21.375 5.496 1 91 106 GLN B O 1
ATOM 5947 N N . GLN B 1 107 ? 25.156 -23.062 4.738 1 84.25 107 GLN B N 1
ATOM 5948 C CA . GLN B 1 107 ? 25.922 -24.062 5.473 1 84.25 107 GLN B CA 1
ATOM 5949 C C . GLN B 1 107 ? 27.266 -24.312 4.809 1 84.25 107 GLN B C 1
ATOM 5951 O O . GLN B 1 107 ? 27.484 -23.906 3.664 1 84.25 107 GLN B O 1
ATOM 5956 N N . ARG B 1 108 ? 28.047 -25.016 5.547 1 80.62 108 ARG B N 1
ATOM 5957 C CA . ARG B 1 108 ? 29.344 -25.391 5.016 1 80.62 108 ARG B CA 1
ATOM 5958 C C . ARG B 1 108 ? 29.203 -26.312 3.811 1 80.62 108 ARG B C 1
ATOM 5960 O O . ARG B 1 108 ? 28.359 -27.219 3.807 1 80.62 108 ARG B O 1
ATOM 5967 N N . GLY B 1 109 ? 29.984 -26.031 2.791 1 84.81 109 GLY B N 1
ATOM 5968 C CA . GLY B 1 109 ? 29.969 -26.891 1.621 1 84.81 109 GLY B CA 1
ATOM 5969 C C . GLY B 1 109 ? 29.094 -26.375 0.501 1 84.81 109 GLY B C 1
ATOM 5970 O O . GLY B 1 109 ? 29.156 -26.859 -0.626 1 84.81 109 GLY B O 1
ATOM 5971 N N . VAL B 1 110 ? 28.375 -25.359 0.848 1 89.12 110 VAL B N 1
ATOM 5972 C CA . VAL B 1 110 ? 27.469 -24.828 -0.178 1 89.12 110 VAL B CA 1
ATOM 5973 C C . VAL B 1 110 ? 28.266 -23.953 -1.148 1 89.12 110 VAL B C 1
ATOM 5975 O O . VAL B 1 110 ? 28 -23.969 -2.354 1 89.12 110 VAL B O 1
ATOM 5978 N N . LEU B 1 111 ? 29.234 -23.297 -0.623 1 94.25 111 LEU B N 1
ATOM 5979 C CA . LEU B 1 111 ? 29.984 -22.359 -1.447 1 94.25 111 LEU B CA 1
ATOM 5980 C C . LEU B 1 111 ? 31.406 -22.859 -1.695 1 94.25 111 LEU B C 1
ATOM 5982 O O . LEU B 1 111 ? 32.031 -23.438 -0.799 1 94.25 111 LEU B O 1
ATOM 5986 N N . PHE B 1 112 ? 31.844 -22.625 -2.859 1 93.94 112 PHE B N 1
ATOM 5987 C CA . PHE B 1 112 ? 33.219 -22.906 -3.221 1 93.94 112 PHE B CA 1
ATOM 5988 C C . PHE B 1 112 ? 34.156 -21.844 -2.631 1 93.94 112 PHE B C 1
ATOM 5990 O O . PHE B 1 112 ? 33.938 -20.656 -2.789 1 93.94 112 PHE B O 1
ATOM 5997 N N . GLU B 1 113 ? 35.156 -22.266 -1.98 1 90.06 113 GLU B N 1
ATOM 5998 C CA . GLU B 1 113 ? 36.125 -21.359 -1.367 1 90.06 113 GLU B CA 1
ATOM 5999 C C . GLU B 1 113 ? 37.406 -21.281 -2.188 1 90.06 113 GLU B C 1
ATOM 6001 O O . GLU B 1 113 ? 38 -22.312 -2.492 1 90.06 113 GLU B O 1
ATOM 6006 N N . PRO B 1 114 ? 37.688 -20.047 -2.57 1 89.88 114 PRO B N 1
ATOM 6007 C CA . PRO B 1 114 ? 38.938 -19.891 -3.303 1 89.88 114 PRO B CA 1
ATOM 6008 C C . PRO B 1 114 ? 40.156 -20.297 -2.471 1 89.88 114 PRO B C 1
ATOM 6010 O O . PRO B 1 114 ? 40.156 -20.125 -1.248 1 89.88 114 PRO B O 1
ATOM 6013 N N . ALA B 1 115 ? 41.156 -20.703 -3.299 1 81.94 115 ALA B N 1
ATOM 6014 C CA . ALA B 1 115 ? 42.406 -21.016 -2.637 1 81.94 115 ALA B CA 1
ATOM 6015 C C . ALA B 1 115 ? 43.031 -19.781 -2.014 1 81.94 115 ALA B C 1
ATOM 6017 O O . ALA B 1 115 ? 43.188 -18.75 -2.676 1 81.94 115 ALA B O 1
ATOM 6018 N N . GLY B 1 116 ? 43.406 -19.75 -0.789 1 80.81 116 GLY B N 1
ATOM 6019 C CA . GLY B 1 116 ? 44.031 -18.641 -0.086 1 80.81 116 GLY B CA 1
ATOM 6020 C C . GLY B 1 116 ? 43.062 -17.562 0.347 1 80.81 116 GLY B C 1
ATOM 6021 O O . GLY B 1 116 ? 43.469 -16.516 0.825 1 80.81 116 GLY B O 1
ATOM 6022 N N . GLY B 1 117 ? 41.844 -17.719 0.049 1 81.94 117 GLY B N 1
ATOM 6023 C CA . GLY B 1 117 ? 40.812 -16.812 0.55 1 81.94 117 GLY B CA 1
ATOM 6024 C C . GLY B 1 117 ? 40.469 -15.703 -0.422 1 81.94 117 GLY B C 1
ATOM 6025 O O . GLY B 1 117 ? 39.5 -14.984 -0.229 1 81.94 117 GLY B O 1
ATOM 6026 N N . THR B 1 118 ? 41.344 -15.461 -1.414 1 89.56 118 THR B N 1
ATOM 6027 C CA . THR B 1 118 ? 41.094 -14.398 -2.387 1 89.56 118 THR B CA 1
ATOM 6028 C C . THR B 1 118 ? 40.75 -14.984 -3.756 1 89.56 118 THR B C 1
ATOM 6030 O O . THR B 1 118 ? 41.438 -15.898 -4.23 1 89.56 118 THR B O 1
ATOM 6033 N N . ALA B 1 119 ? 39.719 -14.422 -4.281 1 96.19 119 ALA B N 1
ATOM 6034 C CA . ALA B 1 119 ? 39.312 -14.852 -5.613 1 96.19 119 ALA B CA 1
ATOM 6035 C C . ALA B 1 119 ? 40 -14.039 -6.699 1 96.19 119 ALA B C 1
ATOM 6037 O O . ALA B 1 119 ? 41.031 -13.43 -6.449 1 96.19 119 ALA B O 1
ATOM 6038 N N . GLY B 1 120 ? 39.625 -14.141 -7.922 1 95.56 120 GLY B N 1
ATOM 6039 C CA . GLY B 1 120 ? 40.156 -13.43 -9.07 1 95.56 120 GLY B CA 1
ATOM 6040 C C . GLY B 1 120 ? 39.219 -13.445 -10.273 1 95.56 120 GLY B C 1
ATOM 6041 O O . GLY B 1 120 ? 38.031 -13.648 -10.125 1 95.56 120 GLY B O 1
ATOM 6042 N N . GLU B 1 121 ? 39.812 -13.109 -11.367 1 96.69 121 GLU B N 1
ATOM 6043 C CA . GLU B 1 121 ? 39.062 -13.281 -12.586 1 96.69 121 GLU B CA 1
ATOM 6044 C C . GLU B 1 121 ? 38.75 -14.75 -12.852 1 96.69 121 GLU B C 1
ATOM 6046 O O . GLU B 1 121 ? 39.625 -15.609 -12.68 1 96.69 121 GLU B O 1
ATOM 6051 N N . LEU B 1 122 ? 37.562 -15.023 -13.18 1 96.81 122 LEU B N 1
ATOM 6052 C CA . LEU B 1 122 ? 37.188 -16.406 -13.43 1 96.81 122 LEU B CA 1
ATOM 6053 C C . LEU B 1 122 ? 38 -17 -14.57 1 96.81 122 LEU B C 1
ATOM 6055 O O . LEU B 1 122 ? 38.062 -16.422 -15.656 1 96.81 122 LEU B O 1
ATOM 6059 N N . ASP B 1 123 ? 38.656 -18.141 -14.32 1 94.5 123 ASP B N 1
ATOM 6060 C CA . ASP B 1 123 ? 39.469 -18.797 -15.344 1 94.5 123 ASP B CA 1
ATOM 6061 C C . ASP B 1 123 ? 39.219 -20.297 -15.359 1 94.5 123 ASP B C 1
ATOM 6063 O O . ASP B 1 123 ? 38.438 -20.812 -14.555 1 94.5 123 ASP B O 1
ATOM 6067 N N . GLU B 1 124 ? 39.844 -20.953 -16.234 1 94.5 124 GLU B N 1
ATOM 6068 C CA . GLU B 1 124 ? 39.625 -22.391 -16.438 1 94.5 124 GLU B CA 1
ATOM 6069 C C . GLU B 1 124 ? 40.125 -23.188 -15.242 1 94.5 124 GLU B C 1
ATOM 6071 O O . GLU B 1 124 ? 39.531 -24.219 -14.883 1 94.5 124 GLU B O 1
ATOM 6076 N N . ARG B 1 125 ? 41.156 -22.734 -14.641 1 93.19 125 ARG B N 1
ATOM 6077 C CA . ARG B 1 125 ? 41.688 -23.422 -13.477 1 93.19 125 ARG B CA 1
ATOM 6078 C C . ARG B 1 125 ? 40.688 -23.422 -12.328 1 93.19 125 ARG B C 1
ATOM 6080 O O . ARG B 1 125 ? 40.5 -24.438 -11.641 1 93.19 125 ARG B O 1
ATOM 6087 N N . THR B 1 126 ? 40.094 -22.25 -12.148 1 94.25 126 THR B N 1
ATOM 6088 C CA . THR B 1 126 ? 39.062 -22.125 -11.102 1 94.25 126 THR B CA 1
ATOM 6089 C C . THR B 1 126 ? 37.875 -23.031 -11.398 1 94.25 126 THR B C 1
ATOM 6091 O O . THR B 1 126 ? 37.344 -23.688 -10.5 1 94.25 126 THR B O 1
ATOM 6094 N N . LEU B 1 127 ? 37.469 -23.109 -12.602 1 95.31 127 LEU B N 1
ATOM 6095 C CA . LEU B 1 127 ? 36.344 -23.938 -13.016 1 95.31 127 LEU B CA 1
ATOM 6096 C C . LEU B 1 127 ? 36.656 -25.406 -12.789 1 95.31 127 LEU B C 1
ATOM 6098 O O . LEU B 1 127 ? 35.781 -26.156 -12.312 1 95.31 127 LEU B O 1
ATOM 6102 N N . GLU B 1 128 ? 37.812 -25.828 -13.086 1 93.62 128 GLU B N 1
ATOM 6103 C CA . GLU B 1 128 ? 38.25 -27.203 -12.867 1 93.62 128 GLU B CA 1
ATOM 6104 C C . GLU B 1 128 ? 38.281 -27.547 -11.383 1 93.62 128 GLU B C 1
ATOM 6106 O O . GLU B 1 128 ? 37.844 -28.625 -10.977 1 93.62 128 GLU B O 1
ATOM 6111 N N . ALA B 1 129 ? 38.781 -26.594 -10.656 1 92.69 129 ALA B N 1
ATOM 6112 C CA . ALA B 1 129 ? 38.844 -26.812 -9.211 1 92.69 129 ALA B CA 1
ATOM 6113 C C . ALA B 1 129 ? 37.469 -26.938 -8.617 1 92.69 129 ALA B C 1
ATOM 6115 O O . ALA B 1 129 ? 37.219 -27.781 -7.754 1 92.69 129 ALA B O 1
ATOM 6116 N N . ALA B 1 130 ? 36.594 -26.109 -9.047 1 93.56 130 ALA B N 1
ATOM 6117 C CA . ALA B 1 130 ? 35.219 -26.125 -8.547 1 93.56 130 ALA B CA 1
ATOM 6118 C C . ALA B 1 130 ? 34.5 -27.406 -8.961 1 93.56 130 ALA B C 1
ATOM 6120 O O . ALA B 1 130 ? 33.719 -27.984 -8.18 1 93.56 130 ALA B O 1
ATOM 6121 N N . SER B 1 131 ? 34.719 -27.844 -10.195 1 93.44 131 SER B N 1
ATOM 6122 C CA . SER B 1 131 ? 34.125 -29.109 -10.68 1 93.44 131 SER B CA 1
ATOM 6123 C C . SER B 1 131 ? 34.625 -30.281 -9.844 1 93.44 131 SER B C 1
ATOM 6125 O O . SER B 1 131 ? 33.844 -31.156 -9.492 1 93.44 131 SER B O 1
ATOM 6127 N N . ALA B 1 132 ? 35.844 -30.25 -9.539 1 91.06 132 ALA B N 1
ATOM 6128 C CA . ALA B 1 132 ? 36.438 -31.312 -8.719 1 91.06 132 ALA B CA 1
ATOM 6129 C C . ALA B 1 132 ? 35.844 -31.297 -7.309 1 91.06 132 ALA B C 1
ATOM 6131 O O . ALA B 1 132 ? 35.562 -32.344 -6.734 1 91.06 132 ALA B O 1
ATOM 6132 N N . ALA B 1 133 ? 35.688 -30.156 -6.832 1 89.94 133 ALA B N 1
ATOM 6133 C CA . ALA B 1 133 ? 35.125 -30.031 -5.484 1 89.94 133 ALA B CA 1
ATOM 6134 C C . ALA B 1 133 ? 33.688 -30.531 -5.434 1 89.94 133 ALA B C 1
ATOM 6136 O O . ALA B 1 133 ? 33.25 -31.109 -4.43 1 89.94 133 ALA B O 1
ATOM 6137 N N . ARG B 1 134 ? 33.031 -30.344 -6.457 1 90.75 134 ARG B N 1
ATOM 6138 C CA . ARG B 1 134 ? 31.625 -30.734 -6.539 1 90.75 134 ARG B CA 1
ATOM 6139 C C . ARG B 1 134 ? 31.5 -32.25 -6.723 1 90.75 134 ARG B C 1
ATOM 6141 O O . ARG B 1 134 ? 30.5 -32.844 -6.309 1 90.75 134 ARG B O 1
ATOM 6148 N N . ALA B 1 135 ? 32.594 -32.719 -7.281 1 85.31 135 ALA B N 1
ATOM 6149 C CA . ALA B 1 135 ? 32.594 -34.156 -7.566 1 85.31 135 ALA B CA 1
ATOM 6150 C C . ALA B 1 135 ? 32.406 -34.969 -6.285 1 85.31 135 ALA B C 1
ATOM 6152 O O . ALA B 1 135 ? 33.125 -34.75 -5.297 1 85.31 135 ALA B O 1
ATOM 6153 N N . GLY B 1 136 ? 31.359 -35.594 -6.062 1 76.38 136 GLY B N 1
ATOM 6154 C CA . GLY B 1 136 ? 31.094 -36.469 -4.922 1 76.38 136 GLY B CA 1
ATOM 6155 C C . GLY B 1 136 ? 30.016 -35.938 -4.004 1 76.38 136 GLY B C 1
ATOM 6156 O O . GLY B 1 136 ? 29.672 -36.594 -3.01 1 76.38 136 GLY B O 1
ATOM 6157 N N . HIS B 1 137 ? 29.719 -34.719 -4.266 1 78.06 137 HIS B N 1
ATOM 6158 C CA . HIS B 1 137 ? 28.688 -34.125 -3.418 1 78.06 137 HIS B CA 1
ATOM 6159 C C . HIS B 1 137 ? 27.359 -34.031 -4.152 1 78.06 137 HIS B C 1
ATOM 6161 O O . HIS B 1 137 ? 27.328 -34 -5.383 1 78.06 137 HIS B O 1
ATOM 6167 N N . ASP B 1 138 ? 26.297 -34.094 -3.355 1 78.31 138 ASP B N 1
ATOM 6168 C CA . ASP B 1 138 ? 24.969 -33.906 -3.938 1 78.31 138 ASP B CA 1
ATOM 6169 C C . ASP B 1 138 ? 24.594 -32.438 -3.951 1 78.31 138 ASP B C 1
ATOM 6171 O O . ASP B 1 138 ? 25.422 -31.562 -3.666 1 78.31 138 ASP B O 1
ATOM 6175 N N . LEU B 1 139 ? 23.438 -32.188 -4.41 1 78.12 139 LEU B N 1
ATOM 6176 C CA . LEU B 1 139 ? 23.016 -30.812 -4.582 1 78.12 139 LEU B CA 1
ATOM 6177 C C . LEU B 1 139 ? 22.766 -30.141 -3.232 1 78.12 139 LEU B C 1
ATOM 6179 O O . LEU B 1 139 ? 22.5 -28.938 -3.166 1 78.12 139 LEU B O 1
ATOM 6183 N N . GLN B 1 140 ? 23 -30.859 -2.127 1 78.12 140 GLN B N 1
ATOM 6184 C CA . GLN B 1 140 ? 22.953 -30.266 -0.796 1 78.12 140 GLN B CA 1
ATOM 6185 C C . GLN B 1 140 ? 24.25 -29.562 -0.453 1 78.12 140 GLN B C 1
ATOM 6187 O O . GLN B 1 140 ? 24.281 -28.672 0.402 1 78.12 140 GLN B O 1
ATOM 6192 N N . GLN B 1 141 ? 25.297 -30.047 -1.116 1 85.81 141 GLN B N 1
ATOM 6193 C CA . GLN B 1 141 ? 26.594 -29.375 -1.029 1 85.81 141 GLN B CA 1
ATOM 6194 C C . GLN B 1 141 ? 27.141 -29.047 -2.416 1 85.81 141 GLN B C 1
ATOM 6196 O O . GLN B 1 141 ? 28.156 -29.625 -2.83 1 85.81 141 GLN B O 1
ATOM 6201 N N . PRO B 1 142 ? 26.625 -28.062 -3.004 1 89.44 142 PRO B N 1
ATOM 6202 C CA . PRO B 1 142 ? 26.875 -27.797 -4.422 1 89.44 142 PRO B CA 1
ATOM 6203 C C . PRO B 1 142 ? 28.25 -27.188 -4.672 1 89.44 142 PRO B C 1
ATOM 6205 O O . PRO B 1 142 ? 28.734 -27.188 -5.809 1 89.44 142 PRO B O 1
ATOM 6208 N N . GLN B 1 143 ? 28.891 -26.672 -3.654 1 93.12 143 GLN B N 1
ATOM 6209 C CA . GLN B 1 143 ? 30.156 -25.984 -3.846 1 93.12 143 GLN B CA 1
ATOM 6210 C C . GLN B 1 143 ? 30.062 -24.938 -4.953 1 93.12 143 GLN B C 1
ATOM 6212 O O . GLN B 1 143 ? 30.875 -24.938 -5.887 1 93.12 143 GLN B O 1
ATOM 6217 N N . ALA B 1 144 ? 29.141 -24.078 -4.852 1 96.75 144 ALA B N 1
ATOM 6218 C CA . ALA B 1 144 ? 28.828 -23.109 -5.906 1 96.75 144 ALA B CA 1
ATOM 6219 C C . ALA B 1 144 ? 29.781 -21.938 -5.867 1 96.75 144 ALA B C 1
ATOM 6221 O O . ALA B 1 144 ? 30.125 -21.438 -4.789 1 96.75 144 ALA B O 1
ATOM 6222 N N . ILE B 1 145 ? 30.219 -21.453 -6.996 1 97.19 145 ILE B N 1
ATOM 6223 C CA . ILE B 1 145 ? 31.109 -20.312 -7.137 1 97.19 145 ILE B CA 1
ATOM 6224 C C . ILE B 1 145 ? 30.328 -19.016 -6.934 1 97.19 145 ILE B C 1
ATOM 6226 O O . ILE B 1 145 ? 29.203 -18.875 -7.422 1 97.19 145 ILE B O 1
ATOM 6230 N N . LEU B 1 146 ? 30.891 -18.062 -6.148 1 97.81 146 LEU B N 1
ATOM 6231 C CA . LEU B 1 146 ? 30.344 -16.703 -6.117 1 97.81 146 LEU B CA 1
ATOM 6232 C C . LEU B 1 146 ? 30.922 -15.859 -7.254 1 97.81 146 LEU B C 1
ATOM 6234 O O . LEU B 1 146 ? 32.125 -15.648 -7.32 1 97.81 146 LEU B O 1
ATOM 6238 N N . LEU B 1 147 ? 30.031 -15.422 -8.133 1 98.38 147 LEU B N 1
ATOM 6239 C CA . LEU B 1 147 ? 30.484 -14.773 -9.359 1 98.38 147 LEU B CA 1
ATOM 6240 C C . LEU B 1 147 ? 29.781 -13.438 -9.562 1 98.38 147 LEU B C 1
ATOM 6242 O O . LEU B 1 147 ? 28.562 -13.344 -9.422 1 98.38 147 LEU B O 1
ATOM 6246 N N . SER B 1 148 ? 30.516 -12.367 -9.844 1 98.12 148 SER B N 1
ATOM 6247 C CA . SER B 1 148 ? 29.969 -11.102 -10.305 1 98.12 148 SER B CA 1
ATOM 6248 C C . SER B 1 148 ? 30.328 -10.836 -11.766 1 98.12 148 SER B C 1
ATOM 6250 O O . SER B 1 148 ? 31.516 -10.688 -12.102 1 98.12 148 SER B O 1
ATOM 6252 N N . MET B 1 149 ? 29.344 -10.867 -12.594 1 97.44 149 MET B N 1
ATOM 6253 C CA . MET B 1 149 ? 29.562 -10.367 -13.953 1 97.44 149 MET B CA 1
ATOM 6254 C C . MET B 1 149 ? 29.734 -8.852 -13.953 1 97.44 149 MET B C 1
ATOM 6256 O O . MET B 1 149 ? 28.984 -8.133 -13.297 1 97.44 149 MET B O 1
ATOM 6260 N N . VAL B 1 150 ? 30.75 -8.375 -14.617 1 95.69 150 VAL B N 1
ATOM 6261 C CA . VAL B 1 150 ? 31.062 -6.949 -14.555 1 95.69 150 VAL B CA 1
ATOM 6262 C C . VAL B 1 150 ? 31.281 -6.41 -15.969 1 95.69 150 VAL B C 1
ATOM 6264 O O . VAL B 1 150 ? 31.781 -7.121 -16.844 1 95.69 150 VAL B O 1
ATOM 6267 N N . THR B 1 151 ? 30.844 -5.195 -16.172 1 91.5 151 THR B N 1
ATOM 6268 C CA . THR B 1 151 ? 31.172 -4.508 -17.422 1 91.5 151 THR B CA 1
ATOM 6269 C C . THR B 1 151 ? 32.531 -3.807 -17.312 1 91.5 151 THR B C 1
ATOM 6271 O O . THR B 1 151 ? 33.125 -3.77 -16.234 1 91.5 151 THR B O 1
ATOM 6274 N N . ALA B 1 152 ? 32.906 -3.254 -18.391 1 90.31 152 ALA B N 1
ATOM 6275 C CA . ALA B 1 152 ? 34.25 -2.65 -18.469 1 90.31 152 ALA B CA 1
ATOM 6276 C C . ALA B 1 152 ? 34.344 -1.416 -17.578 1 90.31 152 ALA B C 1
ATOM 6278 O O . ALA B 1 152 ? 35.438 -1.048 -17.141 1 90.31 152 ALA B O 1
ATOM 6279 N N . ASP B 1 153 ? 33.25 -0.828 -17.234 1 87.81 153 ASP B N 1
ATOM 6280 C CA . ASP B 1 153 ? 33.25 0.43 -16.5 1 87.81 153 ASP B CA 1
ATOM 6281 C C . ASP B 1 153 ? 33.375 0.186 -15 1 87.81 153 ASP B C 1
ATOM 6283 O O . ASP B 1 153 ? 33.531 1.132 -14.227 1 87.81 153 ASP B O 1
ATOM 6287 N N . VAL B 1 154 ? 33.344 -1.028 -14.562 1 91.81 154 VAL B N 1
ATOM 6288 C CA . VAL B 1 154 ? 33.625 -1.33 -13.164 1 91.81 154 VAL B CA 1
ATOM 6289 C C . VAL B 1 154 ? 35.125 -1.168 -12.891 1 91.81 154 VAL B C 1
ATOM 6291 O O . VAL B 1 154 ? 35.938 -1.744 -13.602 1 91.81 154 VAL B O 1
ATOM 6294 N N . SER B 1 155 ? 35.469 -0.424 -11.93 1 90.25 155 SER B N 1
ATOM 6295 C CA . SER B 1 155 ? 36.875 -0.02 -11.68 1 90.25 155 SER B CA 1
ATOM 6296 C C . SER B 1 155 ? 37.719 -1.198 -11.195 1 90.25 155 SER B C 1
ATOM 6298 O O . SER B 1 155 ? 37.156 -2.189 -10.703 1 90.25 155 SER B O 1
ATOM 6300 N N . ALA B 1 156 ? 39 -1.053 -11.352 1 92.31 156 ALA B N 1
ATOM 6301 C CA . ALA B 1 156 ? 39.938 -2.062 -10.875 1 92.31 156 ALA B CA 1
ATOM 6302 C C . ALA B 1 156 ? 39.844 -2.211 -9.359 1 92.31 156 ALA B C 1
ATOM 6304 O O . ALA B 1 156 ? 40 -3.316 -8.828 1 92.31 156 ALA B O 1
ATOM 6305 N N . LYS B 1 157 ? 39.625 -1.133 -8.758 1 88.12 157 LYS B N 1
ATOM 6306 C CA . LYS B 1 157 ? 39.531 -1.153 -7.297 1 88.12 157 LYS B CA 1
ATOM 6307 C C . LYS B 1 157 ? 38.312 -1.956 -6.844 1 88.12 157 LYS B C 1
ATOM 6309 O O . LYS B 1 157 ? 38.375 -2.723 -5.879 1 88.12 157 LYS B O 1
ATOM 6314 N N . ALA B 1 158 ? 37.188 -1.722 -7.5 1 91.12 158 ALA B N 1
ATOM 6315 C CA . ALA B 1 158 ? 35.969 -2.457 -7.18 1 91.12 158 ALA B CA 1
ATOM 6316 C C . ALA B 1 158 ? 36.156 -3.955 -7.402 1 91.12 158 ALA B C 1
ATOM 6318 O O . ALA B 1 158 ? 35.781 -4.77 -6.566 1 91.12 158 ALA B O 1
ATOM 6319 N N . ARG B 1 159 ? 36.844 -4.297 -8.453 1 94.5 159 ARG B N 1
ATOM 6320 C CA . ARG B 1 159 ? 37.094 -5.699 -8.758 1 94.5 159 ARG B CA 1
ATOM 6321 C C . ARG B 1 159 ? 38 -6.328 -7.688 1 94.5 159 ARG B C 1
ATOM 6323 O O . ARG B 1 159 ? 37.719 -7.438 -7.223 1 94.5 159 ARG B O 1
ATOM 6330 N N . ALA B 1 160 ? 39 -5.598 -7.355 1 92.62 160 ALA B N 1
ATOM 6331 C CA . ALA B 1 160 ? 39.906 -6.086 -6.332 1 92.62 160 ALA B CA 1
ATOM 6332 C C . ALA B 1 160 ? 39.188 -6.324 -5.012 1 92.62 160 ALA B C 1
ATOM 6334 O O . ALA B 1 160 ? 39.469 -7.293 -4.305 1 92.62 160 ALA B O 1
ATOM 6335 N N . GLN B 1 161 ? 38.312 -5.402 -4.707 1 91.75 161 GLN B N 1
ATOM 6336 C CA . GLN B 1 161 ? 37.531 -5.551 -3.475 1 91.75 161 GLN B CA 1
ATOM 6337 C C . GLN B 1 161 ? 36.656 -6.805 -3.518 1 91.75 161 GLN B C 1
ATOM 6339 O O . GLN B 1 161 ? 36.594 -7.547 -2.537 1 91.75 161 GLN B O 1
ATOM 6344 N N . LEU B 1 162 ? 36.031 -7.07 -4.594 1 95 162 LEU B N 1
ATOM 6345 C CA . LEU B 1 162 ? 35.219 -8.273 -4.746 1 95 162 LEU B CA 1
ATOM 6346 C C . LEU B 1 162 ? 36.094 -9.531 -4.602 1 95 162 LEU B C 1
ATOM 6348 O O . LEU B 1 162 ? 35.656 -10.492 -3.947 1 95 162 LEU B O 1
ATOM 6352 N N . HIS B 1 163 ? 37.281 -9.461 -5.184 1 96 163 HIS B N 1
ATOM 6353 C CA . HIS B 1 163 ? 38.188 -10.586 -5.078 1 96 163 HIS B CA 1
ATOM 6354 C C . HIS B 1 163 ? 38.594 -10.859 -3.627 1 96 163 HIS B C 1
ATOM 6356 O O . HIS B 1 163 ? 38.625 -12.008 -3.193 1 96 163 HIS B O 1
ATOM 6362 N N . ARG B 1 164 ? 38.812 -9.797 -2.918 1 92.81 164 ARG B N 1
ATOM 6363 C CA . ARG B 1 164 ? 39.156 -9.938 -1.509 1 92.81 164 ARG B CA 1
ATOM 6364 C C . ARG B 1 164 ? 38 -10.539 -0.711 1 92.81 164 ARG B C 1
ATOM 6366 O O . ARG B 1 164 ? 38.219 -11.234 0.281 1 92.81 164 ARG B O 1
ATOM 6373 N N . ASP B 1 165 ? 36.781 -10.32 -1.194 1 93.56 165 ASP B N 1
ATOM 6374 C CA . ASP B 1 165 ? 35.625 -10.852 -0.523 1 93.56 165 ASP B CA 1
ATOM 6375 C C . ASP B 1 165 ? 35.344 -12.289 -0.946 1 93.56 165 ASP B C 1
ATOM 6377 O O . ASP B 1 165 ? 34.344 -12.891 -0.535 1 93.56 165 ASP B O 1
ATOM 6381 N N . GLY B 1 166 ? 36.188 -12.859 -1.806 1 94.81 166 GLY B N 1
ATOM 6382 C CA . GLY B 1 166 ? 36 -14.234 -2.26 1 94.81 166 GLY B CA 1
ATOM 6383 C C . GLY B 1 166 ? 35.062 -14.367 -3.441 1 94.81 166 GLY B C 1
ATOM 6384 O O . GLY B 1 166 ? 34.531 -15.453 -3.703 1 94.81 166 GLY B O 1
ATOM 6385 N N . VAL B 1 167 ? 34.781 -13.242 -4.133 1 97 167 VAL B N 1
ATOM 6386 C CA . VAL B 1 167 ? 33.875 -13.219 -5.277 1 97 167 VAL B CA 1
ATOM 6387 C C . VAL B 1 167 ? 34.688 -13.148 -6.57 1 97 167 VAL B C 1
ATOM 6389 O O . VAL B 1 167 ? 35.531 -12.258 -6.734 1 97 167 VAL B O 1
ATOM 6392 N N . TYR B 1 168 ? 34.5 -14.133 -7.453 1 97.94 168 TYR B N 1
ATOM 6393 C CA . TYR B 1 168 ? 35.156 -14.102 -8.758 1 97.94 168 TYR B CA 1
ATOM 6394 C C . TYR B 1 168 ? 34.469 -13.094 -9.68 1 97.94 168 TYR B C 1
ATOM 6396 O O . TYR B 1 168 ? 33.281 -12.797 -9.516 1 97.94 168 TYR B O 1
ATOM 6404 N N . THR B 1 169 ? 35.219 -12.508 -10.641 1 97.88 169 THR B N 1
ATOM 6405 C CA . THR B 1 169 ? 34.625 -11.57 -11.609 1 97.88 169 THR B CA 1
ATOM 6406 C C . THR B 1 169 ? 34.781 -12.109 -13.031 1 97.88 169 THR B C 1
ATOM 6408 O O . THR B 1 169 ? 35.719 -12.836 -13.328 1 97.88 169 THR B O 1
ATOM 6411 N N . LEU B 1 170 ? 33.812 -11.867 -13.812 1 97.62 170 LEU B N 1
ATOM 6412 C CA . LEU B 1 170 ? 33.812 -12.164 -15.242 1 97.62 170 LEU B CA 1
ATOM 6413 C C . LEU B 1 170 ? 33.375 -10.953 -16.047 1 97.62 170 LEU B C 1
ATOM 6415 O O . LEU B 1 170 ? 32.25 -10.484 -15.906 1 97.62 170 LEU B O 1
ATOM 6419 N N . GLU B 1 171 ? 34.188 -10.453 -16.875 1 95.81 171 GLU B N 1
ATOM 6420 C CA . GLU B 1 171 ? 33.844 -9.289 -17.688 1 95.81 171 GLU B CA 1
ATOM 6421 C C . GLU B 1 171 ? 32.969 -9.68 -18.875 1 95.81 171 GLU B C 1
ATOM 6423 O O . GLU B 1 171 ? 33.281 -10.641 -19.578 1 95.81 171 GLU B O 1
ATOM 6428 N N . VAL B 1 172 ? 31.922 -8.953 -19.016 1 92.25 172 VAL B N 1
ATOM 6429 C CA . VAL B 1 172 ? 30.984 -9.219 -20.109 1 92.25 172 VAL B CA 1
ATOM 6430 C C . VAL B 1 172 ? 30.734 -7.93 -20.891 1 92.25 172 VAL B C 1
ATOM 6432 O O . VAL B 1 172 ? 30.969 -6.832 -20.391 1 92.25 172 VAL B O 1
ATOM 6435 N N . ARG B 1 173 ? 30.266 -8.164 -22.141 1 86.44 173 ARG B N 1
ATOM 6436 C CA . ARG B 1 173 ? 29.969 -7.023 -23 1 86.44 173 ARG B CA 1
ATOM 6437 C C . ARG B 1 173 ? 28.547 -6.504 -22.75 1 86.44 173 ARG B C 1
ATOM 6439 O O . ARG B 1 173 ? 27.672 -7.266 -22.344 1 86.44 173 ARG B O 1
ATOM 6446 N N . ARG B 1 174 ? 28.406 -5.238 -23.031 1 84.31 174 ARG B N 1
ATOM 6447 C CA . ARG B 1 174 ? 27.078 -4.633 -22.906 1 84.31 174 ARG B CA 1
ATOM 6448 C C . ARG B 1 174 ? 26.172 -5.07 -24.047 1 84.31 174 ARG B C 1
ATOM 6450 O O . ARG B 1 174 ? 26.641 -5.426 -25.125 1 84.31 174 ARG B O 1
ATOM 6457 N N . VAL B 1 175 ? 24.984 -5.242 -23.688 1 81.06 175 VAL B N 1
ATOM 6458 C CA . VAL B 1 175 ? 23.969 -5.496 -24.688 1 81.06 175 VAL B CA 1
ATOM 6459 C C . VAL B 1 175 ? 23.188 -4.215 -24.969 1 81.06 175 VAL B C 1
ATOM 6461 O O . VAL B 1 175 ? 22.719 -3.555 -24.031 1 81.06 175 VAL B O 1
ATOM 6464 N N . ARG B 1 176 ? 23.094 -3.896 -26.188 1 77.88 176 ARG B N 1
ATOM 6465 C CA . ARG B 1 176 ? 22.344 -2.695 -26.562 1 77.88 176 ARG B CA 1
ATOM 6466 C C . ARG B 1 176 ? 20.859 -2.857 -26.25 1 77.88 176 ARG B C 1
ATOM 6468 O O . ARG B 1 176 ? 20.266 -3.902 -26.547 1 77.88 176 ARG B O 1
ATOM 6475 N N . ASN B 1 177 ? 20.297 -1.835 -25.609 1 77.5 177 ASN B N 1
ATOM 6476 C CA . ASN B 1 177 ? 18.875 -1.836 -25.312 1 77.5 177 ASN B CA 1
ATOM 6477 C C . ASN B 1 177 ? 18.047 -1.292 -26.484 1 77.5 177 ASN B C 1
ATOM 6479 O O . ASN B 1 177 ? 18.094 -0.096 -26.766 1 77.5 177 ASN B O 1
ATOM 6483 N N . PRO B 1 178 ? 17.328 -2.115 -27.156 1 77.88 178 PRO B N 1
ATOM 6484 C CA . PRO B 1 178 ? 16.531 -1.664 -28.297 1 77.88 178 PRO B CA 1
ATOM 6485 C C . PRO B 1 178 ? 15.328 -0.82 -27.891 1 77.88 178 PRO B C 1
ATOM 6487 O O . PRO B 1 178 ? 14.695 -0.191 -28.75 1 77.88 178 PRO B O 1
ATOM 6490 N N . TYR B 1 179 ? 15.047 -0.77 -26.688 1 76.19 179 TYR B N 1
ATOM 6491 C CA . TYR B 1 179 ? 13.844 -0.081 -26.234 1 76.19 179 TYR B CA 1
ATOM 6492 C C . TYR B 1 179 ? 14.133 1.389 -25.953 1 76.19 179 TYR B C 1
ATOM 6494 O O . TYR B 1 179 ? 13.234 2.141 -25.562 1 76.19 179 TYR B O 1
ATOM 6502 N N . THR B 1 180 ? 15.398 1.737 -26.156 1 73.25 180 THR B N 1
ATOM 6503 C CA . THR B 1 180 ? 15.781 3.121 -25.891 1 73.25 180 THR B CA 1
ATOM 6504 C C . THR B 1 180 ? 14.906 4.078 -26.703 1 73.25 180 THR B C 1
ATOM 6506 O O . THR B 1 180 ? 14.711 3.895 -27.906 1 73.25 180 THR B O 1
ATOM 6509 N N . GLY B 1 181 ? 14.305 5.039 -25.984 1 66.94 181 GLY B N 1
ATOM 6510 C CA . GLY B 1 181 ? 13.484 6.047 -26.641 1 66.94 181 GLY B CA 1
ATOM 6511 C C . GLY B 1 181 ? 12.016 5.684 -26.672 1 66.94 181 GLY B C 1
ATOM 6512 O O . GLY B 1 181 ? 11.18 6.492 -27.094 1 66.94 181 GLY B O 1
ATOM 6513 N N . GLY B 1 182 ? 11.711 4.504 -26.281 1 66.81 182 GLY B N 1
ATOM 6514 C CA . GLY B 1 182 ? 10.32 4.09 -26.297 1 66.81 182 GLY B CA 1
ATOM 6515 C C . GLY B 1 182 ? 9.523 4.637 -25.125 1 66.81 182 GLY B C 1
ATOM 6516 O O . GLY B 1 182 ? 10.062 5.363 -24.281 1 66.81 182 GLY B O 1
ATOM 6517 N N . GLU B 1 183 ? 8.141 4.469 -25.141 1 64.06 183 GLU B N 1
ATOM 6518 C CA . GLU B 1 183 ? 7.18 5.027 -24.188 1 64.06 183 GLU B CA 1
ATOM 6519 C C . GLU B 1 183 ? 7.484 4.582 -22.766 1 64.06 183 GLU B C 1
ATOM 6521 O O . GLU B 1 183 ? 7.316 5.355 -21.812 1 64.06 183 GLU B O 1
ATOM 6526 N N . HIS B 1 184 ? 8.07 3.424 -22.625 1 66.94 184 HIS B N 1
ATOM 6527 C CA . HIS B 1 184 ? 8.25 2.873 -21.297 1 66.94 184 HIS B CA 1
ATOM 6528 C C . HIS B 1 184 ? 9.727 2.869 -20.891 1 66.94 184 HIS B C 1
ATOM 6530 O O . HIS B 1 184 ? 10.102 2.271 -19.891 1 66.94 184 HIS B O 1
ATOM 6536 N N . TYR B 1 185 ? 10.516 3.596 -21.625 1 68.69 185 TYR B N 1
ATOM 6537 C CA . TYR B 1 185 ? 11.961 3.547 -21.406 1 68.69 185 TYR B CA 1
ATOM 6538 C C . TYR B 1 185 ? 12.367 4.418 -20.234 1 68.69 185 TYR B C 1
ATOM 6540 O O . TYR B 1 185 ? 11.844 5.523 -20.062 1 68.69 185 TYR B O 1
ATOM 6548 N N . ASN B 1 186 ? 13.055 3.76 -19.328 1 67.69 186 ASN B N 1
ATOM 6549 C CA . ASN B 1 186 ? 13.688 4.445 -18.219 1 67.69 186 ASN B CA 1
ATOM 6550 C C . ASN B 1 186 ? 15.211 4.363 -18.297 1 67.69 186 ASN B C 1
ATOM 6552 O O . ASN B 1 186 ? 15.766 3.285 -18.516 1 67.69 186 ASN B O 1
ATOM 6556 N N . HIS B 1 187 ? 15.859 5.449 -18.219 1 67.38 187 HIS B N 1
ATOM 6557 C CA . HIS B 1 187 ? 17.312 5.535 -18.359 1 67.38 187 HIS B CA 1
ATOM 6558 C C . HIS B 1 187 ? 18.016 4.598 -17.375 1 67.38 187 HIS B C 1
ATOM 6560 O O . HIS B 1 187 ? 19.109 4.121 -17.641 1 67.38 187 HIS B O 1
ATOM 6566 N N . ARG B 1 188 ? 17.266 4.277 -16.344 1 63.22 188 ARG B N 1
ATOM 6567 C CA . ARG B 1 188 ? 17.828 3.363 -15.352 1 63.22 188 ARG B CA 1
ATOM 6568 C C . ARG B 1 188 ? 18.062 1.979 -15.953 1 63.22 188 ARG B C 1
ATOM 6570 O O . ARG B 1 188 ? 18.859 1.2 -15.43 1 63.22 188 ARG B O 1
ATOM 6577 N N . PHE B 1 189 ? 17.453 1.797 -17.141 1 65.88 189 PHE B N 1
ATOM 6578 C CA . PHE B 1 189 ? 17.5 0.443 -17.688 1 65.88 189 PHE B CA 1
ATOM 6579 C C . PHE B 1 189 ? 18.391 0.384 -18.922 1 65.88 189 PHE B C 1
ATOM 6581 O O . PHE B 1 189 ? 18.328 -0.577 -19.688 1 65.88 189 PHE B O 1
ATOM 6588 N N . ASP B 1 190 ? 19.281 1.349 -19.094 1 67.69 190 ASP B N 1
ATOM 6589 C CA . ASP B 1 190 ? 20.156 1.409 -20.266 1 67.69 190 ASP B CA 1
ATOM 6590 C C . ASP B 1 190 ? 21.016 0.143 -20.375 1 67.69 190 ASP B C 1
ATOM 6592 O O . ASP B 1 190 ? 21.125 -0.437 -21.453 1 67.69 190 ASP B O 1
ATOM 6596 N N . ASP B 1 191 ? 21.484 -0.333 -19.234 1 75.94 191 ASP B N 1
ATOM 6597 C CA . ASP B 1 191 ? 22.469 -1.414 -19.266 1 75.94 191 ASP B CA 1
ATOM 6598 C C . ASP B 1 191 ? 21.891 -2.709 -18.719 1 75.94 191 ASP B C 1
ATOM 6600 O O . ASP B 1 191 ? 22.594 -3.703 -18.562 1 75.94 191 ASP B O 1
ATOM 6604 N N . VAL B 1 192 ? 20.578 -2.703 -18.531 1 80.25 192 VAL B N 1
ATOM 6605 C CA . VAL B 1 192 ? 20 -3.811 -17.766 1 80.25 192 VAL B CA 1
ATOM 6606 C C . VAL B 1 192 ? 19.922 -5.059 -18.641 1 80.25 192 VAL B C 1
ATOM 6608 O O . VAL B 1 192 ? 19.938 -6.184 -18.141 1 80.25 192 VAL B O 1
ATOM 6611 N N . LEU B 1 193 ? 20.031 -4.828 -19.938 1 86.81 193 LEU B N 1
ATOM 6612 C CA . LEU B 1 193 ? 19.906 -5.977 -20.828 1 86.81 193 LEU B CA 1
ATOM 6613 C C . LEU B 1 193 ? 21.203 -6.805 -20.844 1 86.81 193 LEU B C 1
ATOM 6615 O O . LEU B 1 193 ? 21.203 -7.945 -21.297 1 86.81 193 LEU B O 1
ATOM 6619 N N . ALA B 1 194 ? 22.266 -6.242 -20.328 1 87.12 194 ALA B N 1
ATOM 6620 C CA . ALA B 1 194 ? 23.484 -7.023 -20.156 1 87.12 194 ALA B CA 1
ATOM 6621 C C . ALA B 1 194 ? 23.25 -8.219 -19.25 1 87.12 194 ALA B C 1
ATOM 6623 O O . ALA B 1 194 ? 23.984 -9.211 -19.312 1 87.12 194 ALA B O 1
ATOM 6624 N N . LYS B 1 195 ? 22.234 -8.133 -18.469 1 91.06 195 LYS B N 1
ATOM 6625 C CA . LYS B 1 195 ? 21.828 -9.211 -17.578 1 91.06 195 LYS B CA 1
ATOM 6626 C C . LYS B 1 195 ? 21.531 -10.492 -18.344 1 91.06 195 LYS B C 1
ATOM 6628 O O . LYS B 1 195 ? 21.703 -11.594 -17.812 1 91.06 195 LYS B O 1
ATOM 6633 N N . LEU B 1 196 ? 21.172 -10.352 -19.594 1 93.88 196 LEU B N 1
ATOM 6634 C CA . LEU B 1 196 ? 20.828 -11.508 -20.422 1 93.88 196 LEU B CA 1
ATOM 6635 C C . LEU B 1 196 ? 22.031 -12.391 -20.656 1 93.88 196 LEU B C 1
ATOM 6637 O O . LEU B 1 196 ? 21.891 -13.562 -21.016 1 93.88 196 LEU B O 1
ATOM 6641 N N . GLN B 1 197 ? 23.203 -11.875 -20.406 1 93.94 197 GLN B N 1
ATOM 6642 C CA . GLN B 1 197 ? 24.453 -12.625 -20.625 1 93.94 197 GLN B CA 1
ATOM 6643 C C . GLN B 1 197 ? 24.562 -13.797 -19.656 1 93.94 197 GLN B C 1
ATOM 6645 O O . GLN B 1 197 ? 25.344 -14.719 -19.875 1 93.94 197 GLN B O 1
ATOM 6650 N N . VAL B 1 198 ? 23.812 -13.734 -18.594 1 97 198 VAL B N 1
ATOM 6651 C CA . VAL B 1 198 ? 23.844 -14.828 -17.641 1 97 198 VAL B CA 1
ATOM 6652 C C . VAL B 1 198 ? 23.391 -16.125 -18.312 1 97 198 VAL B C 1
ATOM 6654 O O . VAL B 1 198 ? 23.859 -17.203 -17.953 1 97 198 VAL B O 1
ATOM 6657 N N . PHE B 1 199 ? 22.547 -16.047 -19.328 1 97.44 199 PHE B N 1
ATOM 6658 C CA . PHE B 1 199 ? 22 -17.219 -20.016 1 97.44 199 PHE B CA 1
ATOM 6659 C C . PHE B 1 199 ? 23.078 -17.875 -20.891 1 97.44 199 PHE B C 1
ATOM 6661 O O . PHE B 1 199 ? 22.906 -19 -21.328 1 97.44 199 PHE B O 1
ATOM 6668 N N . ALA B 1 200 ? 24.219 -17.188 -21.078 1 96 200 ALA B N 1
ATOM 6669 C CA . ALA B 1 200 ? 25.266 -17.688 -21.969 1 96 200 ALA B CA 1
ATOM 6670 C C . ALA B 1 200 ? 26.375 -18.359 -21.172 1 96 200 ALA B C 1
ATOM 6672 O O . ALA B 1 200 ? 27.359 -18.812 -21.75 1 96 200 ALA B O 1
ATOM 6673 N N . LEU B 1 201 ? 26.25 -18.469 -19.859 1 96.88 201 LEU B N 1
ATOM 6674 C CA . LEU B 1 201 ? 27.297 -19.016 -19.016 1 96.88 201 LEU B CA 1
ATOM 6675 C C . LEU B 1 201 ? 27.297 -20.547 -19.062 1 96.88 201 LEU B C 1
ATOM 6677 O O . LEU B 1 201 ? 27.141 -21.203 -18.031 1 96.88 201 LEU B O 1
ATOM 6681 N N . GLU B 1 202 ? 27.594 -21.125 -20.125 1 96 202 GLU B N 1
ATOM 6682 C CA . GLU B 1 202 ? 27.484 -22.562 -20.359 1 96 202 GLU B CA 1
ATOM 6683 C C . GLU B 1 202 ? 28.562 -23.328 -19.594 1 96 202 GLU B C 1
ATOM 6685 O O . GLU B 1 202 ? 28.5 -24.547 -19.484 1 96 202 GLU B O 1
ATOM 6690 N N . GLN B 1 203 ? 29.625 -22.672 -19.125 1 95.38 203 GLN B N 1
ATOM 6691 C CA . GLN B 1 203 ? 30.641 -23.344 -18.297 1 95.38 203 GLN B CA 1
ATOM 6692 C C . GLN B 1 203 ? 30.047 -23.844 -16.984 1 95.38 203 GLN B C 1
ATOM 6694 O O . GLN B 1 203 ? 30.656 -24.656 -16.297 1 95.38 203 GLN B O 1
ATOM 6699 N N . PHE B 1 204 ? 28.844 -23.344 -16.641 1 97.19 204 PHE B N 1
ATOM 6700 C CA . PHE B 1 204 ? 28.141 -23.797 -15.438 1 97.19 204 PHE B CA 1
ATOM 6701 C C . PHE B 1 204 ? 26.969 -24.688 -15.812 1 97.19 204 PHE B C 1
ATOM 6703 O O . PHE B 1 204 ? 26.328 -24.484 -16.844 1 97.19 204 PHE B O 1
ATOM 6710 N N . GLU B 1 205 ? 26.672 -25.688 -15.031 1 95.75 205 GLU B N 1
ATOM 6711 C CA . GLU B 1 205 ? 25.484 -26.516 -15.211 1 95.75 205 GLU B CA 1
ATOM 6712 C C . GLU B 1 205 ? 24.203 -25.719 -14.945 1 95.75 205 GLU B C 1
ATOM 6714 O O . GLU B 1 205 ? 23.25 -25.812 -15.719 1 95.75 205 GLU B O 1
ATOM 6719 N N . LYS B 1 206 ? 24.25 -25.031 -13.828 1 96.31 206 LYS B N 1
ATOM 6720 C CA . LYS B 1 206 ? 23.141 -24.172 -13.414 1 96.31 206 LYS B CA 1
ATOM 6721 C C . LYS B 1 206 ? 23.656 -22.953 -12.664 1 96.31 206 LYS B C 1
ATOM 6723 O O . LYS B 1 206 ? 24.672 -23.016 -11.969 1 96.31 206 LYS B O 1
ATOM 6728 N N . VAL B 1 207 ? 22.938 -21.859 -12.844 1 98.12 207 VAL B N 1
ATOM 6729 C CA . VAL B 1 207 ? 23.297 -20.641 -12.148 1 98.12 207 VAL B CA 1
ATOM 6730 C C . VAL B 1 207 ? 22.078 -20.062 -11.438 1 98.12 207 VAL B C 1
ATOM 6732 O O . VAL B 1 207 ? 20.953 -20.156 -11.945 1 98.12 207 VAL B O 1
ATOM 6735 N N . VAL B 1 208 ? 22.234 -19.562 -10.258 1 98.25 208 VAL B N 1
ATOM 6736 C CA . VAL B 1 208 ? 21.25 -18.75 -9.555 1 98.25 208 VAL B CA 1
ATOM 6737 C C . VAL B 1 208 ? 21.641 -17.281 -9.617 1 98.25 208 VAL B C 1
ATOM 6739 O O . VAL B 1 208 ? 22.641 -16.875 -9.031 1 98.25 208 VAL B O 1
ATOM 6742 N N . TYR B 1 209 ? 20.906 -16.547 -10.344 1 98.56 209 TYR B N 1
ATOM 6743 C CA . TYR B 1 209 ? 21.125 -15.117 -10.445 1 98.56 209 TYR B CA 1
ATOM 6744 C C . TYR B 1 209 ? 20.422 -14.367 -9.32 1 98.56 209 TYR B C 1
ATOM 6746 O O . TYR B 1 209 ? 19.234 -14.617 -9.047 1 98.56 209 TYR B O 1
ATOM 6754 N N . VAL B 1 210 ? 21.094 -13.438 -8.68 1 98.38 210 VAL B N 1
ATOM 6755 C CA . VAL B 1 210 ? 20.547 -12.625 -7.602 1 98.38 210 VAL B CA 1
ATOM 6756 C C . VAL B 1 210 ? 21 -11.172 -7.777 1 98.38 210 VAL B C 1
ATOM 6758 O O . VAL B 1 210 ? 22.188 -10.883 -7.859 1 98.38 210 VAL B O 1
ATOM 6761 N N . ASP B 1 211 ? 20.078 -10.25 -7.816 1 96.94 211 ASP B N 1
ATOM 6762 C CA . ASP B 1 211 ? 20.406 -8.828 -7.922 1 96.94 211 ASP B CA 1
ATOM 6763 C C . ASP B 1 211 ? 21.25 -8.375 -6.727 1 96.94 211 ASP B C 1
ATOM 6765 O O . ASP B 1 211 ? 21.156 -8.953 -5.641 1 96.94 211 ASP B O 1
ATOM 6769 N N . ALA B 1 212 ? 21.922 -7.312 -6.988 1 96.25 212 ALA B N 1
ATOM 6770 C CA . ALA B 1 212 ? 22.859 -6.82 -5.98 1 96.25 212 ALA B CA 1
ATOM 6771 C C . ALA B 1 212 ? 22.125 -6.227 -4.785 1 96.25 212 ALA B C 1
ATOM 6773 O O . ALA B 1 212 ? 22.625 -6.277 -3.656 1 96.25 212 ALA B O 1
ATOM 6774 N N . ASP B 1 213 ? 20.953 -5.68 -4.977 1 96.06 213 ASP B N 1
ATOM 6775 C CA . ASP B 1 213 ? 20.234 -5.016 -3.896 1 96.06 213 ASP B CA 1
ATOM 6776 C C . ASP B 1 213 ? 19.312 -5.996 -3.174 1 96.06 213 ASP B C 1
ATOM 6778 O O . ASP B 1 213 ? 18.156 -5.68 -2.904 1 96.06 213 ASP B O 1
ATOM 6782 N N . THR B 1 214 ? 19.875 -7.176 -2.895 1 97.69 214 THR B N 1
ATOM 6783 C CA . THR B 1 214 ? 19.141 -8.258 -2.248 1 97.69 214 THR B CA 1
ATOM 6784 C C . THR B 1 214 ? 19.844 -8.695 -0.965 1 97.69 214 THR B C 1
ATOM 6786 O O . THR B 1 214 ? 21.062 -8.539 -0.827 1 97.69 214 THR B O 1
ATOM 6789 N N . LEU B 1 215 ? 19.078 -9.141 0.009 1 97.62 215 LEU B N 1
ATOM 6790 C CA . LEU B 1 215 ? 19.578 -9.836 1.188 1 97.62 215 LEU B CA 1
ATOM 6791 C C . LEU B 1 215 ? 19.141 -11.297 1.187 1 97.62 215 LEU B C 1
ATOM 6793 O O . LEU B 1 215 ? 17.953 -11.586 1.039 1 97.62 215 LEU B O 1
ATOM 6797 N N . VAL B 1 216 ? 20.062 -12.164 1.271 1 97.62 216 VAL B N 1
ATOM 6798 C CA . VAL B 1 216 ? 19.766 -13.578 1.446 1 97.62 216 VAL B CA 1
ATOM 6799 C C . VAL B 1 216 ? 19.656 -13.906 2.934 1 97.62 216 VAL B C 1
ATOM 6801 O O . VAL B 1 216 ? 20.609 -13.695 3.689 1 97.62 216 VAL B O 1
ATOM 6804 N N . LEU B 1 217 ? 18.531 -14.492 3.359 1 94.88 217 LEU B N 1
ATOM 6805 C CA . LEU B 1 217 ? 18.25 -14.609 4.785 1 94.88 217 LEU B CA 1
ATOM 6806 C C . LEU B 1 217 ? 18.031 -16.062 5.184 1 94.88 217 LEU B C 1
ATOM 6808 O O . LEU B 1 217 ? 17.781 -16.359 6.352 1 94.88 217 LEU B O 1
ATOM 6812 N N . GLY B 1 218 ? 18.094 -16.906 4.25 1 93.06 218 GLY B N 1
ATOM 6813 C CA . GLY B 1 218 ? 17.922 -18.328 4.512 1 93.06 218 GLY B CA 1
ATOM 6814 C C . GLY B 1 218 ? 18.703 -19.219 3.557 1 93.06 218 GLY B C 1
ATOM 6815 O O . GLY B 1 218 ? 19.516 -18.719 2.766 1 93.06 218 GLY B O 1
ATOM 6816 N N . ASP B 1 219 ? 18.438 -20.547 3.678 1 91.88 219 ASP B N 1
ATOM 6817 C CA . ASP B 1 219 ? 19.109 -21.516 2.803 1 91.88 219 ASP B CA 1
ATOM 6818 C C . ASP B 1 219 ? 18.531 -21.453 1.389 1 91.88 219 ASP B C 1
ATOM 6820 O O . ASP B 1 219 ? 17.312 -21.438 1.21 1 91.88 219 ASP B O 1
ATOM 6824 N N . VAL B 1 220 ? 19.438 -21.422 0.42 1 94.31 220 VAL B N 1
ATOM 6825 C CA . VAL B 1 220 ? 18.938 -21.281 -0.941 1 94.31 220 VAL B CA 1
ATOM 6826 C C . VAL B 1 220 ? 19.594 -22.328 -1.843 1 94.31 220 VAL B C 1
ATOM 6828 O O . VAL B 1 220 ? 19.484 -22.25 -3.068 1 94.31 220 VAL B O 1
ATOM 6831 N N . GLN B 1 221 ? 20.266 -23.406 -1.294 1 93.5 221 GLN B N 1
ATOM 6832 C CA . GLN B 1 221 ? 20.969 -24.406 -2.104 1 93.5 221 GLN B CA 1
ATOM 6833 C C . GLN B 1 221 ? 19.969 -25.25 -2.893 1 93.5 221 GLN B C 1
ATOM 6835 O O . GLN B 1 221 ? 20.297 -25.766 -3.971 1 93.5 221 GLN B O 1
ATOM 6840 N N . ASP B 1 222 ? 18.781 -25.391 -2.352 1 93.56 222 ASP B N 1
ATOM 6841 C CA . ASP B 1 222 ? 17.781 -26.219 -3.016 1 93.56 222 ASP B CA 1
ATOM 6842 C C . ASP B 1 222 ? 17.328 -25.594 -4.332 1 93.56 222 ASP B C 1
ATOM 6844 O O . ASP B 1 222 ? 16.688 -26.25 -5.152 1 93.56 222 ASP B O 1
ATOM 6848 N N . MET B 1 223 ? 17.656 -24.297 -4.578 1 95.62 223 MET B N 1
ATOM 6849 C CA . MET B 1 223 ? 17.266 -23.625 -5.809 1 95.62 223 MET B CA 1
ATOM 6850 C C . MET B 1 223 ? 17.891 -24.297 -7.023 1 95.62 223 MET B C 1
ATOM 6852 O O . MET B 1 223 ? 17.328 -24.25 -8.117 1 95.62 223 MET B O 1
ATOM 6856 N N . PHE B 1 224 ? 19.062 -25 -6.836 1 95.81 224 PHE B N 1
ATOM 6857 C CA . PHE B 1 224 ? 19.719 -25.672 -7.945 1 95.81 224 PHE B CA 1
ATOM 6858 C C . PHE B 1 224 ? 18.906 -26.891 -8.391 1 95.81 224 PHE B C 1
ATOM 6860 O O . PHE B 1 224 ? 19.172 -27.453 -9.461 1 95.81 224 PHE B O 1
ATOM 6867 N N . GLU B 1 225 ? 17.891 -27.25 -7.59 1 95.19 225 GLU B N 1
ATOM 6868 C CA . GLU B 1 225 ? 17.031 -28.391 -7.926 1 95.19 225 GLU B CA 1
ATOM 6869 C C . GLU B 1 225 ? 15.75 -27.922 -8.625 1 95.19 225 GLU B C 1
ATOM 6871 O O . GLU B 1 225 ? 14.875 -28.734 -8.93 1 95.19 225 GLU B O 1
ATOM 6876 N N . CYS B 1 226 ? 15.648 -26.641 -8.812 1 95.75 226 CYS B N 1
ATOM 6877 C CA . CYS B 1 226 ? 14.484 -26.125 -9.516 1 95.75 226 CYS B CA 1
ATOM 6878 C C . CYS B 1 226 ? 14.516 -26.516 -10.992 1 95.75 226 CYS B C 1
ATOM 6880 O O . CYS B 1 226 ? 15.297 -27.375 -11.391 1 95.75 226 CYS B O 1
ATOM 6882 N N . GLY B 1 227 ? 13.742 -26.016 -11.812 1 94.75 227 GLY B N 1
ATOM 6883 C CA . GLY B 1 227 ? 13.719 -26.297 -13.242 1 94.75 227 GLY B CA 1
ATOM 6884 C C . GLY B 1 227 ? 14.844 -25.625 -14 1 94.75 227 GLY B C 1
ATOM 6885 O O . GLY B 1 227 ? 15.773 -25.094 -13.391 1 94.75 227 GLY B O 1
ATOM 6886 N N . ASP B 1 228 ? 14.836 -25.734 -15.336 1 97.25 228 ASP B N 1
ATOM 6887 C CA . ASP B 1 228 ? 15.852 -25.109 -16.188 1 97.25 228 ASP B CA 1
ATOM 6888 C C . ASP B 1 228 ? 15.758 -23.594 -16.125 1 97.25 228 ASP B C 1
ATOM 6890 O O . ASP B 1 228 ? 16.766 -22.891 -16.281 1 97.25 228 ASP B O 1
ATOM 6894 N N . PHE B 1 229 ? 14.539 -23.125 -15.969 1 98.31 229 PHE B N 1
ATOM 6895 C CA . PHE B 1 229 ? 14.297 -21.719 -15.703 1 98.31 229 PHE B CA 1
ATOM 6896 C C . PHE B 1 229 ? 13.25 -21.547 -14.609 1 98.31 229 PHE B C 1
ATOM 6898 O O . PHE B 1 229 ? 12.148 -22.094 -14.703 1 98.31 229 PHE B O 1
ATOM 6905 N N . CYS B 1 230 ? 13.594 -20.828 -13.555 1 98.31 230 CYS B N 1
ATOM 6906 C CA . CYS B 1 230 ? 12.68 -20.547 -12.453 1 98.31 230 CYS B CA 1
ATOM 6907 C C . CYS B 1 230 ? 12.75 -19.078 -12.047 1 98.31 230 CYS B C 1
ATOM 6909 O O . CYS B 1 230 ? 13.828 -18.484 -12.078 1 98.31 230 CYS B O 1
ATOM 6911 N N . ALA B 1 231 ? 11.672 -18.531 -11.742 1 97.88 231 ALA B N 1
ATOM 6912 C CA . ALA B 1 231 ? 11.555 -17.172 -11.203 1 97.88 231 ALA B CA 1
ATOM 6913 C C . ALA B 1 231 ? 10.305 -17.031 -10.344 1 97.88 231 ALA B C 1
ATOM 6915 O O . ALA B 1 231 ? 9.398 -17.859 -10.414 1 97.88 231 ALA B O 1
ATOM 6916 N N . ALA B 1 232 ? 10.32 -16.062 -9.523 1 95.19 232 ALA B N 1
ATOM 6917 C CA . ALA B 1 232 ? 9.188 -15.852 -8.625 1 95.19 232 ALA B CA 1
ATOM 6918 C C . ALA B 1 232 ? 8.234 -14.789 -9.172 1 95.19 232 ALA B C 1
ATOM 6920 O O . ALA B 1 232 ? 8.68 -13.789 -9.734 1 95.19 232 ALA B O 1
ATOM 6921 N N . PHE B 1 233 ? 6.977 -15.047 -9.008 1 90.06 233 PHE B N 1
ATOM 6922 C CA . PHE B 1 233 ? 5.945 -14.078 -9.352 1 90.06 233 PHE B CA 1
ATOM 6923 C C . PHE B 1 233 ? 5.613 -13.195 -8.156 1 90.06 233 PHE B C 1
ATOM 6925 O O . PHE B 1 233 ? 4.641 -13.445 -7.445 1 90.06 233 PHE B O 1
ATOM 6932 N N . ILE B 1 234 ? 6.418 -12.164 -7.984 1 84.62 234 ILE B N 1
ATOM 6933 C CA . ILE B 1 234 ? 6.176 -11.227 -6.895 1 84.62 234 ILE B CA 1
ATOM 6934 C C . ILE B 1 234 ? 4.906 -10.43 -7.172 1 84.62 234 ILE B C 1
ATOM 6936 O O . ILE B 1 234 ? 4.281 -9.898 -6.25 1 84.62 234 ILE B O 1
ATOM 6940 N N . ASN B 1 235 ? 4.609 -10.312 -8.422 1 80.62 235 ASN B N 1
ATOM 6941 C CA . ASN B 1 235 ? 3.316 -9.891 -8.953 1 80.62 235 ASN B CA 1
ATOM 6942 C C . ASN B 1 235 ? 2.543 -11.062 -9.539 1 80.62 235 ASN B C 1
ATOM 6944 O O . ASN B 1 235 ? 3.125 -11.938 -10.188 1 80.62 235 ASN B O 1
ATOM 6948 N N . PRO B 1 236 ? 1.317 -11.07 -9.273 1 82.94 236 PRO B N 1
ATOM 6949 C CA . PRO B 1 236 ? 0.574 -12.242 -9.742 1 82.94 236 PRO B CA 1
ATOM 6950 C C . PRO B 1 236 ? 0.698 -12.445 -11.25 1 82.94 236 PRO B C 1
ATOM 6952 O O . PRO B 1 236 ? 0.56 -13.578 -11.734 1 82.94 236 PRO B O 1
ATOM 6955 N N . CYS B 1 237 ? 1.07 -11.406 -12.023 1 88.06 237 CYS B N 1
ATOM 6956 C CA . CYS B 1 237 ? 1.004 -11.523 -13.477 1 88.06 237 CYS B CA 1
ATOM 6957 C C . CYS B 1 237 ? 2.4 -11.586 -14.078 1 88.06 237 CYS B C 1
ATOM 6959 O O . CYS B 1 237 ? 2.568 -12.023 -15.219 1 88.06 237 CYS B O 1
ATOM 6961 N N . HIS B 1 238 ? 3.354 -11.125 -13.359 1 91 238 HIS B N 1
ATOM 6962 C CA . HIS B 1 238 ? 4.711 -11.055 -13.891 1 91 238 HIS B CA 1
ATOM 6963 C C . HIS B 1 238 ? 5.727 -11.578 -12.875 1 91 238 HIS B C 1
ATOM 6965 O O . HIS B 1 238 ? 5.617 -11.297 -11.68 1 91 238 HIS B O 1
ATOM 6971 N N . PHE B 1 239 ? 6.613 -12.391 -13.391 1 94.31 239 PHE B N 1
ATOM 6972 C CA . PHE B 1 239 ? 7.723 -12.75 -12.516 1 94.31 239 PHE B CA 1
ATOM 6973 C C . PHE B 1 239 ? 8.773 -11.648 -12.508 1 94.31 239 PHE B C 1
ATOM 6975 O O . PHE B 1 239 ? 8.789 -10.781 -13.383 1 94.31 239 PHE B O 1
ATOM 6982 N N . ASN B 1 240 ? 9.484 -11.586 -11.469 1 94.88 240 ASN B N 1
ATOM 6983 C CA . ASN B 1 240 ? 10.578 -10.625 -11.328 1 94.88 240 ASN B CA 1
ATOM 6984 C C . ASN B 1 240 ? 11.922 -11.242 -11.695 1 94.88 240 ASN B C 1
ATOM 6986 O O . ASN B 1 240 ? 12.203 -12.383 -11.336 1 94.88 240 ASN B O 1
ATOM 6990 N N . SER B 1 241 ? 12.711 -10.477 -12.344 1 95.88 241 SER B N 1
ATOM 6991 C CA . SER B 1 241 ? 13.961 -11.008 -12.875 1 95.88 241 SER B CA 1
ATOM 6992 C C . SER B 1 241 ? 15.109 -10.781 -11.898 1 95.88 241 SER B C 1
ATOM 6994 O O . SER B 1 241 ? 16.281 -10.953 -12.25 1 95.88 241 SER B O 1
ATOM 6996 N N . GLY B 1 242 ? 14.836 -10.398 -10.672 1 96.69 242 GLY B N 1
ATOM 6997 C CA . GLY B 1 242 ? 15.883 -10.133 -9.703 1 96.69 242 GLY B CA 1
ATOM 6998 C C . GLY B 1 242 ? 16.484 -11.391 -9.109 1 96.69 242 GLY B C 1
ATOM 6999 O O . GLY B 1 242 ? 17.609 -11.375 -8.602 1 96.69 242 GLY B O 1
ATOM 7000 N N . VAL B 1 243 ? 15.75 -12.461 -9.117 1 98.12 243 VAL B N 1
ATOM 7001 C CA . VAL B 1 243 ? 16.219 -13.781 -8.711 1 98.12 243 VAL B CA 1
ATOM 7002 C C . VAL B 1 243 ? 15.734 -14.828 -9.711 1 98.12 243 VAL B C 1
ATOM 7004 O O . VAL B 1 243 ? 14.531 -14.977 -9.93 1 98.12 243 VAL B O 1
ATOM 7007 N N . MET B 1 244 ? 16.641 -15.539 -10.305 1 98.5 244 MET B N 1
ATOM 7008 C CA . MET B 1 244 ? 16.312 -16.531 -11.312 1 98.5 244 MET B CA 1
ATOM 7009 C C . MET B 1 244 ? 17.219 -17.766 -11.195 1 98.5 244 MET B C 1
ATOM 7011 O O . MET B 1 244 ? 18.375 -17.641 -10.805 1 98.5 244 MET B O 1
ATOM 7015 N N . VAL B 1 245 ? 16.703 -18.906 -11.461 1 98.5 245 VAL B N 1
ATOM 7016 C CA . VAL B 1 245 ? 17.484 -20.109 -11.711 1 98.5 245 VAL B CA 1
ATOM 7017 C C . VAL B 1 245 ? 17.578 -20.375 -13.211 1 98.5 245 VAL B C 1
ATOM 7019 O O . VAL B 1 245 ? 16.562 -20.359 -13.914 1 98.5 245 VAL B O 1
ATOM 7022 N N . ILE B 1 246 ? 18.766 -20.562 -13.68 1 98.56 246 ILE B N 1
ATOM 7023 C CA . ILE B 1 246 ? 18.969 -20.641 -15.125 1 98.56 246 ILE B CA 1
ATOM 7024 C C . ILE B 1 246 ? 19.891 -21.812 -15.445 1 98.56 246 ILE B C 1
ATOM 7026 O O . ILE B 1 246 ? 20.938 -21.984 -14.828 1 98.56 246 ILE B O 1
ATOM 7030 N N . ARG B 1 247 ? 19.484 -22.641 -16.312 1 98.19 247 ARG B N 1
ATOM 7031 C CA . ARG B 1 247 ? 20.422 -23.516 -17.016 1 98.19 247 ARG B CA 1
ATOM 7032 C C . ARG B 1 247 ? 20.953 -22.844 -18.281 1 98.19 247 ARG B C 1
ATOM 7034 O O . ARG B 1 247 ? 20.234 -22.734 -19.281 1 98.19 247 ARG B O 1
ATOM 7041 N N . PRO B 1 248 ? 22.172 -22.359 -18.203 1 97.81 248 PRO B N 1
ATOM 7042 C CA . PRO B 1 248 ? 22.688 -21.562 -19.312 1 97.81 248 PRO B CA 1
ATOM 7043 C C . PRO B 1 248 ? 22.812 -22.375 -20.609 1 97.81 248 PRO B C 1
ATOM 7045 O O . PRO B 1 248 ? 23.125 -23.578 -20.562 1 97.81 248 PRO B O 1
ATOM 7048 N N . SER B 1 249 ? 22.531 -21.734 -21.672 1 96.75 249 SER B N 1
ATOM 7049 C CA . SER B 1 249 ? 22.625 -22.281 -23.016 1 96.75 249 SER B CA 1
ATOM 7050 C C . SER B 1 249 ? 22.938 -21.203 -24.031 1 96.75 249 SER B C 1
ATOM 7052 O O . SER B 1 249 ? 22.203 -20.219 -24.156 1 96.75 249 SER B O 1
ATOM 7054 N N . GLN B 1 250 ? 24 -21.406 -24.766 1 94.56 250 GLN B N 1
ATOM 7055 C CA . GLN B 1 250 ? 24.359 -20.453 -25.797 1 94.56 250 GLN B CA 1
ATOM 7056 C C . GLN B 1 250 ? 23.25 -20.344 -26.844 1 94.56 250 GLN B C 1
ATOM 7058 O O . GLN B 1 250 ? 22.984 -19.25 -27.359 1 94.56 250 GLN B O 1
ATOM 7063 N N . ALA B 1 251 ? 22.625 -21.469 -27.125 1 95.31 251 ALA B N 1
ATOM 7064 C CA . ALA B 1 251 ? 21.531 -21.484 -28.078 1 95.31 251 ALA B CA 1
ATOM 7065 C C . ALA B 1 251 ? 20.359 -20.641 -27.594 1 95.31 251 ALA B C 1
ATOM 7067 O O . ALA B 1 251 ? 19.781 -19.859 -28.359 1 95.31 251 ALA B O 1
ATOM 7068 N N . LEU B 1 252 ? 20.094 -20.812 -26.359 1 95.31 252 LEU B N 1
ATOM 7069 C CA . LEU B 1 252 ? 19.016 -20.031 -25.766 1 95.31 252 LEU B CA 1
ATOM 7070 C C . LEU B 1 252 ? 19.344 -18.547 -25.797 1 95.31 252 LEU B C 1
ATOM 7072 O O . LEU B 1 252 ? 18.5 -17.719 -26.156 1 95.31 252 LEU B O 1
ATOM 7076 N N . PHE B 1 253 ? 20.562 -18.203 -25.484 1 94.19 253 PHE B N 1
ATOM 7077 C CA . PHE B 1 253 ? 21 -16.812 -25.469 1 94.19 253 PHE B CA 1
ATOM 7078 C C . PHE B 1 253 ? 20.906 -16.188 -26.859 1 94.19 253 PHE B C 1
ATOM 7080 O O . PHE B 1 253 ? 20.406 -15.07 -27.016 1 94.19 253 PHE B O 1
ATOM 7087 N N . GLN B 1 254 ? 21.312 -16.938 -27.828 1 92.75 254 GLN B N 1
ATOM 7088 C CA . GLN B 1 254 ? 21.25 -16.438 -29.203 1 92.75 254 GLN B CA 1
ATOM 7089 C C . GLN B 1 254 ? 19.812 -16.219 -29.641 1 92.75 254 GLN B C 1
ATOM 7091 O O . GLN B 1 254 ? 19.5 -15.234 -30.312 1 92.75 254 GLN B O 1
ATOM 7096 N N . SER B 1 255 ? 19 -17.156 -29.281 1 95 255 SER B N 1
ATOM 7097 C CA . SER B 1 255 ? 17.578 -17 -29.578 1 95 255 SER B CA 1
ATOM 7098 C C . SER B 1 255 ? 17.016 -15.742 -28.922 1 95 255 SER B C 1
ATOM 7100 O O . SER B 1 255 ? 16.203 -15.039 -29.531 1 95 255 SER B O 1
ATOM 7102 N N . MET B 1 256 ? 17.406 -15.414 -27.734 1 94.25 256 MET B N 1
ATOM 7103 C CA . MET B 1 256 ? 16.969 -14.227 -27.016 1 94.25 256 MET B CA 1
ATOM 7104 C C . MET B 1 256 ? 17.391 -12.953 -27.734 1 94.25 256 MET B C 1
ATOM 7106 O O . MET B 1 256 ? 16.594 -12.023 -27.891 1 94.25 256 MET B O 1
ATOM 7110 N N . LEU B 1 257 ? 18.625 -12.93 -28.219 1 90.06 257 LEU B N 1
ATOM 7111 C CA . LEU B 1 257 ? 19.125 -11.75 -28.922 1 90.06 257 LEU B CA 1
ATOM 7112 C C . LEU B 1 257 ? 18.344 -11.5 -30.203 1 90.06 257 LEU B C 1
ATOM 7114 O O . LEU B 1 257 ? 18.047 -10.352 -30.531 1 90.06 257 LEU B O 1
ATOM 7118 N N . GLU B 1 258 ? 17.969 -12.578 -30.844 1 91.81 258 GLU B N 1
ATOM 7119 C CA . GLU B 1 258 ? 17.203 -12.453 -32.094 1 91.81 258 GLU B CA 1
ATOM 7120 C C . GLU B 1 258 ? 15.805 -11.906 -31.812 1 91.81 258 GLU B C 1
ATOM 7122 O O . GLU B 1 258 ? 15.305 -11.055 -32.531 1 91.81 258 GLU B O 1
ATOM 7127 N N . LYS B 1 259 ? 15.242 -12.367 -30.719 1 93 259 LYS B N 1
ATOM 7128 C CA . LYS B 1 259 ? 13.867 -11.984 -30.406 1 93 259 LYS B CA 1
ATOM 7129 C C . LYS B 1 259 ? 13.82 -10.609 -29.75 1 93 259 LYS B C 1
ATOM 7131 O O . LYS B 1 259 ? 12.773 -9.961 -29.719 1 93 259 LYS B O 1
ATOM 7136 N N . LEU B 1 260 ? 14.906 -10.234 -29.156 1 88.25 260 LEU B N 1
ATOM 7137 C CA . LEU B 1 260 ? 14.984 -8.961 -28.453 1 88.25 260 LEU B CA 1
ATOM 7138 C C . LEU B 1 260 ? 14.617 -7.805 -29.375 1 88.25 260 LEU B C 1
ATOM 7140 O O . LEU B 1 260 ? 13.992 -6.836 -28.938 1 88.25 260 LEU B O 1
ATOM 7144 N N . ALA B 1 261 ? 14.828 -7.938 -30.609 1 82 261 ALA B N 1
ATOM 7145 C CA . ALA B 1 261 ? 14.617 -6.875 -31.594 1 82 261 ALA B CA 1
ATOM 7146 C C . ALA B 1 261 ? 13.133 -6.719 -31.906 1 82 261 ALA B C 1
ATOM 7148 O O . ALA B 1 261 ? 12.688 -5.633 -32.281 1 82 261 ALA B O 1
ATOM 7149 N N . VAL B 1 262 ? 12.344 -7.734 -31.609 1 86.56 262 VAL B N 1
ATOM 7150 C CA . VAL B 1 262 ? 10.969 -7.691 -32.094 1 86.56 262 VAL B CA 1
ATOM 7151 C C . VAL B 1 262 ? 10 -7.855 -30.938 1 86.56 262 VAL B C 1
ATOM 7153 O O . VAL B 1 262 ? 8.789 -7.723 -31.109 1 86.56 262 VAL B O 1
ATOM 7156 N N . THR B 1 263 ? 10.492 -8.141 -29.844 1 87.38 263 THR B N 1
ATOM 7157 C CA . THR B 1 263 ? 9.633 -8.398 -28.688 1 87.38 263 THR B CA 1
ATOM 7158 C C . THR B 1 263 ? 9.422 -7.129 -27.875 1 87.38 263 THR B C 1
ATOM 7160 O O . THR B 1 263 ? 10.383 -6.414 -27.562 1 87.38 263 THR B O 1
ATOM 7163 N N . GLU B 1 264 ? 8.172 -6.906 -27.562 1 82.25 264 GLU B N 1
ATOM 7164 C CA . GLU B 1 264 ? 7.863 -5.746 -26.734 1 82.25 264 GLU B CA 1
ATOM 7165 C C . GLU B 1 264 ? 8.148 -6.031 -25.266 1 82.25 264 GLU B C 1
ATOM 7167 O O . GLU B 1 264 ? 8.078 -7.184 -24.812 1 82.25 264 GLU B O 1
ATOM 7172 N N . SER B 1 265 ? 8.508 -4.969 -24.609 1 82.88 265 SER B N 1
ATOM 7173 C CA . SER B 1 265 ? 8.727 -5.027 -23.172 1 82.88 265 SER B CA 1
ATOM 7174 C C . SER B 1 265 ? 7.871 -3.998 -22.438 1 82.88 265 SER B C 1
ATOM 7176 O O . SER B 1 265 ? 7.902 -2.812 -22.766 1 82.88 265 SER B O 1
ATOM 7178 N N . TYR B 1 266 ? 7.188 -4.508 -21.406 1 81.25 266 TYR B N 1
ATOM 7179 C CA . TYR B 1 266 ? 6.258 -3.615 -20.734 1 81.25 266 TYR B CA 1
ATOM 7180 C C . TYR B 1 266 ? 7.012 -2.617 -19.859 1 81.25 266 TYR B C 1
ATOM 7182 O O . TYR B 1 266 ? 6.465 -1.575 -19.484 1 81.25 266 TYR B O 1
ATOM 7190 N N . ASP B 1 267 ? 8.25 -2.854 -19.484 1 79.81 267 ASP B N 1
ATOM 7191 C CA . ASP B 1 267 ? 8.992 -1.937 -18.625 1 79.81 267 ASP B CA 1
ATOM 7192 C C . ASP B 1 267 ? 10.195 -1.357 -19.375 1 79.81 267 ASP B C 1
ATOM 7194 O O . ASP B 1 267 ? 10.992 -0.616 -18.781 1 79.81 267 ASP B O 1
ATOM 7198 N N . GLY B 1 268 ? 10.383 -1.792 -20.578 1 80.69 268 GLY B N 1
ATOM 7199 C CA . GLY B 1 268 ? 11.508 -1.302 -21.359 1 80.69 268 GLY B CA 1
ATOM 7200 C C . GLY B 1 268 ? 12.836 -1.892 -20.922 1 80.69 268 GLY B C 1
ATOM 7201 O O . GLY B 1 268 ? 13.891 -1.34 -21.234 1 80.69 268 GLY B O 1
ATOM 7202 N N . GLY B 1 269 ? 12.781 -2.98 -20.188 1 87.75 269 GLY B N 1
ATOM 7203 C CA . GLY B 1 269 ? 13.984 -3.604 -19.688 1 87.75 269 GLY B CA 1
ATOM 7204 C C . GLY B 1 269 ? 13.984 -5.113 -19.812 1 87.75 269 GLY B C 1
ATOM 7205 O O . GLY B 1 269 ? 13.273 -5.668 -20.656 1 87.75 269 GLY B O 1
ATOM 7206 N N . ASP B 1 270 ? 14.828 -5.719 -19.062 1 91.12 270 ASP B N 1
ATOM 7207 C CA . ASP B 1 270 ? 15 -7.164 -19.141 1 91.12 270 ASP B CA 1
ATOM 7208 C C . ASP B 1 270 ? 13.766 -7.898 -18.625 1 91.12 270 ASP B C 1
ATOM 7210 O O . ASP B 1 270 ? 13.344 -8.906 -19.203 1 91.12 270 ASP B O 1
ATOM 7214 N N . GLN B 1 271 ? 13.18 -7.391 -17.594 1 91.88 271 GLN B N 1
ATOM 7215 C CA . GLN B 1 271 ? 12.055 -8.078 -16.969 1 91.88 271 GLN B CA 1
ATOM 7216 C C . GLN B 1 271 ? 10.883 -8.195 -17.953 1 91.88 271 GLN B C 1
ATOM 7218 O O . GLN B 1 271 ? 10.281 -9.258 -18.078 1 91.88 271 GLN B O 1
ATOM 7223 N N . GLY B 1 272 ? 10.547 -7.035 -18.531 1 90.62 272 GLY B N 1
ATOM 7224 C CA . GLY B 1 272 ? 9.477 -7.066 -19.516 1 90.62 272 GLY B CA 1
ATOM 7225 C C . GLY B 1 272 ? 9.75 -8.023 -20.672 1 90.62 272 GLY B C 1
ATOM 7226 O O . GLY B 1 272 ? 8.867 -8.773 -21.078 1 90.62 272 GLY B O 1
ATOM 7227 N N . PHE B 1 273 ? 10.969 -8.039 -21.203 1 92.56 273 PHE B N 1
ATOM 7228 C CA . PHE B 1 273 ? 11.352 -8.938 -22.281 1 92.56 273 PHE B CA 1
ATOM 7229 C C . PHE B 1 273 ? 11.266 -10.391 -21.844 1 92.56 273 PHE B C 1
ATOM 7231 O O . PHE B 1 273 ? 10.68 -11.219 -22.547 1 92.56 273 PHE B O 1
ATOM 7238 N N . LEU B 1 274 ? 11.781 -10.688 -20.656 1 95.75 274 LEU B N 1
ATOM 7239 C CA . LEU B 1 274 ? 11.859 -12.062 -20.172 1 95.75 274 LEU B CA 1
ATOM 7240 C C . LEU B 1 274 ? 10.469 -12.625 -19.906 1 95.75 274 LEU B C 1
ATOM 7242 O O . LEU B 1 274 ? 10.234 -13.82 -20.094 1 95.75 274 LEU B O 1
ATOM 7246 N N . ASN B 1 275 ? 9.547 -11.797 -19.438 1 94.56 275 ASN B N 1
ATOM 7247 C CA . ASN B 1 275 ? 8.18 -12.258 -19.203 1 94.56 275 ASN B CA 1
ATOM 7248 C C . ASN B 1 275 ? 7.484 -12.648 -20.5 1 94.56 275 ASN B C 1
ATOM 7250 O O . ASN B 1 275 ? 6.637 -13.547 -20.5 1 94.56 275 ASN B O 1
ATOM 7254 N N . VAL B 1 276 ? 7.867 -11.992 -21.562 1 93.12 276 VAL B N 1
ATOM 7255 C CA . VAL B 1 276 ? 7.301 -12.344 -22.859 1 93.12 276 VAL B CA 1
ATOM 7256 C C . VAL B 1 276 ? 8.008 -13.578 -23.406 1 93.12 276 VAL B C 1
ATOM 7258 O O . VAL B 1 276 ? 7.363 -14.508 -23.906 1 93.12 276 VAL B O 1
ATOM 7261 N N . TYR B 1 277 ? 9.312 -13.594 -23.297 1 94.88 277 TYR B N 1
ATOM 7262 C CA . TYR B 1 277 ? 10.102 -14.695 -23.828 1 94.88 277 TYR B CA 1
ATOM 7263 C C . TYR B 1 277 ? 9.773 -16 -23.109 1 94.88 277 TYR B C 1
ATOM 7265 O O . TYR B 1 277 ? 9.664 -17.047 -23.75 1 94.88 277 TYR B O 1
ATOM 7273 N N . PHE B 1 278 ? 9.594 -15.93 -21.781 1 96.25 278 PHE B N 1
ATOM 7274 C CA . PHE B 1 278 ? 9.25 -17.094 -20.969 1 96.25 278 PHE B CA 1
ATOM 7275 C C . PHE B 1 278 ? 7.785 -17.047 -20.547 1 96.25 278 PHE B C 1
ATOM 7277 O O . PHE B 1 278 ? 7.465 -17.281 -19.375 1 96.25 278 PHE B O 1
ATOM 7284 N N . SER B 1 279 ? 6.918 -16.719 -21.406 1 92.62 279 SER B N 1
ATOM 7285 C CA . SER B 1 279 ? 5.5 -16.562 -21.125 1 92.62 279 SER B CA 1
ATOM 7286 C C . SER B 1 279 ? 4.898 -17.844 -20.547 1 92.62 279 SER B C 1
ATOM 7288 O O . SER B 1 279 ? 3.973 -17.797 -19.734 1 92.62 279 SER B O 1
ATOM 7290 N N . GLU B 1 280 ? 5.48 -19.016 -20.859 1 94.19 280 GLU B N 1
ATOM 7291 C CA . GLU B 1 280 ? 4.953 -20.312 -20.422 1 94.19 280 GLU B CA 1
ATOM 7292 C C . GLU B 1 280 ? 5.18 -20.516 -18.938 1 94.19 280 GLU B C 1
ATOM 7294 O O . GLU B 1 280 ? 4.555 -21.391 -18.328 1 94.19 280 GLU B O 1
ATOM 7299 N N . LEU B 1 281 ? 6.102 -19.672 -18.391 1 95.5 281 LEU B N 1
ATOM 7300 C CA . LEU B 1 281 ? 6.34 -19.781 -16.953 1 95.5 281 LEU B CA 1
ATOM 7301 C C . LEU B 1 281 ? 5.074 -19.469 -16.156 1 95.5 281 LEU B C 1
ATOM 7303 O O . LEU B 1 281 ? 4.852 -20.031 -15.086 1 95.5 281 LEU B O 1
ATOM 7307 N N . PHE B 1 282 ? 4.211 -18.688 -16.734 1 92.69 282 PHE B N 1
ATOM 7308 C CA . PHE B 1 282 ? 2.967 -18.281 -16.094 1 92.69 282 PHE B CA 1
ATOM 7309 C C . PHE B 1 282 ? 2.086 -19.484 -15.789 1 92.69 282 PHE B C 1
ATOM 7311 O O . PHE B 1 282 ? 1.394 -19.516 -14.773 1 92.69 282 PHE B O 1
ATOM 7318 N N . TYR B 1 283 ? 2.184 -20.516 -16.609 1 93.06 283 TYR B N 1
ATOM 7319 C CA . TYR B 1 283 ? 1.318 -21.688 -16.484 1 93.06 283 TYR B CA 1
ATOM 7320 C C . TYR B 1 283 ? 2.057 -22.844 -15.828 1 93.06 283 TYR B C 1
ATOM 7322 O O . TYR B 1 283 ? 1.475 -23.906 -15.586 1 93.06 283 TYR B O 1
ATOM 7330 N N . ALA B 1 284 ? 3.336 -22.641 -15.523 1 94.88 284 ALA B N 1
ATOM 7331 C CA . ALA B 1 284 ? 4.184 -23.734 -15.023 1 94.88 284 ALA B CA 1
ATOM 7332 C C . ALA B 1 284 ? 3.814 -24.094 -13.594 1 94.88 284 ALA B C 1
AT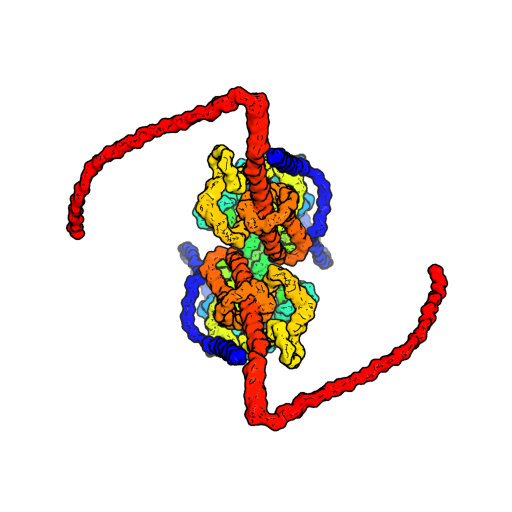OM 7334 O O . ALA B 1 284 ? 3.287 -23.266 -12.852 1 94.88 284 ALA B O 1
ATOM 7335 N N . PRO B 1 285 ? 4.055 -25.344 -13.188 1 94.25 285 PRO B N 1
ATOM 7336 C CA . PRO B 1 285 ? 3.832 -25.734 -11.789 1 94.25 285 PRO B CA 1
ATOM 7337 C C . PRO B 1 285 ? 4.82 -25.062 -10.828 1 94.25 285 PRO B C 1
ATOM 7339 O O . PRO B 1 285 ? 5.824 -24.5 -11.273 1 94.25 285 PRO B O 1
ATOM 7342 N N . GLY B 1 286 ? 4.496 -25.156 -9.555 1 94.56 286 GLY B N 1
ATOM 7343 C CA . GLY B 1 286 ? 5.328 -24.547 -8.531 1 94.56 286 GLY B CA 1
ATOM 7344 C C . GLY B 1 286 ? 6.484 -25.422 -8.102 1 94.56 286 GLY B C 1
ATOM 7345 O O . GLY B 1 286 ? 6.398 -26.656 -8.172 1 94.56 286 GLY B O 1
ATOM 7346 N N . PHE B 1 287 ? 7.586 -24.734 -7.676 1 96 287 PHE B N 1
ATOM 7347 C CA . PHE B 1 287 ? 8.719 -25.422 -7.059 1 96 287 PHE B CA 1
ATOM 7348 C C . PHE B 1 287 ? 8.438 -25.719 -5.594 1 96 287 PHE B C 1
ATOM 7350 O O . PHE B 1 287 ? 7.84 -24.906 -4.887 1 96 287 PHE B O 1
ATOM 7357 N N . GLY B 1 288 ? 8.797 -26.938 -5.156 1 91 288 GLY B N 1
ATOM 7358 C CA . GLY B 1 288 ? 8.523 -27.344 -3.783 1 91 288 GLY B CA 1
ATOM 7359 C C . GLY B 1 288 ? 9.586 -28.266 -3.215 1 91 288 GLY B C 1
ATOM 7360 O O . GLY B 1 288 ? 10.57 -28.578 -3.883 1 91 288 GLY B O 1
ATOM 7361 N N . PRO B 1 289 ? 9.375 -28.625 -1.992 1 83.94 289 PRO B N 1
ATOM 7362 C CA . PRO B 1 289 ? 10.367 -29.438 -1.294 1 83.94 289 PRO B CA 1
ATOM 7363 C C . PRO B 1 289 ? 10.352 -30.906 -1.74 1 83.94 289 PRO B C 1
ATOM 7365 O O . PRO B 1 289 ? 11.367 -31.594 -1.654 1 83.94 289 PRO B O 1
ATOM 7368 N N . ASP B 1 290 ? 9.211 -31.281 -2.312 1 85.5 290 ASP B N 1
ATOM 7369 C CA . ASP B 1 290 ? 9.078 -32.688 -2.699 1 85.5 290 ASP B CA 1
ATOM 7370 C C . ASP B 1 290 ? 9.562 -32.906 -4.129 1 85.5 290 ASP B C 1
ATOM 7372 O O . ASP B 1 290 ? 9.547 -31.984 -4.949 1 85.5 290 ASP B O 1
ATOM 7376 N N . ASP B 1 291 ? 9.914 -34.125 -4.445 1 86.06 291 ASP B N 1
ATOM 7377 C CA . ASP B 1 291 ? 10.469 -34.5 -5.746 1 86.06 291 ASP B CA 1
ATOM 7378 C C . ASP B 1 291 ? 9.469 -34.188 -6.867 1 86.06 291 ASP B C 1
ATOM 7380 O O . ASP B 1 291 ? 9.867 -33.781 -7.965 1 86.06 291 ASP B O 1
ATOM 7384 N N . ALA B 1 292 ? 8.25 -34.312 -6.516 1 87.44 292 ALA B N 1
ATOM 7385 C CA . ALA B 1 292 ? 7.207 -34.094 -7.52 1 87.44 292 ALA B CA 1
ATOM 7386 C C . ALA B 1 292 ? 7.172 -32.625 -7.969 1 87.44 292 ALA B C 1
ATOM 7388 O O . ALA B 1 292 ? 6.629 -32.312 -9.031 1 87.44 292 ALA B O 1
ATOM 7389 N N . HIS B 1 293 ? 7.773 -31.828 -7.199 1 92.25 293 HIS B N 1
ATOM 7390 C CA . HIS B 1 293 ? 7.699 -30.406 -7.48 1 92.25 293 HIS B CA 1
ATOM 7391 C C . HIS B 1 293 ? 9.062 -29.844 -7.879 1 92.25 293 HIS B C 1
ATOM 7393 O O . HIS B 1 293 ? 9.305 -28.641 -7.758 1 92.25 293 HIS B O 1
ATOM 7399 N N . ARG B 1 294 ? 9.969 -30.703 -8.359 1 92.94 294 ARG B N 1
ATOM 7400 C CA . ARG B 1 294 ? 11.312 -30.297 -8.742 1 92.94 294 ARG B CA 1
ATOM 7401 C C . ARG B 1 294 ? 11.617 -30.672 -10.188 1 92.94 294 ARG B C 1
ATOM 7403 O O . ARG B 1 294 ? 10.867 -31.422 -10.805 1 92.94 294 ARG B O 1
ATOM 7410 N N . GLY B 1 295 ? 12.648 -30 -10.703 1 93.12 295 GLY B N 1
ATOM 7411 C CA . GLY B 1 295 ? 13.094 -30.328 -12.047 1 93.12 295 GLY B CA 1
ATOM 7412 C C . GLY B 1 295 ? 12.141 -29.859 -13.125 1 93.12 295 GLY B C 1
ATOM 7413 O O . GLY B 1 295 ? 11.266 -29.031 -12.867 1 93.12 295 GLY B O 1
ATOM 7414 N N . GLY B 1 296 ? 12.43 -30.203 -14.422 1 93.31 296 GLY B N 1
ATOM 7415 C CA . GLY B 1 296 ? 11.625 -29.797 -15.562 1 93.31 296 GLY B CA 1
ATOM 7416 C C . GLY B 1 296 ? 12.133 -28.547 -16.234 1 93.31 296 GLY B C 1
ATOM 7417 O O . GLY B 1 296 ? 13.156 -27.984 -15.836 1 93.31 296 GLY B O 1
ATOM 7418 N N . PRO B 1 297 ? 11.422 -28.172 -17.25 1 95.81 297 PRO B N 1
ATOM 7419 C CA . PRO B 1 297 ? 11.898 -27.016 -18.016 1 95.81 297 PRO B CA 1
ATOM 7420 C C . PRO B 1 297 ? 11.633 -25.688 -17.297 1 95.81 297 PRO B C 1
ATOM 7422 O O . PRO B 1 297 ? 12.5 -24.812 -17.297 1 95.81 297 PRO B O 1
ATOM 7425 N N . LEU B 1 298 ? 10.367 -25.625 -16.719 1 97.25 298 LEU B N 1
ATOM 7426 C CA . LEU B 1 298 ? 9.961 -24.375 -16.078 1 97.25 298 LEU B CA 1
ATOM 7427 C C . LEU B 1 298 ? 9.305 -24.656 -14.727 1 97.25 298 LEU B C 1
ATOM 7429 O O . LEU B 1 298 ? 8.523 -25.594 -14.594 1 97.25 298 LEU B O 1
ATOM 7433 N N . ARG B 1 299 ? 9.641 -23.922 -13.719 1 97 299 ARG B N 1
ATOM 7434 C CA . ARG B 1 299 ? 8.977 -23.953 -12.422 1 97 299 ARG B CA 1
ATOM 7435 C C . ARG B 1 299 ? 8.852 -22.547 -11.836 1 97 299 ARG B C 1
ATOM 7437 O O . ARG B 1 299 ? 9.758 -21.734 -11.977 1 97 299 ARG B O 1
ATOM 7444 N N . ARG B 1 300 ? 7.781 -22.297 -11.148 1 95.62 300 ARG B N 1
ATOM 7445 C CA . ARG B 1 300 ? 7.598 -21.031 -10.438 1 95.62 300 ARG B CA 1
ATOM 7446 C C . ARG B 1 300 ? 8.211 -21.109 -9.039 1 95.62 300 ARG B C 1
ATOM 7448 O O . ARG B 1 300 ? 7.863 -21.984 -8.25 1 95.62 300 ARG B O 1
ATOM 7455 N N . LEU B 1 301 ? 9.086 -20.172 -8.758 1 96.38 301 LEU B N 1
ATOM 7456 C CA . LEU B 1 301 ? 9.648 -20.094 -7.414 1 96.38 301 LEU B CA 1
ATOM 7457 C C . LEU B 1 301 ? 8.617 -19.562 -6.422 1 96.38 301 LEU B C 1
ATOM 7459 O O . LEU B 1 301 ? 7.883 -18.625 -6.727 1 96.38 301 LEU B O 1
ATOM 7463 N N . PRO B 1 302 ? 8.578 -20.219 -5.25 1 94.38 302 PRO B N 1
ATOM 7464 C CA . PRO B 1 302 ? 7.707 -19.656 -4.223 1 94.38 302 PRO B CA 1
ATOM 7465 C C . PRO B 1 302 ? 8.109 -18.234 -3.824 1 94.38 302 PRO B C 1
ATOM 7467 O O . PRO B 1 302 ? 9.273 -17.859 -3.984 1 94.38 302 PRO B O 1
ATOM 7470 N N . PHE B 1 303 ? 7.219 -17.578 -3.281 1 92.56 303 PHE B N 1
ATOM 7471 C CA . PHE B 1 303 ? 7.34 -16.172 -2.926 1 92.56 303 PHE B CA 1
ATOM 7472 C C . PHE B 1 303 ? 8.492 -15.953 -1.954 1 92.56 303 PHE B C 1
ATOM 7474 O O . PHE B 1 303 ? 9.172 -14.922 -2.01 1 92.56 303 PHE B O 1
ATOM 7481 N N . GLY B 1 304 ? 8.75 -16.859 -1.136 1 93.62 304 GLY B N 1
ATOM 7482 C CA . GLY B 1 304 ? 9.797 -16.75 -0.133 1 93.62 304 GLY B CA 1
ATOM 7483 C C . GLY B 1 304 ? 11.195 -16.703 -0.729 1 93.62 304 GLY B C 1
ATOM 7484 O O . GLY B 1 304 ? 12.133 -16.219 -0.086 1 93.62 304 GLY B O 1
ATOM 7485 N N . TYR B 1 305 ? 11.367 -17.172 -1.924 1 95.94 305 TYR B N 1
ATOM 7486 C CA . TYR B 1 305 ? 12.664 -17.219 -2.59 1 95.94 305 TYR B CA 1
ATOM 7487 C C . TYR B 1 305 ? 12.984 -15.867 -3.24 1 95.94 305 TYR B C 1
ATOM 7489 O O . TYR B 1 305 ? 14.102 -15.648 -3.701 1 95.94 305 TYR B O 1
ATOM 7497 N N . HIS B 1 306 ? 12.008 -15.07 -3.355 1 95.94 306 HIS B N 1
ATOM 7498 C CA . HIS B 1 306 ? 12.195 -13.734 -3.91 1 95.94 306 HIS B CA 1
ATOM 7499 C C . HIS B 1 306 ? 11.039 -12.812 -3.523 1 95.94 306 HIS B C 1
ATOM 7501 O O . HIS B 1 306 ? 9.984 -12.828 -4.16 1 95.94 306 HIS B O 1
ATOM 7507 N N . LEU B 1 307 ? 11.242 -12.109 -2.553 1 92.19 307 LEU B N 1
ATOM 7508 C CA . LEU B 1 307 ? 10.148 -11.219 -2.172 1 92.19 307 LEU B CA 1
ATOM 7509 C C . LEU B 1 307 ? 10.633 -9.773 -2.076 1 92.19 307 LEU B C 1
ATOM 7511 O O . LEU B 1 307 ? 11.828 -9.523 -1.941 1 92.19 307 LEU B O 1
ATOM 7515 N N . ASP B 1 308 ? 9.711 -8.875 -2.252 1 92.44 308 ASP B N 1
ATOM 7516 C CA . ASP B 1 308 ? 9.922 -7.441 -2.084 1 92.44 308 ASP B CA 1
ATOM 7517 C C . ASP B 1 308 ? 9.914 -7.055 -0.608 1 92.44 308 ASP B C 1
ATOM 7519 O O . ASP B 1 308 ? 9.008 -7.445 0.136 1 92.44 308 ASP B O 1
ATOM 7523 N N . HIS B 1 309 ? 10.875 -6.25 -0.193 1 93.81 309 HIS B N 1
ATOM 7524 C CA . HIS B 1 309 ? 10.977 -5.871 1.211 1 93.81 309 HIS B CA 1
ATOM 7525 C C . HIS B 1 309 ? 9.734 -5.117 1.673 1 93.81 309 HIS B C 1
ATOM 7527 O O . HIS B 1 309 ? 9.43 -5.086 2.867 1 93.81 309 HIS B O 1
ATOM 7533 N N . ILE B 1 310 ? 9.016 -4.539 0.777 1 89.31 310 ILE B N 1
ATOM 7534 C CA . ILE B 1 310 ? 7.879 -3.688 1.112 1 89.31 310 ILE B CA 1
ATOM 7535 C C . ILE B 1 310 ? 6.785 -4.523 1.773 1 89.31 310 ILE B C 1
ATOM 7537 O O . ILE B 1 310 ? 5.922 -3.986 2.475 1 89.31 310 ILE B O 1
ATOM 7541 N N . VAL B 1 311 ? 6.781 -5.832 1.583 1 86.88 311 VAL B N 1
ATOM 7542 C CA . VAL B 1 311 ? 5.754 -6.707 2.135 1 86.88 311 VAL B CA 1
ATOM 7543 C C . VAL B 1 311 ? 5.84 -6.711 3.66 1 86.88 311 VAL B C 1
ATOM 7545 O O . VAL B 1 311 ? 4.871 -7.051 4.344 1 86.88 311 VAL B O 1
ATOM 7548 N N . TYR B 1 312 ? 6.918 -6.312 4.211 1 90.38 312 TYR B N 1
ATOM 7549 C CA . TYR B 1 312 ? 7.148 -6.258 5.652 1 90.38 312 TYR B CA 1
ATOM 7550 C C . TYR B 1 312 ? 6.359 -5.121 6.289 1 90.38 312 TYR B C 1
ATOM 7552 O O . TYR B 1 312 ? 5.891 -5.238 7.422 1 90.38 312 TYR B O 1
ATOM 7560 N N . TYR B 1 313 ? 6.16 -4.078 5.68 1 87.38 313 TYR B N 1
ATOM 7561 C CA . TYR B 1 313 ? 5.891 -2.779 6.285 1 87.38 313 TYR B CA 1
ATOM 7562 C C . TYR B 1 313 ? 4.414 -2.643 6.641 1 87.38 313 TYR B C 1
ATOM 7564 O O . TYR B 1 313 ? 4.062 -2.018 7.645 1 87.38 313 TYR B O 1
ATOM 7572 N N . PRO B 1 314 ? 3.475 -3.23 5.883 1 80.38 314 PRO B N 1
ATOM 7573 C CA . PRO B 1 314 ? 2.074 -3.035 6.27 1 80.38 314 PRO B CA 1
ATOM 7574 C C . PRO B 1 314 ? 1.798 -3.447 7.715 1 80.38 314 PRO B C 1
ATOM 7576 O O . PRO B 1 314 ? 1.07 -2.754 8.43 1 80.38 314 PRO B O 1
ATOM 7579 N N . ARG B 1 315 ? 2.441 -4.508 8.18 1 82.19 315 ARG B N 1
ATOM 7580 C CA . ARG B 1 315 ? 2.205 -4.957 9.547 1 82.19 315 ARG B CA 1
ATOM 7581 C C . ARG B 1 315 ? 3.508 -5.012 10.344 1 82.19 315 ARG B C 1
ATOM 7583 O O . ARG B 1 315 ? 3.533 -5.496 11.477 1 82.19 315 ARG B O 1
ATOM 7590 N N . LEU B 1 316 ? 4.547 -4.582 9.727 1 87.12 316 LEU B N 1
ATOM 7591 C CA . LEU B 1 316 ? 5.871 -4.523 10.336 1 87.12 316 LEU B CA 1
ATOM 7592 C C . LEU B 1 316 ? 6.277 -5.887 10.883 1 87.12 316 LEU B C 1
ATOM 7594 O O . LEU B 1 316 ? 6.77 -5.984 12.008 1 87.12 316 LEU B O 1
ATOM 7598 N N . GLN B 1 317 ? 5.871 -6.941 10.133 1 84.25 317 GLN B N 1
ATOM 7599 C CA . GLN B 1 317 ? 6.246 -8.328 10.406 1 84.25 317 GLN B CA 1
ATOM 7600 C C . GLN B 1 317 ? 6.238 -9.156 9.125 1 84.25 317 GLN B C 1
ATOM 7602 O O . GLN B 1 317 ? 5.566 -8.805 8.148 1 84.25 317 GLN B O 1
ATOM 7607 N N . TRP B 1 318 ? 7.043 -10.125 9.156 1 84.25 318 TRP B N 1
ATOM 7608 C CA . TRP B 1 318 ? 7.055 -11.031 8.016 1 84.25 318 TRP B CA 1
ATOM 7609 C C . TRP B 1 318 ? 5.871 -11.992 8.062 1 84.25 318 TRP B C 1
ATOM 7611 O O . TRP B 1 318 ? 5.602 -12.609 9.094 1 84.25 318 TRP B O 1
ATOM 7621 N N . GLU B 1 319 ? 5.078 -11.961 7.023 1 77.38 319 GLU B N 1
ATOM 7622 C CA . GLU B 1 319 ? 3.967 -12.898 6.891 1 77.38 319 GLU B CA 1
ATOM 7623 C C . GLU B 1 319 ? 4.152 -13.805 5.676 1 77.38 319 GLU B C 1
ATOM 7625 O O . GLU B 1 319 ? 3.361 -13.758 4.734 1 77.38 319 GLU B O 1
ATOM 7630 N N . VAL B 1 320 ? 5.281 -14.547 5.703 1 85.69 320 VAL B N 1
ATOM 7631 C CA . VAL B 1 320 ? 5.555 -15.5 4.629 1 85.69 320 VAL B CA 1
ATOM 7632 C C . VAL B 1 320 ? 5.375 -16.922 5.145 1 85.69 320 VAL B C 1
ATOM 7634 O O . VAL B 1 320 ? 6.246 -17.453 5.836 1 85.69 320 VAL B O 1
ATOM 7637 N N . PRO B 1 321 ? 4.312 -17.547 4.816 1 82.94 321 PRO B N 1
ATOM 7638 C CA . PRO B 1 321 ? 4.039 -18.891 5.32 1 82.94 321 PRO B CA 1
ATOM 7639 C C . PRO B 1 321 ? 5.066 -19.922 4.852 1 82.94 321 PRO B C 1
ATOM 7641 O O . PRO B 1 321 ? 5.762 -19.703 3.859 1 82.94 321 PRO B O 1
ATOM 7644 N N . ALA B 1 322 ? 5.102 -21.031 5.504 1 81.38 322 ALA B N 1
ATOM 7645 C CA . ALA B 1 322 ? 6.035 -22.109 5.195 1 81.38 322 ALA B CA 1
ATOM 7646 C C . ALA B 1 322 ? 5.801 -22.656 3.787 1 81.38 322 ALA B C 1
ATOM 7648 O O . ALA B 1 322 ? 6.746 -23.031 3.094 1 81.38 322 ALA B O 1
ATOM 7649 N N . ARG B 1 323 ? 4.633 -22.578 3.375 1 82.94 323 ARG B N 1
ATOM 7650 C CA . ARG B 1 323 ? 4.297 -23.078 2.051 1 82.94 323 ARG B CA 1
ATOM 7651 C C . ARG B 1 323 ? 4.961 -22.25 0.957 1 82.94 323 ARG B C 1
ATOM 7653 O O . ARG B 1 323 ? 5.23 -22.766 -0.135 1 82.94 323 ARG B O 1
ATOM 7660 N N . CYS B 1 324 ? 5.223 -21.062 1.285 1 88.31 324 CYS B N 1
ATOM 7661 C CA . CYS B 1 324 ? 5.879 -20.156 0.34 1 88.31 324 CYS B CA 1
ATOM 7662 C C . CYS B 1 324 ? 7.395 -20.203 0.513 1 88.31 324 CYS B C 1
ATOM 7664 O O . CYS B 1 324 ? 8.109 -19.359 -0.015 1 88.31 324 CYS B O 1
ATOM 7666 N N . GLY B 1 325 ? 7.902 -21.188 1.2 1 86.88 325 GLY B N 1
ATOM 7667 C CA . GLY B 1 325 ? 9.336 -21.359 1.336 1 86.88 325 GLY B CA 1
ATOM 7668 C C . GLY B 1 325 ? 9.922 -20.625 2.525 1 86.88 325 GLY B C 1
ATOM 7669 O O . GLY B 1 325 ? 11.117 -20.734 2.801 1 86.88 325 GLY B O 1
ATOM 7670 N N . GLY B 1 326 ? 9.07 -19.844 3.242 1 88.19 326 GLY B N 1
ATOM 7671 C CA . GLY B 1 326 ? 9.633 -19 4.285 1 88.19 326 GLY B CA 1
ATOM 7672 C C . GLY B 1 326 ? 10.469 -17.859 3.744 1 88.19 326 GLY B C 1
ATOM 7673 O O . GLY B 1 326 ? 10.609 -17.703 2.529 1 88.19 326 GLY B O 1
ATOM 7674 N N . LEU B 1 327 ? 11 -17.062 4.574 1 91.44 327 LEU B N 1
ATOM 7675 C CA . LEU B 1 327 ? 11.812 -15.93 4.16 1 91.44 327 LEU B CA 1
ATOM 7676 C C . LEU B 1 327 ? 13.219 -16.375 3.779 1 91.44 327 LEU B C 1
ATOM 7678 O O . LEU B 1 327 ? 14 -16.781 4.641 1 91.44 327 LEU B O 1
ATOM 7682 N N . ARG B 1 328 ? 13.539 -16.266 2.51 1 94.81 328 ARG B N 1
ATOM 7683 C CA . ARG B 1 328 ? 14.844 -16.719 2.045 1 94.81 328 ARG B CA 1
ATOM 7684 C C . ARG B 1 328 ? 15.617 -15.586 1.387 1 94.81 328 ARG B C 1
ATOM 7686 O O . ARG B 1 328 ? 16.766 -15.305 1.76 1 94.81 328 ARG B O 1
ATOM 7693 N N . ILE B 1 329 ? 15.023 -14.938 0.395 1 97 329 ILE B N 1
ATOM 7694 C CA . ILE B 1 329 ? 15.688 -13.859 -0.329 1 97 329 ILE B CA 1
ATOM 7695 C C . ILE B 1 329 ? 14.781 -12.641 -0.392 1 97 329 ILE B C 1
ATOM 7697 O O . ILE B 1 329 ? 13.641 -12.727 -0.853 1 97 329 ILE B O 1
ATOM 7701 N N . MET B 1 330 ? 15.25 -11.547 0.088 1 96.56 330 MET B N 1
ATOM 7702 C CA . MET B 1 330 ? 14.516 -10.289 0.07 1 96.56 330 MET B CA 1
ATOM 7703 C C . MET B 1 330 ? 15.227 -9.25 -0.788 1 96.56 330 MET B C 1
ATOM 7705 O O . MET B 1 330 ? 16.422 -9.016 -0.62 1 96.56 330 MET B O 1
ATOM 7709 N N . GLU B 1 331 ? 14.531 -8.625 -1.676 1 97.31 331 GLU B N 1
ATOM 7710 C CA . GLU B 1 331 ? 15.094 -7.586 -2.531 1 97.31 331 GLU B CA 1
ATOM 7711 C C . GLU B 1 331 ? 14.555 -6.211 -2.156 1 97.31 331 GLU B C 1
ATOM 7713 O O . GLU B 1 331 ? 13.367 -6.062 -1.865 1 97.31 331 GLU B O 1
ATOM 7718 N N . PHE B 1 332 ? 15.406 -5.266 -2.061 1 96.44 332 PHE B N 1
ATOM 7719 C CA . PHE B 1 332 ? 15.016 -3.875 -1.87 1 96.44 332 PHE B CA 1
ATOM 7720 C C . PHE B 1 332 ? 14.633 -3.232 -3.201 1 96.44 332 PHE B C 1
ATOM 7722 O O . PHE B 1 332 ? 15.406 -2.449 -3.758 1 96.44 332 PHE B O 1
ATOM 7729 N N . MET B 1 333 ? 13.414 -3.602 -3.566 1 90.38 333 MET B N 1
ATOM 7730 C CA . MET B 1 333 ? 12.922 -3.084 -4.84 1 90.38 333 MET B CA 1
ATOM 7731 C C . MET B 1 333 ? 12.492 -1.627 -4.703 1 90.38 333 MET B C 1
ATOM 7733 O O . MET B 1 333 ? 12.297 -1.134 -3.59 1 90.38 333 MET B O 1
ATOM 7737 N N . GLY B 1 334 ? 12.398 -0.923 -5.785 1 79.75 334 GLY B N 1
ATOM 7738 C CA . GLY B 1 334 ? 11.922 0.45 -5.762 1 79.75 334 GLY B CA 1
ATOM 7739 C C . GLY B 1 334 ? 12.938 1.446 -6.285 1 79.75 334 GLY B C 1
ATOM 7740 O O . GLY B 1 334 ? 13.977 1.058 -6.832 1 79.75 334 GLY B O 1
ATOM 7741 N N . VAL B 1 335 ? 12.641 2.65 -5.957 1 77.31 335 VAL B N 1
ATOM 7742 C CA . VAL B 1 335 ? 13.438 3.736 -6.512 1 77.31 335 VAL B CA 1
ATOM 7743 C C . VAL B 1 335 ? 14.734 3.885 -5.715 1 77.31 335 VAL B C 1
ATOM 7745 O O . VAL B 1 335 ? 14.773 3.574 -4.523 1 77.31 335 VAL B O 1
ATOM 7748 N N . PRO B 1 336 ? 15.695 4.34 -6.344 1 79.56 336 PRO B N 1
ATOM 7749 C CA . PRO B 1 336 ? 17 4.457 -5.707 1 79.56 336 PRO B CA 1
ATOM 7750 C C . PRO B 1 336 ? 16.969 5.301 -4.434 1 79.56 336 PRO B C 1
ATOM 7752 O O . PRO B 1 336 ? 17.75 5.051 -3.506 1 79.56 336 PRO B O 1
ATOM 7755 N N . LEU B 1 337 ? 15.992 6.105 -4.32 1 81.44 337 LEU B N 1
ATOM 7756 C CA . LEU B 1 337 ? 15.906 7.027 -3.191 1 81.44 337 LEU B CA 1
ATOM 7757 C C . LEU B 1 337 ? 15.617 6.273 -1.897 1 81.44 337 LEU B C 1
ATOM 7759 O O . LEU B 1 337 ? 15.961 6.746 -0.811 1 81.44 337 LEU B O 1
ATOM 7763 N N . PHE B 1 338 ? 15.141 5.07 -2.025 1 88.12 338 PHE B N 1
ATOM 7764 C CA . PHE B 1 338 ? 14.734 4.371 -0.811 1 88.12 338 PHE B CA 1
ATOM 7765 C C . PHE B 1 338 ? 15.562 3.107 -0.612 1 88.12 338 PHE B C 1
ATOM 7767 O O . PHE B 1 338 ? 15.188 2.23 0.169 1 88.12 338 PHE B O 1
ATOM 7774 N N . LYS B 1 339 ? 16.656 3.074 -1.269 1 92.88 339 LYS B N 1
ATOM 7775 C CA . LYS B 1 339 ? 17.562 1.946 -1.07 1 92.88 339 LYS B CA 1
ATOM 7776 C C . LYS B 1 339 ? 18.172 1.971 0.328 1 92.88 339 LYS B C 1
ATOM 7778 O O . LYS B 1 339 ? 18.375 3.041 0.904 1 92.88 339 LYS B O 1
ATOM 7783 N N . PRO B 1 340 ? 18.547 0.883 0.921 1 94.5 340 PRO B N 1
ATOM 7784 C CA . PRO B 1 340 ? 18.906 0.803 2.338 1 94.5 340 PRO B CA 1
ATOM 7785 C C . PRO B 1 340 ? 20.281 1.395 2.631 1 94.5 340 PRO B C 1
ATOM 7787 O O . PRO B 1 340 ? 20.625 1.61 3.795 1 94.5 340 PRO B O 1
ATOM 7790 N N . TRP B 1 341 ? 21.062 1.702 1.656 1 91.31 341 TRP B N 1
ATOM 7791 C CA . TRP B 1 341 ? 22.375 2.293 1.915 1 91.31 341 TRP B CA 1
ATOM 7792 C C . TRP B 1 341 ? 22.297 3.816 1.886 1 91.31 341 TRP B C 1
ATOM 7794 O O . TRP B 1 341 ? 23.297 4.496 2.127 1 91.31 341 TRP B O 1
ATOM 7804 N N . GLN B 1 342 ? 21.141 4.301 1.606 1 89 342 GLN B N 1
ATOM 7805 C CA . GLN B 1 342 ? 20.922 5.738 1.747 1 89 342 GLN B CA 1
ATOM 7806 C C . GLN B 1 342 ? 20.688 6.121 3.207 1 89 342 GLN B C 1
ATOM 7808 O O . GLN B 1 342 ? 19.828 5.551 3.875 1 89 342 GLN B O 1
ATOM 7813 N N . TRP B 1 343 ? 21.344 7.168 3.666 1 87.69 343 TRP B N 1
ATOM 7814 C CA . TRP B 1 343 ? 21.375 7.48 5.09 1 87.69 343 TRP B CA 1
ATOM 7815 C C . TRP B 1 343 ? 19.984 7.848 5.598 1 87.69 343 TRP B C 1
ATOM 7817 O O . TRP B 1 343 ? 19.641 7.57 6.75 1 87.69 343 TRP B O 1
ATOM 7827 N N . TRP B 1 344 ? 19.219 8.438 4.789 1 88.75 344 TRP B N 1
ATOM 7828 C CA . TRP B 1 344 ? 17.953 9 5.277 1 88.75 344 TRP B CA 1
ATOM 7829 C C . TRP B 1 344 ? 16.891 7.914 5.422 1 88.75 344 TRP B C 1
ATOM 7831 O O . TRP B 1 344 ? 15.82 8.164 5.969 1 88.75 344 TRP B O 1
ATOM 7841 N N . THR B 1 345 ? 17.156 6.676 4.969 1 90.88 345 THR B N 1
ATOM 7842 C CA . THR B 1 345 ? 16.172 5.598 5.102 1 90.88 345 THR B CA 1
ATOM 7843 C C . THR B 1 345 ? 16.234 4.984 6.496 1 90.88 345 THR B C 1
ATOM 7845 O O . THR B 1 345 ? 15.266 4.363 6.949 1 90.88 345 THR B O 1
ATOM 7848 N N . TYR B 1 346 ? 17.266 5.199 7.227 1 89.06 346 TYR B N 1
ATOM 7849 C CA . TYR B 1 346 ? 17.469 4.531 8.508 1 89.06 346 TYR B CA 1
ATOM 7850 C C . TYR B 1 346 ? 16.438 4.992 9.531 1 89.06 346 TYR B C 1
ATOM 7852 O O . TYR B 1 346 ? 15.891 4.18 10.281 1 89.06 346 TYR B O 1
ATOM 7860 N N . PRO B 1 347 ? 16.094 6.199 9.484 1 82.75 347 PRO B N 1
ATOM 7861 C CA . PRO B 1 347 ? 15.109 6.637 10.484 1 82.75 347 PRO B CA 1
ATOM 7862 C C . PRO B 1 347 ? 13.695 6.16 10.172 1 82.75 347 PRO B C 1
ATOM 7864 O O . PRO B 1 347 ? 12.852 6.094 11.07 1 82.75 347 PRO B O 1
ATOM 7867 N N . VAL B 1 348 ? 13.445 5.836 8.961 1 81.06 348 VAL B N 1
ATOM 7868 C CA . VAL B 1 348 ? 12.055 5.625 8.578 1 81.06 348 VAL B CA 1
ATOM 7869 C C . VAL B 1 348 ? 11.836 4.164 8.195 1 81.06 348 VAL B C 1
ATOM 7871 O O . VAL B 1 348 ? 10.773 3.6 8.453 1 81.06 348 VAL B O 1
ATOM 7874 N N . MET B 1 349 ? 12.844 3.521 7.645 1 89.19 349 MET B N 1
ATOM 7875 C CA . MET B 1 349 ? 12.695 2.162 7.137 1 89.19 349 MET B CA 1
ATOM 7876 C C . MET B 1 349 ? 13.414 1.16 8.031 1 89.19 349 MET B C 1
ATOM 7878 O O . MET B 1 349 ? 14.641 1.107 8.047 1 89.19 349 MET B O 1
ATOM 7882 N N . ASP B 1 350 ? 12.688 0.294 8.602 1 88.44 350 ASP B N 1
ATOM 7883 C CA . ASP B 1 350 ? 13.203 -0.643 9.594 1 88.44 350 ASP B CA 1
ATOM 7884 C C . ASP B 1 350 ? 14.195 -1.619 8.961 1 88.44 350 ASP B C 1
ATOM 7886 O O . ASP B 1 350 ? 15.219 -1.948 9.57 1 88.44 350 ASP B O 1
ATOM 7890 N N . LEU B 1 351 ? 13.977 -1.963 7.77 1 93.44 351 LEU B N 1
ATOM 7891 C CA . LEU B 1 351 ? 14.773 -3.016 7.156 1 93.44 351 LEU B CA 1
ATOM 7892 C C . LEU B 1 351 ? 16.125 -2.471 6.688 1 93.44 351 LEU B C 1
ATOM 7894 O O . LEU B 1 351 ? 17.031 -3.24 6.355 1 93.44 351 LEU B O 1
ATOM 7898 N N . SER B 1 352 ? 16.234 -1.132 6.648 1 93.06 352 SER B N 1
ATOM 7899 C CA . SER B 1 352 ? 17.547 -0.555 6.379 1 93.06 352 SER B CA 1
ATOM 7900 C C . SER B 1 352 ? 18.547 -0.937 7.465 1 93.06 352 SER B C 1
ATOM 7902 O O . SER B 1 352 ? 19.75 -1.052 7.195 1 93.06 352 SER B O 1
ATOM 7904 N N . TRP B 1 353 ? 18.031 -1.131 8.609 1 90.81 353 TRP B N 1
ATOM 7905 C CA . TRP B 1 353 ? 18.891 -1.534 9.703 1 90.81 353 TRP B CA 1
ATOM 7906 C C . TRP B 1 353 ? 19.344 -2.982 9.539 1 90.81 353 TRP B C 1
ATOM 7908 O O . TRP B 1 353 ? 20.469 -3.338 9.922 1 90.81 353 TRP B O 1
ATOM 7918 N N . ALA B 1 354 ? 18.469 -3.834 8.992 1 92.81 354 ALA B N 1
ATOM 7919 C CA . ALA B 1 354 ? 18.859 -5.207 8.68 1 92.81 354 ALA B CA 1
ATOM 7920 C C . ALA B 1 354 ? 19.984 -5.23 7.645 1 92.81 354 ALA B C 1
ATOM 7922 O O . ALA B 1 354 ? 20.938 -6.016 7.766 1 92.81 354 ALA B O 1
ATOM 7923 N N . TRP B 1 355 ? 19.828 -4.375 6.703 1 95.69 355 TRP B N 1
ATOM 7924 C CA . TRP B 1 355 ? 20.875 -4.246 5.695 1 95.69 355 TRP B CA 1
ATOM 7925 C C . TRP B 1 355 ? 22.172 -3.748 6.316 1 95.69 355 TRP B C 1
ATOM 7927 O O . TRP B 1 355 ? 23.25 -4.285 6.031 1 95.69 355 TRP B O 1
ATOM 7937 N N . HIS B 1 356 ? 22.062 -2.805 7.188 1 92.69 356 HIS B N 1
ATOM 7938 C CA . HIS B 1 356 ? 23.219 -2.242 7.852 1 92.69 356 HIS B CA 1
ATOM 7939 C C . HIS B 1 356 ? 23.906 -3.283 8.734 1 92.69 356 HIS B C 1
ATOM 7941 O O . HIS B 1 356 ? 25.141 -3.285 8.859 1 92.69 356 HIS B O 1
ATOM 7947 N N . ALA B 1 357 ? 23.156 -4.137 9.305 1 92.5 357 ALA B N 1
ATOM 7948 C CA . ALA B 1 357 ? 23.734 -5.203 10.117 1 92.5 357 ALA B CA 1
ATOM 7949 C C . ALA B 1 357 ? 24.656 -6.094 9.289 1 92.5 357 ALA B C 1
ATOM 7951 O O . ALA B 1 357 ? 25.734 -6.492 9.742 1 92.5 357 ALA B O 1
ATOM 7952 N N . MET B 1 358 ? 24.25 -6.371 8.109 1 94.31 358 MET B N 1
ATOM 7953 C CA . MET B 1 358 ? 25.094 -7.156 7.207 1 94.31 358 MET B CA 1
ATOM 7954 C C . MET B 1 358 ? 26.297 -6.344 6.734 1 94.31 358 MET B C 1
ATOM 7956 O O . MET B 1 358 ? 27.406 -6.863 6.668 1 94.31 358 MET B O 1
ATOM 7960 N N . ARG B 1 359 ? 26.031 -5.121 6.418 1 93.12 359 ARG B N 1
ATOM 7961 C CA . ARG B 1 359 ? 27.109 -4.234 5.992 1 93.12 359 ARG B CA 1
ATOM 7962 C C . ARG B 1 359 ? 28.203 -4.148 7.055 1 93.12 359 ARG B C 1
ATOM 7964 O O . ARG B 1 359 ? 29.391 -4.172 6.738 1 93.12 359 ARG B O 1
ATOM 7971 N N . SER B 1 360 ? 27.812 -4.062 8.289 1 90.06 360 SER B N 1
ATOM 7972 C CA . SER B 1 360 ? 28.734 -3.852 9.398 1 90.06 360 SER B CA 1
ATOM 7973 C C . SER B 1 360 ? 29.641 -5.059 9.602 1 90.06 360 SER B C 1
ATOM 7975 O O . SER B 1 360 ? 30.688 -4.957 10.242 1 90.06 360 SER B O 1
ATOM 7977 N N . GLN B 1 361 ? 29.297 -6.129 9.039 1 92.5 361 GLN B N 1
ATOM 7978 C CA . GLN B 1 361 ? 30.078 -7.355 9.203 1 92.5 361 GLN B CA 1
ATOM 7979 C C . GLN B 1 361 ? 31.141 -7.48 8.117 1 92.5 361 GLN B C 1
ATOM 7981 O O . GLN B 1 361 ? 32 -8.352 8.195 1 92.5 361 GLN B O 1
ATOM 7986 N N . LEU B 1 362 ? 31.062 -6.598 7.199 1 92.19 362 LEU B N 1
ATOM 7987 C CA . LEU B 1 362 ? 32.094 -6.605 6.16 1 92.19 362 LEU B CA 1
ATOM 7988 C C . LEU B 1 362 ? 33.438 -6.148 6.715 1 92.19 362 LEU B C 1
ATOM 7990 O O . LEU B 1 362 ? 33.469 -5.344 7.648 1 92.19 362 LEU B O 1
ATOM 7994 N N . SER B 1 363 ? 34.5 -6.703 6.254 1 82.69 363 SER B N 1
ATOM 7995 C CA . SER B 1 363 ? 35.812 -6.285 6.691 1 82.69 363 SER B CA 1
ATOM 7996 C C . SER B 1 363 ? 36.062 -4.805 6.414 1 82.69 363 SER B C 1
ATOM 7998 O O . SER B 1 363 ? 36.594 -4.086 7.258 1 82.69 363 SER B O 1
ATOM 8000 N N . ASP B 1 364 ? 35.594 -4.289 5.242 1 78.88 364 ASP B N 1
ATOM 8001 C CA . ASP B 1 364 ? 35.656 -2.877 4.879 1 78.88 364 ASP B CA 1
ATOM 8002 C C . ASP B 1 364 ? 34.312 -2.361 4.414 1 78.88 364 ASP B C 1
ATOM 8004 O O . ASP B 1 364 ? 34.031 -2.277 3.211 1 78.88 364 ASP B O 1
ATOM 8008 N N . PRO B 1 365 ? 33.5 -1.967 5.395 1 75.12 365 PRO B N 1
ATOM 8009 C CA . PRO B 1 365 ? 32.094 -1.611 5.043 1 75.12 365 PRO B CA 1
ATOM 8010 C C . PRO B 1 365 ? 32.031 -0.326 4.223 1 75.12 365 PRO B C 1
ATOM 8012 O O . PRO B 1 365 ? 30.984 -0.054 3.602 1 75.12 365 PRO B O 1
ATOM 8015 N N . TYR B 1 366 ? 33.125 0.549 4.289 1 63.72 366 TYR B N 1
ATOM 8016 C CA . TYR B 1 366 ? 33.094 1.819 3.572 1 63.72 366 TYR B CA 1
ATOM 8017 C C . TYR B 1 366 ? 34.219 1.884 2.527 1 63.72 366 TYR B C 1
ATOM 8019 O O . TYR B 1 366 ? 35.375 2.184 2.852 1 63.72 366 TYR B O 1
ATOM 8027 N N . PRO B 1 367 ? 33.812 1.385 1.383 1 56.06 367 PRO B N 1
ATOM 8028 C CA . PRO B 1 367 ? 35 1.422 0.513 1 56.06 367 PRO B CA 1
ATOM 8029 C C . PRO B 1 367 ? 35.562 2.834 0.322 1 56.06 367 PRO B C 1
ATOM 8031 O O . PRO B 1 367 ? 34.781 3.789 0.204 1 56.06 367 PRO B O 1
ATOM 8034 N N . PRO B 1 368 ? 36.719 3.033 0.642 1 48.94 368 PRO B N 1
ATOM 8035 C CA . PRO B 1 368 ? 37.406 4.332 0.715 1 48.94 368 PRO B CA 1
ATOM 8036 C C . PRO B 1 368 ? 36.938 5.301 -0.366 1 48.94 368 PRO B C 1
ATOM 8038 O O . PRO B 1 368 ? 36.719 6.488 -0.091 1 48.94 368 PRO B O 1
ATOM 8041 N N . ASP B 1 369 ? 37.031 5.016 -1.66 1 49.78 369 ASP B N 1
ATOM 8042 C CA . ASP B 1 369 ? 36.938 6 -2.732 1 49.78 369 ASP B CA 1
ATOM 8043 C C . ASP B 1 369 ? 35.469 6.324 -3.047 1 49.78 369 ASP B C 1
ATOM 8045 O O . ASP B 1 369 ? 35.188 7.289 -3.758 1 49.78 369 ASP B O 1
ATOM 8049 N N . TYR B 1 370 ? 34.625 5.453 -2.879 1 49.56 370 TYR B N 1
ATOM 8050 C CA . TYR B 1 370 ? 33.281 5.648 -3.416 1 49.56 370 TYR B CA 1
ATOM 8051 C C . TYR B 1 370 ? 32.406 6.414 -2.432 1 49.56 370 TYR B C 1
ATOM 8053 O O . TYR B 1 370 ? 31.438 7.047 -2.824 1 49.56 370 TYR B O 1
ATOM 8061 N N . SER B 1 371 ? 32.656 6.16 -1.215 1 48.78 371 SER B N 1
ATOM 8062 C CA . SER B 1 371 ? 31.656 6.465 -0.208 1 48.78 371 SER B CA 1
ATOM 8063 C C . SER B 1 371 ? 31.484 7.973 -0.034 1 48.78 371 SER B C 1
ATOM 8065 O O . SER B 1 371 ? 30.406 8.516 -0.285 1 48.78 371 SER B O 1
ATOM 8067 N N . LEU B 1 372 ? 32.188 8.43 1.159 1 54.25 372 LEU B N 1
ATOM 8068 C CA . LEU B 1 372 ? 32 9.734 1.795 1 54.25 372 LEU B CA 1
ATOM 8069 C C . LEU B 1 372 ? 32.719 10.828 1.01 1 54.25 372 LEU B C 1
ATOM 8071 O O . LEU B 1 372 ? 33.938 11.047 1.191 1 54.25 372 LEU B O 1
ATOM 8075 N N . ASN B 1 373 ? 32.344 10.797 -0.349 1 56.75 373 ASN B N 1
ATOM 8076 C CA . ASN B 1 373 ? 33.031 11.852 -1.098 1 56.75 373 ASN B CA 1
ATOM 8077 C C . ASN B 1 373 ? 33.156 13.133 -0.27 1 56.75 373 ASN B C 1
ATOM 8079 O O . ASN B 1 373 ? 32.406 14.086 -0.473 1 56.75 373 ASN B O 1
ATOM 8083 N N . TRP B 1 374 ? 34.031 13.078 0.64 1 61.34 374 TRP B N 1
ATOM 8084 C CA . TRP B 1 374 ? 34.25 14.164 1.586 1 61.34 374 TRP B CA 1
ATOM 8085 C C . TRP B 1 374 ? 34.594 15.461 0.855 1 61.34 374 TRP B C 1
ATOM 8087 O O . TRP B 1 374 ? 34.312 16.547 1.35 1 61.34 374 TRP B O 1
ATOM 8097 N N . LYS B 1 375 ? 35.156 15.227 -0.331 1 62.22 375 LYS B N 1
ATOM 8098 C CA . LYS B 1 375 ? 35.438 16.422 -1.106 1 62.22 375 LYS B CA 1
ATOM 8099 C C . LYS B 1 375 ? 34.156 17.172 -1.474 1 62.22 375 LYS B C 1
ATOM 8101 O O . LYS B 1 375 ? 34.094 18.391 -1.329 1 62.22 375 LYS B O 1
ATOM 8106 N N . TRP B 1 376 ? 33.188 16.391 -1.795 1 63.53 376 TRP B N 1
ATOM 8107 C CA . TRP B 1 376 ? 31.938 17.016 -2.201 1 63.53 376 TRP B CA 1
ATOM 8108 C C . TRP B 1 376 ? 31.188 17.562 -0.992 1 63.53 376 TRP B C 1
ATOM 8110 O O . TRP B 1 376 ? 30.547 18.625 -1.07 1 63.53 376 TRP B O 1
ATOM 8120 N N . VAL B 1 377 ? 31.359 16.875 0.097 1 65.75 377 VAL B N 1
ATOM 8121 C CA . VAL B 1 377 ? 30.734 17.359 1.325 1 65.75 377 VAL B CA 1
ATOM 8122 C C . VAL B 1 377 ? 31.391 18.672 1.747 1 65.75 377 VAL B C 1
ATOM 8124 O O . VAL B 1 377 ? 30.703 19.625 2.113 1 65.75 377 VAL B O 1
ATOM 8127 N N . ALA B 1 378 ? 32.688 18.688 1.618 1 65.19 378 ALA B N 1
ATOM 8128 C CA . ALA B 1 378 ? 33.406 19.906 1.963 1 65.19 378 ALA B CA 1
ATOM 8129 C C . ALA B 1 378 ? 33.031 21.062 1.042 1 65.19 378 ALA B C 1
ATOM 8131 O O . ALA B 1 378 ? 32.844 22.188 1.499 1 65.19 378 ALA B O 1
ATOM 8132 N N . LEU B 1 379 ? 32.875 20.719 -0.176 1 67.88 379 LEU B N 1
ATOM 8133 C CA . LEU B 1 379 ? 32.531 21.75 -1.14 1 67.88 379 LEU B CA 1
ATOM 8134 C C . LEU B 1 379 ? 31.109 22.266 -0.872 1 67.88 379 LEU B C 1
ATOM 8136 O O . LEU B 1 379 ? 30.859 23.469 -0.957 1 67.88 379 LEU B O 1
ATOM 8140 N N . ARG B 1 380 ? 30.266 21.406 -0.511 1 70.19 380 ARG B N 1
ATOM 8141 C CA . ARG B 1 380 ? 28.891 21.828 -0.201 1 70.19 380 ARG B CA 1
ATOM 8142 C C . ARG B 1 380 ? 28.859 22.672 1.066 1 70.19 380 ARG B C 1
ATOM 8144 O O . ARG B 1 380 ? 28.156 23.688 1.116 1 70.19 380 ARG B O 1
ATOM 8151 N N . PHE B 1 381 ? 29.688 22.25 1.95 1 67.88 381 PHE B N 1
ATOM 8152 C CA . PHE B 1 381 ? 29.797 23 3.195 1 67.88 381 PHE B CA 1
ATOM 8153 C C . PHE B 1 381 ? 30.312 24.406 2.932 1 67.88 381 PHE B C 1
ATOM 8155 O O . PHE B 1 381 ? 29.734 25.391 3.41 1 67.88 381 PHE B O 1
ATOM 8162 N N . LEU B 1 382 ? 31.328 24.391 2.145 1 67.94 382 LEU B N 1
ATOM 8163 C CA . LEU B 1 382 ? 31.938 25.688 1.833 1 67.94 382 LEU B CA 1
ATOM 8164 C C . LEU B 1 382 ? 30.953 26.562 1.063 1 67.94 382 LEU B C 1
ATOM 8166 O O . LEU B 1 382 ? 30.859 27.766 1.324 1 67.94 382 LEU B O 1
ATOM 8170 N N . GLY B 1 383 ? 30.219 25.984 0.284 1 68.94 383 GLY B N 1
ATOM 8171 C CA . GLY B 1 383 ? 29.219 26.734 -0.481 1 68.94 383 GLY B CA 1
ATOM 8172 C C . GLY B 1 383 ? 28.109 27.297 0.378 1 68.94 383 GLY B C 1
ATOM 8173 O O . GLY B 1 383 ? 27.75 28.469 0.241 1 68.94 383 GLY B O 1
ATOM 8174 N N . VAL B 1 384 ? 27.688 26.531 1.28 1 69.25 384 VAL B N 1
ATOM 8175 C CA . VAL B 1 384 ? 26.609 26.984 2.146 1 69.25 384 VAL B CA 1
ATOM 8176 C C . VAL B 1 384 ? 27.109 28.062 3.088 1 69.25 384 VAL B C 1
ATOM 8178 O O . VAL B 1 384 ? 26.438 29.094 3.283 1 69.25 384 VAL B O 1
ATOM 8181 N N . TYR B 1 385 ? 28.266 27.859 3.516 1 63.75 385 TYR B N 1
ATOM 8182 C CA . TYR B 1 385 ? 28.859 28.828 4.43 1 63.75 385 TYR B CA 1
ATOM 8183 C C . TYR B 1 385 ? 29.094 30.156 3.727 1 63.75 385 TYR B C 1
ATOM 8185 O O . TYR B 1 385 ? 28.75 31.219 4.258 1 63.75 385 TYR B O 1
ATOM 8193 N N . LEU B 1 386 ? 29.641 30.031 2.594 1 67.44 386 LEU B N 1
ATOM 8194 C CA . LEU B 1 386 ? 29.906 31.25 1.84 1 67.44 386 LEU B CA 1
ATOM 8195 C C . LEU B 1 386 ? 28.594 31.969 1.487 1 67.44 386 LEU B C 1
ATOM 8197 O O . LEU B 1 386 ? 28.516 33.188 1.579 1 67.44 386 LEU B O 1
ATOM 8201 N N . GLY B 1 387 ? 27.672 31.203 1.201 1 67.5 387 GLY B N 1
ATOM 8202 C CA . GLY B 1 387 ? 26.359 31.781 0.926 1 67.5 387 GLY B CA 1
ATOM 8203 C C . GLY B 1 387 ? 25.75 32.5 2.127 1 67.5 387 GLY B C 1
ATOM 8204 O O . GLY B 1 387 ? 25.234 33.594 2.01 1 67.5 387 GLY B O 1
ATOM 8205 N N . MET B 1 388 ? 25.906 31.922 3.262 1 65.56 388 MET B N 1
ATOM 8206 C CA . MET B 1 388 ? 25.391 32.5 4.5 1 65.56 388 MET B CA 1
ATOM 8207 C C . MET B 1 388 ? 26.172 33.75 4.891 1 65.56 388 MET B C 1
ATOM 8209 O O . MET B 1 388 ? 25.594 34.719 5.367 1 65.56 388 MET B O 1
ATOM 8213 N N . TYR B 1 389 ? 27.422 33.656 4.637 1 62.38 389 TYR B N 1
ATOM 8214 C CA . TYR B 1 389 ? 28.266 34.812 4.934 1 62.38 389 TYR B CA 1
ATOM 8215 C C . TYR B 1 389 ? 27.891 36 4.047 1 62.38 389 TYR B C 1
ATOM 8217 O O . TYR B 1 389 ? 27.75 37.125 4.531 1 62.38 389 TYR B O 1
ATOM 8225 N N . VAL B 1 390 ? 27.719 35.719 2.906 1 62.75 390 VAL B N 1
ATOM 8226 C CA . VAL B 1 390 ? 27.328 36.75 1.976 1 62.75 390 VAL B CA 1
ATOM 8227 C C . VAL B 1 390 ? 25.969 37.312 2.377 1 62.75 390 VAL B C 1
ATOM 8229 O O . VAL B 1 390 ? 25.781 38.531 2.361 1 62.75 390 VAL B O 1
ATOM 8232 N N . LEU B 1 391 ? 25.141 36.469 2.785 1 61.59 391 LEU B N 1
ATOM 8233 C CA . LEU B 1 391 ? 23.828 36.906 3.227 1 61.59 391 LEU B CA 1
ATOM 8234 C C . LEU B 1 391 ? 23.938 37.781 4.48 1 61.59 391 LEU B C 1
ATOM 8236 O O . LEU B 1 391 ? 23.312 38.844 4.566 1 61.59 391 LEU B O 1
ATOM 8240 N N . TRP B 1 392 ? 24.656 37.344 5.422 1 61.16 392 TRP B N 1
ATOM 8241 C CA . TRP B 1 392 ? 24.875 38.094 6.668 1 61.16 392 TRP B CA 1
ATOM 8242 C C . TRP B 1 392 ? 25.5 39.438 6.406 1 61.16 392 TRP B C 1
ATOM 8244 O O . TRP B 1 392 ? 25.062 40.469 6.953 1 61.16 392 TRP B O 1
ATOM 8254 N N . TRP B 1 393 ? 26.516 39.375 5.684 1 57.75 393 TRP B N 1
ATOM 8255 C CA . TRP B 1 393 ? 27.234 40.594 5.355 1 57.75 393 TRP B CA 1
ATOM 8256 C C . TRP B 1 393 ? 26.312 41.562 4.641 1 57.75 393 TRP B C 1
ATOM 8258 O O . TRP B 1 393 ? 26.359 42.781 4.898 1 57.75 393 TRP B O 1
ATOM 8268 N N . SER B 1 394 ? 25.5 41.125 3.9 1 55.88 394 SER B N 1
ATOM 8269 C CA . SER B 1 394 ? 24.562 41.938 3.146 1 55.88 394 SER B CA 1
ATOM 8270 C C . SER B 1 394 ? 23.516 42.562 4.059 1 55.88 394 SER B C 1
ATOM 8272 O O . SER B 1 394 ? 23 43.656 3.775 1 55.88 394 SER B O 1
ATOM 8274 N N . MET B 1 395 ? 23.25 41.906 5.105 1 51.59 395 MET B N 1
ATOM 8275 C CA . MET B 1 395 ? 22.203 42.344 6.016 1 51.59 395 MET B CA 1
ATOM 8276 C C . MET B 1 395 ? 22.781 43.25 7.113 1 51.59 395 MET B C 1
ATOM 8278 O O . MET B 1 395 ? 22.031 43.938 7.809 1 51.59 395 MET B O 1
ATOM 8282 N N . SER B 1 396 ? 24.047 43.094 7.492 1 45.34 396 SER B N 1
ATOM 8283 C CA . SER B 1 396 ? 24.672 43.812 8.594 1 45.34 396 SER B CA 1
ATOM 8284 C C . SER B 1 396 ? 24.766 45.312 8.297 1 45.34 396 SER B C 1
ATOM 8286 O O . SER B 1 396 ? 25.266 46.062 9.117 1 45.34 396 SER B O 1
ATOM 8288 N N . ASN B 1 397 ? 24.516 45.906 7.242 1 43.09 397 ASN B N 1
ATOM 8289 C CA . ASN B 1 397 ? 24.547 47.375 7.32 1 43.09 397 ASN B CA 1
ATOM 8290 C C . ASN B 1 397 ? 23.641 47.875 8.43 1 43.09 397 ASN B C 1
ATOM 8292 O O . ASN B 1 397 ? 22.484 47.469 8.539 1 43.09 397 ASN B O 1
ATOM 8296 N N . PRO B 1 398 ? 24.219 48.594 9.508 1 38.41 398 PRO B N 1
ATOM 8297 C CA . PRO B 1 398 ? 23.516 49 10.734 1 38.41 398 PRO B CA 1
ATOM 8298 C C . PRO B 1 398 ? 22.062 49.375 10.484 1 38.41 398 PRO B C 1
ATOM 8300 O O . PRO B 1 398 ? 21.672 49.656 9.344 1 38.41 398 PRO B O 1
ATOM 8303 N N . LEU B 1 399 ? 21.219 49.375 11.633 1 36.84 399 LEU B N 1
ATOM 8304 C CA . LEU B 1 399 ? 19.859 49.75 12.016 1 36.84 399 LEU B CA 1
ATOM 8305 C C . LEU B 1 399 ? 19.391 50.969 11.195 1 36.84 399 LEU B C 1
ATOM 8307 O O . LEU B 1 399 ? 19.703 52.094 11.523 1 36.84 399 LEU B O 1
ATOM 8311 N N . GLY B 1 400 ? 19.625 50.875 9.859 1 38.97 400 GLY B N 1
ATOM 8312 C CA . GLY B 1 400 ? 19.125 52.062 9.172 1 38.97 400 GLY B CA 1
ATOM 8313 C C . GLY B 1 400 ? 19.422 53.344 9.914 1 38.97 400 GLY B C 1
ATOM 8314 O O . GLY B 1 400 ? 18.797 54.375 9.672 1 38.97 400 GLY B O 1
ATOM 8315 N N . PHE B 1 401 ? 19.969 53.281 11.227 1 35.56 401 PHE B N 1
ATOM 8316 C CA . PHE B 1 401 ? 20.328 54.562 11.805 1 35.56 401 PHE B CA 1
ATOM 8317 C C . PHE B 1 401 ? 21.406 55.25 10.961 1 35.56 401 PHE B C 1
ATOM 8319 O O . PHE B 1 401 ? 22.516 54.719 10.828 1 35.56 401 PHE B O 1
ATOM 8326 N N . ALA B 1 402 ? 21.062 55.688 9.82 1 36.22 402 ALA B N 1
ATOM 8327 C CA . ALA B 1 402 ? 21.953 56.594 9.094 1 36.22 402 ALA B CA 1
ATOM 8328 C C . ALA B 1 402 ? 22.875 57.344 10.047 1 36.22 402 ALA B C 1
ATOM 8330 O O . ALA B 1 402 ? 22.406 58.062 10.938 1 36.22 402 ALA B O 1
ATOM 8331 N N . PRO B 1 403 ? 24 56.812 10.523 1 35.38 403 PRO B N 1
ATOM 8332 C CA . PRO B 1 403 ? 24.797 57.844 11.164 1 35.38 403 PRO B CA 1
ATOM 8333 C C . PRO B 1 403 ? 24.844 59.156 10.367 1 35.38 403 PRO B C 1
ATOM 8335 O O . PRO B 1 403 ? 24.781 59.125 9.133 1 35.38 403 PRO B O 1
ATOM 8338 N N . PRO B 1 404 ? 24.344 60.344 10.914 1 34.28 404 PRO B N 1
ATOM 8339 C CA . PRO B 1 404 ? 24.5 61.531 10.109 1 34.28 404 PRO B CA 1
ATOM 8340 C C . PRO B 1 404 ? 25.75 61.5 9.234 1 34.28 404 PRO B C 1
ATOM 8342 O O . PRO B 1 404 ? 25.688 61.812 8.039 1 34.28 404 PRO B O 1
ATOM 8345 N N . ASN B 1 405 ? 27.047 61.812 9.812 1 32.38 405 ASN B N 1
ATOM 8346 C CA . ASN B 1 405 ? 28.266 62.281 9.148 1 32.38 405 ASN B CA 1
ATOM 8347 C C . ASN B 1 405 ? 29.031 61.094 8.547 1 32.38 405 ASN B C 1
ATOM 8349 O O . ASN B 1 405 ? 30.203 61.25 8.18 1 32.38 405 ASN B O 1
ATOM 8353 N N . ARG B 1 406 ? 28.938 59.875 8.977 1 35.53 406 ARG B N 1
ATOM 8354 C CA . ARG B 1 406 ? 30.031 59.031 8.477 1 35.53 406 ARG B CA 1
ATOM 8355 C C . ARG B 1 406 ? 29.859 58.719 6.996 1 35.53 406 ARG B C 1
ATOM 8357 O O . ARG B 1 406 ? 28.734 58.625 6.512 1 35.53 406 ARG B O 1
ATOM 8364 N N . ARG B 1 407 ? 31.016 58.719 6.188 1 33.97 407 ARG B N 1
ATOM 8365 C CA . ARG B 1 407 ? 31.438 58.438 4.816 1 33.97 407 ARG B CA 1
ATOM 8366 C C . ARG B 1 407 ? 30.781 57.156 4.285 1 33.97 407 ARG B C 1
ATOM 8368 O O . ARG B 1 407 ? 30.516 56.219 5.051 1 33.97 407 ARG B O 1
ATOM 8375 N N . ARG B 1 408 ? 30.391 57.188 2.975 1 36.31 408 ARG B N 1
ATOM 8376 C CA . ARG B 1 408 ? 29.859 56.312 1.953 1 36.31 408 ARG B CA 1
ATOM 8377 C C . ARG B 1 408 ? 30.578 54.969 1.946 1 36.31 408 ARG B C 1
ATOM 8379 O O . ARG B 1 408 ? 31.688 54.844 1.403 1 36.31 408 ARG B O 1
ATOM 8386 N N . ARG B 1 409 ? 30.719 54.312 2.986 1 34.59 409 ARG B N 1
ATOM 8387 C CA . ARG B 1 409 ? 31.438 53.062 2.676 1 34.59 409 ARG B CA 1
ATOM 8388 C C . ARG B 1 409 ? 30.828 52.375 1.456 1 34.59 409 ARG B C 1
ATOM 8390 O O . ARG B 1 409 ? 29.688 52.656 1.08 1 34.59 409 ARG B O 1
ATOM 8397 N N . ALA B 1 410 ? 31.656 51.5 0.672 1 34.25 410 ALA B N 1
ATOM 8398 C CA . ALA B 1 410 ? 31.547 50.906 -0.667 1 34.25 410 ALA B CA 1
ATOM 8399 C C . ALA B 1 410 ? 30.188 50.281 -0.883 1 34.25 410 ALA B C 1
ATOM 8401 O O . ALA B 1 410 ? 29.734 49.469 -0.049 1 34.25 410 ALA B O 1
ATOM 8402 N N . PRO B 1 411 ? 29.281 50.781 -1.794 1 33.84 411 PRO B N 1
ATOM 8403 C CA . PRO B 1 411 ? 27.953 50.375 -2.262 1 33.84 411 PRO B CA 1
ATOM 8404 C C . PRO B 1 411 ? 27.875 48.875 -2.596 1 33.84 411 PRO B C 1
ATOM 8406 O O . PRO B 1 411 ? 26.781 48.312 -2.65 1 33.84 411 PRO B O 1
ATOM 8409 N N . PHE B 1 412 ? 28.984 48.375 -3.156 1 34.41 412 PHE B N 1
ATOM 8410 C CA . PHE B 1 412 ? 28.828 47.219 -4.016 1 34.41 412 PHE B CA 1
ATOM 8411 C C . PHE B 1 412 ? 28.156 46.062 -3.266 1 34.41 412 PHE B C 1
ATOM 8413 O O . PHE B 1 412 ? 27.312 45.375 -3.822 1 34.41 412 PHE B O 1
ATOM 8420 N N . LEU B 1 413 ? 28.891 45.562 -2.277 1 35.59 413 LEU B N 1
ATOM 8421 C CA . LEU B 1 413 ? 28.422 44.281 -1.763 1 35.59 413 LEU B CA 1
ATOM 8422 C C . LEU B 1 413 ? 27.234 44.469 -0.833 1 35.59 413 LEU B C 1
ATOM 8424 O O . LEU B 1 413 ? 26.812 43.5 -0.162 1 35.59 413 LEU B O 1
ATOM 8428 N N . TRP B 1 414 ? 26.734 45.625 -0.646 1 36.88 414 TRP B N 1
ATOM 8429 C CA . TRP B 1 414 ? 25.672 46 0.275 1 36.88 414 TRP B CA 1
ATOM 8430 C C . TRP B 1 414 ? 24.297 45.625 -0.278 1 36.88 414 TRP B C 1
ATOM 8432 O O . TRP B 1 414 ? 23.625 46.406 -0.931 1 36.88 414 TRP B O 1
ATOM 8442 N N . LEU B 1 415 ? 24.062 44.469 -0.544 1 38.75 415 LEU B N 1
ATOM 8443 C CA . LEU B 1 415 ? 22.734 44 -0.961 1 38.75 415 LEU B CA 1
ATOM 8444 C C . LEU B 1 415 ? 21.672 44.469 0.027 1 38.75 415 LEU B C 1
ATOM 8446 O O . LEU B 1 415 ? 20.484 44.531 -0.32 1 38.75 415 LEU B O 1
ATOM 8450 N N . GLY B 1 416 ? 22.016 44.688 1.227 1 40.25 416 GLY B N 1
ATOM 8451 C CA . GLY B 1 416 ? 21.062 45.062 2.256 1 40.25 416 GLY B CA 1
ATOM 8452 C C . GLY B 1 416 ? 20.438 46.438 2.004 1 40.25 416 GLY B C 1
ATOM 8453 O O . GLY B 1 416 ? 19.25 46.625 2.227 1 40.25 416 GLY B O 1
ATOM 8454 N N . ASN B 1 417 ? 21.312 47.469 1.679 1 41.31 417 ASN B N 1
ATOM 8455 C CA . ASN B 1 417 ? 20.75 48.781 1.349 1 41.31 417 ASN B CA 1
ATOM 8456 C C . ASN B 1 417 ? 19.828 48.688 0.126 1 41.31 417 ASN B C 1
ATOM 8458 O O . ASN B 1 417 ? 18.812 49.375 0.068 1 41.31 417 ASN B O 1
ATOM 8462 N N . TRP B 1 418 ? 20.266 47.906 -0.747 1 41.72 418 TRP B N 1
ATOM 8463 C CA . TRP B 1 418 ? 19.406 47.75 -1.916 1 41.72 418 TRP B CA 1
ATOM 8464 C C . TRP B 1 418 ? 18.062 47.125 -1.537 1 41.72 418 TRP B C 1
ATOM 8466 O O . TRP B 1 418 ? 17 47.594 -1.957 1 41.72 418 TRP B O 1
ATOM 8476 N N . PHE B 1 419 ? 18.078 46.094 -0.742 1 43.84 419 PHE B N 1
ATOM 8477 C CA . PHE B 1 419 ? 16.812 45.469 -0.374 1 43.84 419 PHE B CA 1
ATOM 8478 C C . PHE B 1 419 ? 15.977 46.406 0.496 1 43.84 419 PHE B C 1
ATOM 8480 O O . PHE B 1 419 ? 14.75 46.438 0.368 1 43.84 419 PHE B O 1
ATOM 8487 N N . ALA B 1 420 ? 16.625 47.125 1.377 1 45.06 420 ALA B N 1
ATOM 8488 C CA . ALA B 1 420 ? 15.883 48.062 2.225 1 45.06 420 ALA B CA 1
ATOM 8489 C C . ALA B 1 420 ? 15.242 49.156 1.392 1 45.06 420 ALA B C 1
ATOM 8491 O O . ALA B 1 420 ? 14.211 49.719 1.781 1 45.06 420 ALA B O 1
ATOM 8492 N N . GLN B 1 421 ? 15.984 49.531 0.325 1 42.69 421 GLN B N 1
ATOM 8493 C CA . GLN B 1 421 ? 15.453 50.594 -0.516 1 42.69 421 GLN B CA 1
ATOM 8494 C C . GLN B 1 421 ? 14.438 50.031 -1.516 1 42.69 421 GLN B C 1
ATOM 8496 O O . GLN B 1 421 ? 13.789 50.812 -2.229 1 42.69 421 GLN B O 1
ATOM 8501 N N . THR B 1 422 ? 14.344 48.719 -1.453 1 43.78 422 THR B N 1
ATOM 8502 C CA . THR B 1 422 ? 13.359 48.25 -2.418 1 43.78 422 THR B CA 1
ATOM 8503 C C . THR B 1 422 ? 11.938 48.5 -1.907 1 43.78 422 THR B C 1
ATOM 8505 O O . THR B 1 422 ? 11.711 48.562 -0.697 1 43.78 422 THR B O 1
ATOM 8508 N N . ARG B 1 423 ? 11.125 48.875 -2.887 1 45.59 423 ARG B N 1
ATOM 8509 C CA . ARG B 1 423 ? 9.695 49.094 -2.652 1 45.59 423 ARG B CA 1
ATOM 8510 C C . ARG B 1 423 ? 9.117 47.938 -1.807 1 45.59 423 ARG B C 1
ATOM 8512 O O . ARG B 1 423 ? 8.242 48.188 -0.965 1 45.59 423 ARG B O 1
ATOM 8519 N N . VAL B 1 424 ? 9.695 46.875 -1.959 1 48.91 424 VAL B N 1
ATOM 8520 C CA . VAL B 1 424 ? 9.125 45.75 -1.242 1 48.91 424 VAL B CA 1
ATOM 8521 C C . VAL B 1 424 ? 9.406 45.875 0.253 1 48.91 424 VAL B C 1
ATOM 8523 O O . VAL B 1 424 ? 8.523 45.625 1.081 1 48.91 424 VAL B O 1
ATOM 8526 N N . MET B 1 425 ? 10.609 46.312 0.533 1 51.41 425 MET B N 1
ATOM 8527 C CA . MET B 1 425 ? 10.945 46.438 1.947 1 51.41 425 MET B CA 1
ATOM 8528 C C . MET B 1 425 ? 10.211 47.625 2.584 1 51.41 425 MET B C 1
ATOM 8530 O O . MET B 1 425 ? 9.836 47.562 3.758 1 51.41 425 MET B O 1
ATOM 8534 N N . ARG B 1 426 ? 9.977 48.625 1.712 1 51.91 426 ARG B N 1
ATOM 8535 C CA . ARG B 1 426 ? 9.164 49.719 2.211 1 51.91 426 ARG B CA 1
ATOM 8536 C C . ARG B 1 426 ? 7.758 49.25 2.57 1 51.91 426 ARG B C 1
ATOM 8538 O O . ARG B 1 426 ? 7.191 49.688 3.576 1 51.91 426 ARG B O 1
ATOM 8545 N N . TYR B 1 427 ? 7.301 48.438 1.673 1 53.75 427 TYR B N 1
ATOM 8546 C CA . TYR B 1 427 ? 5.984 47.875 1.966 1 53.75 427 TYR B CA 1
ATOM 8547 C C . TYR B 1 427 ? 6.035 47 3.201 1 53.75 427 TYR B C 1
ATOM 8549 O O . TYR B 1 427 ? 5.137 47.031 4.043 1 53.75 427 TYR B O 1
ATOM 8557 N N . PHE B 1 428 ? 7.152 46.344 3.271 1 57.19 428 PHE B N 1
ATOM 8558 C CA . PHE B 1 428 ? 7.301 45.438 4.402 1 57.19 428 PHE B CA 1
ATOM 8559 C C . PHE B 1 428 ? 7.422 46.219 5.707 1 57.19 428 PHE B C 1
ATOM 8561 O O . PHE B 1 428 ? 6.812 45.844 6.715 1 57.19 428 PHE B O 1
ATOM 8568 N N . PHE B 1 429 ? 8.156 47.375 5.641 1 58.19 429 PHE B N 1
ATOM 8569 C CA . PHE B 1 429 ? 8.398 48.156 6.844 1 58.19 429 PHE B CA 1
ATOM 8570 C C . PHE B 1 429 ? 7.215 49.062 7.156 1 58.19 429 PHE B C 1
ATOM 8572 O O . PHE B 1 429 ? 7.09 49.562 8.273 1 58.19 429 PHE B O 1
ATOM 8579 N N . GLY B 1 430 ? 6.348 49.125 6.109 1 59.69 430 GLY B N 1
ATOM 8580 C CA . GLY B 1 430 ? 5.148 49.938 6.328 1 59.69 430 GLY B CA 1
ATOM 8581 C C . GLY B 1 430 ? 3.967 49.125 6.809 1 59.69 430 GLY B C 1
ATOM 8582 O O . GLY B 1 430 ? 2.877 49.656 7.016 1 59.69 430 GLY B O 1
ATOM 8583 N N . LEU B 1 431 ? 4.332 47.906 7.066 1 64.31 431 LEU B N 1
ATOM 8584 C CA . LEU B 1 431 ? 3.244 47.062 7.508 1 64.31 431 LEU B CA 1
ATOM 8585 C C . LEU B 1 431 ? 2.854 47.344 8.945 1 64.31 431 LEU B C 1
ATOM 8587 O O . LEU B 1 431 ? 3.678 47.812 9.734 1 64.31 431 LEU B O 1
ATOM 8591 N N . ASP B 1 432 ? 1.546 47.219 9.133 1 65.81 432 ASP B N 1
ATOM 8592 C CA . ASP B 1 432 ? 1.127 47.312 10.523 1 65.81 432 ASP B CA 1
ATOM 8593 C C . ASP B 1 432 ? 1.853 46.281 11.383 1 65.81 432 ASP B C 1
ATOM 8595 O O . ASP B 1 432 ? 2.379 45.281 10.867 1 65.81 432 ASP B O 1
ATOM 8599 N N . ASP B 1 433 ? 2.137 46.531 12.609 1 66.94 433 ASP B N 1
ATOM 8600 C CA . ASP B 1 433 ? 2.951 45.75 13.531 1 66.94 433 ASP B CA 1
ATOM 8601 C C . ASP B 1 433 ? 2.518 44.281 13.531 1 66.94 433 ASP B C 1
ATOM 8603 O O . ASP B 1 433 ? 3.357 43.375 13.555 1 66.94 433 ASP B O 1
ATOM 8607 N N . ARG B 1 434 ? 1.236 44.094 13.445 1 59.88 434 ARG B N 1
ATOM 8608 C CA . ARG B 1 434 ? 0.739 42.75 13.469 1 59.88 434 ARG B CA 1
ATOM 8609 C C . ARG B 1 434 ? 1.116 42 12.188 1 59.88 434 ARG B C 1
ATOM 8611 O O . ARG B 1 434 ? 1.59 40.844 12.242 1 59.88 434 ARG B O 1
ATOM 8618 N N . LEU B 1 435 ? 0.89 42.625 11.133 1 67.94 435 LEU B N 1
ATOM 8619 C CA . LEU B 1 435 ? 1.207 42 9.859 1 67.94 435 LEU B CA 1
ATOM 8620 C C . LEU B 1 435 ? 2.709 41.781 9.719 1 67.94 435 LEU B C 1
ATOM 8622 O O . LEU B 1 435 ? 3.143 40.781 9.141 1 67.94 435 LEU B O 1
ATOM 8626 N N . TYR B 1 436 ? 3.426 42.688 10.305 1 74.56 436 TYR B N 1
ATOM 8627 C CA . TYR B 1 436 ? 4.875 42.531 10.281 1 74.56 436 TYR B CA 1
ATOM 8628 C C . TYR B 1 436 ? 5.316 41.281 11.055 1 74.56 436 TYR B C 1
ATOM 8630 O O . TYR B 1 436 ? 6.176 40.531 10.586 1 74.56 436 TYR B O 1
ATOM 8638 N N . LEU B 1 437 ? 4.734 41.156 12.164 1 74.44 437 LEU B N 1
ATOM 8639 C CA . LEU B 1 437 ? 5.062 40 12.969 1 74.44 437 LEU B CA 1
ATOM 8640 C C . LEU B 1 437 ? 4.777 38.719 12.203 1 74.44 437 LEU B C 1
ATOM 8642 O O . LEU B 1 437 ? 5.605 37.781 12.18 1 74.44 437 LEU B O 1
ATOM 8646 N N . TYR B 1 438 ? 3.668 38.656 11.5 1 71.88 438 TYR B N 1
ATOM 8647 C CA . TYR B 1 438 ? 3.279 37.469 10.758 1 71.88 438 TYR B CA 1
ATOM 8648 C C . TYR B 1 438 ? 4.238 37.219 9.602 1 71.88 438 TYR B C 1
ATOM 8650 O O . TYR B 1 438 ? 4.656 36.094 9.367 1 71.88 438 TYR B O 1
ATOM 8658 N N . VAL B 1 439 ? 4.559 38.188 8.961 1 74.12 439 VAL B N 1
ATOM 8659 C CA . VAL B 1 439 ? 5.434 38.062 7.797 1 74.12 439 VAL B CA 1
ATOM 8660 C C . VAL B 1 439 ? 6.82 37.625 8.242 1 74.12 439 VAL B C 1
ATOM 8662 O O . VAL B 1 439 ? 7.445 36.781 7.598 1 74.12 439 VAL B O 1
ATOM 8665 N N . MET B 1 440 ? 7.223 38.094 9.375 1 80.56 440 MET B N 1
ATOM 8666 C CA . MET B 1 440 ? 8.562 37.75 9.828 1 80.56 440 MET B CA 1
ATOM 8667 C C . MET B 1 440 ? 8.609 36.312 10.336 1 80.56 440 MET B C 1
ATOM 8669 O O . MET B 1 440 ? 9.633 35.625 10.188 1 80.56 440 MET B O 1
ATOM 8673 N N . VAL B 1 441 ? 7.562 35.969 10.867 1 80.69 441 VAL B N 1
ATOM 8674 C CA . VAL B 1 441 ? 7.512 34.562 11.273 1 80.69 441 VAL B CA 1
ATOM 8675 C C . VAL B 1 441 ? 7.617 33.656 10.039 1 80.69 441 VAL B C 1
ATOM 8677 O O . VAL B 1 441 ? 8.328 32.656 10.055 1 80.69 441 VAL B O 1
ATOM 8680 N N . ILE B 1 442 ? 6.996 34.031 8.969 1 79.25 442 ILE B N 1
ATOM 8681 C CA . ILE B 1 442 ? 7.047 33.281 7.73 1 79.25 442 ILE B CA 1
ATOM 8682 C C . ILE B 1 442 ? 8.477 33.281 7.18 1 79.25 442 ILE B C 1
ATOM 8684 O O . ILE B 1 442 ? 8.969 32.25 6.727 1 79.25 442 ILE B O 1
ATOM 8688 N N . VAL B 1 443 ? 9.062 34.375 7.289 1 81.19 443 VAL B N 1
ATOM 8689 C CA . VAL B 1 443 ? 10.445 34.5 6.832 1 81.19 443 VAL B CA 1
ATOM 8690 C C . VAL B 1 443 ? 11.352 33.594 7.691 1 81.19 443 VAL B C 1
ATOM 8692 O O . VAL B 1 443 ? 12.234 32.906 7.172 1 81.19 443 VAL B O 1
ATOM 8695 N N . GLY B 1 444 ? 11.055 33.688 8.945 1 87.06 444 GLY B N 1
ATOM 8696 C CA . GLY B 1 444 ? 11.812 32.812 9.844 1 87.06 444 GLY B CA 1
ATOM 8697 C C . GLY B 1 444 ? 11.656 31.344 9.547 1 87.06 444 GLY B C 1
ATOM 8698 O O . GLY B 1 444 ? 12.648 30.609 9.477 1 87.06 444 GLY B O 1
ATOM 8699 N N . MET B 1 445 ? 10.555 30.938 9.242 1 85.56 445 MET B N 1
ATOM 8700 C CA . MET B 1 445 ? 10.258 29.547 8.961 1 85.56 445 MET B CA 1
ATOM 8701 C C . MET B 1 445 ? 10.867 29.109 7.629 1 85.56 445 MET B C 1
ATOM 8703 O O . MET B 1 445 ? 11.328 27.984 7.484 1 85.56 445 MET B O 1
ATOM 8707 N N . THR B 1 446 ? 10.836 29.969 6.699 1 85.5 446 THR B N 1
ATOM 8708 C CA . THR B 1 446 ? 11.445 29.688 5.406 1 85.5 446 THR B CA 1
ATOM 8709 C C . THR B 1 446 ? 12.953 29.453 5.555 1 85.5 446 THR B C 1
ATOM 8711 O O . THR B 1 446 ? 13.508 28.531 4.945 1 85.5 446 THR B O 1
ATOM 8714 N N . GLY B 1 447 ? 13.5 30.328 6.352 1 87.25 447 GLY B N 1
ATOM 8715 C CA . GLY B 1 447 ? 14.914 30.109 6.637 1 87.25 447 GLY B CA 1
ATOM 8716 C C . GLY B 1 447 ? 15.195 28.797 7.348 1 87.25 447 GLY B C 1
ATOM 8717 O O . GLY B 1 447 ? 16.188 28.125 7.055 1 87.25 447 GLY B O 1
ATOM 8718 N N . TRP B 1 448 ? 14.32 28.516 8.234 1 90.5 448 TRP B N 1
ATOM 8719 C CA . TRP B 1 448 ? 14.438 27.234 8.93 1 90.5 448 TRP B CA 1
ATOM 8720 C C . TRP B 1 448 ? 14.406 26.078 7.941 1 90.5 448 TRP B C 1
ATOM 8722 O O . TRP B 1 448 ? 15.219 25.141 8.039 1 90.5 448 TRP B O 1
ATOM 8732 N N . LEU B 1 449 ? 13.57 26.062 6.965 1 88 449 LEU B N 1
ATOM 8733 C CA . LEU B 1 449 ? 13.453 25.016 5.957 1 88 449 LEU B CA 1
ATOM 8734 C C . LEU B 1 449 ? 14.719 24.938 5.113 1 88 449 LEU B C 1
ATOM 8736 O O . LEU B 1 449 ? 15.203 23.844 4.82 1 88 449 LEU B O 1
ATOM 8740 N N . CYS B 1 450 ? 15.25 26.078 4.832 1 85.38 450 CYS B N 1
ATOM 8741 C CA . CYS B 1 450 ? 16.453 26.125 4.016 1 85.38 450 CYS B CA 1
ATOM 8742 C C . CYS B 1 450 ? 17.641 25.531 4.766 1 85.38 450 CYS B C 1
ATOM 8744 O O . CYS B 1 450 ? 18.422 24.766 4.191 1 85.38 450 CYS B O 1
ATOM 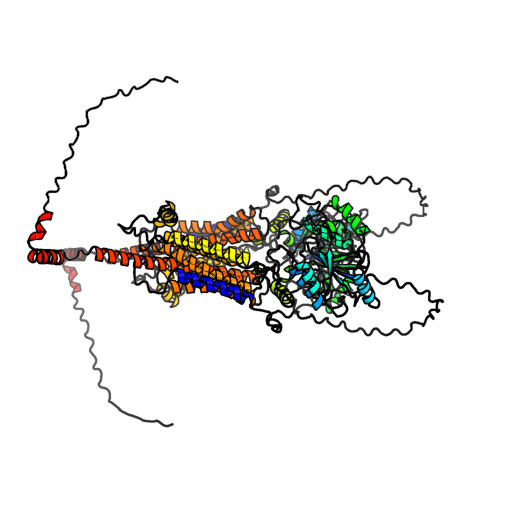8746 N N . THR B 1 451 ? 17.734 25.891 6.012 1 89.31 451 THR B N 1
ATOM 8747 C CA . THR B 1 451 ? 18.859 25.359 6.781 1 89.31 451 THR B CA 1
ATOM 8748 C C . THR B 1 451 ? 18.719 23.859 6.996 1 89.31 451 THR B C 1
ATOM 8750 O O . THR B 1 451 ? 19.719 23.141 7.035 1 89.31 451 THR B O 1
ATOM 8753 N N . THR B 1 452 ? 17.547 23.375 7.105 1 91.25 452 THR B N 1
ATOM 8754 C CA . THR B 1 452 ? 17.297 21.953 7.27 1 91.25 452 THR B CA 1
ATOM 8755 C C . THR B 1 452 ? 17.703 21.188 6.008 1 91.25 452 THR B C 1
ATOM 8757 O O . THR B 1 452 ? 18.422 20.188 6.086 1 91.25 452 THR B O 1
ATOM 8760 N N . LEU B 1 453 ? 17.375 21.703 4.867 1 87 453 LEU B N 1
ATOM 8761 C CA . LEU B 1 453 ? 17.688 21.078 3.592 1 87 453 LEU B CA 1
ATOM 8762 C C . LEU B 1 453 ? 19.188 21.109 3.33 1 87 453 LEU B C 1
ATOM 8764 O O . LEU B 1 453 ? 19.766 20.125 2.869 1 87 453 LEU B O 1
ATOM 8768 N N . ALA B 1 454 ? 19.719 22.219 3.668 1 83.56 454 ALA B N 1
ATOM 8769 C CA . ALA B 1 454 ? 21.156 22.359 3.467 1 83.56 454 ALA B CA 1
ATOM 8770 C C . ALA B 1 454 ? 21.938 21.375 4.34 1 83.56 454 ALA B C 1
ATOM 8772 O O . ALA B 1 454 ? 22.906 20.766 3.887 1 83.56 454 ALA B O 1
ATOM 8773 N N . ALA B 1 455 ? 21.5 21.25 5.551 1 88.12 455 ALA B N 1
ATOM 8774 C CA . ALA B 1 455 ? 22.172 20.312 6.457 1 88.12 455 ALA B CA 1
ATOM 8775 C C . ALA B 1 455 ? 22.047 18.875 5.953 1 88.12 455 ALA B C 1
ATOM 8777 O O . ALA B 1 455 ? 23.016 18.125 6.004 1 88.12 455 ALA B O 1
ATOM 8778 N N . ALA B 1 456 ? 20.969 18.531 5.414 1 87.31 456 ALA B N 1
ATOM 8779 C CA . ALA B 1 456 ? 20.734 17.188 4.895 1 87.31 456 ALA B CA 1
ATOM 8780 C C . ALA B 1 456 ? 21.594 16.922 3.658 1 87.31 456 ALA B C 1
ATOM 8782 O O . ALA B 1 456 ? 22.109 15.812 3.477 1 87.31 456 ALA B O 1
ATOM 8783 N N . LEU B 1 457 ? 21.797 17.922 2.875 1 81.69 457 LEU B N 1
ATOM 8784 C CA . LEU B 1 457 ? 22.531 17.781 1.627 1 81.69 457 LEU B CA 1
ATOM 8785 C C . LEU B 1 457 ? 24.031 17.625 1.896 1 81.69 457 LEU B C 1
ATOM 8787 O O . LEU B 1 457 ? 24.781 17.188 1.017 1 81.69 457 LEU B O 1
ATOM 8791 N N . CYS B 1 458 ? 24.406 17.922 3.08 1 81 458 CYS B N 1
ATOM 8792 C CA . CYS B 1 458 ? 25.812 17.812 3.43 1 81 458 CYS B CA 1
ATOM 8793 C C . CYS B 1 458 ? 26.156 16.406 3.889 1 81 458 CYS B C 1
ATOM 8795 O O . CYS B 1 458 ? 27.328 16.062 4.066 1 81 458 CYS B O 1
ATOM 8797 N N . ILE B 1 459 ? 25.203 15.562 3.996 1 83.62 459 ILE B N 1
ATOM 8798 C CA . ILE B 1 459 ? 25.422 14.195 4.453 1 83.62 459 ILE B CA 1
ATOM 8799 C C . ILE B 1 459 ? 25.734 13.297 3.262 1 83.62 459 ILE B C 1
ATOM 8801 O O . ILE B 1 459 ? 24.953 13.242 2.303 1 83.62 459 ILE B O 1
ATOM 8805 N N . PRO B 1 460 ? 26.844 12.547 3.33 1 78.5 460 PRO B N 1
ATOM 8806 C CA . PRO B 1 460 ? 27.109 11.594 2.252 1 78.5 460 PRO B CA 1
ATOM 8807 C C . PRO B 1 460 ? 26.062 10.484 2.182 1 78.5 460 PRO B C 1
ATOM 8809 O O . PRO B 1 460 ? 25.609 9.984 3.219 1 78.5 460 PRO B O 1
ATOM 8812 N N . MET B 1 461 ? 25.75 10.047 1.028 1 78.81 461 MET B N 1
ATOM 8813 C CA . MET B 1 461 ? 24.656 9.117 0.784 1 78.81 461 MET B CA 1
ATOM 8814 C C . MET B 1 461 ? 24.906 7.785 1.474 1 78.81 461 MET B C 1
ATOM 8816 O O . MET B 1 461 ? 24 7.195 2.055 1 78.81 461 MET B O 1
ATOM 8820 N N . LEU B 1 462 ? 26.156 7.363 1.52 1 82.06 462 LEU B N 1
ATOM 8821 C CA . LEU B 1 462 ? 26.469 6.031 2.029 1 82.06 462 LEU B CA 1
ATOM 8822 C C . LEU B 1 462 ? 26.906 6.098 3.49 1 82.06 462 LEU B C 1
ATOM 8824 O O . LEU B 1 462 ? 27.453 5.129 4.023 1 82.06 462 LEU B O 1
ATOM 8828 N N . ALA B 1 463 ? 26.594 7.297 4.121 1 82.19 463 ALA B N 1
ATOM 8829 C CA . ALA B 1 463 ? 26.969 7.438 5.527 1 82.19 463 ALA B CA 1
ATOM 8830 C C . ALA B 1 463 ? 26.188 6.461 6.398 1 82.19 463 ALA B C 1
ATOM 8832 O O . ALA B 1 463 ? 25.016 6.172 6.125 1 82.19 463 ALA B O 1
ATOM 8833 N N . THR B 1 464 ? 26.828 5.961 7.434 1 81.56 464 THR B N 1
ATOM 8834 C CA . THR B 1 464 ? 26.141 5.141 8.422 1 81.56 464 THR B CA 1
ATOM 8835 C C . THR B 1 464 ? 25.141 5.973 9.211 1 81.56 464 THR B C 1
ATOM 8837 O O . THR B 1 464 ? 25.219 7.199 9.234 1 81.56 464 THR B O 1
ATOM 8840 N N . PRO B 1 465 ? 24.156 5.324 9.797 1 83.44 465 PRO B N 1
ATOM 8841 C CA . PRO B 1 465 ? 23.109 6.074 10.484 1 83.44 465 PRO B CA 1
ATOM 8842 C C . PRO B 1 465 ? 23.656 7.008 11.562 1 83.44 465 PRO B C 1
ATOM 8844 O O . PRO B 1 465 ? 23.219 8.164 11.664 1 83.44 465 PRO B O 1
ATOM 8847 N N . TYR B 1 466 ? 24.609 6.625 12.367 1 83.12 466 TYR B N 1
ATOM 8848 C CA . TYR B 1 466 ? 25.109 7.449 13.453 1 83.12 466 TYR B CA 1
ATOM 8849 C C . TYR B 1 466 ? 25.984 8.586 12.922 1 83.12 466 TYR B C 1
ATOM 8851 O O . TYR B 1 466 ? 25.938 9.703 13.438 1 83.12 466 TYR B O 1
ATOM 8859 N N . LEU B 1 467 ? 26.719 8.266 11.891 1 82.38 467 LEU B N 1
ATOM 8860 C CA . LEU B 1 467 ? 27.516 9.312 11.258 1 82.38 467 LEU B CA 1
ATOM 8861 C C . LEU B 1 467 ? 26.609 10.352 10.602 1 82.38 467 LEU B C 1
ATOM 8863 O O . LEU B 1 467 ? 26.891 11.555 10.664 1 82.38 467 LEU B O 1
ATOM 8867 N N . ALA B 1 468 ? 25.578 9.867 10.008 1 86.44 468 ALA B N 1
ATOM 8868 C CA . ALA B 1 468 ? 24.641 10.781 9.359 1 86.44 468 ALA B CA 1
ATOM 8869 C C . ALA B 1 468 ? 24 11.719 10.375 1 86.44 468 ALA B C 1
ATOM 8871 O O . ALA B 1 468 ? 23.891 12.922 10.133 1 86.44 468 ALA B O 1
ATOM 8872 N N . VAL B 1 469 ? 23.656 11.195 11.555 1 87.38 469 VAL B N 1
ATOM 8873 C CA . VAL B 1 469 ? 23.047 12 12.609 1 87.38 469 VAL B CA 1
ATOM 8874 C C . VAL B 1 469 ? 24.047 13.039 13.117 1 87.38 469 VAL B C 1
ATOM 8876 O O . VAL B 1 469 ? 23.703 14.211 13.289 1 87.38 469 VAL B O 1
ATOM 8879 N N . ALA B 1 470 ? 25.234 12.586 13.281 1 84.19 470 ALA B N 1
ATOM 8880 C CA . ALA B 1 470 ? 26.266 13.484 13.781 1 84.19 470 ALA B CA 1
ATOM 8881 C C . ALA B 1 470 ? 26.516 14.633 12.805 1 84.19 470 ALA B C 1
ATOM 8883 O O . ALA B 1 470 ? 26.609 15.797 13.203 1 84.19 470 ALA B O 1
ATOM 8884 N N . ILE B 1 471 ? 26.562 14.281 11.57 1 83.56 471 ILE B N 1
ATOM 8885 C CA . ILE B 1 471 ? 26.797 15.289 10.539 1 83.56 471 ILE B CA 1
ATOM 8886 C C . ILE B 1 471 ? 25.594 16.219 10.453 1 83.56 471 ILE B C 1
ATOM 8888 O O . ILE B 1 471 ? 25.75 17.438 10.344 1 83.56 471 ILE B O 1
ATOM 8892 N N . TYR B 1 472 ? 24.453 15.711 10.555 1 89.44 472 TYR B N 1
ATOM 8893 C CA . TYR B 1 472 ? 23.25 16.516 10.5 1 89.44 472 TYR B CA 1
ATOM 8894 C C . TYR B 1 472 ? 23.203 17.531 11.641 1 89.44 472 TYR B C 1
ATOM 8896 O O . TYR B 1 472 ? 22.984 18.719 11.414 1 89.44 472 TYR B O 1
ATOM 8904 N N . ILE B 1 473 ? 23.453 17.078 12.852 1 89.06 473 ILE B N 1
ATOM 8905 C CA . ILE B 1 473 ? 23.406 17.953 14.016 1 89.06 473 ILE B CA 1
ATOM 8906 C C . ILE B 1 473 ? 24.453 19.047 13.883 1 89.06 473 ILE B C 1
ATOM 8908 O O . ILE B 1 473 ? 24.172 20.219 14.141 1 89.06 473 ILE B O 1
ATOM 8912 N N . HIS B 1 474 ? 25.578 18.672 13.445 1 84.12 474 HIS B N 1
ATOM 8913 C CA . HIS B 1 474 ? 26.656 19.641 13.289 1 84.12 474 HIS B CA 1
ATOM 8914 C C . HIS B 1 474 ? 26.266 20.766 12.344 1 84.12 474 HIS B C 1
ATOM 8916 O O . HIS B 1 474 ? 26.312 21.938 12.719 1 84.12 474 HIS B O 1
ATOM 8922 N N . PHE B 1 475 ? 25.797 20.406 11.219 1 86.25 475 PHE B N 1
ATOM 8923 C CA . PHE B 1 475 ? 25.516 21.422 10.211 1 86.25 475 PHE B CA 1
ATOM 8924 C C . PHE B 1 475 ? 24.203 22.141 10.516 1 86.25 475 PHE B C 1
ATOM 8926 O O . PHE B 1 475 ? 24.078 23.328 10.258 1 86.25 475 PHE B O 1
ATOM 8933 N N . LYS B 1 476 ? 23.281 21.453 11.078 1 91.81 476 LYS B N 1
ATOM 8934 C CA . LYS B 1 476 ? 22.016 22.094 11.398 1 91.81 476 LYS B CA 1
ATOM 8935 C C . LYS B 1 476 ? 22.188 23.156 12.477 1 91.81 476 LYS B C 1
ATOM 8937 O O . LYS B 1 476 ? 21.625 24.25 12.375 1 91.81 476 LYS B O 1
ATOM 8942 N N . VAL B 1 477 ? 22.969 22.875 13.453 1 88.75 477 VAL B N 1
ATOM 8943 C CA . VAL B 1 477 ? 23.25 23.844 14.5 1 88.75 477 VAL B CA 1
ATOM 8944 C C . VAL B 1 477 ? 23.938 25.078 13.906 1 88.75 477 VAL B C 1
ATOM 8946 O O . VAL B 1 477 ? 23.547 26.203 14.172 1 88.75 477 VAL B O 1
ATOM 8949 N N . LEU B 1 478 ? 24.875 24.766 13.117 1 83 478 LEU B N 1
ATOM 8950 C CA . LEU B 1 478 ? 25.656 25.859 12.523 1 83 478 LEU B CA 1
ATOM 8951 C C . LEU B 1 478 ? 24.781 26.734 11.625 1 83 478 LEU B C 1
ATOM 8953 O O . LEU B 1 478 ? 24.766 27.953 11.773 1 83 478 LEU B O 1
ATOM 8957 N N . PHE B 1 479 ? 24.016 26.109 10.773 1 87 479 PHE B N 1
ATOM 8958 C CA . PHE B 1 479 ? 23.219 26.844 9.797 1 87 479 PHE B CA 1
ATOM 8959 C C . PHE B 1 479 ? 22.062 27.578 10.477 1 87 479 PHE B C 1
ATOM 8961 O O . PHE B 1 479 ? 21.75 28.719 10.141 1 87 479 PHE B O 1
ATOM 8968 N N . THR B 1 480 ? 21.438 26.938 11.43 1 90.5 480 THR B N 1
ATOM 8969 C CA . THR B 1 480 ? 20.328 27.562 12.133 1 9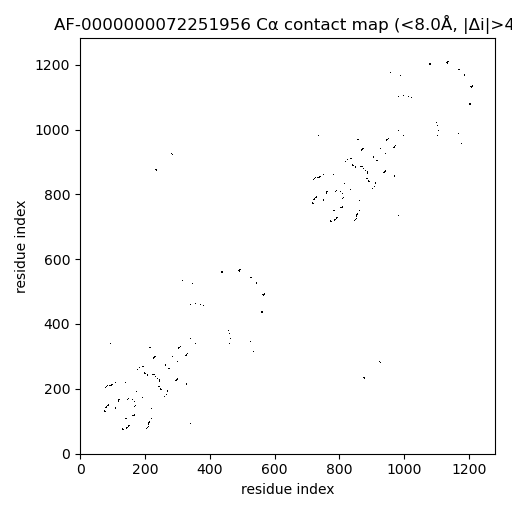0.5 480 THR B CA 1
ATOM 8970 C C . THR B 1 480 ? 20.797 28.734 12.969 1 90.5 480 THR B C 1
ATOM 8972 O O . THR B 1 480 ? 20.156 29.781 13 1 90.5 480 THR B O 1
ATOM 8975 N N . PHE B 1 481 ? 21.906 28.547 13.633 1 86.81 481 PHE B N 1
ATOM 8976 C CA . PHE B 1 481 ? 22.484 29.609 14.438 1 86.81 481 PHE B CA 1
ATOM 8977 C C . PHE B 1 481 ? 22.781 30.844 13.57 1 86.81 481 PHE B C 1
ATOM 8979 O O . PHE B 1 481 ? 22.375 31.953 13.914 1 86.81 481 PHE B O 1
ATOM 8986 N N . PHE B 1 482 ? 23.359 30.609 12.492 1 81.81 482 PHE B N 1
ATOM 8987 C CA . PHE B 1 482 ? 23.688 31.703 11.578 1 81.81 482 PHE B CA 1
ATOM 8988 C C . PHE B 1 482 ? 22.422 32.344 11.016 1 81.81 482 PHE B C 1
ATOM 8990 O O . PHE B 1 482 ? 22.344 33.562 10.898 1 81.81 482 PHE B O 1
ATOM 8997 N N . TRP B 1 483 ? 21.5 31.531 10.695 1 87.94 483 TRP B N 1
ATOM 8998 C CA . TRP B 1 483 ? 20.25 32.062 10.148 1 87.94 483 TRP B CA 1
ATOM 8999 C C . TRP B 1 483 ? 19.531 32.938 11.164 1 87.94 483 TRP B C 1
ATOM 9001 O O . TRP B 1 483 ? 19.016 34 10.805 1 87.94 483 TRP B O 1
ATOM 9011 N N . MET B 1 484 ? 19.547 32.562 12.391 1 88.19 484 MET B N 1
ATOM 9012 C CA . MET B 1 484 ? 18.844 33.312 13.422 1 88.19 484 MET B CA 1
ATOM 9013 C C . MET B 1 484 ? 19.531 34.656 13.641 1 88.19 484 MET B C 1
ATOM 9015 O O . MET B 1 484 ? 18.859 35.656 13.961 1 88.19 484 MET B O 1
ATOM 9019 N N . ILE B 1 485 ? 20.75 34.688 13.391 1 80.5 485 ILE B N 1
ATOM 9020 C CA . ILE B 1 485 ? 21.469 35.938 13.484 1 80.5 485 ILE B CA 1
ATOM 9021 C C . ILE B 1 485 ? 21.078 36.844 12.312 1 80.5 485 ILE B C 1
ATOM 9023 O O . ILE B 1 485 ? 20.734 38.031 12.508 1 80.5 485 ILE B O 1
ATOM 9027 N N . CYS B 1 486 ? 21.078 36.281 11.133 1 78.25 486 CYS B N 1
ATOM 9028 C CA . CYS B 1 486 ? 20.703 37.062 9.953 1 78.25 486 CYS B CA 1
ATOM 9029 C C . CYS B 1 486 ? 19.25 37.531 10.062 1 78.25 486 CYS B C 1
ATOM 9031 O O . CYS B 1 486 ? 18.953 38.688 9.758 1 78.25 486 CYS B O 1
ATOM 9033 N N . PHE B 1 487 ? 18.438 36.625 10.547 1 84.44 487 PHE B N 1
ATOM 9034 C CA . PHE B 1 487 ? 17.031 36.938 10.758 1 84.44 487 PHE B CA 1
ATOM 9035 C C . PHE B 1 487 ? 16.859 38.062 11.766 1 84.44 487 PHE B C 1
ATOM 9037 O O . PHE B 1 487 ? 16.016 38.938 11.586 1 84.44 487 PHE B O 1
ATOM 9044 N N . GLY B 1 488 ? 17.641 38.094 12.773 1 81.25 488 GLY B N 1
ATOM 9045 C CA . GLY B 1 488 ? 17.594 39.094 13.805 1 81.25 488 GLY B CA 1
ATOM 9046 C C . GLY B 1 488 ? 17.922 40.5 13.289 1 81.25 488 GLY B C 1
ATOM 9047 O O . GLY B 1 488 ? 17.312 41.469 13.695 1 81.25 488 GLY B O 1
ATOM 9048 N N . THR B 1 489 ? 18.766 40.5 12.414 1 71.75 489 THR B N 1
ATOM 9049 C CA . THR B 1 489 ? 19.141 41.812 11.852 1 71.75 489 THR B CA 1
ATOM 9050 C C . THR B 1 489 ? 17.969 42.438 11.102 1 71.75 489 THR B C 1
ATOM 9052 O O . THR B 1 489 ? 17.828 43.656 11.07 1 71.75 489 THR B O 1
ATOM 9055 N N . MET B 1 490 ? 17.094 41.625 10.633 1 73.06 490 MET B N 1
ATOM 9056 C CA . MET B 1 490 ? 15.898 42.094 9.938 1 73.06 490 MET B CA 1
ATOM 9057 C C . MET B 1 490 ? 14.844 42.562 10.922 1 73.06 490 MET B C 1
ATOM 9059 O O . MET B 1 490 ? 14.125 43.531 10.656 1 73.06 490 MET B O 1
ATOM 9063 N N . CYS B 1 491 ? 14.914 41.969 12.055 1 79.5 491 CYS B N 1
ATOM 9064 C CA . CYS B 1 491 ? 13.883 42.281 13.039 1 79.5 491 CYS B CA 1
ATOM 9065 C C . CYS B 1 491 ? 14.242 43.5 13.867 1 79.5 491 CYS B C 1
ATOM 9067 O O . CYS B 1 491 ? 13.367 44.188 14.391 1 79.5 491 CYS B O 1
ATOM 9069 N N . MET B 1 492 ? 15.469 43.781 14.031 1 74.94 492 MET B N 1
ATOM 9070 C CA . MET B 1 492 ? 15.922 44.875 14.883 1 74.94 492 MET B CA 1
ATOM 9071 C C . MET B 1 492 ? 15.438 46.219 14.352 1 74.94 492 MET B C 1
ATOM 9073 O O . MET B 1 492 ? 15.344 47.188 15.102 1 74.94 492 MET B O 1
ATOM 9077 N N . ARG B 1 493 ? 14.953 46.188 13.211 1 67.44 493 ARG B N 1
ATOM 9078 C CA . ARG B 1 493 ? 14.531 47.438 12.586 1 67.44 493 ARG B CA 1
ATOM 9079 C C . ARG B 1 493 ? 13.188 47.906 13.125 1 67.44 493 ARG B C 1
ATOM 9081 O O . ARG B 1 493 ? 12.875 49.094 13.109 1 67.44 493 ARG B O 1
ATOM 9088 N N . ARG B 1 494 ? 12.469 47 13.586 1 71.56 494 ARG B N 1
ATOM 9089 C CA . ARG B 1 494 ? 11.148 47.344 14.125 1 71.56 494 ARG B CA 1
ATOM 9090 C C . ARG B 1 494 ? 11.18 47.438 15.648 1 71.56 494 ARG B C 1
ATOM 9092 O O . ARG B 1 494 ? 10.492 46.656 16.328 1 71.56 494 ARG B O 1
ATOM 9099 N N . HIS B 1 495 ? 11.859 48.469 16.156 1 67.19 495 HIS B N 1
ATOM 9100 C CA . HIS B 1 495 ? 12.094 48.625 17.578 1 67.19 495 HIS B CA 1
ATOM 9101 C C . HIS B 1 495 ? 10.805 48.969 18.312 1 67.19 495 HIS B C 1
ATOM 9103 O O . HIS B 1 495 ? 10.695 48.75 19.531 1 67.19 495 HIS B O 1
ATOM 9109 N N . ARG B 1 496 ? 9.812 49.438 17.609 1 62.66 496 ARG B N 1
ATOM 9110 C CA . ARG B 1 496 ? 8.578 49.906 18.234 1 62.66 496 ARG B CA 1
ATOM 9111 C C . ARG B 1 496 ? 7.75 48.719 18.719 1 62.66 496 ARG B C 1
ATOM 9113 O O . ARG B 1 496 ? 6.84 48.875 19.531 1 62.66 496 ARG B O 1
ATOM 9120 N N . LEU B 1 497 ? 8.109 47.594 18.234 1 62.81 497 LEU B N 1
ATOM 9121 C CA . LEU B 1 497 ? 7.332 46.406 18.594 1 62.81 497 LEU B CA 1
ATOM 9122 C C . LEU B 1 497 ? 7.57 46.031 20.047 1 62.81 497 LEU B C 1
ATOM 9124 O O . LEU B 1 497 ? 6.758 45.344 20.656 1 62.81 497 LEU B O 1
ATOM 9128 N N . SER B 1 498 ? 8.719 46.438 20.672 1 58.84 498 SER B N 1
ATOM 9129 C CA . SER B 1 498 ? 8.992 46.031 22.047 1 58.84 498 SER B CA 1
ATOM 9130 C C . SER B 1 498 ? 9.031 47.25 22.969 1 58.84 498 SER B C 1
ATOM 9132 O O . SER B 1 498 ? 9.375 48.375 22.531 1 58.84 498 SER B O 1
ATOM 9134 N N . ASP B 1 499 ? 8.172 47.281 24.125 1 54.53 499 ASP B N 1
ATOM 9135 C CA . ASP B 1 499 ? 8.07 48.375 25.094 1 54.53 499 ASP B CA 1
ATOM 9136 C C . ASP B 1 499 ? 9.438 48.688 25.688 1 54.53 499 ASP B C 1
ATOM 9138 O O . ASP B 1 499 ? 9.547 49.531 26.578 1 54.53 499 ASP B O 1
ATOM 9142 N N . GLY B 1 500 ? 10.516 48.531 25.031 1 50.84 500 GLY B N 1
ATOM 9143 C CA . GLY B 1 500 ? 11.852 48.969 25.359 1 50.84 500 GLY B CA 1
ATOM 9144 C C . GLY B 1 500 ? 12.367 48.406 26.672 1 50.84 500 GLY B C 1
ATOM 9145 O O . GLY B 1 500 ? 13.375 48.875 27.203 1 50.84 500 GLY B O 1
ATOM 9146 N N . LYS B 1 501 ? 11.602 47.625 27.406 1 53.34 501 LYS B N 1
ATOM 9147 C CA . LYS B 1 501 ? 12.211 47.281 28.672 1 53.34 501 LYS B CA 1
ATOM 9148 C C . LYS B 1 501 ? 13.508 46.5 28.469 1 53.34 501 LYS B C 1
ATOM 9150 O O . LYS B 1 501 ? 13.773 46 27.375 1 53.34 501 LYS B O 1
ATOM 9155 N N . HIS B 1 502 ? 14.375 46.219 29.562 1 50.19 502 HIS B N 1
ATOM 9156 C CA . HIS B 1 502 ? 15.789 45.875 29.703 1 50.19 502 HIS B CA 1
ATOM 9157 C C . HIS B 1 502 ? 16.094 44.562 28.969 1 50.19 502 HIS B C 1
ATOM 9159 O O . HIS B 1 502 ? 15.438 43.562 29.188 1 50.19 502 HIS B O 1
ATOM 9165 N N . ALA B 1 503 ? 16.656 44.719 27.75 1 53.75 503 ALA B N 1
ATOM 9166 C CA . ALA B 1 503 ? 17.234 43.625 26.984 1 53.75 503 ALA B CA 1
ATOM 9167 C C . ALA B 1 503 ? 18.188 42.812 27.859 1 53.75 503 ALA B C 1
ATOM 9169 O O . ALA B 1 503 ? 19.078 43.344 28.5 1 53.75 503 ALA B O 1
ATOM 9170 N N . ARG B 1 504 ? 17.781 41.75 28.5 1 53.88 504 ARG B N 1
ATOM 9171 C CA . ARG B 1 504 ? 18.734 40.906 29.203 1 53.88 504 ARG B CA 1
ATOM 9172 C C . ARG B 1 504 ? 19.812 40.375 28.266 1 53.88 504 ARG B C 1
ATOM 9174 O O . ARG B 1 504 ? 19.562 40.219 27.062 1 53.88 504 ARG B O 1
ATOM 9181 N N . GLY B 1 505 ? 21.156 40.531 28.562 1 58.06 505 GLY B N 1
ATOM 9182 C CA . GLY B 1 505 ? 22.344 39.875 28.016 1 58.06 505 GLY B CA 1
ATOM 9183 C C . GLY B 1 505 ? 22.125 38.406 27.688 1 58.06 505 GLY B C 1
ATOM 9184 O O . GLY B 1 505 ? 21.078 37.844 28.016 1 58.06 505 GLY B O 1
ATOM 9185 N N . GLY B 1 506 ? 22.719 37.781 26.609 1 74.88 506 GLY B N 1
ATOM 9186 C CA . GLY B 1 506 ? 22.812 36.375 26.359 1 74.88 506 GLY B CA 1
ATOM 9187 C C . GLY B 1 506 ? 22.047 35.938 25.125 1 74.88 506 GLY B C 1
ATOM 9188 O O . GLY B 1 506 ? 21.547 34.781 25.078 1 74.88 506 GLY B O 1
ATOM 9189 N N . VAL B 1 507 ? 21.828 36.938 24.172 1 78.75 507 VAL B N 1
ATOM 9190 C CA . VAL B 1 507 ? 21.047 36.625 22.984 1 78.75 507 VAL B CA 1
ATOM 9191 C C . VAL B 1 507 ? 21.719 35.5 22.188 1 78.75 507 VAL B C 1
ATOM 9193 O O . VAL B 1 507 ? 21.047 34.562 21.75 1 78.75 507 VAL B O 1
ATOM 9196 N N . LEU B 1 508 ? 23.047 35.594 22.109 1 79.94 508 LEU B N 1
ATOM 9197 C CA . LEU B 1 508 ? 23.766 34.562 21.344 1 79.94 508 LEU B CA 1
ATOM 9198 C C . LEU B 1 508 ? 23.641 33.219 22.016 1 79.94 508 LEU B C 1
ATOM 9200 O O . LEU B 1 508 ? 23.516 32.188 21.328 1 79.94 508 LEU B O 1
ATOM 9204 N N . PHE B 1 509 ? 23.672 33.281 23.297 1 84.19 509 PHE B N 1
ATOM 9205 C CA . PHE B 1 509 ? 23.5 32 24.016 1 84.19 509 PHE B CA 1
ATOM 9206 C C . PHE B 1 509 ? 22.109 31.438 23.781 1 84.19 509 PHE B C 1
ATOM 9208 O O . PHE B 1 509 ? 21.969 30.219 23.594 1 84.19 509 PHE B O 1
ATOM 9215 N N . ARG B 1 510 ? 21.156 32.25 23.781 1 83.69 510 ARG B N 1
ATOM 9216 C CA . ARG B 1 510 ? 19.781 31.797 23.516 1 83.69 510 ARG B CA 1
ATOM 9217 C C . ARG B 1 510 ? 19.641 31.25 22.109 1 83.69 510 ARG B C 1
ATOM 9219 O O . ARG B 1 510 ? 18.984 30.234 21.891 1 83.69 510 ARG B O 1
ATOM 9226 N N . LEU B 1 511 ? 20.297 31.969 21.203 1 88.81 511 LEU B N 1
ATOM 9227 C CA . LEU B 1 511 ? 20.266 31.484 19.828 1 88.81 511 LEU B CA 1
ATOM 9228 C C . LEU B 1 511 ? 20.906 30.109 19.719 1 88.81 511 LEU B C 1
ATOM 9230 O O . LEU B 1 511 ? 20.391 29.234 19.016 1 88.81 511 LEU B O 1
ATOM 9234 N N . LEU B 1 512 ? 21.969 29.953 20.469 1 85.88 512 LEU B N 1
ATOM 9235 C CA . LEU B 1 512 ? 22.656 28.672 20.453 1 85.88 512 LEU B CA 1
ATOM 9236 C C . LEU B 1 512 ? 21.797 27.578 21.062 1 85.88 512 LEU B C 1
ATOM 9238 O O . LEU B 1 512 ? 21.75 26.453 20.547 1 85.88 512 LEU B O 1
ATOM 9242 N N . CYS B 1 513 ? 21.109 27.938 22.078 1 89.38 513 CYS B N 1
ATOM 9243 C CA . CYS B 1 513 ? 20.219 26.969 22.703 1 89.38 513 CYS B CA 1
ATOM 9244 C C . CYS B 1 513 ? 19.094 26.578 21.766 1 89.38 513 CYS B C 1
ATOM 9246 O O . CYS B 1 513 ? 18.734 25.406 21.656 1 89.38 513 CYS B O 1
ATOM 9248 N N . TYR B 1 514 ? 18.594 27.531 21.047 1 91.12 514 TYR B N 1
ATOM 9249 C CA . TYR B 1 514 ? 17.531 27.25 20.094 1 91.12 514 TYR B CA 1
ATOM 9250 C C . TYR B 1 514 ? 18.031 26.391 18.953 1 91.12 514 TYR B C 1
ATOM 9252 O O . TYR B 1 514 ? 17.375 25.438 18.516 1 91.12 514 TYR B O 1
ATOM 9260 N N . ALA B 1 515 ? 19.188 26.688 18.469 1 91.62 515 ALA B N 1
ATOM 9261 C CA . ALA B 1 515 ? 19.781 25.922 17.359 1 91.62 515 ALA B CA 1
ATOM 9262 C C . ALA B 1 515 ? 20.031 24.484 17.766 1 91.62 515 ALA B C 1
ATOM 9264 O O . ALA B 1 515 ? 19.766 23.562 16.984 1 91.62 515 ALA B O 1
ATOM 9265 N N . LEU B 1 516 ? 20.516 24.328 18.969 1 89.75 516 LEU B N 1
ATOM 9266 C CA . LEU B 1 516 ? 20.781 22.984 19.469 1 89.75 516 LEU B CA 1
ATOM 9267 C C . LEU B 1 516 ? 19.484 22.203 19.656 1 89.75 516 LEU B C 1
ATOM 9269 O O . LEU B 1 516 ? 19.422 21.016 19.312 1 89.75 516 LEU B O 1
ATOM 9273 N N . ALA B 1 517 ? 18.562 22.828 20.172 1 90.25 517 ALA B N 1
ATOM 9274 C CA . ALA B 1 517 ? 17.266 22.172 20.359 1 90.25 517 ALA B CA 1
ATOM 9275 C C . ALA B 1 517 ? 16.641 21.781 19.016 1 90.25 517 ALA B C 1
ATOM 9277 O O . ALA B 1 517 ? 16.125 20.688 18.859 1 90.25 517 ALA B O 1
ATOM 9278 N N . ASP B 1 518 ? 16.75 22.641 18.094 1 90.69 518 ASP B N 1
ATOM 9279 C CA . ASP B 1 518 ? 16.188 22.391 16.766 1 90.69 518 ASP B CA 1
ATOM 9280 C C . ASP B 1 518 ? 16.906 21.234 16.078 1 90.69 518 ASP B C 1
ATOM 9282 O O . ASP B 1 518 ? 16.266 20.375 15.477 1 90.69 518 ASP B O 1
ATOM 9286 N N . ALA B 1 519 ? 18.172 21.234 16.172 1 91.88 519 ALA B N 1
ATOM 9287 C CA . ALA B 1 519 ? 18.984 20.234 15.492 1 91.88 519 ALA B CA 1
ATOM 9288 C C . ALA B 1 519 ? 18.797 18.844 16.125 1 91.88 519 ALA B C 1
ATOM 9290 O O . ALA B 1 519 ? 18.891 17.828 15.43 1 91.88 519 ALA B O 1
ATOM 9291 N N . SER B 1 520 ? 18.469 18.828 17.406 1 90.25 520 SER B N 1
ATOM 9292 C CA . SER B 1 520 ? 18.391 17.562 18.109 1 90.25 520 SER B CA 1
ATOM 9293 C C . SER B 1 520 ? 16.984 16.969 18.031 1 90.25 520 SER B C 1
ATOM 9295 O O . SER B 1 520 ? 16.797 15.781 18.281 1 90.25 520 SER B O 1
ATOM 9297 N N . ALA B 1 521 ? 16.094 17.75 17.688 1 87.75 521 ALA B N 1
ATOM 9298 C CA . ALA B 1 521 ? 14.695 17.344 17.781 1 87.75 521 ALA B CA 1
ATOM 9299 C C . ALA B 1 521 ? 14.414 16.188 16.812 1 87.75 521 ALA B C 1
ATOM 9301 O O . ALA B 1 521 ? 13.875 15.156 17.234 1 87.75 521 ALA B O 1
ATOM 9302 N N . PRO B 1 522 ? 14.852 16.219 15.555 1 86.38 522 PRO B N 1
ATOM 9303 C CA . PRO B 1 522 ? 14.484 15.141 14.633 1 86.38 522 PRO B CA 1
ATOM 9304 C C . PRO B 1 522 ? 15.102 13.797 15.031 1 86.38 522 PRO B C 1
ATOM 9306 O O . PRO B 1 522 ? 14.391 12.797 15.133 1 86.38 522 PRO B O 1
ATOM 9309 N N . PRO B 1 523 ? 16.375 13.797 15.367 1 85.69 523 PRO B N 1
ATOM 9310 C CA . PRO B 1 523 ? 16.938 12.5 15.773 1 85.69 523 PRO B CA 1
ATOM 9311 C C . PRO B 1 523 ? 16.281 11.953 17.047 1 85.69 523 PRO B C 1
ATOM 9313 O O . PRO B 1 523 ? 16.125 10.734 17.172 1 85.69 523 PRO B O 1
ATOM 9316 N N . ILE B 1 524 ? 15.961 12.82 17.891 1 85.19 524 ILE B N 1
ATOM 9317 C CA . ILE B 1 524 ? 15.336 12.383 19.125 1 85.19 524 ILE B CA 1
ATOM 9318 C C . ILE B 1 524 ? 13.945 11.82 18.844 1 85.19 524 ILE B C 1
ATOM 9320 O O . ILE B 1 524 ? 13.586 10.742 19.328 1 85.19 524 ILE B O 1
ATOM 9324 N N . VAL B 1 525 ? 13.188 12.547 18.109 1 82.38 525 VAL B N 1
ATOM 9325 C CA . VAL B 1 525 ? 11.836 12.117 17.75 1 82.38 525 VAL B CA 1
ATOM 9326 C C . VAL B 1 525 ? 11.898 10.781 17.016 1 82.38 525 VAL B C 1
ATOM 9328 O O . VAL B 1 525 ? 11.133 9.859 17.328 1 82.38 525 VAL B O 1
ATOM 9331 N N . PHE B 1 526 ? 12.812 10.664 16.094 1 82.06 526 PHE B N 1
ATOM 9332 C CA . PHE B 1 526 ? 12.961 9.422 15.344 1 82.06 526 PHE B CA 1
ATOM 9333 C C . PHE B 1 526 ? 13.438 8.297 16.25 1 82.06 526 PHE B C 1
ATOM 9335 O O . PHE B 1 526 ? 13 7.156 16.109 1 82.06 526 PHE B O 1
ATOM 9342 N N . GLY B 1 527 ? 14.273 8.688 17.156 1 79.31 527 GLY B N 1
ATOM 9343 C CA . GLY B 1 527 ? 14.734 7.699 18.109 1 79.31 527 GLY B CA 1
ATOM 9344 C C . GLY B 1 527 ? 13.633 7.156 19 1 79.31 527 GLY B C 1
ATOM 9345 O O . GLY B 1 527 ? 13.562 5.953 19.25 1 79.31 527 GLY B O 1
ATOM 9346 N N . ILE B 1 528 ? 12.789 7.969 19.328 1 79.62 528 ILE B N 1
ATOM 9347 C CA . ILE B 1 528 ? 11.664 7.574 20.172 1 79.62 528 ILE B CA 1
ATOM 9348 C C . ILE B 1 528 ? 10.695 6.723 19.344 1 79.62 528 ILE B C 1
ATOM 9350 O O . ILE B 1 528 ? 10.234 5.676 19.812 1 79.62 528 ILE B O 1
ATOM 9354 N N . ALA B 1 529 ? 10.398 7.195 18.203 1 76.75 529 ALA B N 1
ATOM 9355 C CA . ALA B 1 529 ? 9.477 6.473 17.328 1 76.75 529 ALA B CA 1
ATOM 9356 C C . ALA B 1 529 ? 9.961 5.051 17.078 1 76.75 529 ALA B C 1
ATOM 9358 O O . ALA B 1 529 ? 9.164 4.121 16.953 1 76.75 529 ALA B O 1
ATOM 9359 N N . TRP B 1 530 ? 11.211 4.887 17.047 1 78.81 530 TRP B N 1
ATOM 9360 C CA . TRP B 1 530 ? 11.812 3.578 16.812 1 78.81 530 TRP B CA 1
ATOM 9361 C C . TRP B 1 530 ? 11.57 2.637 17.984 1 78.81 530 TRP B C 1
ATOM 9363 O O . TRP B 1 530 ? 11.516 1.417 17.812 1 78.81 530 TRP B O 1
ATOM 9373 N N . HIS B 1 531 ? 11.391 3.213 19.078 1 76.5 531 HIS B N 1
ATOM 9374 C CA . HIS B 1 531 ? 11.25 2.373 20.266 1 76.5 531 HIS B CA 1
ATOM 9375 C C . HIS B 1 531 ? 9.781 2.076 20.562 1 76.5 531 HIS B C 1
ATOM 9377 O O . HIS B 1 531 ? 9.469 1.271 21.438 1 76.5 531 HIS B O 1
ATOM 9383 N N . ILE B 1 532 ? 9 2.658 19.781 1 81.81 532 ILE B N 1
ATOM 9384 C CA . ILE B 1 532 ? 7.574 2.377 19.922 1 81.81 532 ILE B CA 1
ATOM 9385 C C . ILE B 1 532 ? 7.203 1.18 19.047 1 81.81 532 ILE B C 1
ATOM 9387 O O . ILE B 1 532 ? 7.535 1.142 17.859 1 81.81 532 ILE B O 1
ATOM 9391 N N . PRO B 1 533 ? 6.633 0.119 19.656 1 83.19 533 PRO B N 1
ATOM 9392 C CA . PRO B 1 533 ? 6.188 -1.026 18.859 1 83.19 533 PRO B CA 1
ATOM 9393 C C . PRO B 1 533 ? 4.922 -0.732 18.047 1 83.19 533 PRO B C 1
ATOM 9395 O O . PRO B 1 533 ? 3.818 -1.061 18.5 1 83.19 533 PRO B O 1
ATOM 9398 N N . TRP B 1 534 ? 5.176 -0.173 16.891 1 84.31 534 TRP B N 1
ATOM 9399 C CA . TRP B 1 534 ? 4.051 0.183 16.031 1 84.31 534 TRP B CA 1
ATOM 9400 C C . TRP B 1 534 ? 3.385 -1.063 15.469 1 84.31 534 TRP B C 1
ATOM 9402 O O . TRP B 1 534 ? 4.062 -2.035 15.125 1 84.31 534 TRP B O 1
ATOM 9412 N N . SER B 1 535 ? 2.096 -1.091 15.336 1 79.81 535 SER B N 1
ATOM 9413 C CA . SER B 1 535 ? 1.34 -2.215 14.789 1 79.81 535 SER B CA 1
ATOM 9414 C C . SER B 1 535 ? 1.46 -2.277 13.273 1 79.81 535 SER B C 1
ATOM 9416 O O . SER B 1 535 ? 1.336 -3.352 12.68 1 79.81 535 SER B O 1
ATOM 9418 N N . SER B 1 536 ? 1.589 -1.146 12.68 1 81.81 536 SER B N 1
ATOM 9419 C CA . SER B 1 536 ? 1.703 -1.05 11.227 1 81.81 536 SER B CA 1
ATOM 9420 C C . SER B 1 536 ? 2.58 0.128 10.812 1 81.81 536 SER B C 1
ATOM 9422 O O . SER B 1 536 ? 2.867 1.008 11.633 1 81.81 536 SER B O 1
ATOM 9424 N N . PHE B 1 537 ? 2.926 0.061 9.609 1 82.19 537 PHE B N 1
ATOM 9425 C CA . PHE B 1 537 ? 3.705 1.166 9.062 1 82.19 537 PHE B CA 1
ATOM 9426 C C . PHE B 1 537 ? 2.869 2.439 9 1 82.19 537 PHE B C 1
ATOM 9428 O O . PHE B 1 537 ? 3.377 3.533 9.25 1 82.19 537 PHE B O 1
ATOM 9435 N N . PHE B 1 538 ? 1.658 2.279 8.781 1 73.5 538 PHE B N 1
ATOM 9436 C CA . PHE B 1 538 ? 0.749 3.418 8.742 1 73.5 538 PHE B CA 1
ATOM 9437 C C . PHE B 1 538 ? 0.656 4.086 10.109 1 73.5 538 PHE B C 1
ATOM 9439 O O . PHE B 1 538 ? 0.712 5.312 10.211 1 73.5 538 PHE B O 1
ATOM 9446 N N . ALA B 1 539 ? 0.542 3.25 11.055 1 78.62 539 ALA B N 1
ATOM 9447 C CA . ALA B 1 539 ? 0.504 3.779 12.414 1 78.62 539 ALA B CA 1
ATOM 9448 C C . ALA B 1 539 ? 1.798 4.516 12.758 1 78.62 539 ALA B C 1
ATOM 9450 O O . ALA B 1 539 ? 1.771 5.57 13.398 1 78.62 539 ALA B O 1
ATOM 9451 N N . LYS B 1 540 ? 2.812 4.051 12.328 1 82.75 540 LYS B N 1
ATOM 9452 C CA . LYS B 1 540 ? 4.121 4.656 12.562 1 82.75 540 LYS B CA 1
ATOM 9453 C C . LYS B 1 540 ? 4.227 6.016 11.883 1 82.75 540 LYS B C 1
ATOM 9455 O O . LYS B 1 540 ? 4.613 7.004 12.508 1 82.75 540 LYS B O 1
ATOM 9460 N N . ILE B 1 541 ? 3.881 6.031 10.633 1 78.75 541 ILE B N 1
ATOM 9461 C CA . ILE B 1 541 ? 3.959 7.273 9.867 1 78.75 541 ILE B CA 1
ATOM 9462 C C . ILE B 1 541 ? 2.998 8.305 10.453 1 78.75 541 ILE B C 1
ATOM 9464 O O . ILE B 1 541 ? 3.342 9.484 10.578 1 78.75 541 ILE B O 1
ATOM 9468 N N . PHE B 1 542 ? 1.844 7.754 10.859 1 73.44 542 PHE B N 1
ATOM 9469 C CA . PHE B 1 542 ? 0.867 8.648 11.469 1 73.44 542 PHE B CA 1
ATOM 9470 C C . PHE B 1 542 ? 1.39 9.211 12.789 1 73.44 542 PHE B C 1
ATOM 9472 O O . PHE B 1 542 ? 1.207 10.391 13.078 1 73.44 542 PHE B O 1
ATOM 9479 N N . GLY B 1 543 ? 1.979 8.359 13.492 1 75 543 GLY B N 1
ATOM 9480 C CA . GLY B 1 543 ? 2.582 8.812 14.734 1 75 543 GLY B CA 1
ATOM 9481 C C . GLY B 1 543 ? 3.66 9.859 14.531 1 75 543 GLY B C 1
ATOM 9482 O O . GLY B 1 543 ? 3.701 10.867 15.242 1 75 543 GLY B O 1
ATOM 9483 N N . LEU B 1 544 ? 4.391 9.688 13.508 1 78.31 544 LEU B N 1
ATOM 9484 C CA . LEU B 1 544 ? 5.465 10.633 13.203 1 78.31 544 LEU B CA 1
ATOM 9485 C C . LEU B 1 544 ? 4.902 11.945 12.672 1 78.31 544 LEU B C 1
ATOM 9487 O O . LEU B 1 544 ? 5.34 13.023 13.086 1 78.31 544 LEU B O 1
ATOM 9491 N N . LEU B 1 545 ? 3.889 11.844 11.898 1 71.75 545 LEU B N 1
ATOM 9492 C CA . LEU B 1 545 ? 3.279 13.031 11.312 1 71.75 545 LEU B CA 1
ATOM 9493 C C . LEU B 1 545 ? 2.49 13.805 12.359 1 71.75 545 LEU B C 1
ATOM 9495 O O . LEU B 1 545 ? 2.375 15.031 12.273 1 71.75 545 LEU B O 1
ATOM 9499 N N . ALA B 1 546 ? 2.062 13.078 13.344 1 69.44 546 ALA B N 1
ATOM 9500 C CA . ALA B 1 546 ? 1.29 13.727 14.398 1 69.44 546 ALA B CA 1
ATOM 9501 C C . ALA B 1 546 ? 2.17 14.656 15.234 1 69.44 546 ALA B C 1
ATOM 9503 O O . ALA B 1 546 ? 1.667 15.539 15.922 1 69.44 546 ALA B O 1
ATOM 9504 N N . CYS B 1 547 ? 3.424 14.461 15.109 1 72.5 547 CYS B N 1
ATOM 9505 C CA . CYS B 1 547 ? 4.352 15.305 15.859 1 72.5 547 CYS B CA 1
ATOM 9506 C C . CYS B 1 547 ? 4.617 16.609 15.125 1 72.5 547 CYS B C 1
ATOM 9508 O O . CYS B 1 547 ? 5.062 17.594 15.727 1 72.5 547 CYS B O 1
ATOM 9510 N N . LEU B 1 548 ? 4.324 16.609 13.883 1 72.69 548 LEU B N 1
ATOM 9511 C CA . LEU B 1 548 ? 4.711 17.719 13.031 1 72.69 548 LEU B CA 1
ATOM 9512 C C . LEU B 1 548 ? 3.994 19 13.445 1 72.69 548 LEU B C 1
ATOM 9514 O O . LEU B 1 548 ? 4.613 20.062 13.539 1 72.69 548 LEU B O 1
ATOM 9518 N N . PRO B 1 549 ? 2.709 18.922 13.797 1 64.56 549 PRO B N 1
ATOM 9519 C CA . PRO B 1 549 ? 2.041 20.156 14.211 1 64.56 549 PRO B CA 1
ATOM 9520 C C . PRO B 1 549 ? 2.637 20.75 15.484 1 64.56 549 PRO B C 1
ATOM 9522 O O . PRO B 1 549 ? 2.777 21.969 15.586 1 64.56 549 PRO B O 1
ATOM 9525 N N . PHE B 1 550 ? 3.025 19.906 16.328 1 66.31 550 PHE B N 1
ATOM 9526 C CA . PHE B 1 550 ? 3.619 20.406 17.562 1 66.31 550 PHE B CA 1
ATOM 9527 C C . PHE B 1 550 ? 4.984 21.031 17.297 1 66.31 550 PHE B C 1
ATOM 9529 O O . PHE B 1 550 ? 5.32 22.062 17.875 1 66.31 550 PHE B O 1
ATOM 9536 N N . TYR B 1 551 ? 5.668 20.375 16.438 1 75.31 551 TYR B N 1
ATOM 9537 C CA . TYR B 1 551 ? 6.969 20.906 16.047 1 75.31 551 TYR B CA 1
ATOM 9538 C C . TYR B 1 551 ? 6.82 22.25 15.359 1 75.31 551 TYR B C 1
ATOM 9540 O O . TYR B 1 551 ? 7.547 23.203 15.664 1 75.31 551 TYR B O 1
ATOM 9548 N N . LEU B 1 552 ? 5.863 22.344 14.586 1 72.38 552 LEU B N 1
ATOM 9549 C CA . LEU B 1 552 ? 5.641 23.562 13.836 1 72.38 552 LEU B CA 1
ATOM 9550 C C . LEU B 1 552 ? 5.137 24.672 14.75 1 72.38 552 LEU B C 1
ATOM 9552 O O . LEU B 1 552 ? 5.496 25.844 14.57 1 72.38 552 LEU B O 1
ATOM 9556 N N . ILE B 1 553 ? 4.41 24.297 15.688 1 66.38 553 ILE B N 1
ATOM 9557 C CA . ILE B 1 553 ? 3.955 25.281 16.672 1 66.38 553 ILE B CA 1
ATOM 9558 C C . ILE B 1 553 ? 5.148 25.797 17.469 1 66.38 553 ILE B C 1
ATOM 9560 O O . ILE B 1 553 ? 5.277 27 17.672 1 66.38 553 ILE B O 1
ATOM 9564 N N . GLY B 1 554 ? 5.969 24.859 17.812 1 74.25 554 GLY B N 1
ATOM 9565 C CA . GLY B 1 554 ? 7.168 25.266 18.531 1 74.25 554 GLY B CA 1
ATOM 9566 C C . GLY B 1 554 ? 8.07 26.172 17.719 1 74.25 554 GLY B C 1
ATOM 9567 O O . GLY B 1 554 ? 8.594 27.172 18.234 1 74.25 554 GLY B O 1
ATOM 9568 N N . LEU B 1 555 ? 8.125 25.875 16.531 1 81.5 555 LEU B N 1
ATOM 9569 C CA . LEU B 1 555 ? 8.945 26.672 15.625 1 81.5 555 LEU B CA 1
ATOM 9570 C C . LEU B 1 555 ? 8.336 28.062 15.445 1 81.5 555 LEU B C 1
ATOM 9572 O O . LEU B 1 555 ? 9.055 29.062 15.453 1 81.5 555 LEU B O 1
ATOM 9576 N N . ASN B 1 556 ? 7.082 28.078 15.289 1 74.12 556 ASN B N 1
ATOM 9577 C CA . ASN B 1 556 ? 6.395 29.359 15.156 1 74.12 556 ASN B CA 1
ATOM 9578 C C . ASN B 1 556 ? 6.578 30.234 16.406 1 74.12 556 ASN B C 1
ATOM 9580 O O . ASN B 1 556 ? 6.852 31.422 16.297 1 74.12 556 ASN B O 1
ATOM 9584 N N . ALA B 1 557 ? 6.457 29.594 17.484 1 73.56 557 ALA B N 1
ATOM 9585 C CA . ALA B 1 557 ? 6.641 30.312 18.734 1 73.56 557 ALA B CA 1
ATOM 9586 C C . ALA B 1 557 ? 8.07 30.828 18.875 1 73.56 557 ALA B C 1
ATOM 9588 O O . ALA B 1 557 ? 8.297 31.953 19.344 1 73.56 557 ALA B O 1
ATOM 9589 N N . THR B 1 558 ? 8.945 30.031 18.484 1 83.81 558 THR B N 1
ATOM 9590 C CA . THR B 1 558 ? 10.352 30.406 18.578 1 83.81 558 THR B CA 1
ATOM 9591 C C . THR B 1 558 ? 10.641 31.625 17.688 1 83.81 558 THR B C 1
ATOM 9593 O O . THR B 1 558 ? 11.258 32.594 18.141 1 83.81 558 THR B O 1
ATOM 9596 N N . TYR B 1 559 ? 10.164 31.625 16.531 1 87.56 559 TYR B N 1
ATOM 9597 C CA . TYR B 1 559 ? 10.477 32.719 15.625 1 87.56 559 TYR B CA 1
ATOM 9598 C C . TYR B 1 559 ? 9.688 33.969 15.992 1 87.56 559 TYR B C 1
ATOM 9600 O O . TYR B 1 559 ? 10.156 35.094 15.789 1 87.56 559 TYR B O 1
ATOM 9608 N N . ALA B 1 560 ? 8.508 33.75 16.531 1 78.25 560 ALA B N 1
ATOM 9609 C CA . ALA B 1 560 ? 7.805 34.906 17.078 1 78.25 560 ALA B CA 1
ATOM 9610 C C . ALA B 1 560 ? 8.586 35.531 18.234 1 78.25 560 ALA B C 1
ATOM 9612 O O . ALA B 1 560 ? 8.727 36.75 18.312 1 78.25 560 ALA B O 1
ATOM 9613 N N . HIS B 1 561 ? 9.102 34.688 19.031 1 81.19 561 HIS B N 1
ATOM 9614 C CA . HIS B 1 561 ? 9.922 35.125 20.141 1 81.19 561 HIS B CA 1
ATOM 9615 C C . HIS B 1 561 ? 11.18 35.844 19.656 1 81.19 561 HIS B C 1
ATOM 9617 O O . HIS B 1 561 ? 11.594 36.844 20.234 1 81.19 561 HIS B O 1
ATOM 9623 N N . LEU B 1 562 ? 11.742 35.344 18.656 1 87.5 562 LEU B N 1
ATOM 9624 C CA . LEU B 1 562 ? 12.969 35.906 18.109 1 87.5 562 LEU B CA 1
ATOM 9625 C C . LEU B 1 562 ? 12.703 37.281 17.531 1 87.5 562 LEU B C 1
ATOM 9627 O O . LEU B 1 562 ? 13.547 38.188 17.641 1 87.5 562 LEU B O 1
ATOM 9631 N N . VAL B 1 563 ? 11.578 37.406 16.906 1 83.12 563 VAL B N 1
ATOM 9632 C CA . VAL B 1 563 ? 11.227 38.75 16.375 1 83.12 563 VAL B CA 1
ATOM 9633 C C . VAL B 1 563 ? 11.195 39.75 17.5 1 83.12 563 VAL B C 1
ATOM 9635 O O . VAL B 1 563 ? 11.797 40.844 17.406 1 83.12 563 VAL B O 1
ATOM 9638 N N . LEU B 1 564 ? 10.602 39.375 18.578 1 78.19 564 LEU B N 1
ATOM 9639 C CA . LEU B 1 564 ? 10.461 40.281 19.719 1 78.19 564 LEU B CA 1
ATOM 9640 C C . LEU B 1 564 ? 11.805 40.469 20.406 1 78.19 564 LEU B C 1
ATOM 9642 O O . LEU B 1 564 ? 12.117 41.594 20.844 1 78.19 564 LEU B O 1
ATOM 9646 N N . LEU B 1 565 ? 12.539 39.438 20.516 1 81.88 565 LEU B N 1
ATOM 9647 C CA . LEU B 1 565 ? 13.859 39.5 21.125 1 81.88 565 LEU B CA 1
ATOM 9648 C C . LEU B 1 565 ? 14.773 40.469 20.375 1 81.88 565 LEU B C 1
ATOM 9650 O O . LEU B 1 565 ? 15.43 41.312 20.969 1 81.88 565 LEU B O 1
ATOM 9654 N N . TRP B 1 566 ? 14.727 40.344 19.109 1 84.62 566 TRP B N 1
ATOM 9655 C CA . TRP B 1 566 ? 15.609 41.156 18.281 1 84.62 566 TRP B CA 1
ATOM 9656 C C . TRP B 1 566 ? 15.078 42.594 18.188 1 84.62 566 TRP B C 1
ATOM 9658 O O . TRP B 1 566 ? 15.859 43.531 18.109 1 84.62 566 TRP B O 1
ATOM 9668 N N . ALA B 1 567 ? 13.789 42.719 18.188 1 79.12 567 ALA B N 1
ATOM 9669 C CA . ALA B 1 567 ? 13.227 44.062 18.234 1 79.12 567 ALA B CA 1
ATOM 9670 C C . ALA B 1 567 ? 13.656 44.781 19.5 1 79.12 567 ALA B C 1
ATOM 9672 O O . ALA B 1 567 ? 13.961 46 19.469 1 79.12 567 ALA B O 1
ATOM 9673 N N . ARG B 1 568 ? 13.703 44.125 20.562 1 80.19 568 ARG B N 1
ATOM 9674 C CA . ARG B 1 568 ? 14.172 44.719 21.812 1 80.19 568 ARG B CA 1
ATOM 9675 C C . ARG B 1 568 ? 15.641 45.094 21.734 1 80.19 568 ARG B C 1
ATOM 9677 O O . ARG B 1 568 ? 16.047 46.156 22.25 1 80.19 568 ARG B O 1
ATOM 9684 N N . GLN B 1 569 ? 16.375 44.188 21.109 1 77.81 569 GLN B N 1
ATOM 9685 C CA . GLN B 1 569 ? 17.781 44.469 20.938 1 77.81 569 GLN B CA 1
ATOM 9686 C C . GLN B 1 569 ? 17.984 45.688 20.047 1 77.81 569 GLN B C 1
ATOM 9688 O O . GLN B 1 569 ? 18.875 46.5 20.297 1 77.81 569 GLN B O 1
ATOM 9693 N N . GLY B 1 570 ? 17.125 45.781 19.125 1 75.94 570 GLY B N 1
ATOM 9694 C CA . GLY B 1 570 ? 17.156 46.969 18.281 1 75.94 570 GLY B CA 1
ATOM 9695 C C . GLY B 1 570 ? 16.812 48.25 19.031 1 75.94 570 GLY B C 1
ATOM 9696 O O . GLY B 1 570 ? 17.438 49.281 18.828 1 75.94 570 GLY B O 1
ATOM 9697 N N . ALA B 1 571 ? 15.891 48.156 19.844 1 75.19 571 ALA B N 1
ATOM 9698 C CA . ALA B 1 571 ? 15.492 49.312 20.641 1 75.19 571 ALA B CA 1
ATOM 9699 C C . ALA B 1 571 ? 16.609 49.75 21.594 1 75.19 571 ALA B C 1
ATOM 9701 O O . ALA B 1 571 ? 16.844 50.938 21.781 1 75.19 571 ALA B O 1
ATOM 9702 N N . LEU B 1 572 ? 17.281 48.812 22.094 1 74.19 572 LEU B N 1
ATOM 9703 C CA . LEU B 1 572 ? 18.391 49.094 22.984 1 74.19 572 LEU B CA 1
ATOM 9704 C C . LEU B 1 572 ? 19.531 49.781 22.234 1 74.19 572 LEU B C 1
ATOM 9706 O O . LEU B 1 572 ? 20.125 50.719 22.75 1 74.19 572 LEU B O 1
ATOM 9710 N N . ILE B 1 573 ? 19.75 49.25 21.125 1 72.19 573 ILE B N 1
ATOM 9711 C CA . ILE B 1 573 ? 20.812 49.844 20.312 1 72.19 573 ILE B CA 1
ATOM 9712 C C . ILE B 1 573 ? 20.438 51.25 19.891 1 72.19 573 ILE B C 1
ATOM 9714 O O . ILE B 1 573 ? 21.266 52.188 19.938 1 72.19 573 ILE B O 1
ATOM 9718 N N . ALA B 1 574 ? 19.156 51.438 19.625 1 69.56 574 ALA B N 1
ATOM 9719 C CA . ALA B 1 574 ? 18.672 52.781 19.234 1 69.56 574 ALA B CA 1
ATOM 9720 C C . ALA B 1 574 ? 18.75 53.75 20.406 1 69.56 574 ALA B C 1
ATOM 9722 O O . ALA B 1 574 ? 19.141 54.906 20.219 1 69.56 574 ALA B O 1
ATOM 9723 N N . GLU B 1 575 ? 18.453 53.312 21.516 1 74.06 575 GLU B N 1
ATOM 9724 C CA . GLU B 1 575 ? 18.531 54.156 22.703 1 74.06 575 GLU B CA 1
ATOM 9725 C C . GLU B 1 575 ? 19.969 54.531 23.031 1 74.06 575 GLU B C 1
ATOM 9727 O O . GLU B 1 575 ? 20.25 55.656 23.422 1 74.06 575 GLU B O 1
ATOM 9732 N N . ARG B 1 576 ? 20.812 53.562 22.859 1 70.62 576 ARG B N 1
ATOM 9733 C CA . ARG B 1 576 ? 22.219 53.844 23.125 1 70.62 576 ARG B CA 1
ATOM 9734 C C . ARG B 1 576 ? 22.781 54.844 22.125 1 70.62 576 ARG B C 1
ATOM 9736 O O . ARG B 1 576 ? 23.562 55.719 22.484 1 70.62 576 ARG B O 1
ATOM 9743 N N . GLU B 1 577 ? 22.266 54.719 20.969 1 67.06 577 GLU B N 1
ATOM 9744 C CA . GLU B 1 577 ? 22.703 55.656 19.938 1 67.06 577 GLU B CA 1
ATOM 9745 C C . GLU B 1 577 ? 22.141 57.062 20.188 1 67.06 577 GLU B C 1
ATOM 9747 O O . GLU B 1 577 ? 22.844 58.062 19.984 1 67.06 577 GLU B O 1
ATOM 9752 N N . ARG B 1 578 ? 20.969 57.094 20.656 1 66.62 578 ARG B N 1
ATOM 9753 C CA . ARG B 1 578 ? 20.375 58.375 20.984 1 66.62 578 ARG B CA 1
ATOM 9754 C C . ARG B 1 578 ? 21.062 59.031 22.188 1 66.62 578 ARG B C 1
ATOM 9756 O O . ARG B 1 578 ? 21.312 60.219 22.203 1 66.62 578 ARG B O 1
ATOM 9763 N N . ALA B 1 579 ? 21.359 58.25 23.062 1 70.88 579 ALA B N 1
ATOM 9764 C CA . ALA B 1 579 ? 22.047 58.75 24.234 1 70.88 579 ALA B CA 1
ATOM 9765 C C . ALA B 1 579 ? 23.453 59.25 23.875 1 70.88 579 ALA B C 1
ATOM 9767 O O . ALA B 1 579 ? 23.906 60.281 24.375 1 70.88 579 ALA B O 1
ATOM 9768 N N . ARG B 1 580 ? 24.016 58.531 23.031 1 63.47 580 ARG B N 1
ATOM 9769 C CA . ARG B 1 580 ? 25.344 58.969 22.578 1 63.47 580 ARG B CA 1
ATOM 9770 C C . ARG B 1 580 ? 25.266 60.25 21.781 1 63.47 580 ARG B C 1
ATOM 9772 O O . ARG B 1 580 ? 26.125 61.125 21.938 1 63.47 580 ARG B O 1
ATOM 9779 N N . SER B 1 581 ? 24.219 60.375 21.031 1 60.91 581 SER B N 1
ATOM 9780 C CA . SER B 1 581 ? 24.031 61.594 20.266 1 60.91 581 SER B CA 1
ATOM 9781 C C . SER B 1 581 ? 23.703 62.781 21.172 1 60.91 581 SER B C 1
ATOM 9783 O O . SER B 1 581 ? 24.188 63.906 20.922 1 60.91 581 SER B O 1
ATOM 9785 N N . ARG B 1 582 ? 22.969 62.531 22.125 1 64.19 582 ARG B N 1
ATOM 9786 C CA . ARG B 1 582 ? 22.672 63.562 23.094 1 64.19 582 ARG B CA 1
ATOM 9787 C C . ARG B 1 582 ? 23.922 64 23.859 1 64.19 582 ARG B C 1
ATOM 9789 O O . ARG B 1 582 ? 24.125 65.188 24.125 1 64.19 582 ARG B O 1
ATOM 9796 N N . SER B 1 583 ? 24.656 63.031 24.156 1 59.88 583 SER B N 1
ATOM 9797 C CA . SER B 1 583 ? 25.891 63.344 24.875 1 59.88 583 SER B CA 1
ATOM 9798 C C . SER B 1 583 ? 26.875 64.062 23.984 1 59.88 583 SER B C 1
ATOM 9800 O O . SER B 1 583 ? 27.594 64.938 24.469 1 59.88 583 SER B O 1
ATOM 9802 N N . LEU B 1 584 ? 26.75 63.719 22.781 1 56.03 584 LEU B N 1
ATOM 9803 C CA . LEU B 1 584 ? 27.641 64.438 21.859 1 56.03 584 LEU B CA 1
ATOM 9804 C C . LEU B 1 584 ? 27.125 65.812 21.562 1 56.03 584 LEU B C 1
ATOM 9806 O O . LEU B 1 584 ? 27.922 66.75 21.344 1 56.03 584 LEU B O 1
ATOM 9810 N N . ASN B 1 585 ? 25.75 65.812 21.5 1 51.59 585 ASN B N 1
ATOM 9811 C CA . ASN B 1 585 ? 25.172 67.125 21.25 1 51.59 585 ASN B CA 1
ATOM 9812 C C . ASN B 1 585 ? 25.078 68 22.531 1 51.59 585 ASN B C 1
ATOM 9814 O O . ASN B 1 585 ? 24.703 69.125 22.5 1 51.59 585 ASN B O 1
ATOM 9818 N N . ALA B 1 586 ? 25.047 67.375 23.656 1 50.34 586 ALA B N 1
ATOM 9819 C CA . ALA B 1 586 ? 25.25 68.188 24.875 1 50.34 586 ALA B CA 1
ATOM 9820 C C . ALA B 1 586 ? 26.547 68.938 24.812 1 50.34 586 ALA B C 1
ATOM 9822 O O . ALA B 1 586 ? 27.641 68.375 24.797 1 50.34 586 ALA B O 1
ATOM 9823 N N . ALA B 1 587 ? 26.453 70 23.984 1 44.62 587 ALA B N 1
ATOM 9824 C CA . ALA B 1 587 ? 27.422 71.062 23.844 1 44.62 587 ALA B CA 1
ATOM 9825 C C . ALA B 1 587 ? 28.203 71.25 25.141 1 44.62 587 ALA B C 1
ATOM 9827 O O . ALA B 1 587 ? 27.625 71.188 26.234 1 44.62 587 ALA B O 1
ATOM 9828 N N . PRO B 1 588 ? 29.453 71.125 25.203 1 43.09 588 PRO B N 1
ATOM 9829 C CA . PRO B 1 588 ? 30.078 71.688 26.391 1 43.09 588 PRO B CA 1
ATOM 9830 C C . PRO B 1 588 ? 29.391 73 26.844 1 43.09 588 PRO B C 1
ATOM 9832 O O . PRO B 1 588 ? 28.781 73.688 26.031 1 43.09 588 PRO B O 1
ATOM 9835 N N . ASP B 1 589 ? 28.797 73.125 28 1 39.88 589 ASP B N 1
ATOM 9836 C CA . ASP B 1 589 ? 28.406 74.438 28.469 1 39.88 589 ASP B CA 1
ATOM 9837 C C . ASP B 1 589 ? 29.266 75.5 27.828 1 39.88 589 ASP B C 1
ATOM 9839 O O . ASP B 1 589 ? 30.484 75.5 27.953 1 39.88 589 ASP B O 1
ATOM 9843 N N . ASP B 1 590 ? 28.875 76.125 26.75 1 42.38 590 ASP B N 1
ATOM 9844 C CA . ASP B 1 590 ? 29.453 77.312 26.156 1 42.38 590 ASP B CA 1
ATOM 9845 C C . ASP B 1 590 ? 30.094 78.188 27.203 1 42.38 590 ASP B C 1
ATOM 9847 O O . ASP B 1 590 ? 30.938 79 26.891 1 42.38 590 ASP B O 1
ATOM 9851 N N . SER B 1 591 ? 29.547 78.062 28.453 1 46.16 591 SER B N 1
ATOM 9852 C CA . SER B 1 591 ? 30.062 78.875 29.531 1 46.16 591 SER B CA 1
ATOM 9853 C C . SER B 1 591 ? 31.469 78.438 29.938 1 46.16 591 SER B C 1
ATOM 9855 O O . SER B 1 591 ? 32.312 79.312 30.234 1 46.16 591 SER B O 1
ATOM 9857 N N . GLU B 1 592 ? 31.703 77.125 29.938 1 42.5 592 GLU B N 1
ATOM 9858 C CA . GLU B 1 592 ? 33.031 76.75 30.344 1 42.5 592 GLU B CA 1
ATOM 9859 C C . GLU B 1 592 ? 34.062 76.938 29.219 1 42.5 592 GLU B C 1
ATOM 9861 O O . GLU B 1 592 ? 35.188 77.375 29.438 1 42.5 592 GLU B O 1
ATOM 9866 N N . LEU B 1 593 ? 33.594 76.75 27.938 1 42.88 593 LEU B N 1
ATOM 9867 C CA . LEU B 1 593 ? 34.438 77.062 26.797 1 42.88 593 LEU B CA 1
ATOM 9868 C C . LEU B 1 593 ? 34.5 78.625 26.594 1 42.88 593 LEU B C 1
ATOM 9870 O O . LEU B 1 593 ? 35.594 79.125 26.344 1 42.88 593 LEU B O 1
ATOM 9874 N N . ALA B 1 594 ? 33.344 79.25 26.906 1 47.06 594 ALA B N 1
ATOM 9875 C CA . ALA B 1 594 ? 33.312 80.688 26.969 1 47.06 594 ALA B CA 1
ATOM 9876 C C . ALA B 1 594 ? 34.125 81.25 28.156 1 47.06 594 ALA B C 1
ATOM 9878 O O . ALA B 1 594 ? 34.875 82.188 28.047 1 47.06 594 ALA B O 1
ATOM 9879 N N . ALA B 1 595 ? 34.062 80.5 29.328 1 49.47 595 ALA B N 1
ATOM 9880 C CA . ALA B 1 595 ? 34.875 80.812 30.5 1 49.47 595 ALA B CA 1
ATOM 9881 C C . ALA B 1 595 ? 36.344 80.438 30.25 1 49.47 595 ALA B C 1
ATOM 9883 O O . ALA B 1 595 ? 37.25 81.188 30.641 1 49.47 595 ALA B O 1
ATOM 9884 N N . PHE B 1 596 ? 36.562 79.438 29.5 1 47.44 596 PHE B N 1
ATOM 9885 C CA . PHE B 1 596 ? 37.938 79 29.125 1 47.44 596 PHE B CA 1
ATOM 9886 C C . PHE B 1 596 ? 38.531 80 28.109 1 47.44 596 PHE B C 1
ATOM 9888 O O . PHE B 1 596 ? 39.656 80.438 28.281 1 47.44 596 PHE B O 1
ATOM 9895 N N . PHE B 1 597 ? 37.656 80.312 27.141 1 50.97 597 PHE B N 1
ATOM 9896 C CA . PHE B 1 597 ? 38.156 81.312 26.188 1 50.97 597 PHE B CA 1
ATOM 9897 C C . PHE B 1 597 ? 38.156 82.688 26.797 1 50.97 597 PHE B C 1
ATOM 9899 O O . PHE B 1 597 ? 39.031 83.5 26.5 1 50.97 597 PHE B O 1
ATOM 9906 N N . SER B 1 598 ? 37.219 82.938 27.75 1 49.97 598 SER B N 1
ATOM 9907 C CA . SER B 1 598 ? 37.25 84.188 28.516 1 49.97 598 SER B CA 1
ATOM 9908 C C . SER B 1 598 ? 38.438 84.25 29.453 1 49.97 598 SER B C 1
ATOM 9910 O O . SER B 1 598 ? 39.094 85.25 29.594 1 49.97 598 SER B O 1
ATOM 9912 N N . GLU B 1 599 ? 38.844 83.062 30.094 1 48.12 599 GLU B N 1
ATOM 9913 C CA . GLU B 1 599 ? 40 83 30.969 1 48.12 599 GLU B CA 1
ATOM 9914 C C . GLU B 1 599 ? 41.312 83.062 30.156 1 48.12 599 GLU B C 1
ATOM 9916 O O . GLU B 1 599 ? 42.281 83.688 30.547 1 48.12 599 GLU B O 1
ATOM 9921 N N . LEU B 1 600 ? 41.312 82.375 28.953 1 46.03 600 LEU B N 1
ATOM 9922 C CA . LEU B 1 600 ? 42.469 82.438 28.078 1 46.03 600 LEU B CA 1
ATOM 9923 C C . LEU B 1 600 ? 42.656 83.812 27.516 1 46.03 600 LEU B C 1
ATOM 9925 O O . LEU B 1 600 ? 43.781 84.312 27.375 1 46.03 600 LEU B O 1
ATOM 9929 N N . SER B 1 601 ? 41.438 84.5 27.281 1 42.16 601 SER B N 1
ATOM 9930 C CA . SER B 1 601 ? 41.5 85.875 26.812 1 42.16 601 SER B CA 1
ATOM 9931 C C . SER B 1 601 ? 42.031 86.812 27.891 1 42.16 601 SER B C 1
ATOM 9933 O O . SER B 1 601 ? 42.531 87.875 27.609 1 42.16 601 SER B O 1
ATOM 9935 N N . ARG B 1 602 ? 41.688 86.5 29.141 1 48.22 602 ARG B N 1
ATOM 9936 C CA . ARG B 1 602 ? 42.188 87.312 30.234 1 48.22 602 ARG B CA 1
ATOM 9937 C C . ARG B 1 602 ? 43.688 87.188 30.406 1 48.22 602 ARG B C 1
ATOM 9939 O O . ARG B 1 602 ? 44.406 88.125 30.766 1 48.22 602 ARG B O 1
ATOM 9946 N N . GLU B 1 603 ? 44.188 85.938 30.297 1 45.66 603 GLU B N 1
ATOM 9947 C CA . GLU B 1 603 ? 45.625 85.75 30.578 1 45.66 603 GLU B CA 1
ATOM 9948 C C . GLU B 1 603 ? 46.469 86.188 29.406 1 45.66 603 GLU B C 1
ATOM 9950 O O . GLU B 1 603 ? 47.625 86.625 29.609 1 45.66 603 GLU B O 1
ATOM 9955 N N . ASN B 1 604 ? 46.219 85.812 28.078 1 34.91 604 ASN B N 1
ATOM 9956 C CA . ASN B 1 604 ? 47.062 86.312 27 1 34.91 604 ASN B CA 1
ATOM 9957 C C . ASN B 1 604 ? 46.312 87.375 26.141 1 34.91 604 ASN B C 1
ATOM 9959 O O . ASN B 1 604 ? 45.562 86.938 25.25 1 34.91 604 ASN B O 1
ATOM 9963 N N . PRO B 1 605 ? 46.188 88.625 26.516 1 35.81 605 PRO B N 1
ATOM 9964 C CA . PRO B 1 605 ? 45.469 89.75 25.906 1 35.81 605 PRO B CA 1
ATOM 9965 C C . PRO B 1 605 ? 45.75 89.875 24.406 1 35.81 605 PRO B C 1
ATOM 9967 O O . PRO B 1 605 ? 44.906 90.375 23.656 1 35.81 605 PRO B O 1
ATOM 9970 N N . THR B 1 606 ? 47.062 89.75 23.984 1 35.47 606 THR B N 1
ATOM 9971 C CA . THR B 1 606 ? 47.469 90.25 22.672 1 35.47 606 THR B CA 1
ATOM 9972 C C . THR B 1 606 ? 46.875 89.375 21.562 1 35.47 606 THR B C 1
ATOM 9974 O O . THR B 1 606 ? 46.812 89.812 20.406 1 35.47 606 THR B O 1
ATOM 9977 N N . ALA B 1 607 ? 46.844 88.125 21.781 1 30.97 607 ALA B N 1
ATOM 9978 C CA . ALA B 1 607 ? 46.719 87.25 20.641 1 30.97 607 ALA B CA 1
ATOM 9979 C C . ALA B 1 607 ? 45.312 87.25 20.078 1 30.97 607 ALA B C 1
ATOM 9981 O O . ALA B 1 607 ? 44.969 86.5 19.172 1 30.97 607 ALA B O 1
ATOM 9982 N N . VAL B 1 608 ? 44.375 87.875 20.781 1 33.31 608 VAL B N 1
ATOM 9983 C CA . VAL B 1 608 ? 42.969 87.75 20.375 1 33.31 608 VAL B CA 1
ATOM 9984 C C . VAL B 1 608 ? 42.688 88.625 19.172 1 33.31 608 VAL B C 1
ATOM 9986 O O . VAL B 1 608 ? 41.531 88.938 18.859 1 33.31 608 VAL B O 1
ATOM 9989 N N . LEU B 1 609 ? 43.812 89.312 18.75 1 29.75 609 LEU B N 1
ATOM 9990 C CA . LEU B 1 609 ? 43.531 90.375 17.797 1 29.75 609 LEU B CA 1
ATOM 9991 C C . LEU B 1 609 ? 42.812 89.812 16.562 1 29.75 609 LEU B C 1
ATOM 9993 O O . LEU B 1 609 ? 42.219 90.562 15.805 1 29.75 609 LEU B O 1
ATOM 9997 N N . LEU B 1 610 ? 43.344 88.688 16.141 1 28 610 LEU B N 1
ATOM 9998 C CA . LEU B 1 610 ? 43.281 88.5 14.695 1 28 610 LEU B CA 1
ATOM 9999 C C . LEU B 1 610 ? 41.844 88.312 14.227 1 28 610 LEU B C 1
ATOM 10001 O O . LEU B 1 610 ? 41.625 88.062 13.039 1 28 610 LEU B O 1
ATOM 10005 N N . THR B 1 611 ? 41 87.938 15.133 1 27.78 611 THR B N 1
ATOM 10006 C CA . THR B 1 611 ? 39.875 87.25 14.531 1 27.78 611 THR B CA 1
ATOM 10007 C C . THR B 1 611 ? 38.938 88.188 13.852 1 27.78 611 THR B C 1
ATOM 10009 O O . THR B 1 611 ? 37.844 87.812 13.398 1 27.78 611 THR B O 1
ATOM 10012 N N . ASP B 1 612 ? 39.125 89.562 14.078 1 28.69 612 ASP B N 1
ATOM 10013 C CA . ASP B 1 612 ? 38.031 90.438 13.656 1 28.69 612 ASP B CA 1
ATOM 10014 C C . ASP B 1 612 ? 37.969 90.562 12.133 1 28.69 612 ASP B C 1
ATOM 10016 O O . ASP B 1 612 ? 37.375 91.5 11.609 1 28.69 612 ASP B O 1
ATOM 10020 N N . SER B 1 613 ? 38.875 89.812 11.383 1 26.14 613 SER B N 1
ATOM 10021 C CA . SER B 1 613 ? 38.906 90.375 10.031 1 26.14 613 SER B CA 1
ATOM 10022 C C . SER B 1 613 ? 37.531 90.375 9.391 1 26.14 613 SER B C 1
ATOM 10024 O O . SER B 1 613 ? 36.812 89.375 9.477 1 26.14 613 SER B O 1
ATOM 10026 N N . PRO B 1 614 ? 36.969 91.562 9.156 1 28.98 614 PRO B N 1
ATOM 10027 C CA . PRO B 1 614 ? 35.656 91.875 8.516 1 28.98 614 PRO B CA 1
ATOM 10028 C C . PRO B 1 614 ? 35.438 91 7.258 1 28.98 614 PRO B C 1
ATOM 10030 O O . PRO B 1 614 ? 36.25 91.062 6.328 1 28.98 614 PRO B O 1
ATOM 10033 N N . THR B 1 615 ? 35.25 89.688 7.34 1 26 615 THR B N 1
ATOM 10034 C CA . THR B 1 615 ? 35.062 88.875 6.164 1 26 615 THR B CA 1
ATOM 10035 C C . THR B 1 615 ? 34.156 89.562 5.148 1 26 615 THR B C 1
ATOM 10037 O O . THR B 1 615 ? 32.969 89.75 5.422 1 26 615 THR B O 1
ATOM 10040 N N . HIS B 1 616 ? 34.719 90.562 4.406 1 25.94 616 HIS B N 1
ATOM 10041 C CA . HIS B 1 616 ? 34.125 91.312 3.293 1 25.94 616 HIS B CA 1
ATOM 10042 C C . HIS B 1 616 ? 33.531 90.375 2.264 1 25.94 616 HIS B C 1
ATOM 10044 O O . HIS B 1 616 ? 34.281 89.562 1.628 1 25.94 616 HIS B O 1
ATOM 10050 N N . THR B 1 617 ? 32.5 89.688 2.568 1 25.5 617 THR B N 1
ATOM 10051 C CA . THR B 1 617 ? 31.812 88.875 1.587 1 25.5 617 THR B CA 1
ATOM 10052 C C . THR B 1 617 ? 31.562 89.625 0.291 1 25.5 617 THR B C 1
ATOM 10054 O O . THR B 1 617 ? 30.953 90.688 0.303 1 25.5 617 THR B O 1
ATOM 10057 N N . PRO B 1 618 ? 32.531 89.562 -0.662 1 23.62 618 PRO B N 1
ATOM 10058 C CA . PRO B 1 618 ? 32.406 90.312 -1.908 1 23.62 618 PRO B CA 1
ATOM 10059 C C . PRO B 1 618 ? 31.031 90.125 -2.549 1 23.62 618 PRO B C 1
ATOM 10061 O O . PRO B 1 618 ? 30.453 89.062 -2.539 1 23.62 618 PRO B O 1
ATOM 10064 N N . ARG B 1 619 ? 30.188 91.25 -2.477 1 25.33 619 ARG B N 1
ATOM 10065 C CA . ARG B 1 619 ? 28.859 91.438 -3.035 1 25.33 619 ARG B CA 1
ATOM 10066 C C . ARG B 1 619 ? 28.859 91.188 -4.539 1 25.33 619 ARG B C 1
ATOM 10068 O O . ARG B 1 619 ? 29.516 91.875 -5.301 1 25.33 619 ARG B O 1
ATOM 10075 N N . LEU B 1 620 ? 29.141 89.875 -4.934 1 22.27 620 LEU B N 1
ATOM 10076 C CA . LEU B 1 620 ? 29.234 89.625 -6.363 1 22.27 620 LEU B CA 1
ATOM 10077 C C . LEU B 1 620 ? 28.078 90.25 -7.121 1 22.27 620 LEU B C 1
ATOM 10079 O O . LEU B 1 620 ? 26.938 90.25 -6.641 1 22.27 620 LEU B O 1
ATOM 10083 N N . PRO B 1 621 ? 28.359 91.125 -8.117 1 22.53 621 PRO B N 1
ATOM 10084 C CA . PRO B 1 621 ? 27.484 92 -8.859 1 22.53 621 PRO B CA 1
ATOM 10085 C C . PRO B 1 621 ? 26.312 91.25 -9.508 1 22.53 621 PRO B C 1
ATOM 10087 O O . PRO B 1 621 ? 26.422 90.125 -9.859 1 22.53 621 PRO B O 1
ATOM 10090 N N . VAL B 1 622 ? 25.078 91.5 -9 1 23.36 622 VAL B N 1
ATOM 10091 C CA . VAL B 1 622 ? 23.766 91.062 -9.477 1 23.36 622 VAL B CA 1
ATOM 10092 C C . VAL B 1 622 ? 23.641 91.375 -10.969 1 23.36 622 VAL B C 1
ATOM 10094 O O . VAL B 1 622 ? 23.672 92.5 -11.375 1 23.36 622 VAL B O 1
ATOM 10097 N N . THR B 1 623 ? 24.484 90.688 -11.789 1 21.3 623 THR B N 1
ATOM 10098 C CA . THR B 1 623 ? 24.453 90.938 -13.219 1 21.3 623 THR B CA 1
ATOM 10099 C C . THR B 1 623 ? 23.016 91 -13.719 1 21.3 623 THR B C 1
ATOM 10101 O O . THR B 1 623 ? 22.156 90.25 -13.227 1 21.3 623 THR B O 1
ATOM 10104 N N . ASN B 1 624 ? 22.672 92.062 -14.406 1 20.22 624 ASN B N 1
ATOM 10105 C CA . ASN B 1 624 ? 21.516 92.625 -15.102 1 20.22 624 ASN B CA 1
ATOM 10106 C C . ASN B 1 624 ? 20.953 91.688 -16.141 1 20.22 624 ASN B C 1
ATOM 10108 O O . ASN B 1 624 ? 21.703 91.125 -16.953 1 20.22 624 ASN B O 1
ATOM 10112 N N . THR B 1 625 ? 19.953 90.875 -15.766 1 21.58 625 THR B N 1
ATOM 10113 C CA . THR B 1 625 ? 19.172 90 -16.641 1 21.58 625 THR B CA 1
ATOM 10114 C C . THR B 1 625 ? 18.844 90.688 -17.953 1 21.58 625 THR B C 1
ATOM 10116 O O . THR B 1 625 ? 18.266 91.75 -17.953 1 21.58 625 THR B O 1
ATOM 10119 N N . PRO B 1 626 ? 19.719 90.625 -18.984 1 20.05 626 PRO B N 1
ATOM 10120 C CA . PRO B 1 626 ? 19.234 91.375 -20.156 1 20.05 626 PRO B CA 1
ATOM 10121 C C . PRO B 1 626 ? 17.797 90.938 -20.531 1 20.05 626 PRO B C 1
ATOM 10123 O O . PRO B 1 626 ? 17.328 89.875 -20.125 1 20.05 626 PRO B O 1
ATOM 10126 N N . GLY B 1 627 ? 16.969 91.875 -21.234 1 19.06 627 GLY B N 1
ATOM 10127 C CA . GLY B 1 627 ? 15.633 92.25 -21.641 1 19.06 627 GLY B CA 1
ATOM 10128 C C . GLY B 1 627 ? 15.062 91.312 -22.719 1 19.06 627 GLY B C 1
ATOM 10129 O O . GLY B 1 627 ? 14.023 91.625 -23.312 1 19.06 627 GLY B O 1
ATOM 10130 N N . SER B 1 628 ? 15.836 90.25 -23.031 1 18.11 628 SER B N 1
ATOM 10131 C CA . SER B 1 628 ? 15.531 89.938 -24.438 1 18.11 628 SER B CA 1
ATOM 10132 C C . SER B 1 628 ? 14.023 89.812 -24.656 1 18.11 628 SER B C 1
ATOM 10134 O O . SER B 1 628 ? 13.281 89.562 -23.703 1 18.11 628 SER B O 1
ATOM 10136 N N . ALA B 1 629 ? 13.789 89.438 -26.016 1 19.58 629 ALA B N 1
ATOM 10137 C CA . ALA B 1 629 ? 12.773 89.75 -27.016 1 19.58 629 ALA B CA 1
ATOM 10138 C C . ALA B 1 629 ? 11.484 89 -26.734 1 19.58 629 ALA B C 1
ATOM 10140 O O . ALA B 1 629 ? 11.508 87.938 -26.078 1 19.58 629 ALA B O 1
ATOM 10141 N N . ALA B 1 630 ? 10.453 89.562 -27.312 1 18.48 630 ALA B N 1
ATOM 10142 C CA . ALA B 1 630 ? 9 89.688 -27.406 1 18.48 630 ALA B CA 1
ATOM 10143 C C . ALA B 1 630 ? 8.352 88.375 -27.781 1 18.48 630 ALA B C 1
ATOM 10145 O O . ALA B 1 630 ? 9.031 87.438 -28.266 1 18.48 630 ALA B O 1
ATOM 10146 N N . ALA B 1 631 ? 7.098 88.375 -28.25 1 18.53 631 ALA B N 1
ATOM 10147 C CA . ALA B 1 631 ? 5.742 87.875 -28.016 1 18.53 631 ALA B CA 1
ATOM 10148 C C . ALA B 1 631 ? 5.41 86.75 -28.969 1 18.53 631 ALA B C 1
ATOM 10150 O O . ALA B 1 631 ? 4.617 85.875 -28.641 1 18.53 631 ALA B O 1
ATOM 10151 N N . PRO B 1 632 ?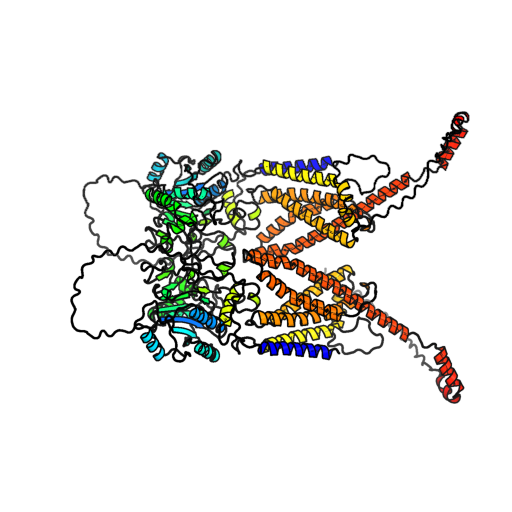 6.125 86.312 -30.141 1 19.55 632 PRO B N 1
ATOM 10152 C CA . PRO B 1 632 ? 5.078 86.312 -31.172 1 19.55 632 PRO B CA 1
ATOM 10153 C C . PRO B 1 632 ? 4.055 85.188 -30.922 1 19.55 632 PRO B C 1
ATOM 10155 O O . PRO B 1 632 ? 4.359 84.188 -30.25 1 19.55 632 PRO B O 1
ATOM 10158 N N . SER B 1 633 ? 2.717 85.438 -31.156 1 18.56 633 SER B N 1
ATOM 10159 C CA . SER B 1 633 ? 1.344 85 -31 1 18.56 633 SER B CA 1
ATOM 10160 C C . SER B 1 633 ? 1.09 83.75 -31.828 1 18.56 633 SER B C 1
ATOM 10162 O O . SER B 1 633 ? 0.012 83.125 -31.766 1 18.56 633 SER B O 1
ATOM 10164 N N . THR B 1 634 ? 1.944 83.25 -32.781 1 19.41 634 THR B N 1
ATOM 10165 C CA . THR B 1 634 ? 1.159 82.75 -33.906 1 19.41 634 THR B CA 1
ATOM 10166 C C . THR B 1 634 ? 0.313 81.562 -33.531 1 19.41 634 THR B C 1
ATOM 10168 O O . THR B 1 634 ? 0.807 80.625 -32.875 1 19.41 634 THR B O 1
ATOM 10171 N N . ARG B 1 635 ? -1.095 81.625 -33.719 1 18.64 635 ARG B N 1
ATOM 10172 C CA . ARG B 1 635 ? -2.354 80.938 -33.594 1 18.64 635 ARG B CA 1
ATOM 10173 C C . ARG B 1 635 ? -2.355 79.625 -34.438 1 18.64 635 ARG B C 1
ATOM 10175 O O . ARG B 1 635 ? -3.342 78.875 -34.469 1 18.64 635 ARG B O 1
ATOM 10182 N N . HIS B 1 636 ? -1.362 79.25 -35.219 1 19.25 636 HIS B N 1
ATOM 10183 C CA . HIS B 1 636 ? -1.946 78.562 -36.375 1 19.25 636 HIS B CA 1
ATOM 10184 C C . HIS B 1 636 ? -2.805 77.375 -35.938 1 19.25 636 HIS B C 1
ATOM 10186 O O . HIS B 1 636 ? -2.463 76.688 -35 1 19.25 636 HIS B O 1
ATOM 10192 N N . GLN B 1 637 ? -4.113 77.125 -36.594 1 18.25 637 GLN B N 1
ATOM 10193 C CA . GLN B 1 637 ? -5.414 76.5 -36.781 1 18.25 637 GLN B CA 1
ATOM 10194 C C . GLN B 1 637 ? -5.258 75.062 -37.219 1 18.25 637 GLN B C 1
ATOM 10196 O O . GLN B 1 637 ? -6.215 74.25 -37.156 1 18.25 637 GLN B O 1
ATOM 10201 N N . LEU B 1 638 ? -4.344 74.438 -38 1 19 638 LEU B N 1
ATOM 10202 C CA . LEU B 1 638 ? -4.973 73.375 -38.812 1 19 638 LEU B CA 1
ATOM 10203 C C . LEU B 1 638 ? -5.629 72.375 -37.938 1 19 638 LEU B C 1
ATOM 10205 O O . LEU B 1 638 ? -5.039 71.938 -36.938 1 19 638 LEU B O 1
ATOM 10209 N N . ARG B 1 639 ? -7.141 71.938 -38.156 1 17.14 639 ARG B N 1
ATOM 10210 C CA . ARG B 1 639 ? -8.156 70.938 -38.406 1 17.14 639 ARG B CA 1
ATOM 10211 C C . ARG B 1 639 ? -7.535 69.688 -39.031 1 17.14 639 ARG B C 1
ATOM 10213 O O . 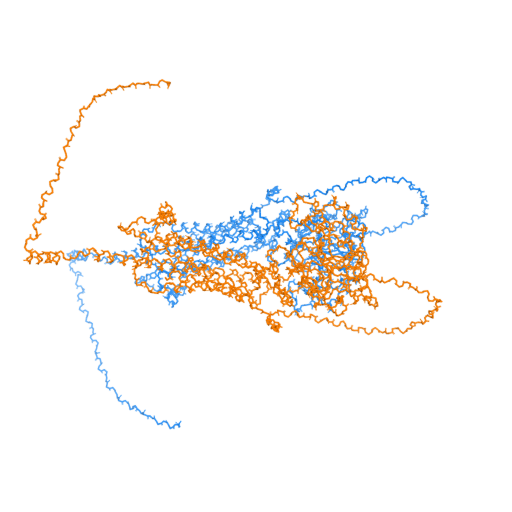ARG B 1 639 ? -7.727 68.562 -38.5 1 17.14 639 ARG B O 1
ATOM 10220 N N . SER B 1 640 ? -7.52 69.625 -40.594 1 18.12 640 SER B N 1
ATOM 10221 C CA . SER B 1 640 ? -8.625 69 -41.312 1 18.12 640 SER B CA 1
ATOM 10222 C C . SER B 1 640 ? -8.602 67.5 -41.219 1 18.12 640 SER B C 1
ATOM 10224 O O . SER B 1 640 ? -9.648 66.812 -41.094 1 18.12 640 SER B O 1
ATOM 10226 N N . PRO B 1 641 ? -8.578 66.188 -41.656 1 22.16 641 PRO B N 1
ATOM 10227 C CA . PRO B 1 641 ? -9.969 65.75 -41.531 1 22.16 641 PRO B CA 1
ATOM 10228 C C . PRO B 1 641 ? -10.477 65.688 -40.094 1 22.16 641 PRO B C 1
ATOM 10230 O O . PRO B 1 641 ? -9.68 65.625 -39.156 1 22.16 641 PRO B O 1
#

Nearest PDB structures (foldseek):
  3u2x-assembly1_A  TM=8.497E-01  e=1.928E-14  Homo sapiens
  6mw5-assembly1_A  TM=7.851E-01  e=2.324E-15  Globisporangium ultimum
  3u2w-assembly1_A  TM=8.220E-01  e=2.382E-14  Homo sapiens
  6eqj-assembly1_A-2  TM=7.994E-01  e=2.648E-14  Homo sapiens
  4ueg-assembly1_B-2  TM=7.843E-01  e=2.512E-14  Homo sapiens

Foldseek 3Di:
DVVVVVVVLVVVLVVLVVVVVPPDQPPPDCPPPVPPPPPPPPPPPPPPPPPPPCPPDPDPPPPPDPDDCPVPPPPQAFAEAEEEEDEADPLLLLQLLAVLLQVVAADPLQAAADDPRFEEADDPVVRVVRSVSCVPPDLSRRRHAAEYEYEPNYDPLSRRLCRNSRHHYYYDYFDAQLCPPPPQDDPVARRQQSVLCVLAPQSHQKYKYAYSQKGFNHYDSCVQQAEQWEFACLDLQFTDPRIMMHRHDNVVSVVLSVCSNPDDAPNSHDRRSVCVVVVCLSVAEAADDDPVRTYDHHHYQFCQQEYEPVCCFFQVHDDQDVRSVHHGMYGPDDDPCQRLLFQVNVLQPPCSVVSVVSLSPDPCSADPPPWPCVVVLVVLVVVLVVVLVLLQVLLPPPLVPPPPDDDDPDPPSNVNVVVCPDPVVVVQLPDDLVVNLVVLLVVLVVQLVVQQVSQQVSAIGSDHNVSSLVSSLSSQLVSQLSSLSSSLSSLLNQLVSEPLPDLDPCVSVVSSVVSNCSSVVVVVLSVVLVSDPARHSVRSVCSSVVCVVVVVVVSSVVSSVSSRSSSSVSSVVVVVVVVVVVVVVVPDPVCVVVVVVVVVCVPDVPPVPPDPPPPPPPPPDPPPPDDDDDDDPDPDDDDDD/DVVVVVVVLVVVLVVLVVVVVPPDDPPPDCPPPVPPPPPPPPPPPPPPPPPPPPPPDPDPPPPPPPDDCPVPPPVQAFAEAEEEEDEAAPLLLLQLLQVLLQVVAADPLQAAADDPRFEEADDPVVRVVRSVSCVPPDLSRRRHAAEYEYEPNYDPLSRRLCRNSRYHYYYDYFDAQLCPPPPQDDPVARRQQSVLCVLAPQSHQKYKYAYSQKGFNHYDSCVQQAEQWEFACLDLQFTDPRIMMHRHDNVVSVVLSVCSNPDDAPNSHDRRSVCVVVVCLSVAEAADDDPVRTYYHHHYQFCQQEYEPVCCFFQVHDDQDVRSVHHGMYGPDDDPCQRLLFQVNVLQPPCSVVSVVSLSPDPCSADPPPWLCVVVLVVLVVVLVVVLVLLLVLLPPPLVPPPPDDDDPDPPSNVNVVVCPDPVVVVLVPDDLVVNLVVLLVVLVVQLVVQQVSQQVSAIGSDHNVSSLVSSLSSQLVSQLSSLSSSLSSLLNQLVSEPLPDLDPCVSVVSSVVSNCSSVVVVVLSVVLVPDPARGSVRSVCSSVVCVVVVVVVSSVVSSVSSRSSSSVSSVVVVVVVVVVVVVVPPDPCCVVVVVVVVVCVPDVPPVPPPPPPPPPPPPDPPDPDDDDDDDDDPDDDDDD

Organism: Cyanidioschyzon merolae (strain NIES-3377 / 10D) (NCBI:txid280699)